Protein AF-0000000087419300 (afdb_homodimer)

Foldseek 3Di:
DVVVVVCVVVVVVVLVVLLVVLLVVLVPDPPDDPVLSVVLNCLSVVPRPVSSVCCLQFVDQDQFPLLLVLLVVLVVPFDDLVVLVVVPPPFPDAPDPPLCLVLQVLLCVFRNHGKTFQKDKDKADWQVSVLVVLLVLLLVFDAEKEWEAAAQAPDDQSLSVLVSLLNSVLNVHAYEYEYEQPRHVRVCPDVSVVVSVVSPHHYFYFLHQDDVVCDSRNGHSLFIAHFTWIAGPQFKIKFFADGRDQLCPVVLNVQGRATIMMMMMGDNQSLVSVVVRQSRCVSTDVDHPSVSSNDDHPDGDGGWIKTKRKDFQSTDLCSPLVSLLVQLQSADAEKEWEFAFALADPSSLVSLLVSVLNPHQAEYEYAPDHSDPLRVLQRLLSVLSNQVSPYWYWHFDNGGHHTTKMAGPLFKIKGHNAGRASCSRNRYIIMIMIIGGNVVSVVVVVVVVVRRVRIDTDHSVNSVPPDPVSSVRSVVSSSCRNRD/DVVVVVCVVVVVVVLVVLLVVLLVVLVPDPPDDPVLSVVLNCLSVVPRPVSSVCCLQFVDQDQFPLLLVLLVVLVVPFDDLVVLVVVPVPFPDAPDDPLCLVLQVLLCVFRNHGKTFQKDKDKADWQVSVLVVLLVLLLVFDAEKEWEAAAQAPDDQSLSVLVSLLNSVLNVHAYEYEYEQPRHVRVCPDVSVVVSVVSPHHYFYFLHQDDVVCDSRNGHSLFIAHFTWIAGPQFKIKFFADGRDQLCPVVLNVQGRATIIMMMMGDNQSLVSVVVRQSRCVSTDVDHPSVSSNDDHPDGDGGWIKTKRKDFQSTDLCSPLVSLLVQLQSADAEKEWEFAFALADPSSLVSLLVSVLNPHQAEYEYAPDHSDPLRVLQRLLSVLSNQVSPYWYWHFDNGGHHTTKMAGPLFKIKGHNAGRASCSRNRYIIMIMIIGGNVVSVVVVVVSVVRRVRIDTDHSVNSVPPDPVSSVRSVVSSSCRNRD

InterPro domains:
  IPR001736 Phospholipase D/Transphosphatidylase [PS50035] (221-248)
  IPR001736 Phospholipase D/Transphosphatidylase [PS50035] (397-424)
  IPR001736 Phospholipase D/Transphosphatidylase [SM00155] (221-248)
  IPR001736 Phospholipase D/Transphosphatidylase [SM00155] (397-424)
  IPR022924 Cardiolipin synthase [TIGR04265] (14-484)
  IPR025202 Cardiolipin synthase-like, phospholipase D-like domain [PF13091] (134-250)
  IPR025202 Cardiolipin synthase-like, phospholipase D-like domain [PF13091] (332-446)
  IPR027379 Cardiolipin synthase N-terminal [PF13396] (26-59)

Radius of gyration: 30.55 Å; Cα contacts (8 Å, |Δi|>4): 2060; chains: 2; bounding box: 82×97×69 Å

Secondary structure (DSSP, 8-state):
-HHHHHHHHHHHHHHHHHHHHHHHHHHH-TT--HHHHHHHHHHHHHSTTHHHHHIIIIIS----HHHHHHHHHHHHHSPPHHHHHHT-TT-------HHHHHHHHHHHHHH-PPPEEEEEEEE-SSHHHHHHHHHHHHHH-SSEEEEEES-B-SSHHHHHHHHHHHHHHHTT-EEEEEEETTTTHHHHTSHHHHHHHHTT-EEEEES----GGGHHHH--TT-EE---EEEETTTEEEEES--BS-TT-GGGGGGPSEE--EEEEESTHHHHHHHHHHHHHHHHSS---GGGGTSPPPPPPS-EEEEEEEE-TTS-TTHHHHHHHHHHHH-SSEEEEE-S-EE--HHHHHHHHHHHHTT-EEEEEEESS-S-HHHHHHHHTTHHHHHHHT-EEEEE-SSEE---EEEETTTEEEEES--EEHHHHHTEEEEEEEEE-HHHHHHHHHHHHHHHHTEEEE-HHHHHTS-HHHHHHHHHHHTTGGG-/-HHHHHHHHHHHHHHHHHHHHHHHHHHH-TT--HHHHHHHHHHHHHSTTHHHHHIIIIIS----HHHHHHHHHHHHHSPPHHHHHHT-TT-------HHHHHHHHHHHHHH-PPPEEEEEEEE-SSHHHHHHHHHHHHHH-SSEEEEEES-B-SSHHHHHHHHHHHHHHHTT-EEEEEEETTTTHHHHTSHHHHHHHHTT-EEEEES----GGGHHHH--TT-EE---EEEETTTEEEEES--BS-TT-GGGGGGPSEE--EEEEESTHHHHHHHHHHHHHHHHSS---GGGGTSPPPPPPS-EEEEEEEE-TTS-TTHHHHHHHHHHHH-SSEEEEE-S-EE--HHHHHHHHHHHHTT-EEEEEEESS-S-HHHHHHHHTTHHHHHHHT-EEEEE-SSEE---EEEETTTEEEEES--EEHHHHHTEEEEEEEEE-HHHHHHHHHHHHHHHHTEEEE-HHHHHTS-HHHHHHHHHHHTTGGG-

pLDDT: mean 88.93, std 12.36, range [42.84, 98.94]

Structure (mmCIF, N/CA/C/O backbone):
data_AF-0000000087419300-model_v1
#
loop_
_entity.id
_entity.type
_entity.pdbx_description
1 polymer 'Cardiolipin synthase'
#
loop_
_atom_site.group_PDB
_atom_site.id
_atom_site.type_symbol
_atom_site.label_atom_id
_atom_site.label_alt_id
_atom_site.label_comp_id
_atom_site.label_asym_id
_atom_site.label_entity_id
_atom_site.label_seq_id
_atom_site.pdbx_PDB_ins_code
_atom_site.Cartn_x
_atom_site.Cartn_y
_atom_site.Cartn_z
_atom_site.occupancy
_atom_site.B_iso_or_equiv
_atom_site.auth_seq_id
_atom_site.auth_comp_id
_atom_site.auth_asym_id
_atom_site.auth_atom_id
_atom_site.pdbx_PDB_model_num
ATOM 1 N N . MET A 1 1 ? -52.719 0.444 -27.109 1 50.12 1 MET A N 1
ATOM 2 C CA . MET A 1 1 ? -51.719 1.503 -26.969 1 50.12 1 MET A CA 1
ATOM 3 C C . MET A 1 1 ? -51.25 1.646 -25.531 1 50.12 1 MET A C 1
ATOM 5 O O . MET A 1 1 ? -50.062 1.835 -25.266 1 50.12 1 MET A O 1
ATOM 9 N N . THR A 1 2 ? -52.219 1.463 -24.625 1 66.94 2 THR A N 1
ATOM 10 C CA . THR A 1 2 ? -52.031 1.59 -23.188 1 66.94 2 THR A CA 1
ATOM 11 C C . THR A 1 2 ? -51.25 0.404 -22.641 1 66.94 2 THR A C 1
ATOM 13 O O . THR A 1 2 ? -50.406 0.567 -21.75 1 66.94 2 THR A O 1
ATOM 16 N N . ASP A 1 3 ? -51.406 -0.701 -23.266 1 69.69 3 ASP A N 1
ATOM 17 C CA . ASP A 1 3 ? -50.781 -1.926 -22.766 1 69.69 3 ASP A CA 1
ATOM 18 C C . ASP A 1 3 ? -49.281 -1.942 -23.078 1 69.69 3 ASP A C 1
ATOM 20 O O . ASP A 1 3 ? -48.5 -2.357 -22.234 1 69.69 3 ASP A O 1
ATOM 24 N N . THR A 1 4 ? -49 -1.338 -24.156 1 73.81 4 THR A N 1
ATOM 25 C CA . THR A 1 4 ? -47.594 -1.311 -24.562 1 73.81 4 THR A CA 1
ATOM 26 C C . THR A 1 4 ? -46.781 -0.358 -23.688 1 73.81 4 THR A C 1
ATOM 28 O O . THR A 1 4 ? -45.625 -0.652 -23.328 1 73.81 4 THR A O 1
ATOM 31 N N . TYR A 1 5 ? -47.469 0.711 -23.328 1 72 5 TYR A N 1
ATOM 32 C CA . TYR A 1 5 ? -46.812 1.674 -22.453 1 72 5 TYR A CA 1
ATOM 33 C C . TYR A 1 5 ? -46.562 1.082 -21.078 1 72 5 TYR A C 1
ATOM 35 O O . TYR A 1 5 ? -45.5 1.283 -20.484 1 72 5 TYR A O 1
ATOM 43 N N . PHE A 1 6 ? -47.594 0.378 -20.656 1 70.25 6 PHE A N 1
ATOM 44 C CA . PHE A 1 6 ? -47.469 -0.246 -19.344 1 70.25 6 PHE A CA 1
ATOM 45 C C . PHE A 1 6 ? -46.344 -1.292 -19.344 1 70.25 6 PHE A C 1
ATOM 47 O O . PHE A 1 6 ? -45.562 -1.37 -18.406 1 70.25 6 PHE A O 1
ATOM 54 N N . VAL A 1 7 ? -46.25 -2.084 -20.328 1 72.62 7 VAL A N 1
ATOM 55 C CA . VAL A 1 7 ? -45.219 -3.125 -20.438 1 72.62 7 VAL A CA 1
ATOM 56 C C . VAL A 1 7 ? -43.844 -2.492 -20.516 1 72.62 7 VAL A C 1
ATOM 58 O O . VAL A 1 7 ? -42.875 -2.994 -19.922 1 72.62 7 VAL A O 1
ATOM 61 N N . THR A 1 8 ? -43.75 -1.414 -21.141 1 76.56 8 THR A N 1
ATOM 62 C CA . THR A 1 8 ? -42.469 -0.72 -21.281 1 76.56 8 THR A CA 1
ATOM 63 C C . THR A 1 8 ? -42.031 -0.115 -19.953 1 76.56 8 THR A C 1
ATOM 65 O O . THR A 1 8 ? -40.875 -0.221 -19.562 1 76.56 8 THR A O 1
ATOM 68 N N . ILE A 1 9 ? -43.062 0.479 -19.312 1 73.38 9 ILE A N 1
ATOM 69 C CA . ILE A 1 9 ? -42.719 1.111 -18.031 1 73.38 9 ILE A CA 1
ATOM 70 C C . ILE A 1 9 ? -42.344 0.043 -17 1 73.38 9 ILE A C 1
ATOM 72 O O . ILE A 1 9 ? -41.375 0.189 -16.281 1 73.38 9 ILE A O 1
ATOM 76 N N . PHE A 1 10 ? -43.188 -0.969 -17.031 1 76.19 10 PHE A N 1
ATOM 77 C CA . PHE A 1 10 ? -42.938 -2.066 -16.109 1 76.19 10 PHE A CA 1
ATOM 78 C C . PHE A 1 10 ? -41.625 -2.75 -16.438 1 76.19 10 PHE A C 1
ATOM 80 O O . PHE A 1 10 ? -40.844 -3.086 -15.531 1 76.19 10 PHE A O 1
ATOM 87 N N . GLY A 1 11 ? -41.406 -2.998 -17.672 1 74.31 11 GLY A N 1
ATOM 88 C CA . GLY A 1 11 ? -40.125 -3.602 -18.078 1 74.31 11 GLY A CA 1
ATOM 89 C C . GLY A 1 11 ? -38.938 -2.756 -17.734 1 74.31 11 GLY A C 1
ATOM 90 O O . GLY A 1 11 ? -37.938 -3.27 -17.219 1 74.31 11 GLY A O 1
ATOM 91 N N . THR A 1 12 ? -39.062 -1.508 -17.969 1 76.31 12 THR A N 1
ATOM 92 C CA . THR A 1 12 ? -38 -0.58 -17.641 1 76.31 12 THR A CA 1
ATOM 93 C C . THR A 1 12 ? -37.781 -0.479 -16.125 1 76.31 12 THR A C 1
ATOM 95 O O . THR A 1 12 ? -36.656 -0.403 -15.648 1 76.31 12 THR A O 1
ATOM 98 N N . GLY A 1 13 ? -38.938 -0.486 -15.523 1 77.31 13 GLY A N 1
ATOM 99 C CA . GLY A 1 13 ? -38.875 -0.462 -14.078 1 77.31 13 GLY A CA 1
ATOM 100 C C . GLY A 1 13 ? -38.188 -1.689 -13.492 1 77.31 13 GLY A C 1
ATOM 101 O O . GLY A 1 13 ? -37.375 -1.576 -12.586 1 77.31 13 GLY A O 1
ATOM 102 N N . LEU A 1 14 ? -38.625 -2.742 -13.961 1 81.5 14 LEU A N 1
ATOM 103 C CA . LEU A 1 14 ? -38 -3.99 -13.516 1 81.5 14 LEU A CA 1
ATOM 104 C C . LEU A 1 14 ? -36.5 -4.004 -13.805 1 81.5 14 LEU A C 1
ATOM 106 O O . LEU A 1 14 ? -35.719 -4.441 -12.977 1 81.5 14 LEU A O 1
ATOM 110 N N . LEU A 1 15 ? -36.188 -3.645 -14.945 1 79.94 15 LEU A N 1
ATOM 111 C CA . LEU A 1 15 ? -34.781 -3.578 -15.312 1 79.94 15 LEU A CA 1
ATOM 112 C C . LEU A 1 15 ? -34 -2.646 -14.375 1 79.94 15 LEU A C 1
ATOM 114 O O . LEU A 1 15 ? -32.875 -2.945 -13.977 1 79.94 15 LEU A O 1
ATOM 118 N N . PHE A 1 16 ? -34.688 -1.583 -14.086 1 80.38 16 PHE A N 1
ATOM 119 C CA . PHE A 1 16 ? -34.062 -0.64 -13.172 1 80.38 16 PHE A CA 1
ATOM 120 C C . PHE A 1 16 ? -33.875 -1.27 -11.797 1 80.38 16 PHE A C 1
ATOM 122 O O . PHE A 1 16 ? -32.812 -1.103 -11.164 1 80.38 16 PHE A O 1
ATOM 129 N N . LEU A 1 17 ? -34.844 -1.979 -11.398 1 82.94 17 LEU A N 1
ATOM 130 C CA . LEU A 1 17 ? -34.75 -2.645 -10.102 1 82.94 17 LEU A CA 1
ATOM 131 C C . LEU A 1 17 ? -33.625 -3.672 -10.094 1 82.94 17 LEU A C 1
ATOM 133 O O . LEU A 1 17 ? -32.938 -3.85 -9.078 1 82.94 17 LEU A O 1
ATOM 137 N N . ILE A 1 18 ? -33.5 -4.301 -11.18 1 84.56 18 ILE A N 1
ATOM 138 C CA . ILE A 1 18 ? -32.406 -5.277 -11.297 1 84.56 18 ILE A CA 1
ATOM 139 C C . ILE A 1 18 ? -31.078 -4.566 -11.227 1 84.56 18 ILE A C 1
ATOM 141 O O . ILE A 1 18 ? -30.141 -5.043 -10.562 1 84.56 18 ILE A O 1
ATOM 145 N N . HIS A 1 19 ? -30.984 -3.455 -11.852 1 83.75 19 HIS A N 1
ATOM 146 C CA . HIS A 1 19 ? -29.75 -2.672 -11.781 1 83.75 19 HIS A CA 1
ATOM 147 C C . HIS A 1 19 ? -29.438 -2.258 -10.352 1 83.75 19 HIS A C 1
ATOM 149 O O . HIS A 1 19 ? -28.297 -2.369 -9.906 1 83.75 19 HIS A O 1
ATOM 155 N N . VAL A 1 20 ? -30.438 -1.887 -9.656 1 80.56 20 VAL A N 1
ATOM 156 C CA . VAL A 1 20 ? -30.25 -1.43 -8.289 1 80.56 20 VAL A CA 1
ATOM 157 C C . VAL A 1 20 ? -29.844 -2.604 -7.402 1 80.56 20 VAL A C 1
ATOM 159 O O . VAL A 1 20 ? -28.953 -2.471 -6.559 1 80.56 20 VAL A O 1
ATOM 162 N N . ALA A 1 21 ? -30.438 -3.662 -7.637 1 86.31 21 ALA A N 1
ATOM 163 C CA . ALA A 1 21 ? -30.125 -4.848 -6.84 1 86.31 21 ALA A CA 1
ATOM 164 C C . ALA A 1 21 ? -28.688 -5.312 -7.082 1 86.31 21 ALA A C 1
ATOM 166 O O . ALA A 1 21 ? -27.969 -5.641 -6.133 1 86.31 21 ALA A O 1
ATOM 167 N N . VAL A 1 22 ? -28.328 -5.32 -8.336 1 83.5 22 VAL A N 1
ATOM 168 C CA . VAL A 1 22 ? -26.969 -5.754 -8.68 1 83.5 22 VAL A CA 1
ATOM 169 C C . VAL A 1 22 ? -25.969 -4.723 -8.188 1 83.5 22 VAL A C 1
ATOM 171 O O . VAL A 1 22 ? -24.891 -5.082 -7.711 1 83.5 22 VAL A O 1
ATOM 174 N N . GLY A 1 23 ? -26.359 -3.525 -8.266 1 79.5 23 GLY A N 1
ATOM 175 C CA . GLY A 1 23 ? -25.516 -2.482 -7.703 1 79.5 23 GLY A CA 1
ATOM 176 C C . GLY A 1 23 ? -25.312 -2.615 -6.207 1 79.5 23 GLY A C 1
ATOM 177 O O . GLY A 1 23 ? -24.188 -2.49 -5.715 1 79.5 23 GLY A O 1
ATOM 178 N N . ALA A 1 24 ? -26.328 -2.881 -5.574 1 82.94 24 ALA A N 1
ATOM 179 C CA . ALA A 1 24 ? -26.266 -3.076 -4.129 1 82.94 24 ALA A CA 1
ATOM 180 C C . ALA A 1 24 ? -25.375 -4.27 -3.781 1 82.94 24 ALA A C 1
ATOM 182 O O . ALA A 1 24 ? -24.609 -4.223 -2.812 1 82.94 24 ALA A O 1
ATOM 183 N N . ARG A 1 25 ? -25.469 -5.258 -4.555 1 81.19 25 ARG A N 1
ATOM 184 C CA . ARG A 1 25 ? -24.625 -6.43 -4.363 1 81.19 25 ARG A CA 1
ATOM 185 C C . ARG A 1 25 ? -23.156 -6.078 -4.559 1 81.19 25 ARG A C 1
ATOM 187 O O . ARG A 1 25 ? -22.297 -6.539 -3.803 1 81.19 25 ARG A O 1
ATOM 194 N N . ALA A 1 26 ? -22.906 -5.297 -5.508 1 78.5 26 ALA A N 1
ATOM 195 C CA . ALA A 1 26 ? -21.531 -4.867 -5.781 1 78.5 26 ALA A CA 1
ATOM 196 C C . ALA A 1 26 ? -20.984 -4.035 -4.629 1 78.5 26 ALA A C 1
ATOM 198 O O . ALA A 1 26 ? -19.812 -4.172 -4.258 1 78.5 26 ALA A O 1
ATOM 199 N N . ILE A 1 27 ? -21.875 -3.264 -4.055 1 76.62 27 ILE A N 1
ATOM 200 C CA . ILE A 1 27 ? -21.469 -2.373 -2.971 1 76.62 27 ILE A CA 1
ATOM 201 C C . ILE A 1 27 ? -21.234 -3.182 -1.694 1 76.62 27 ILE A C 1
ATOM 203 O O . ILE A 1 27 ? -20.344 -2.879 -0.909 1 76.62 27 ILE A O 1
ATOM 207 N N . LEU A 1 28 ? -21.953 -4.25 -1.562 1 76.19 28 LEU A N 1
ATOM 208 C CA . LEU A 1 28 ? -21.953 -4.992 -0.308 1 76.19 28 LEU A CA 1
ATOM 209 C C . LEU A 1 28 ? -20.906 -6.105 -0.348 1 76.19 28 LEU A C 1
ATOM 211 O O . LEU A 1 28 ? -20.656 -6.766 0.664 1 76.19 28 LEU A O 1
ATOM 215 N N . ARG A 1 29 ? -20.297 -6.285 -1.511 1 75.69 29 ARG A N 1
ATOM 216 C CA . ARG A 1 29 ? -19.312 -7.348 -1.619 1 75.69 29 ARG A CA 1
ATOM 217 C C . ARG A 1 29 ? -18.172 -7.137 -0.625 1 75.69 29 ARG A C 1
ATOM 219 O O . ARG A 1 29 ? -17.562 -6.066 -0.583 1 75.69 29 ARG A O 1
ATOM 226 N N . PRO A 1 30 ? -17.922 -8.164 0.095 1 68.81 30 PRO A N 1
ATOM 227 C CA . PRO A 1 30 ? -16.859 -8.016 1.099 1 68.81 30 PRO A CA 1
ATOM 228 C C . PRO A 1 30 ? -15.469 -7.902 0.48 1 68.81 30 PRO A C 1
ATOM 230 O O . PRO A 1 30 ? -15.227 -8.43 -0.607 1 68.81 30 PRO A O 1
ATOM 233 N N . HIS A 1 31 ? -14.648 -7.141 1.139 1 65.5 31 HIS A N 1
ATOM 234 C CA . HIS A 1 31 ? -13.227 -7.066 0.83 1 65.5 31 HIS A CA 1
ATOM 235 C C . HIS A 1 31 ? -12.992 -6.406 -0.525 1 65.5 31 HIS A C 1
ATOM 237 O O . HIS A 1 31 ? -12.156 -6.867 -1.308 1 65.5 31 HIS A O 1
ATOM 243 N N . ARG A 1 32 ? -13.906 -5.629 -0.84 1 70.06 32 ARG A N 1
ATOM 244 C CA . ARG A 1 32 ? -13.719 -4.875 -2.074 1 70.06 32 ARG A CA 1
ATOM 245 C C . ARG A 1 32 ? -13.391 -3.416 -1.779 1 70.06 32 ARG A C 1
ATOM 247 O O . ARG A 1 32 ? -14.008 -2.803 -0.901 1 70.06 32 ARG A O 1
ATOM 254 N N . ASP A 1 33 ? -12.406 -3.008 -2.459 1 71.5 33 ASP A N 1
ATOM 255 C CA . ASP A 1 33 ? -12.016 -1.613 -2.279 1 71.5 33 ASP A CA 1
ATOM 256 C C . ASP A 1 33 ? -13.07 -0.666 -2.85 1 71.5 33 ASP A C 1
ATOM 258 O O . ASP A 1 33 ? -13.742 -0.994 -3.828 1 71.5 33 ASP A O 1
ATOM 262 N N . PRO A 1 34 ? -13.211 0.478 -2.203 1 68.44 34 PRO A N 1
ATOM 263 C CA . PRO A 1 34 ? -14.203 1.46 -2.656 1 68.44 34 PRO A CA 1
ATOM 264 C C . PRO A 1 34 ? -14.047 1.81 -4.137 1 68.44 34 PRO A C 1
ATOM 266 O O . PRO A 1 34 ? -15.047 1.947 -4.848 1 68.44 34 PRO A O 1
ATOM 269 N N . ALA A 1 35 ? -12.812 1.846 -4.516 1 64.75 35 ALA A N 1
ATOM 270 C CA . ALA A 1 35 ? -12.586 2.189 -5.918 1 64.75 35 ALA A CA 1
ATOM 271 C C . ALA A 1 35 ? -13.156 1.12 -6.844 1 64.75 35 ALA A C 1
ATOM 273 O O . ALA A 1 35 ? -13.742 1.439 -7.879 1 64.75 35 ALA A O 1
ATOM 274 N N . SER A 1 36 ? -12.914 -0.099 -6.492 1 69.88 36 SER A N 1
ATOM 275 C CA . SER A 1 36 ? -13.477 -1.197 -7.273 1 69.88 36 SER A CA 1
ATOM 276 C C . SER A 1 36 ? -15.008 -1.161 -7.254 1 69.88 36 SER A C 1
ATOM 278 O O . SER A 1 36 ? -15.648 -1.446 -8.266 1 69.88 36 SER A O 1
ATOM 280 N N . ARG A 1 37 ? -15.617 -0.812 -6.141 1 73.75 37 ARG A N 1
ATOM 281 C CA . ARG A 1 37 ? -17.062 -0.69 -6.043 1 73.75 37 ARG A CA 1
ATOM 282 C C . ARG A 1 37 ? -17.594 0.369 -7.004 1 73.75 37 ARG A C 1
ATOM 284 O O . ARG A 1 37 ? -18.578 0.14 -7.707 1 73.75 37 ARG A O 1
ATOM 291 N N . VAL A 1 38 ? -16.875 1.463 -7.016 1 71.31 38 VAL A N 1
ATOM 292 C CA . VAL A 1 38 ? -17.297 2.549 -7.898 1 71.31 38 VAL A CA 1
ATOM 293 C C . VAL A 1 38 ? -17.219 2.09 -9.352 1 71.31 38 VAL A C 1
ATOM 295 O O . VAL A 1 38 ? -18.141 2.328 -10.133 1 71.31 38 VAL A O 1
ATOM 298 N N . ALA A 1 39 ? -16.109 1.428 -9.656 1 66.94 39 ALA A N 1
ATOM 299 C CA . ALA A 1 39 ? -15.914 0.959 -11.023 1 66.94 39 ALA A CA 1
ATOM 300 C C . ALA A 1 39 ? -17.047 0.04 -11.453 1 66.94 39 ALA A C 1
ATOM 302 O O . ALA A 1 39 ? -17.594 0.18 -12.555 1 66.94 39 ALA A O 1
ATOM 303 N N . TRP A 1 40 ? -17.469 -0.814 -10.625 1 73.44 40 TRP A N 1
ATOM 304 C CA . TRP A 1 40 ? -18.5 -1.77 -10.992 1 73.44 40 TRP A CA 1
ATOM 305 C C . TRP A 1 40 ? -19.875 -1.094 -11.039 1 73.44 40 TRP A C 1
ATOM 307 O O . TRP A 1 40 ? -20.703 -1.442 -11.875 1 73.44 40 TRP A O 1
ATOM 317 N N . ILE A 1 41 ? -20.109 -0.183 -10.141 1 74.12 41 ILE A N 1
ATOM 318 C CA . ILE A 1 41 ? -21.375 0.559 -10.18 1 74.12 41 ILE A CA 1
ATOM 319 C C . ILE A 1 41 ? -21.484 1.308 -11.508 1 74.12 41 ILE A C 1
ATOM 321 O O . ILE A 1 41 ? -22.547 1.323 -12.125 1 74.12 41 ILE A O 1
ATOM 325 N N . VAL A 1 42 ? -20.422 1.77 -11.914 1 68.38 42 VAL A N 1
ATOM 326 C CA . VAL A 1 42 ? -20.391 2.496 -13.18 1 68.38 42 VAL A CA 1
ATOM 327 C C . VAL A 1 42 ? -20.672 1.537 -14.328 1 68.38 42 VAL A C 1
ATOM 329 O O . VAL A 1 42 ? -21.5 1.828 -15.195 1 68.38 42 VAL A O 1
ATOM 332 N N . VAL A 1 43 ? -19.969 0.457 -14.344 1 68.88 43 VAL A N 1
ATOM 333 C CA . VAL A 1 43 ? -20.156 -0.528 -15.406 1 68.88 43 VAL A CA 1
ATOM 334 C C . VAL A 1 43 ? -21.594 -1.013 -15.422 1 68.88 43 VAL A C 1
ATOM 336 O O . VAL A 1 43 ? -22.219 -1.107 -16.484 1 68.88 43 VAL A O 1
ATOM 339 N N . ILE A 1 44 ? -22.172 -1.251 -14.32 1 74.75 44 ILE A N 1
ATOM 340 C CA . ILE A 1 44 ? -23.516 -1.807 -14.188 1 74.75 44 ILE A CA 1
ATOM 341 C C . ILE A 1 44 ? -24.547 -0.793 -14.68 1 74.75 44 ILE A C 1
ATOM 343 O O . ILE A 1 44 ? -25.516 -1.157 -15.359 1 74.75 44 ILE A O 1
ATOM 347 N N . PHE A 1 45 ? -24.312 0.491 -14.445 1 73.75 45 PHE A N 1
ATOM 348 C CA . PHE A 1 45 ? -25.344 1.479 -14.734 1 73.75 45 PHE A CA 1
ATOM 349 C C . PHE A 1 45 ? -25.109 2.137 -16.094 1 73.75 45 PHE A C 1
ATOM 351 O O . PHE A 1 45 ? -26.047 2.658 -16.703 1 73.75 45 PHE A O 1
ATOM 358 N N . THR A 1 46 ? -23.891 2.119 -16.531 1 69.81 46 THR A N 1
ATOM 359 C CA . THR A 1 46 ? -23.594 2.738 -17.828 1 69.81 46 THR A CA 1
ATOM 360 C C . THR A 1 46 ? -23.875 1.767 -18.969 1 69.81 46 THR A C 1
ATOM 362 O O . THR A 1 46 ? -24.188 2.186 -20.078 1 69.81 46 THR A O 1
ATOM 365 N N . LEU A 1 47 ? -23.594 0.501 -18.719 1 72.81 47 LEU A N 1
ATOM 366 C CA . LEU A 1 47 ? -23.859 -0.523 -19.734 1 72.81 47 LEU A CA 1
ATOM 367 C C . LEU A 1 47 ? -25.031 -1.4 -19.328 1 72.81 47 LEU A C 1
ATOM 369 O O . LEU A 1 47 ? -24.844 -2.49 -18.781 1 72.81 47 LEU A O 1
ATOM 373 N N . PRO A 1 48 ? -26.172 -0.854 -19.719 1 75.44 48 PRO A N 1
ATOM 374 C CA . PRO A 1 48 ? -27.344 -1.604 -19.266 1 75.44 48 PRO A CA 1
ATOM 375 C C . PRO A 1 48 ? -27.328 -3.059 -19.734 1 75.44 48 PRO A C 1
ATOM 377 O O . PRO A 1 48 ? -26.922 -3.346 -20.859 1 75.44 48 PRO A O 1
ATOM 380 N N . VAL A 1 49 ? -27.688 -3.857 -18.953 1 77.94 49 VAL A N 1
ATOM 381 C CA . VAL A 1 49 ? -27.797 -5.301 -19.141 1 77.94 49 VAL A CA 1
ATOM 382 C C . VAL A 1 49 ? -26.391 -5.898 -19.281 1 77.94 49 VAL A C 1
ATOM 384 O O . VAL A 1 49 ? -26.047 -6.852 -18.578 1 77.94 49 VAL A O 1
ATOM 387 N N . ILE A 1 50 ? -25.594 -5.258 -20.141 1 77 50 ILE A N 1
ATOM 388 C CA . ILE A 1 50 ? -24.234 -5.766 -20.359 1 77 50 ILE A CA 1
ATOM 389 C C . ILE A 1 50 ? -23.422 -5.617 -19.094 1 77 50 ILE A C 1
ATOM 391 O O . ILE A 1 50 ? -22.641 -6.512 -18.734 1 77 50 ILE A O 1
ATOM 395 N N . GLY A 1 51 ? -23.641 -4.48 -18.469 1 75.94 51 GLY A N 1
ATOM 396 C CA . GLY A 1 51 ? -22.906 -4.254 -17.234 1 75.94 51 GLY A CA 1
ATOM 397 C C . GLY A 1 51 ? -23.281 -5.23 -16.141 1 75.94 51 GLY A C 1
ATOM 398 O O . GLY A 1 51 ? -22.422 -5.672 -15.375 1 75.94 51 GLY A O 1
ATOM 399 N N . ILE A 1 52 ? -24.5 -5.559 -16.125 1 77.81 52 ILE A N 1
ATOM 400 C CA . ILE A 1 52 ? -24.984 -6.527 -15.156 1 77.81 52 ILE A CA 1
ATOM 401 C C . ILE A 1 52 ? -24.359 -7.895 -15.422 1 77.81 52 ILE A C 1
ATOM 403 O O . ILE A 1 52 ? -23.844 -8.539 -14.508 1 77.81 52 ILE A O 1
ATOM 407 N N . ILE A 1 53 ? -24.391 -8.219 -16.656 1 75.69 53 ILE A N 1
ATOM 408 C CA . ILE A 1 53 ? -23.828 -9.5 -17.047 1 75.69 53 ILE A CA 1
ATOM 409 C C . ILE A 1 53 ? -22.328 -9.523 -16.766 1 75.69 53 ILE A C 1
ATOM 411 O O . ILE A 1 53 ? -21.812 -10.492 -16.203 1 75.69 53 ILE A O 1
ATOM 415 N N . ALA A 1 54 ? -21.75 -8.43 -17.094 1 73.31 54 ALA A N 1
ATOM 416 C CA . ALA A 1 54 ? -20.312 -8.328 -16.859 1 73.31 54 ALA A CA 1
ATOM 417 C C . ALA A 1 54 ? -19.984 -8.461 -15.375 1 73.31 54 ALA A C 1
ATOM 419 O O . ALA A 1 54 ? -19.031 -9.156 -15.008 1 73.31 54 ALA A O 1
ATOM 420 N N . TYR A 1 55 ? -20.734 -7.852 -14.547 1 76.44 55 TYR A N 1
ATOM 421 C CA . TYR A 1 55 ? -20.484 -7.918 -13.117 1 76.44 55 TYR A CA 1
ATOM 422 C C . TYR A 1 55 ? -20.703 -9.328 -12.586 1 76.44 55 TYR A C 1
ATOM 424 O O . TYR A 1 55 ? -19.922 -9.828 -11.781 1 76.44 55 TYR A O 1
ATOM 432 N N . LEU A 1 56 ? -21.734 -9.914 -13.031 1 73.62 56 LEU A N 1
ATOM 433 C CA . LEU A 1 56 ? -22.062 -11.242 -12.523 1 73.62 56 LEU A CA 1
ATOM 434 C C . LEU A 1 56 ? -21.031 -12.273 -12.992 1 73.62 56 LEU A C 1
ATOM 436 O O . LEU A 1 56 ? -20.734 -13.227 -12.273 1 73.62 56 LEU A O 1
ATOM 440 N N . LEU A 1 57 ? -20.484 -11.977 -14.172 1 68.12 57 LEU A N 1
ATOM 441 C CA . LEU A 1 57 ? -19.516 -12.914 -14.727 1 68.12 57 LEU A CA 1
ATOM 442 C C . LEU A 1 57 ? -18.109 -12.633 -14.211 1 68.12 57 LEU A C 1
ATOM 444 O O . LEU A 1 57 ? -17.344 -13.555 -13.953 1 68.12 57 LEU A O 1
ATOM 448 N N . LEU A 1 58 ? -17.828 -11.25 -13.992 1 66.94 58 LEU A N 1
ATOM 449 C CA . LEU A 1 58 ? -16.422 -10.891 -13.781 1 66.94 58 LEU A CA 1
ATOM 450 C C . LEU A 1 58 ? -16.234 -10.195 -12.438 1 66.94 58 LEU A C 1
ATOM 452 O O . LEU A 1 58 ? -15.109 -10.102 -11.938 1 66.94 58 LEU A O 1
ATOM 456 N N . GLY A 1 59 ? -17.203 -9.656 -11.961 1 64.5 59 GLY A N 1
ATOM 457 C CA . GLY A 1 59 ? -17.094 -8.789 -10.797 1 64.5 59 GLY A CA 1
ATOM 458 C C . GLY A 1 59 ? -16.891 -9.555 -9.5 1 64.5 59 GLY A C 1
ATOM 459 O O . GLY A 1 59 ? -16.422 -8.992 -8.508 1 64.5 59 GLY A O 1
ATOM 460 N N . GLU A 1 60 ? -17.266 -10.852 -9.523 1 68.19 60 GLU A N 1
ATOM 461 C CA . GLU A 1 60 ? -17.141 -11.656 -8.312 1 68.19 60 GLU A CA 1
ATOM 462 C C . GLU A 1 60 ? -16.234 -12.859 -8.531 1 68.19 60 GLU A C 1
ATOM 464 O O . GLU A 1 60 ? -16.312 -13.516 -9.57 1 68.19 60 GLU A O 1
ATOM 469 N N . THR A 1 61 ? -15.18 -12.859 -7.73 1 62.31 61 THR A N 1
ATOM 470 C CA . THR A 1 61 ? -14.367 -14.07 -7.797 1 62.31 61 THR A CA 1
ATOM 471 C C . THR A 1 61 ? -15.164 -15.281 -7.324 1 62.31 61 THR A C 1
ATOM 473 O O . THR A 1 61 ? -15.195 -15.586 -6.133 1 62.31 61 THR A O 1
ATOM 476 N N . ASN A 1 62 ? -15.906 -15.75 -8.18 1 65.56 62 ASN A N 1
ATOM 477 C CA . ASN A 1 62 ? -16.703 -16.938 -7.883 1 65.56 62 ASN A CA 1
ATOM 478 C C . ASN A 1 62 ? -15.984 -18.219 -8.281 1 65.56 62 ASN A C 1
ATOM 480 O O . ASN A 1 62 ? -15.797 -18.484 -9.469 1 65.56 62 ASN A O 1
ATOM 484 N N . ILE A 1 63 ? -15.445 -18.969 -7.324 1 72.25 63 ILE A N 1
ATOM 485 C CA . ILE A 1 63 ? -14.719 -20.219 -7.555 1 72.25 63 ILE A CA 1
ATOM 486 C C . ILE A 1 63 ? -15.719 -21.359 -7.785 1 72.25 63 ILE A C 1
ATOM 488 O O . ILE A 1 63 ? -15.367 -22.391 -8.367 1 72.25 63 ILE A O 1
ATOM 492 N N . GLY A 1 64 ? -16.969 -21.125 -7.492 1 71.88 64 GLY A N 1
ATOM 493 C CA . GLY A 1 64 ? -17.969 -22.156 -7.508 1 71.88 64 GLY A CA 1
ATOM 494 C C . GLY A 1 64 ? -18.203 -22.797 -6.148 1 71.88 64 GLY A C 1
ATOM 495 O O . GLY A 1 64 ? -17.25 -23.141 -5.453 1 71.88 64 GLY A O 1
ATOM 496 N N . ARG A 1 65 ? -19.375 -22.812 -5.711 1 74.44 65 ARG A N 1
ATOM 497 C CA . ARG A 1 65 ? -19.734 -23.281 -4.375 1 74.44 65 ARG A CA 1
ATOM 498 C C . ARG A 1 65 ? -19.234 -24.703 -4.137 1 74.44 65 ARG A C 1
ATOM 500 O O . ARG A 1 65 ? -18.75 -25.031 -3.053 1 74.44 65 ARG A O 1
ATOM 507 N N . ARG A 1 66 ? -19.375 -25.484 -5.168 1 78.12 66 ARG A N 1
ATOM 508 C CA . ARG A 1 66 ? -18.969 -26.875 -5.039 1 78.12 66 ARG A CA 1
ATOM 509 C C . ARG A 1 66 ? -17.453 -27.016 -4.895 1 78.12 66 ARG A C 1
ATOM 511 O O . ARG A 1 66 ? -16.969 -27.812 -4.094 1 78.12 66 ARG A O 1
ATOM 518 N N . ARG A 1 67 ? -16.734 -26.266 -5.676 1 81.5 67 ARG A N 1
ATOM 519 C CA . ARG A 1 67 ? -15.273 -26.312 -5.609 1 81.5 67 ARG A CA 1
ATOM 520 C C . ARG A 1 67 ? -14.773 -25.812 -4.258 1 81.5 67 ARG A C 1
ATOM 522 O O . ARG A 1 67 ? -13.828 -26.375 -3.689 1 81.5 67 ARG A O 1
ATOM 529 N N . VAL A 1 68 ? -15.398 -24.797 -3.809 1 80.12 68 VAL A N 1
ATOM 530 C CA . VAL A 1 68 ? -15.016 -24.234 -2.514 1 80.12 68 VAL A CA 1
ATOM 531 C C . VAL A 1 68 ? -15.305 -25.25 -1.411 1 80.12 68 VAL A C 1
ATOM 533 O O . VAL A 1 68 ? -14.477 -25.469 -0.519 1 80.12 68 VAL A O 1
ATOM 536 N N . ALA A 1 69 ? -16.453 -25.828 -1.485 1 84.25 69 ALA A N 1
ATOM 537 C CA . ALA A 1 69 ? -16.828 -26.828 -0.488 1 84.25 69 ALA A CA 1
ATOM 538 C C . ALA A 1 69 ? -15.867 -28 -0.509 1 84.25 69 ALA A C 1
ATOM 540 O O . ALA A 1 69 ? -15.469 -28.5 0.545 1 84.25 69 ALA A O 1
ATOM 541 N N . ARG A 1 70 ? -15.547 -28.391 -1.714 1 87.06 70 ARG A N 1
ATOM 542 C CA . ARG A 1 70 ? -14.617 -29.5 -1.854 1 87.06 70 ARG A CA 1
ATOM 543 C C . ARG A 1 70 ? -13.242 -29.156 -1.298 1 87.06 70 ARG A C 1
ATOM 545 O O . ARG A 1 70 ? -12.617 -29.953 -0.609 1 87.06 70 ARG A O 1
ATOM 552 N N . MET A 1 71 ? -12.789 -28.047 -1.636 1 85.31 71 MET A N 1
ATOM 553 C CA . MET A 1 71 ? -11.492 -27.594 -1.146 1 85.31 71 MET A CA 1
ATOM 554 C C . MET A 1 71 ? -11.484 -27.5 0.377 1 85.31 71 MET A C 1
ATOM 556 O O . MET A 1 71 ? -10.523 -27.906 1.026 1 85.31 71 MET A O 1
ATOM 560 N N . ARG A 1 72 ? -12.523 -26.984 0.91 1 84.44 72 ARG A N 1
ATOM 561 C CA . ARG A 1 72 ? -12.641 -26.891 2.361 1 84.44 72 ARG A CA 1
ATOM 562 C C . ARG A 1 72 ? -12.633 -28.266 3.004 1 84.44 72 ARG A C 1
ATOM 564 O O . ARG A 1 72 ? -12.023 -28.469 4.059 1 84.44 72 ARG A O 1
ATOM 571 N N . GLU A 1 73 ? -13.352 -29.109 2.391 1 89.25 73 GLU A N 1
ATOM 572 C CA . GLU A 1 73 ? -13.391 -30.484 2.873 1 89.25 73 GLU A CA 1
ATOM 573 C C . GLU A 1 73 ? -12.008 -31.125 2.846 1 89.25 73 GLU A C 1
ATOM 575 O O . GLU A 1 73 ? -11.586 -31.75 3.818 1 89.25 73 GLU A O 1
ATOM 580 N N . VAL A 1 74 ? -11.344 -30.953 1.796 1 90.56 74 VAL A N 1
ATOM 581 C CA . VAL A 1 74 ? -10.008 -31.531 1.629 1 90.56 74 VAL A CA 1
ATOM 582 C C . VAL A 1 74 ? -9.062 -30.938 2.67 1 90.56 74 VAL A C 1
ATOM 584 O O . VAL A 1 74 ? -8.328 -31.672 3.344 1 90.56 74 VAL A O 1
ATOM 587 N N . LEU A 1 75 ? -9.094 -29.672 2.795 1 85.44 75 LEU A N 1
ATOM 588 C CA . LEU A 1 75 ? -8.203 -29 3.727 1 85.44 75 LEU A CA 1
ATOM 589 C C . LEU A 1 75 ? -8.477 -29.438 5.16 1 85.44 75 LEU A C 1
ATOM 591 O O . LEU A 1 75 ? -7.555 -29.547 5.969 1 85.44 75 LEU A O 1
ATOM 595 N N . SER A 1 76 ? -9.719 -29.656 5.445 1 86.31 76 SER A N 1
ATOM 596 C CA . SER A 1 76 ? -10.086 -30.109 6.785 1 86.31 76 SER A CA 1
ATOM 597 C C . SER A 1 76 ? -9.555 -31.5 7.066 1 86.31 76 SER A C 1
ATOM 599 O O . SER A 1 76 ? -9.359 -31.875 8.227 1 86.31 76 SER A O 1
ATOM 601 N N . GLN A 1 77 ? -9.344 -32.25 6.043 1 87.94 77 GLN A N 1
ATOM 602 C CA . GLN A 1 77 ? -8.875 -33.625 6.191 1 87.94 77 GLN A CA 1
ATOM 603 C C . GLN A 1 77 ? -7.352 -33.688 6.234 1 87.94 77 GLN A C 1
ATOM 605 O O . GLN A 1 77 ? -6.777 -34.688 6.648 1 87.94 77 GLN A O 1
ATOM 610 N N . MET A 1 78 ? -6.77 -32.688 5.793 1 89.88 78 MET A N 1
ATOM 611 C CA . MET A 1 78 ? -5.309 -32.656 5.73 1 89.88 78 MET A CA 1
ATOM 612 C C . MET A 1 78 ? -4.707 -32.406 7.105 1 89.88 78 MET A C 1
ATOM 614 O O . MET A 1 78 ? -5.332 -31.766 7.949 1 89.88 78 MET A O 1
ATOM 618 N N . PRO A 1 79 ? -3.551 -32.969 7.355 1 85 79 PRO A N 1
ATOM 619 C CA . PRO A 1 79 ? -2.92 -32.688 8.648 1 85 79 PRO A CA 1
ATOM 620 C C . PRO A 1 79 ? -2.594 -31.203 8.844 1 85 79 PRO A C 1
ATOM 622 O O . PRO A 1 79 ? -2.363 -30.484 7.863 1 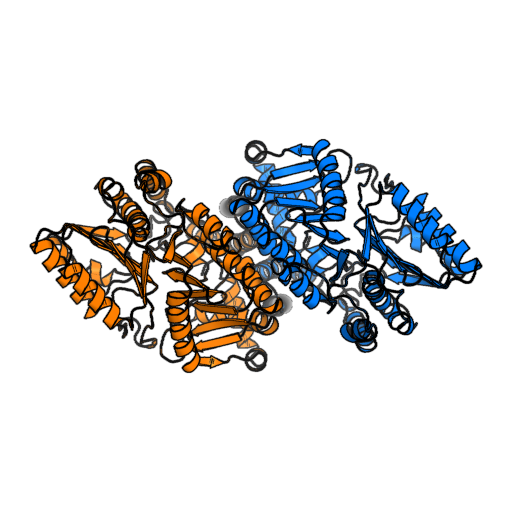85 79 PRO A O 1
ATOM 625 N N . ASN A 1 80 ? -2.635 -30.859 10.086 1 79.88 80 ASN A N 1
ATOM 626 C CA . ASN A 1 80 ? -2.232 -29.5 10.391 1 79.88 80 ASN A CA 1
ATOM 627 C C . ASN A 1 80 ? -0.794 -29.219 9.953 1 79.88 80 ASN A C 1
ATOM 629 O O . ASN A 1 80 ? 0.092 -30.047 10.18 1 79.88 80 ASN A O 1
ATOM 633 N N . VAL A 1 81 ? -0.615 -28.219 9.273 1 74.88 81 VAL A N 1
ATOM 634 C CA . VAL A 1 81 ? 0.681 -27.844 8.719 1 74.88 81 VAL A CA 1
ATOM 635 C C . VAL A 1 81 ? 1.743 -27.875 9.812 1 74.88 81 VAL A C 1
ATOM 637 O O . VAL A 1 81 ? 2.869 -28.328 9.586 1 74.88 81 VAL A O 1
ATOM 640 N N . SER A 1 82 ? 1.248 -27.281 10.969 1 62.44 82 SER A N 1
ATOM 641 C CA . SER A 1 82 ? 2.174 -27.281 12.102 1 62.44 82 SER A CA 1
ATOM 642 C C . SER A 1 82 ? 2.486 -28.703 12.562 1 62.44 82 SER A C 1
ATOM 644 O O . SER A 1 82 ? 3.623 -29.016 12.922 1 62.44 82 SER A O 1
ATOM 646 N N . ALA A 1 83 ? 1.546 -29.547 12.516 1 52.31 83 ALA A N 1
ATOM 647 C CA . ALA A 1 83 ? 1.703 -30.938 12.961 1 52.31 83 ALA A CA 1
ATOM 648 C C . ALA A 1 83 ? 2.523 -31.734 11.953 1 52.31 83 ALA A C 1
ATOM 650 O O . ALA A 1 83 ? 3.311 -32.594 12.336 1 52.31 83 ALA A O 1
ATOM 651 N N . ALA A 1 84 ? 2.307 -31.438 10.836 1 52.53 84 ALA A N 1
ATOM 652 C CA . ALA A 1 84 ? 3.064 -32.125 9.781 1 52.53 84 ALA A CA 1
ATOM 653 C C . ALA A 1 84 ? 4.551 -31.781 9.883 1 52.53 84 ALA A C 1
ATOM 655 O O . ALA A 1 84 ? 5.398 -32.625 9.562 1 52.53 84 ALA A O 1
ATOM 656 N N . ALA A 1 85 ? 4.84 -30.578 10.508 1 55.34 85 ALA A N 1
ATOM 657 C CA . ALA A 1 85 ? 6.199 -30.109 10.766 1 55.34 85 ALA A CA 1
ATOM 658 C C . ALA A 1 85 ? 6.742 -30.703 12.062 1 55.34 85 ALA A C 1
ATOM 660 O O . ALA A 1 85 ? 7.949 -30.922 12.195 1 55.34 85 ALA A O 1
ATOM 661 N N . ALA A 1 86 ? 5.91 -30.688 13.188 1 50.06 86 ALA A N 1
ATOM 662 C CA . ALA A 1 86 ? 6.297 -31.078 14.539 1 50.06 86 ALA A CA 1
ATOM 663 C C . ALA A 1 86 ? 6.824 -32.5 14.57 1 50.06 86 ALA A C 1
ATOM 665 O O . ALA A 1 86 ? 7.453 -32.938 15.539 1 50.06 86 ALA A O 1
ATOM 666 N N . THR A 1 87 ? 6.098 -33.344 13.938 1 43.06 87 THR A N 1
ATOM 667 C CA . THR A 1 87 ? 6.586 -34.688 14.086 1 43.06 87 THR A CA 1
ATOM 668 C C . THR A 1 87 ? 8.109 -34.75 13.953 1 43.06 87 THR A C 1
ATOM 670 O O . THR A 1 87 ? 8.727 -35.781 14.188 1 43.06 87 THR A O 1
ATOM 673 N N . GLU A 1 88 ? 8.664 -33.781 13.305 1 44.22 88 GLU A N 1
ATOM 674 C CA . GLU A 1 88 ? 10.109 -33.906 13.117 1 44.22 88 GLU A CA 1
ATOM 675 C C . GLU A 1 88 ? 10.867 -33.219 14.25 1 44.22 88 GLU A C 1
ATOM 677 O O . GLU A 1 88 ? 10.727 -32.031 14.453 1 44.22 88 GLU A O 1
ATOM 682 N N . ASN A 1 89 ? 11.023 -33.781 15.422 1 42.84 89 ASN A N 1
ATOM 683 C CA . ASN A 1 89 ? 11.922 -33.5 16.531 1 42.84 89 ASN A CA 1
ATOM 684 C C . ASN A 1 89 ? 13.055 -32.594 16.109 1 42.84 89 ASN A C 1
ATOM 686 O O . ASN A 1 89 ? 13.836 -32.125 16.953 1 42.84 89 ASN A O 1
ATOM 690 N N . THR A 1 90 ? 13.75 -32.812 14.953 1 45.62 90 THR A N 1
ATOM 691 C CA . THR A 1 90 ? 15.07 -32.312 14.578 1 45.62 90 THR A CA 1
ATOM 692 C C . THR A 1 90 ? 14.984 -30.922 13.953 1 45.62 90 THR A C 1
ATOM 694 O O . THR A 1 90 ? 15.875 -30.516 13.211 1 45.62 90 THR A O 1
ATOM 697 N N . SER A 1 91 ? 13.93 -30.391 13.898 1 51.94 91 SER A N 1
ATOM 698 C CA . SER A 1 91 ? 13.922 -29.25 12.984 1 51.94 91 SER A CA 1
ATOM 699 C C . SER A 1 91 ? 14.766 -28.094 13.523 1 51.94 91 SER A C 1
ATOM 701 O O . SER A 1 91 ? 14.641 -27.734 14.688 1 51.94 91 SER A O 1
ATOM 703 N N . LEU A 1 92 ? 15.984 -27.969 13.094 1 57.69 92 LEU A N 1
ATOM 704 C CA . LEU A 1 92 ? 16.844 -26.812 13.305 1 57.69 92 LEU A CA 1
ATOM 705 C C . LEU A 1 92 ? 16.062 -25.516 13.133 1 57.69 92 LEU A C 1
ATOM 707 O O . LEU A 1 92 ? 15.328 -25.359 12.164 1 57.69 92 LEU A O 1
ATOM 711 N N . GLN A 1 93 ? 15.828 -24.922 14.18 1 66.69 93 GLN A N 1
ATOM 712 C CA . GLN A 1 93 ? 15.258 -23.578 14.102 1 66.69 93 GLN A CA 1
ATOM 713 C C . GLN A 1 93 ? 15.977 -22.75 13.047 1 66.69 93 GLN A C 1
ATOM 715 O O . GLN A 1 93 ? 17.203 -22.641 13.062 1 66.69 93 GLN A O 1
ATOM 720 N N . PRO A 1 94 ? 15.203 -22.359 12.016 1 80.62 94 PRO A N 1
ATOM 721 C CA . PRO A 1 94 ? 15.883 -21.531 11 1 80.62 94 PRO A CA 1
ATOM 722 C C . PRO A 1 94 ? 16.594 -20.328 11.602 1 80.62 94 PRO A C 1
ATOM 724 O O . PRO A 1 94 ? 16.062 -19.688 12.508 1 80.62 94 PRO A O 1
ATOM 727 N N . GLU A 1 95 ? 17.859 -20.219 11.25 1 85.44 95 GLU A N 1
ATOM 728 C CA . GLU A 1 95 ? 18.625 -19.047 11.688 1 85.44 95 GLU A CA 1
ATOM 729 C C . GLU A 1 95 ? 18.359 -17.859 10.773 1 85.44 95 GLU A C 1
ATOM 731 O O . GLU A 1 95 ? 19.219 -17.5 9.961 1 85.44 95 GLU A O 1
ATOM 736 N N . ILE A 1 96 ? 17.219 -17.312 10.867 1 92.44 96 ILE A N 1
ATOM 737 C CA . ILE A 1 96 ? 16.859 -16.094 10.156 1 92.44 96 ILE A CA 1
ATOM 738 C C . ILE A 1 96 ? 17.109 -14.883 11.047 1 92.44 96 ILE A C 1
ATOM 740 O O . ILE A 1 96 ? 16.609 -14.828 12.18 1 92.44 96 ILE A O 1
ATOM 744 N N . PRO A 1 97 ? 17.938 -14.008 10.531 1 92.56 97 PRO A N 1
ATOM 745 C CA . PRO A 1 97 ? 18.141 -12.797 11.328 1 92.56 97 PRO A CA 1
ATOM 746 C C . PRO A 1 97 ? 16.812 -12.133 11.727 1 92.56 97 PRO A C 1
ATOM 748 O O . PRO A 1 97 ? 15.852 -12.148 10.953 1 92.56 97 PRO A O 1
ATOM 751 N N . GLU A 1 98 ? 16.781 -11.508 12.867 1 88 98 GLU A N 1
ATOM 752 C CA . GLU A 1 98 ? 15.586 -10.875 13.414 1 88 98 GLU A CA 1
ATOM 753 C C . GLU A 1 98 ? 15.023 -9.836 12.453 1 88 98 GLU A C 1
ATOM 755 O O . GLU A 1 98 ? 13.805 -9.664 12.359 1 88 98 GLU A O 1
ATOM 760 N N . CYS A 1 99 ? 15.883 -9.227 11.727 1 88.25 99 CYS A N 1
ATOM 761 C CA . CYS A 1 99 ? 15.453 -8.148 10.844 1 88.25 99 CYS A CA 1
ATOM 762 C C . CYS A 1 99 ? 14.672 -8.695 9.656 1 88.25 99 CYS A C 1
ATOM 764 O O . CYS A 1 99 ? 13.984 -7.945 8.961 1 88.25 99 CYS A O 1
ATOM 766 N N . TYR A 1 100 ? 14.742 -10.031 9.453 1 93.31 100 TYR A N 1
ATOM 767 C CA . TYR A 1 100 ? 14.023 -10.617 8.328 1 93.31 100 TYR A CA 1
ATOM 768 C C . TYR A 1 100 ? 12.898 -11.523 8.812 1 93.31 100 TYR A C 1
ATOM 770 O O . TYR A 1 100 ? 12.117 -12.039 8.008 1 93.31 100 TYR A O 1
ATOM 778 N N . ALA A 1 101 ? 12.758 -11.727 10.125 1 93.12 101 ALA A N 1
ATOM 779 C CA . ALA A 1 101 ? 11.797 -12.672 10.68 1 93.12 101 ALA A CA 1
ATOM 780 C C . ALA A 1 101 ? 10.375 -12.336 10.25 1 93.12 101 ALA A C 1
ATOM 782 O O . ALA A 1 101 ? 9.57 -13.227 9.977 1 93.12 101 ALA A O 1
ATOM 783 N N . HIS A 1 102 ? 10.062 -11.047 10.203 1 92.62 102 HIS A N 1
ATOM 784 C CA . HIS A 1 102 ? 8.711 -10.609 9.891 1 92.62 102 HIS A CA 1
ATOM 785 C C . HIS A 1 102 ? 8.344 -10.953 8.445 1 92.62 102 HIS A C 1
ATOM 787 O O . HIS A 1 102 ? 7.16 -11.094 8.125 1 92.62 102 HIS A O 1
ATOM 793 N N . LEU A 1 103 ? 9.328 -11.094 7.559 1 95.81 103 LEU A N 1
ATOM 794 C CA . LEU A 1 103 ? 9.07 -11.469 6.172 1 95.81 103 LEU A CA 1
ATOM 795 C C . LEU A 1 103 ? 8.5 -12.883 6.09 1 95.81 103 LEU A C 1
ATOM 797 O O . LEU A 1 103 ? 7.609 -13.148 5.277 1 95.81 103 LEU A O 1
ATOM 801 N N . PHE A 1 104 ? 8.953 -13.75 6.953 1 96.06 104 PHE A N 1
ATOM 802 C CA . PHE A 1 104 ? 8.5 -15.133 6.965 1 96.06 104 PHE A CA 1
ATOM 803 C C . PHE A 1 104 ? 7.211 -15.266 7.77 1 96.06 104 PHE A C 1
ATOM 805 O O . PHE A 1 104 ? 6.402 -16.156 7.508 1 96.06 104 PHE A O 1
ATOM 812 N N . ARG A 1 105 ? 6.984 -14.352 8.664 1 94.38 105 ARG A N 1
ATOM 813 C CA . ARG A 1 105 ? 5.738 -14.367 9.422 1 94.38 105 ARG A CA 1
ATOM 814 C C . ARG A 1 105 ? 4.543 -14.086 8.523 1 94.38 105 ARG A C 1
ATOM 816 O O . ARG A 1 105 ? 3.492 -14.711 8.656 1 94.38 105 ARG A O 1
ATOM 823 N N . ILE A 1 106 ? 4.715 -13.102 7.656 1 94.75 106 ILE A N 1
ATOM 824 C CA . ILE A 1 106 ? 3.611 -12.82 6.742 1 94.75 106 ILE A CA 1
ATOM 825 C C . ILE A 1 106 ? 3.336 -14.055 5.875 1 94.75 106 ILE A C 1
ATOM 827 O O . ILE A 1 106 ? 2.18 -14.367 5.586 1 94.75 106 ILE A O 1
ATOM 831 N N . GLY A 1 107 ? 4.371 -14.742 5.422 1 94.81 107 GLY A N 1
ATOM 832 C CA . GLY A 1 107 ? 4.195 -15.977 4.664 1 94.81 107 GLY A CA 1
ATOM 833 C C . GLY A 1 107 ? 3.43 -17.047 5.426 1 94.81 107 GLY A C 1
ATOM 834 O O . GLY A 1 107 ? 2.605 -17.75 4.848 1 94.81 107 GLY A O 1
ATOM 835 N N . SER A 1 108 ? 3.658 -17.125 6.699 1 94.12 108 SER A N 1
ATOM 836 C CA . SER A 1 108 ? 3.02 -18.141 7.531 1 94.12 108 SER A CA 1
ATOM 837 C C . SER A 1 108 ? 1.515 -17.906 7.621 1 94.12 108 SER A C 1
ATOM 839 O O . SER A 1 108 ? 0.751 -18.859 7.84 1 94.12 108 SER A O 1
ATOM 841 N N . THR A 1 109 ? 1.14 -16.719 7.418 1 92.38 109 THR A N 1
ATOM 842 C CA . THR A 1 109 ? -0.281 -16.406 7.523 1 92.38 109 THR A CA 1
ATOM 843 C C . THR A 1 109 ? -1.032 -16.875 6.277 1 92.38 109 THR A C 1
ATOM 845 O O . THR A 1 109 ? -2.264 -16.922 6.27 1 92.38 109 THR A O 1
ATOM 848 N N . VAL A 1 110 ? -0.342 -17.203 5.223 1 92.62 110 VAL A N 1
ATOM 849 C CA . VAL A 1 110 ? -0.98 -17.578 3.961 1 92.62 110 VAL A CA 1
ATOM 850 C C . VAL A 1 110 ? -1.468 -19.016 4.031 1 92.62 110 VAL A C 1
ATOM 852 O O . VAL A 1 110 ? -2.664 -19.281 3.887 1 92.62 110 VAL A O 1
ATOM 855 N N . ASN A 1 111 ? -0.503 -19.984 4.355 1 92.06 111 ASN A N 1
ATOM 856 C CA . ASN A 1 111 ? -0.855 -21.391 4.375 1 92.06 111 ASN A CA 1
ATOM 857 C C . ASN A 1 111 ? -0.57 -22.031 5.734 1 92.06 111 ASN A C 1
ATOM 859 O O . ASN A 1 111 ? -0.867 -23.203 5.953 1 92.06 111 ASN A O 1
ATOM 863 N N . GLY A 1 112 ? -0.003 -21.266 6.605 1 91.75 112 GLY A N 1
ATOM 864 C CA . GLY A 1 112 ? 0.378 -21.812 7.898 1 91.75 112 GLY A CA 1
ATOM 865 C C . GLY A 1 112 ? 1.764 -22.438 7.898 1 91.75 112 GLY A C 1
ATOM 866 O O . GLY A 1 112 ? 2.207 -22.984 8.914 1 91.75 112 GLY A O 1
ATOM 867 N N . PHE A 1 113 ? 2.502 -22.391 6.84 1 94.12 113 PHE A N 1
ATOM 868 C CA . PHE A 1 113 ? 3.84 -22.969 6.746 1 94.12 113 PHE A CA 1
ATOM 869 C C . PHE A 1 113 ? 4.848 -22.109 7.5 1 94.12 113 PHE A C 1
ATOM 871 O O . PHE A 1 113 ? 4.883 -20.891 7.332 1 94.12 113 PHE A O 1
ATOM 878 N N . GLU A 1 114 ? 5.609 -22.656 8.297 1 93.69 114 GLU A N 1
ATOM 879 C CA . GLU A 1 114 ? 6.746 -22 8.93 1 93.69 114 GLU A CA 1
ATOM 880 C C . GLU A 1 114 ? 8.023 -22.203 8.117 1 93.69 114 GLU A C 1
ATOM 882 O O . GLU A 1 114 ? 8.141 -23.188 7.383 1 93.69 114 GLU A O 1
ATOM 887 N N . PRO A 1 115 ? 8.969 -21.234 8.25 1 94.88 115 PRO A N 1
ATOM 888 C CA . PRO A 1 115 ? 10.234 -21.5 7.566 1 94.88 115 PRO A CA 1
ATOM 889 C C . PRO A 1 115 ? 10.953 -22.734 8.117 1 94.88 115 PRO A C 1
ATOM 891 O O . PRO A 1 115 ? 10.922 -22.984 9.32 1 94.88 115 PRO A O 1
ATOM 894 N N . VAL A 1 116 ? 11.562 -23.438 7.234 1 92.56 116 VAL A N 1
ATOM 895 C CA . VAL A 1 116 ? 12.297 -24.625 7.625 1 92.56 116 VAL A CA 1
ATOM 896 C C . VAL A 1 116 ? 13.734 -24.547 7.129 1 92.56 116 VAL A C 1
ATOM 898 O O . VAL A 1 116 ? 13.992 -24.031 6.039 1 92.56 116 VAL A O 1
ATOM 901 N N . SER A 1 117 ? 14.656 -25.016 7.938 1 92.31 117 SER A N 1
ATOM 902 C CA . SER A 1 117 ? 16.078 -25.031 7.586 1 92.31 117 SER A CA 1
ATOM 903 C C . SER A 1 117 ? 16.5 -26.406 7.074 1 92.31 117 SER A C 1
ATOM 905 O O . SER A 1 117 ? 15.664 -27.297 6.883 1 92.31 117 SER A O 1
ATOM 907 N N . GLY A 1 118 ? 17.75 -26.469 6.668 1 91.62 118 GLY A N 1
ATOM 908 C CA . GLY A 1 118 ? 18.281 -27.734 6.203 1 91.62 118 GLY A CA 1
ATOM 909 C C . GLY A 1 118 ? 18.031 -27.984 4.727 1 91.62 118 GLY A C 1
ATOM 910 O O . GLY A 1 118 ? 18.078 -29.125 4.266 1 91.62 118 GLY A O 1
ATOM 911 N N . ASN A 1 119 ? 17.766 -26.891 3.992 1 94.81 119 ASN A N 1
ATOM 912 C CA . ASN A 1 119 ? 17.516 -27.016 2.562 1 94.81 119 ASN A CA 1
ATOM 913 C C . ASN A 1 119 ? 18.734 -26.656 1.732 1 94.81 119 ASN A C 1
ATOM 915 O O . ASN A 1 119 ? 19.594 -25.891 2.18 1 94.81 119 ASN A O 1
ATOM 919 N N . ARG A 1 120 ? 18.781 -27.266 0.628 1 96.06 120 ARG A N 1
ATOM 920 C CA . ARG A 1 120 ? 19.75 -26.906 -0.403 1 96.06 120 ARG A CA 1
ATOM 921 C C . ARG A 1 120 ? 19.047 -26.531 -1.702 1 96.06 120 ARG A C 1
ATOM 923 O O . ARG A 1 120 ? 18.047 -27.141 -2.076 1 96.06 120 ARG A O 1
ATOM 930 N N . GLY A 1 121 ? 19.578 -25.469 -2.289 1 97.75 121 GLY A N 1
ATOM 931 C CA . GLY A 1 121 ? 19 -25.016 -3.551 1 97.75 121 GLY A CA 1
ATOM 932 C C . GLY A 1 121 ? 20.047 -24.844 -4.641 1 97.75 121 GLY A C 1
ATOM 933 O O . GLY A 1 121 ? 21.188 -24.484 -4.359 1 97.75 121 GLY A O 1
ATOM 934 N N . GLU A 1 122 ? 19.656 -25.141 -5.828 1 98.56 122 GLU A N 1
ATOM 935 C CA . GLU A 1 122 ? 20.484 -24.938 -7 1 98.56 122 GLU A CA 1
ATOM 936 C C . GLU A 1 122 ? 19.703 -24.266 -8.125 1 98.56 122 GLU A C 1
ATOM 938 O O . GLU A 1 122 ? 18.688 -24.781 -8.578 1 98.56 122 GLU A O 1
ATOM 943 N N . LEU A 1 123 ? 20.203 -23.094 -8.508 1 98.81 123 LEU A N 1
ATOM 944 C CA . LEU A 1 123 ? 19.594 -22.422 -9.641 1 98.81 123 LEU A CA 1
ATOM 945 C C . LEU A 1 123 ? 19.953 -23.094 -10.953 1 98.81 123 LEU A C 1
ATOM 947 O O . LEU A 1 123 ? 21.141 -23.219 -11.289 1 98.81 123 LEU A O 1
ATOM 951 N N . MET A 1 124 ? 18.969 -23.547 -11.688 1 98.69 124 MET A N 1
ATOM 952 C CA . MET A 1 124 ? 19.203 -24.234 -12.953 1 98.69 124 MET A CA 1
ATOM 953 C C . MET A 1 124 ? 19.703 -23.266 -14.016 1 98.69 124 MET A C 1
ATOM 955 O O . MET A 1 124 ? 19.375 -22.078 -13.992 1 98.69 124 MET A O 1
ATOM 959 N N . GLN A 1 125 ? 20.406 -23.781 -14.938 1 98 125 GLN A N 1
ATOM 960 C CA . GLN A 1 125 ? 21.094 -22.953 -15.922 1 98 125 GLN A CA 1
ATOM 961 C C . GLN A 1 125 ? 20.109 -22.297 -16.875 1 98 125 GLN A C 1
ATOM 963 O O . GLN A 1 125 ? 20.234 -21.109 -17.188 1 98 125 GLN A O 1
ATOM 968 N N . ASP A 1 126 ? 19.312 -23.062 -17.453 1 97.25 126 ASP A N 1
ATOM 969 C CA . ASP A 1 126 ? 18.281 -22.594 -18.375 1 97.25 126 ASP A CA 1
ATOM 970 C C . ASP A 1 126 ? 17.125 -23.594 -18.469 1 97.25 126 ASP A C 1
ATOM 972 O O . ASP A 1 126 ? 17.078 -24.562 -17.703 1 97.25 126 ASP A O 1
ATOM 976 N N . SER A 1 127 ? 16.188 -23.328 -19.312 1 97.44 127 SER A N 1
ATOM 977 C CA . SER A 1 127 ? 14.953 -24.109 -19.391 1 97.44 127 SER A CA 1
ATOM 978 C C . SER A 1 127 ? 15.234 -25.562 -19.781 1 97.44 127 SER A C 1
ATOM 980 O O . SER A 1 127 ? 14.672 -26.484 -19.203 1 97.44 127 SER A O 1
ATOM 982 N N . ASN A 1 128 ? 16.062 -25.75 -20.766 1 98.56 128 ASN A N 1
ATOM 983 C CA . ASN A 1 128 ? 16.391 -27.094 -21.203 1 98.56 128 ASN A CA 1
ATOM 984 C C . ASN A 1 128 ? 17.125 -27.875 -20.109 1 98.56 128 ASN A C 1
ATOM 986 O O . ASN A 1 128 ? 16.828 -29.047 -19.875 1 98.56 128 ASN A O 1
ATOM 990 N N . ALA A 1 129 ? 18.062 -27.219 -19.484 1 98.56 129 ALA A N 1
ATOM 991 C CA . ALA A 1 129 ? 18.781 -27.844 -18.375 1 98.56 129 ALA A CA 1
ATOM 992 C C . ALA A 1 129 ? 17.844 -28.219 -17.234 1 98.56 129 ALA A C 1
ATOM 994 O O . ALA A 1 129 ? 18.031 -29.219 -16.562 1 98.56 129 ALA A O 1
ATOM 995 N N . THR A 1 130 ? 16.875 -27.406 -17.016 1 98.69 130 THR A N 1
ATOM 996 C CA . THR A 1 130 ? 15.883 -27.672 -15.984 1 98.69 130 THR A CA 1
ATOM 997 C C . THR A 1 130 ? 15.141 -28.969 -16.281 1 98.69 130 THR A C 1
ATOM 999 O O . THR A 1 130 ? 15.031 -29.844 -15.414 1 98.69 130 THR A O 1
ATOM 1002 N N . ILE A 1 131 ? 14.672 -29.109 -17.516 1 98.75 131 ILE A N 1
ATOM 1003 C CA . ILE A 1 131 ? 13.914 -30.297 -17.906 1 98.75 131 ILE A CA 1
ATOM 1004 C C . ILE A 1 131 ? 14.805 -31.531 -17.828 1 98.75 131 ILE A C 1
ATOM 1006 O O . ILE A 1 131 ? 14.383 -32.594 -17.359 1 98.75 131 ILE A O 1
ATOM 1010 N N . LYS A 1 132 ? 16.016 -31.359 -18.25 1 98.75 132 LYS A N 1
ATOM 1011 C CA . LYS A 1 132 ? 16.953 -32.469 -18.156 1 98.75 132 LYS A CA 1
ATOM 1012 C C . LYS A 1 132 ? 17.156 -32.906 -16.719 1 98.75 132 LYS A C 1
ATOM 1014 O O . LYS A 1 132 ? 17.188 -34.094 -16.422 1 98.75 132 LYS A O 1
ATOM 1019 N N . SER A 1 133 ? 17.312 -31.922 -15.875 1 98.75 133 SER A N 1
ATOM 1020 C CA . SER A 1 133 ? 17.484 -32.219 -14.453 1 98.75 133 SER A CA 1
ATOM 1021 C C . SER A 1 133 ? 16.25 -32.875 -13.875 1 98.75 133 SER A C 1
ATOM 1023 O O . SER A 1 133 ? 16.344 -33.844 -13.102 1 98.75 133 SER A O 1
ATOM 1025 N N . MET A 1 134 ? 15.086 -32.438 -14.227 1 98.81 134 MET A N 1
ATOM 1026 C CA . MET A 1 134 ? 13.828 -33.031 -13.789 1 98.81 134 MET A CA 1
ATOM 1027 C C . MET A 1 134 ? 13.742 -34.5 -14.219 1 98.81 134 MET A C 1
ATOM 1029 O O . MET A 1 134 ? 13.383 -35.375 -13.422 1 98.81 134 MET A O 1
ATOM 1033 N N . ILE A 1 135 ? 14.102 -34.719 -15.469 1 98.81 135 ILE A N 1
ATOM 1034 C CA . ILE A 1 135 ? 14.031 -36.062 -16.016 1 98.81 135 ILE A CA 1
ATOM 1035 C C . ILE A 1 135 ? 15 -37 -15.266 1 98.81 135 ILE A C 1
ATOM 1037 O O . ILE A 1 135 ? 14.641 -38.125 -14.914 1 98.81 135 ILE A O 1
ATOM 1041 N N . ALA A 1 136 ? 16.188 -36.469 -15.016 1 98.88 136 ALA A N 1
ATOM 1042 C CA . ALA A 1 136 ? 17.156 -37.25 -14.266 1 98.88 136 ALA A CA 1
ATOM 1043 C C . ALA A 1 136 ? 16.625 -37.625 -12.891 1 98.88 136 ALA A C 1
ATOM 1045 O O . ALA A 1 136 ? 16.797 -38.75 -12.43 1 98.88 136 ALA A O 1
ATOM 1046 N N . ASP A 1 137 ? 16.031 -36.719 -12.234 1 98.75 137 ASP A N 1
ATOM 1047 C CA . ASP A 1 137 ? 15.469 -36.938 -10.914 1 98.75 137 ASP A CA 1
ATOM 1048 C C . ASP A 1 137 ? 14.289 -37.906 -10.984 1 98.75 137 ASP A C 1
ATOM 1050 O O . ASP A 1 137 ? 14.125 -38.75 -10.102 1 98.75 137 ASP A O 1
ATOM 1054 N N . ILE A 1 138 ? 13.406 -37.781 -11.984 1 98.81 138 ILE A N 1
ATOM 1055 C CA . ILE A 1 138 ? 12.281 -38.688 -12.172 1 98.81 138 ILE A CA 1
ATOM 1056 C C . ILE A 1 138 ? 12.805 -40.125 -12.414 1 98.81 138 ILE A C 1
ATOM 1058 O O . ILE A 1 138 ? 12.289 -41.062 -11.844 1 98.81 138 ILE A O 1
ATOM 1062 N N . ASP A 1 139 ? 13.797 -40.188 -13.234 1 98.75 139 ASP A N 1
ATOM 1063 C CA . ASP A 1 139 ? 14.383 -41.469 -13.555 1 98.75 139 ASP A CA 1
ATOM 1064 C C . ASP A 1 139 ? 15 -42.125 -12.32 1 98.75 139 ASP A C 1
ATOM 1066 O O . ASP A 1 139 ? 15.086 -43.344 -12.219 1 98.75 139 ASP A O 1
ATOM 1070 N N . ALA A 1 140 ? 15.406 -41.344 -11.383 1 98.5 140 ALA A N 1
ATOM 1071 C CA . ALA A 1 140 ? 16.031 -41.844 -10.172 1 98.5 140 ALA A CA 1
ATOM 1072 C C . ALA A 1 140 ? 15.008 -42.094 -9.07 1 98.5 140 ALA A C 1
ATOM 1074 O O . ALA A 1 140 ? 15.336 -42.625 -8 1 98.5 140 ALA A O 1
ATOM 1075 N N . ALA A 1 141 ? 13.797 -41.656 -9.273 1 98.44 141 ALA A N 1
ATOM 1076 C CA . ALA A 1 141 ? 12.75 -41.75 -8.258 1 98.44 141 ALA A CA 1
ATOM 1077 C C . ALA A 1 141 ? 12.531 -43.188 -7.812 1 98.44 141 ALA A C 1
ATOM 1079 O O . ALA A 1 141 ? 12.633 -44.125 -8.617 1 98.44 141 ALA A O 1
ATOM 1080 N N . LYS A 1 142 ? 12.125 -43.375 -6.555 1 97.38 142 LYS A N 1
ATOM 1081 C CA . LYS A 1 142 ? 11.961 -44.719 -6.012 1 97.38 142 LYS A CA 1
ATOM 1082 C C . LYS A 1 142 ? 10.539 -44.938 -5.5 1 97.38 142 LYS A C 1
ATOM 1084 O O . LYS A 1 142 ? 10.047 -46.062 -5.477 1 97.38 142 LYS A O 1
ATOM 1089 N N . ASP A 1 143 ? 9.922 -43.906 -5.039 1 96.81 143 ASP A N 1
ATOM 1090 C CA . ASP A 1 143 ? 8.617 -44.062 -4.395 1 96.81 143 ASP A CA 1
ATOM 1091 C C . ASP A 1 143 ? 7.523 -43.344 -5.176 1 96.81 143 ASP A C 1
ATOM 1093 O O . ASP A 1 143 ? 6.539 -43.969 -5.586 1 96.81 143 ASP A O 1
ATOM 1097 N N . HIS A 1 144 ? 7.645 -42.062 -5.324 1 98.19 144 HIS A N 1
ATOM 1098 C CA . HIS A 1 144 ? 6.586 -41.312 -6.023 1 98.19 144 HIS A CA 1
ATOM 1099 C C . HIS A 1 144 ? 7.145 -40.125 -6.754 1 98.19 144 HIS A C 1
ATOM 1101 O O . HIS A 1 144 ? 8.211 -39.594 -6.398 1 98.19 144 HIS A O 1
ATOM 1107 N N . VAL A 1 145 ? 6.449 -39.688 -7.777 1 98.81 145 VAL A N 1
ATOM 1108 C CA . VAL A 1 145 ? 6.641 -38.469 -8.539 1 98.81 145 VAL A CA 1
ATOM 1109 C C . VAL A 1 145 ? 5.312 -37.719 -8.68 1 98.81 145 VAL A C 1
ATOM 1111 O O . VAL A 1 145 ? 4.336 -38.281 -9.188 1 98.81 145 VAL A O 1
ATOM 1114 N N . HIS A 1 146 ? 5.258 -36.5 -8.164 1 98.75 146 HIS A N 1
ATOM 1115 C CA . HIS A 1 146 ? 4.066 -35.656 -8.258 1 98.75 146 HIS A CA 1
ATOM 1116 C C . HIS A 1 146 ? 4.352 -34.375 -9.016 1 98.75 146 HIS A C 1
ATOM 1118 O O . HIS A 1 146 ? 5.277 -33.625 -8.672 1 98.75 146 HIS A O 1
ATOM 1124 N N . LEU A 1 147 ? 3.562 -34.094 -10.039 1 97.81 147 LEU A N 1
ATOM 1125 C CA . LEU A 1 147 ? 3.822 -32.844 -10.719 1 97.81 147 LEU A CA 1
ATOM 1126 C C . LEU A 1 147 ? 2.518 -32.156 -11.109 1 97.81 147 LEU A C 1
ATOM 1128 O O . LEU A 1 147 ? 1.505 -32.812 -11.336 1 97.81 147 LEU A O 1
ATOM 1132 N N . ILE A 1 148 ? 2.529 -30.844 -11.094 1 97.94 148 ILE A N 1
ATOM 1133 C CA . ILE A 1 148 ? 1.501 -29.938 -11.609 1 97.94 148 ILE A CA 1
ATOM 1134 C C . ILE A 1 148 ? 2.145 -28.875 -12.492 1 97.94 148 ILE A C 1
ATOM 1136 O O . ILE A 1 148 ? 3.16 -28.281 -12.109 1 97.94 148 ILE A O 1
ATOM 1140 N N . PHE A 1 149 ? 1.582 -28.719 -13.719 1 98.19 149 PHE A N 1
ATOM 1141 C CA . PHE A 1 149 ? 2.002 -27.609 -14.57 1 98.19 149 PHE A CA 1
ATOM 1142 C C . PHE A 1 149 ? 0.794 -26.844 -15.094 1 98.19 149 PHE A C 1
ATOM 1144 O O . PHE A 1 149 ? -0.235 -27.438 -15.414 1 98.19 149 PHE A O 1
ATOM 1151 N N . TYR A 1 150 ? 1.005 -25.578 -15.242 1 97.5 150 TYR A N 1
ATOM 1152 C CA . TYR A 1 150 ? -0.006 -24.75 -15.898 1 97.5 150 TYR A CA 1
ATOM 1153 C C . TYR A 1 150 ? -0.048 -25.031 -17.391 1 97.5 150 TYR A C 1
ATOM 1155 O O . TYR A 1 150 ? -1.087 -25.422 -17.938 1 97.5 150 TYR A O 1
ATOM 1163 N N . ILE A 1 151 ? 1.083 -24.844 -17.984 1 98 151 ILE A N 1
ATOM 1164 C CA . ILE A 1 151 ? 1.194 -25.156 -19.406 1 98 151 ILE A CA 1
ATOM 1165 C C . ILE A 1 151 ? 2.098 -26.375 -19.609 1 98 151 ILE A C 1
ATOM 1167 O O . ILE A 1 151 ? 3.244 -26.375 -19.156 1 98 151 ILE A O 1
ATOM 1171 N N . TRP A 1 152 ? 1.593 -27.344 -20.156 1 98.56 152 TRP A N 1
ATOM 1172 C CA . TRP A 1 152 ? 2.285 -28.547 -20.594 1 98.56 152 TRP A CA 1
ATOM 1173 C C . TRP A 1 152 ? 2.029 -28.797 -22.078 1 98.56 152 TRP A C 1
ATOM 1175 O O . TRP A 1 152 ? 0.901 -29.094 -22.469 1 98.56 152 TRP A O 1
ATOM 1185 N N . LEU A 1 153 ? 3.115 -28.688 -22.875 1 98.25 153 LEU A N 1
ATOM 1186 C CA . LEU A 1 153 ? 2.951 -28.766 -24.328 1 98.25 153 LEU A CA 1
ATOM 1187 C C . LEU A 1 153 ? 3.434 -30.109 -24.844 1 98.25 153 LEU A C 1
ATOM 1189 O O . LEU A 1 153 ? 4.133 -30.844 -24.141 1 98.25 153 LEU A O 1
ATOM 1193 N N . THR A 1 154 ? 3.043 -30.406 -26.125 1 98.19 154 THR A N 1
ATOM 1194 C CA . THR A 1 154 ? 3.434 -31.656 -26.75 1 98.19 154 THR A CA 1
ATOM 1195 C C . THR A 1 154 ? 4.711 -31.484 -27.562 1 98.19 154 THR A C 1
ATOM 1197 O O . THR A 1 154 ? 4.844 -32.062 -28.641 1 98.19 154 THR A O 1
ATOM 1200 N N . ASP A 1 155 ? 5.539 -30.594 -27.156 1 97.94 155 ASP A N 1
ATOM 1201 C CA . ASP A 1 155 ? 6.824 -30.375 -27.812 1 97.94 155 ASP A CA 1
ATOM 1202 C C . ASP A 1 155 ? 7.898 -31.281 -27.219 1 97.94 155 ASP A C 1
ATOM 1204 O O . ASP A 1 155 ? 7.586 -32.281 -26.562 1 97.94 155 ASP A O 1
ATOM 1208 N N . ASN A 1 156 ? 9.195 -31 -27.516 1 98.12 156 ASN A N 1
ATOM 1209 C CA . ASN A 1 156 ? 10.266 -31.922 -27.125 1 98.12 156 ASN A CA 1
ATOM 1210 C C . ASN A 1 156 ? 10.352 -32.062 -25.609 1 98.12 156 ASN A C 1
ATOM 1212 O O . ASN A 1 156 ? 10.328 -33.188 -25.078 1 98.12 156 ASN A O 1
ATOM 1216 N N . ASN A 1 157 ? 10.445 -30.984 -24.938 1 98.5 157 ASN A N 1
ATOM 1217 C CA . ASN A 1 157 ? 10.555 -31.016 -23.484 1 98.5 157 ASN A CA 1
ATOM 1218 C C . ASN A 1 157 ? 9.32 -31.625 -22.828 1 98.5 157 ASN A C 1
ATOM 1220 O O . ASN A 1 157 ? 9.43 -32.438 -21.922 1 98.5 157 ASN A O 1
ATOM 1224 N N . GLY A 1 158 ? 8.117 -31.219 -23.312 1 98.56 158 GLY A N 1
ATOM 1225 C CA . GLY A 1 158 ? 6.898 -31.781 -22.766 1 98.56 158 GLY A CA 1
ATOM 1226 C C . GLY A 1 158 ? 6.809 -33.281 -22.938 1 98.56 158 GLY A C 1
ATOM 1227 O O . GLY A 1 158 ? 6.457 -34 -22 1 98.56 158 GLY A O 1
ATOM 1228 N N . ARG A 1 159 ? 7.152 -33.75 -24.094 1 98.5 159 ARG A N 1
ATOM 1229 C CA . ARG A 1 159 ? 7.105 -35.188 -24.359 1 98.5 159 ARG A CA 1
ATOM 1230 C C . ARG A 1 159 ? 8.18 -35.938 -23.578 1 98.5 159 ARG A C 1
ATOM 1232 O O . ARG A 1 159 ? 7.977 -37.094 -23.172 1 98.5 159 ARG A O 1
ATOM 1239 N N . ALA A 1 160 ? 9.297 -35.312 -23.453 1 98.69 160 ALA A N 1
ATOM 1240 C CA . ALA A 1 160 ? 10.375 -35.938 -22.688 1 98.69 160 ALA A CA 1
ATOM 1241 C C . ALA A 1 160 ? 9.93 -36.219 -21.25 1 98.69 160 ALA A C 1
ATOM 1243 O O . ALA A 1 160 ? 10.281 -37.25 -20.672 1 98.69 160 ALA A O 1
ATOM 1244 N N . VAL A 1 161 ? 9.227 -35.312 -20.656 1 98.81 161 VAL A N 1
ATOM 1245 C CA . VAL A 1 161 ? 8.727 -35.5 -19.297 1 98.81 161 VAL A CA 1
ATOM 1246 C C . VAL A 1 161 ? 7.688 -36.625 -19.281 1 98.81 161 VAL A C 1
ATOM 1248 O O . VAL A 1 161 ? 7.656 -37.406 -18.344 1 98.81 161 VAL A O 1
ATOM 1251 N N . VAL A 1 162 ? 6.832 -36.656 -20.312 1 98.75 162 VAL A N 1
ATOM 1252 C CA . VAL A 1 162 ? 5.867 -37.75 -20.438 1 98.75 162 VAL A CA 1
ATOM 1253 C C . VAL A 1 162 ? 6.594 -39.094 -20.422 1 98.75 162 VAL A C 1
ATOM 1255 O O . VAL A 1 162 ? 6.223 -40 -19.656 1 98.75 162 VAL A O 1
ATOM 1258 N N . GLU A 1 163 ? 7.582 -39.219 -21.234 1 98.81 163 GLU A N 1
ATOM 1259 C CA . GLU A 1 163 ? 8.32 -40.469 -21.328 1 98.81 163 GLU A CA 1
ATOM 1260 C C . GLU A 1 163 ? 9.008 -40.812 -20.016 1 98.81 163 GLU A C 1
ATOM 1262 O O . GLU A 1 163 ? 9.078 -42 -19.625 1 98.81 163 GLU A O 1
ATOM 1267 N N . ALA A 1 164 ? 9.555 -39.812 -19.375 1 98.88 164 ALA A N 1
ATOM 1268 C CA . ALA A 1 164 ? 10.188 -40.031 -18.078 1 98.88 164 ALA A CA 1
ATOM 1269 C C . ALA A 1 164 ? 9.188 -40.594 -17.062 1 98.88 164 ALA A C 1
ATOM 1271 O O . ALA A 1 164 ? 9.508 -41.5 -16.297 1 98.88 164 ALA A O 1
ATOM 1272 N N . LEU A 1 165 ? 7.984 -40.062 -17.031 1 98.88 165 LEU A N 1
ATOM 1273 C CA . LEU A 1 165 ? 6.941 -40.531 -16.125 1 98.88 165 LEU A CA 1
ATOM 1274 C C . LEU A 1 165 ? 6.551 -41.969 -16.438 1 98.88 165 LEU A C 1
ATOM 1276 O O . LEU A 1 165 ? 6.344 -42.75 -15.523 1 98.88 165 LEU A O 1
ATOM 1280 N N . LYS A 1 166 ? 6.434 -42.312 -17.75 1 98.75 166 LYS A N 1
ATOM 1281 C CA . LYS A 1 166 ? 6.117 -43.688 -18.156 1 98.75 166 LYS A CA 1
ATOM 1282 C C . LYS A 1 166 ? 7.184 -44.656 -17.672 1 98.75 166 LYS A C 1
ATOM 1284 O O . LYS A 1 166 ? 6.863 -45.75 -17.156 1 98.75 166 LYS A O 1
ATOM 1289 N N . ARG A 1 167 ? 8.422 -44.25 -17.828 1 98.75 167 ARG A N 1
ATOM 1290 C CA . ARG A 1 167 ? 9.523 -45.094 -17.375 1 98.75 167 ARG A CA 1
ATOM 1291 C C . ARG A 1 167 ? 9.461 -45.281 -15.859 1 98.75 167 ARG A C 1
ATOM 1293 O O . ARG A 1 167 ? 9.688 -46.375 -15.359 1 98.75 167 ARG A O 1
ATOM 1300 N N . ALA A 1 168 ? 9.211 -44.25 -15.156 1 98.81 168 ALA A N 1
ATOM 1301 C CA . ALA A 1 168 ? 9.125 -44.312 -13.703 1 98.81 168 ALA A CA 1
ATOM 1302 C C . ALA A 1 168 ? 7.969 -45.219 -13.281 1 98.81 168 ALA A C 1
ATOM 1304 O O . ALA A 1 168 ? 8.117 -46.062 -12.383 1 98.81 168 ALA A O 1
ATOM 1305 N N . ALA A 1 169 ? 6.84 -45.062 -13.891 1 98.62 169 ALA A N 1
ATOM 1306 C CA . ALA A 1 169 ? 5.68 -45.906 -13.586 1 98.62 169 ALA A CA 1
ATOM 1307 C C . ALA A 1 169 ? 5.984 -47.375 -13.859 1 98.62 169 ALA A C 1
ATOM 1309 O O . ALA A 1 169 ? 5.578 -48.25 -13.094 1 98.62 169 ALA A O 1
ATOM 1310 N N . ALA A 1 170 ? 6.621 -47.625 -14.922 1 98.31 170 ALA A N 1
ATOM 1311 C CA . ALA A 1 170 ? 6.988 -49 -15.289 1 98.31 170 ALA A CA 1
ATOM 1312 C C . ALA A 1 170 ? 7.887 -49.625 -14.227 1 98.31 170 ALA A C 1
ATOM 1314 O O . ALA A 1 170 ? 7.867 -50.844 -14.039 1 98.31 170 ALA A O 1
ATOM 1315 N N . ARG A 1 171 ? 8.641 -48.812 -13.531 1 98.38 171 ARG A N 1
ATOM 1316 C CA . ARG A 1 171 ? 9.523 -49.281 -12.477 1 98.38 171 ARG A CA 1
ATOM 1317 C C . ARG A 1 171 ? 8.758 -49.469 -11.164 1 98.38 171 ARG A C 1
ATOM 1319 O O . ARG A 1 171 ? 9.328 -49.906 -10.156 1 98.38 171 ARG A O 1
ATOM 1326 N N . GLY A 1 172 ? 7.504 -49.125 -11.172 1 98.19 172 GLY A N 1
ATOM 1327 C CA . GLY A 1 172 ? 6.68 -49.312 -9.984 1 98.19 172 GLY A CA 1
ATOM 1328 C C . GLY A 1 172 ? 6.555 -48.031 -9.148 1 98.19 172 GLY A C 1
ATOM 1329 O O . GLY A 1 172 ? 5.973 -48.062 -8.062 1 98.19 172 GLY A O 1
ATOM 1330 N N . VAL A 1 173 ? 7.113 -46.906 -9.594 1 98.56 173 VAL A N 1
ATOM 1331 C CA . VAL A 1 173 ? 7.004 -45.625 -8.922 1 98.56 173 VAL A CA 1
ATOM 1332 C C . VAL A 1 173 ? 5.602 -45.062 -9.117 1 98.56 173 VAL A C 1
ATOM 1334 O O . VAL A 1 173 ? 5.066 -45.062 -10.234 1 98.56 173 VAL A O 1
ATOM 1337 N N . THR A 1 174 ? 4.902 -44.625 -8.031 1 98.62 174 THR A N 1
ATOM 1338 C CA . THR A 1 174 ? 3.6 -43.969 -8.18 1 98.62 174 THR A CA 1
ATOM 1339 C C . THR A 1 174 ? 3.742 -42.562 -8.773 1 98.62 174 THR A C 1
ATOM 1341 O O . THR A 1 174 ? 4.309 -41.688 -8.148 1 98.62 174 THR A O 1
ATOM 1344 N N . CYS A 1 175 ? 3.252 -42.438 -9.969 1 98.75 175 CYS A N 1
ATOM 1345 C CA . CYS A 1 175 ? 3.334 -41.156 -10.648 1 98.75 175 CYS A CA 1
ATOM 1346 C C . CYS A 1 175 ? 1.964 -40.469 -10.734 1 98.75 175 CYS A C 1
ATOM 1348 O O . CYS A 1 175 ? 1.001 -41.094 -11.195 1 98.75 175 CYS A O 1
ATOM 1350 N N . ARG A 1 176 ? 1.849 -39.281 -10.219 1 98.75 176 ARG A N 1
ATOM 1351 C CA . ARG A 1 176 ? 0.647 -38.438 -10.328 1 98.75 176 ARG A CA 1
ATOM 1352 C C . ARG A 1 176 ? 0.931 -37.156 -11.094 1 98.75 176 ARG A C 1
ATOM 1354 O O .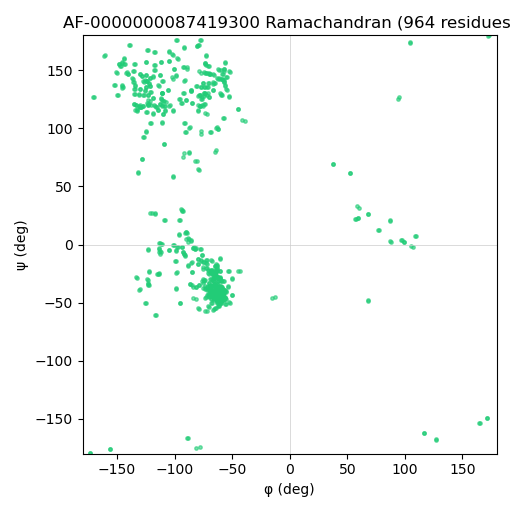 ARG A 1 176 ? 1.777 -36.375 -10.688 1 98.75 176 ARG A O 1
ATOM 1361 N N . ALA A 1 177 ? 0.244 -37 -12.18 1 98.69 177 ALA A N 1
ATOM 1362 C CA . ALA A 1 177 ? 0.449 -35.844 -13.047 1 98.69 177 ALA A CA 1
ATOM 1363 C C . ALA A 1 177 ? -0.842 -35.031 -13.211 1 98.69 177 ALA A C 1
ATOM 1365 O O . ALA A 1 177 ? -1.871 -35.594 -13.609 1 98.69 177 ALA A O 1
ATOM 1366 N N . MET A 1 178 ? -0.752 -33.781 -12.875 1 98.19 178 MET A N 1
ATOM 1367 C CA . MET A 1 178 ? -1.885 -32.875 -13.023 1 98.19 178 MET A CA 1
ATOM 1368 C C . MET A 1 178 ? -1.524 -31.719 -13.922 1 98.19 178 MET A C 1
ATOM 1370 O O . MET A 1 178 ? -0.397 -31.219 -13.891 1 98.19 178 MET A O 1
ATOM 1374 N N . ALA A 1 179 ? -2.451 -31.266 -14.734 1 98 179 ALA A N 1
ATOM 1375 C CA . ALA A 1 179 ? -2.242 -30.125 -15.625 1 98 179 ALA A CA 1
ATOM 1376 C C . ALA A 1 179 ? -3.496 -29.266 -15.703 1 98 179 ALA A C 1
ATOM 1378 O O . ALA A 1 179 ? -4.613 -29.766 -15.578 1 98 179 ALA A O 1
ATOM 1379 N N . ASP A 1 180 ? -3.289 -28 -15.883 1 96.88 180 ASP A N 1
ATOM 1380 C CA . ASP A 1 180 ? -4.41 -27.062 -15.961 1 96.88 180 ASP A CA 1
ATOM 1381 C C . ASP A 1 180 ? -5.246 -27.312 -17.219 1 96.88 180 ASP A C 1
ATOM 1383 O O . ASP A 1 180 ? -4.703 -27.516 -18.312 1 96.88 180 ASP A O 1
ATOM 1387 N N . GLY A 1 181 ? -6.523 -27.25 -17.078 1 93.94 181 GLY A N 1
ATOM 1388 C CA . GLY A 1 181 ? -7.441 -27.609 -18.141 1 93.94 181 GLY A CA 1
ATOM 1389 C C . GLY A 1 181 ? -7.367 -26.672 -19.344 1 93.94 181 GLY A C 1
ATOM 1390 O O . GLY A 1 181 ? -7.594 -27.078 -20.469 1 93.94 181 GLY A O 1
ATOM 1391 N N . LEU A 1 182 ? -7.055 -25.469 -19.062 1 91.5 182 LEU A N 1
ATOM 1392 C CA . LEU A 1 182 ? -6.984 -24.5 -20.141 1 91.5 182 LEU A CA 1
ATOM 1393 C C . LEU A 1 182 ? -5.555 -24.359 -20.656 1 91.5 182 LEU A C 1
ATOM 1395 O O . LEU A 1 182 ? -5.305 -24.484 -21.844 1 91.5 182 LEU A O 1
ATOM 1399 N N . GLY A 1 183 ? -4.652 -24.172 -19.828 1 94 183 GLY A N 1
ATOM 1400 C CA . GLY A 1 183 ? -3.268 -23.938 -20.203 1 94 183 GLY A CA 1
ATOM 1401 C C . GLY A 1 183 ? -2.625 -25.141 -20.875 1 94 183 GLY A C 1
ATOM 1402 O O . GLY A 1 183 ? -1.733 -24.984 -21.719 1 94 183 GLY A O 1
ATOM 1403 N N . SER A 1 184 ? -3.086 -26.297 -20.531 1 97.5 184 SER A N 1
ATOM 1404 C CA . SER A 1 184 ? -2.48 -27.531 -21.031 1 97.5 184 SER A CA 1
ATOM 1405 C C . SER A 1 184 ? -3.465 -28.328 -21.891 1 97.5 184 SER A C 1
ATOM 1407 O O . SER A 1 184 ? -3.391 -29.547 -21.953 1 97.5 184 SER A O 1
ATOM 1409 N N . ARG A 1 185 ? -4.359 -27.625 -22.453 1 94.81 185 ARG A N 1
ATOM 1410 C CA . ARG A 1 185 ? -5.414 -28.266 -23.219 1 94.81 185 ARG A CA 1
ATOM 1411 C C . ARG A 1 185 ? -4.832 -29.141 -24.328 1 94.81 185 ARG A C 1
ATOM 1413 O O . ARG A 1 185 ? -5.312 -30.25 -24.562 1 94.81 185 ARG A O 1
ATOM 1420 N N . THR A 1 186 ? -3.789 -28.703 -24.984 1 95.5 186 THR A N 1
ATOM 1421 C CA . THR A 1 186 ? -3.189 -29.438 -26.094 1 95.5 186 THR A CA 1
ATOM 1422 C C . THR A 1 186 ? -2.604 -30.766 -25.625 1 95.5 186 THR A C 1
ATOM 1424 O O . THR A 1 186 ? -2.715 -31.781 -26.312 1 95.5 186 THR A O 1
ATOM 1427 N N . MET A 1 187 ? -1.961 -30.797 -24.516 1 97.69 187 MET A N 1
ATOM 1428 C CA . MET A 1 187 ? -1.411 -32.031 -23.938 1 97.69 187 MET A CA 1
ATOM 1429 C C . MET A 1 187 ? -2.527 -32.969 -23.484 1 97.69 187 MET A C 1
ATOM 1431 O O . MET A 1 187 ? -2.508 -34.156 -23.797 1 97.69 187 MET A O 1
ATOM 1435 N N . ILE A 1 188 ? -3.488 -32.375 -22.781 1 97.25 188 ILE A N 1
ATOM 1436 C CA . ILE A 1 188 ? -4.566 -33.156 -22.188 1 97.25 188 ILE A CA 1
ATOM 1437 C C . ILE A 1 188 ? -5.355 -33.875 -23.281 1 97.25 188 ILE A C 1
ATOM 1439 O O . ILE A 1 188 ? -5.762 -35.031 -23.125 1 97.25 188 ILE A O 1
ATOM 1443 N N . ASP A 1 189 ? -5.512 -33.25 -24.406 1 96.56 189 ASP A N 1
ATOM 1444 C CA . ASP A 1 189 ? -6.293 -33.812 -25.5 1 96.56 189 ASP A CA 1
ATOM 1445 C C . ASP A 1 189 ? -5.418 -34.656 -26.422 1 96.56 189 ASP A C 1
ATOM 1447 O O . ASP A 1 189 ? -5.91 -35.25 -27.391 1 96.56 189 ASP A O 1
ATOM 1451 N N . SER A 1 190 ? -4.227 -34.844 -26.125 1 97.88 190 SER A N 1
ATOM 1452 C CA . SER A 1 190 ? -3.281 -35.531 -27.016 1 97.88 190 SER A CA 1
ATOM 1453 C C . SER A 1 190 ? -3.23 -37.031 -26.734 1 97.88 190 SER A C 1
ATOM 1455 O O . SER A 1 190 ? -3.719 -37.469 -25.703 1 97.88 190 SER A O 1
ATOM 1457 N N . GLU A 1 191 ? -2.578 -37.719 -27.641 1 98.19 191 GLU A N 1
ATOM 1458 C CA . GLU A 1 191 ? -2.332 -39.125 -27.469 1 98.19 191 GLU A CA 1
ATOM 1459 C C . GLU A 1 191 ? -1.317 -39.406 -26.359 1 98.19 191 GLU A C 1
ATOM 1461 O O . GLU A 1 191 ? -1.326 -40.469 -25.75 1 98.19 191 GLU A O 1
ATOM 1466 N N . HIS A 1 192 ? -0.489 -38.438 -26.109 1 98.06 192 HIS A N 1
ATOM 1467 C CA . HIS A 1 192 ? 0.541 -38.594 -25.078 1 98.06 192 HIS A CA 1
ATOM 1468 C C . HIS A 1 192 ? -0.074 -38.688 -23.688 1 98.06 192 HIS A C 1
ATOM 1470 O O . HIS A 1 192 ? 0.427 -39.406 -22.828 1 98.06 192 HIS A O 1
ATOM 1476 N N . TRP A 1 193 ? -1.108 -37.875 -23.469 1 98.06 193 TRP A N 1
ATOM 1477 C CA . TRP A 1 193 ? -1.823 -37.938 -22.203 1 98.06 193 TRP A CA 1
ATOM 1478 C C . TRP A 1 193 ? -2.428 -39.312 -21.953 1 98.06 193 TRP A C 1
ATOM 1480 O O . TRP A 1 193 ? -2.303 -39.875 -20.859 1 98.06 193 TRP A O 1
ATOM 1490 N N . LYS A 1 194 ? -3.025 -39.875 -22.984 1 97.81 194 LYS A N 1
ATOM 1491 C CA . LYS A 1 194 ? -3.621 -41.219 -22.922 1 97.81 194 LYS A CA 1
ATOM 1492 C C . LYS A 1 194 ? -2.553 -42.281 -22.734 1 97.81 194 LYS A C 1
ATOM 1494 O O . LYS A 1 194 ? -2.756 -43.25 -21.984 1 97.81 194 LYS A O 1
ATOM 1499 N N . ALA A 1 195 ? -1.554 -42.062 -23.438 1 97.94 195 ALA A N 1
ATOM 1500 C CA . ALA A 1 195 ? -0.448 -43 -23.328 1 97.94 195 ALA A CA 1
ATOM 1501 C C . ALA A 1 195 ? 0.123 -43.031 -21.906 1 97.94 195 ALA A C 1
ATOM 1503 O O . ALA A 1 195 ? 0.518 -44.094 -21.406 1 97.94 195 ALA A O 1
ATOM 1504 N N . MET A 1 196 ? 0.245 -41.875 -21.281 1 97.38 196 MET A N 1
ATOM 1505 C CA . MET A 1 196 ? 0.698 -41.781 -19.891 1 97.38 196 MET A CA 1
ATOM 1506 C C . MET A 1 196 ? -0.23 -42.531 -18.953 1 97.38 196 MET A C 1
ATOM 1508 O O . MET A 1 196 ? 0.231 -43.281 -18.094 1 97.38 196 MET A O 1
ATOM 1512 N N . GLN A 1 197 ? -1.426 -42.312 -19.219 1 97.5 197 GLN A N 1
ATOM 1513 C CA . GLN A 1 197 ? -2.426 -43 -18.422 1 97.5 197 GLN A CA 1
ATOM 1514 C C . GLN A 1 197 ? -2.324 -44.531 -18.594 1 97.5 197 GLN A C 1
ATOM 1516 O O . GLN A 1 197 ? -2.361 -45.281 -17.609 1 97.5 197 GLN A O 1
ATOM 1521 N N . ALA A 1 198 ? -2.223 -44.969 -19.781 1 98.06 198 ALA A N 1
ATOM 1522 C CA . ALA A 1 198 ? -2.139 -46.375 -20.109 1 98.06 198 ALA A CA 1
ATOM 1523 C C . ALA A 1 198 ? -0.886 -47 -19.5 1 98.06 198 ALA A C 1
ATOM 1525 O O . ALA A 1 198 ? -0.884 -48.188 -19.141 1 98.06 198 ALA A O 1
ATOM 1526 N N . ALA A 1 199 ? 0.11 -46.219 -19.344 1 98.31 199 ALA A N 1
ATOM 1527 C CA . ALA A 1 199 ? 1.386 -46.688 -18.828 1 98.31 199 ALA A CA 1
ATOM 1528 C C . ALA A 1 199 ? 1.361 -46.75 -17.297 1 98.31 199 ALA A C 1
ATOM 1530 O O . ALA A 1 199 ? 2.332 -47.188 -16.672 1 98.31 199 ALA A O 1
ATOM 1531 N N . GLY A 1 200 ? 0.281 -46.312 -16.734 1 98.25 200 GLY A N 1
ATOM 1532 C CA . GLY A 1 200 ? 0.131 -46.469 -15.305 1 98.25 200 GLY A CA 1
ATOM 1533 C C . GLY A 1 200 ? 0.284 -45.156 -14.555 1 98.25 200 GLY A C 1
ATOM 1534 O O . GLY A 1 200 ? 0.195 -45.125 -13.32 1 98.25 200 GLY A O 1
ATOM 1535 N N . VAL A 1 201 ? 0.562 -44.062 -15.227 1 98.69 201 VAL A N 1
ATOM 1536 C CA . VAL A 1 201 ? 0.613 -42.75 -14.594 1 98.69 201 VAL A CA 1
ATOM 1537 C C . VAL A 1 201 ? -0.799 -42.312 -14.227 1 98.69 201 VAL A C 1
ATOM 1539 O O . VAL A 1 201 ? -1.714 -42.375 -15.047 1 98.69 201 VAL A O 1
ATOM 1542 N N . ARG A 1 202 ? -1.026 -41.875 -12.984 1 98.5 202 ARG A N 1
ATOM 1543 C CA . ARG A 1 202 ? -2.299 -41.281 -12.578 1 98.5 202 ARG A CA 1
ATOM 1544 C C . ARG A 1 202 ? -2.395 -39.844 -13.016 1 98.5 202 ARG A C 1
ATOM 1546 O O . ARG A 1 202 ? -1.588 -39 -12.602 1 98.5 202 ARG A O 1
ATOM 1553 N N . VAL A 1 203 ? -3.395 -39.562 -13.828 1 98.12 203 VAL A N 1
ATOM 1554 C CA . VAL A 1 203 ? -3.465 -38.219 -14.398 1 98.12 203 VAL A CA 1
ATOM 1555 C C . VAL A 1 203 ? -4.738 -37.531 -13.93 1 98.12 203 VAL A C 1
ATOM 1557 O O . VAL A 1 203 ? -5.727 -38.188 -13.594 1 98.12 203 VAL A O 1
ATOM 1560 N N . ALA A 1 204 ? -4.715 -36.219 -13.805 1 97.69 204 ALA A N 1
ATOM 1561 C CA . ALA A 1 204 ? -5.875 -35.406 -13.461 1 97.69 204 ALA A CA 1
ATOM 1562 C C . ALA A 1 204 ? -5.801 -34.031 -14.148 1 97.69 204 ALA A C 1
ATOM 1564 O O . ALA A 1 204 ? -4.711 -33.562 -14.461 1 97.69 204 ALA A O 1
ATOM 1565 N N . VAL A 1 205 ? -6.922 -33.438 -14.367 1 95.94 205 VAL A N 1
ATOM 1566 C CA . VAL A 1 205 ? -7.035 -32.125 -14.969 1 95.94 205 VAL A CA 1
ATOM 1567 C C . VAL A 1 205 ? -7.48 -31.109 -13.906 1 95.94 205 VAL A C 1
ATOM 1569 O O . VAL A 1 205 ? -8.523 -31.281 -13.273 1 95.94 205 VAL A O 1
ATOM 1572 N N . ALA A 1 206 ? -6.617 -30.156 -13.711 1 93.12 206 ALA A N 1
ATOM 1573 C CA . ALA A 1 206 ? -6.977 -29.062 -12.797 1 93.12 206 ALA A CA 1
ATOM 1574 C C . ALA A 1 206 ? -7.898 -28.062 -13.477 1 93.12 206 ALA A C 1
ATOM 1576 O O . ALA A 1 206 ? -7.605 -27.594 -14.578 1 93.12 206 ALA A O 1
ATOM 1577 N N . LEU A 1 207 ? -9.047 -27.719 -12.844 1 87.69 207 LEU A N 1
ATOM 1578 C CA . LEU A 1 207 ? -9.992 -26.688 -13.25 1 87.69 207 LEU A CA 1
ATOM 1579 C C . LEU A 1 207 ? -10.414 -26.875 -14.703 1 87.69 207 LEU A C 1
ATOM 1581 O O . LEU A 1 207 ? -10.195 -26 -15.539 1 87.69 207 LEU A O 1
ATOM 1585 N N . PRO A 1 208 ? -11 -27.922 -15.008 1 84.31 208 PRO A N 1
ATOM 1586 C CA . PRO A 1 208 ? -11.445 -28.188 -16.375 1 84.31 208 PRO A CA 1
ATOM 1587 C C . PRO A 1 208 ? -12.406 -27.109 -16.891 1 84.31 208 PRO A C 1
ATOM 1589 O O . PRO A 1 208 ? -13.117 -26.484 -16.109 1 84.31 208 PRO A O 1
ATOM 1592 N N . ILE A 1 209 ? -12.297 -26.891 -18.172 1 76.88 209 ILE A N 1
ATOM 1593 C CA . ILE A 1 209 ? -13.156 -25.891 -18.812 1 76.88 209 ILE A CA 1
ATOM 1594 C C . ILE A 1 209 ? -14.562 -26.469 -19 1 76.88 209 ILE A C 1
ATOM 1596 O O . ILE A 1 209 ? -14.719 -27.562 -19.547 1 76.88 209 ILE A O 1
ATOM 1600 N N . GLY A 1 210 ? -15.469 -26.281 -18.188 1 66.69 210 GLY A N 1
ATOM 1601 C CA . GLY A 1 210 ? -16.828 -26.781 -18.328 1 66.69 210 GLY A CA 1
ATOM 1602 C C . GLY A 1 210 ? -17.672 -25.953 -19.297 1 66.69 210 GLY A C 1
ATOM 1603 O O . GLY A 1 210 ? -17.125 -25.25 -20.156 1 66.69 210 GLY A O 1
ATOM 1604 N N . ASN A 1 211 ? -18.891 -26.25 -19.391 1 60.78 211 ASN A N 1
ATOM 1605 C CA . ASN A 1 211 ? -19.859 -25.5 -20.203 1 60.78 211 ASN A CA 1
ATOM 1606 C C . ASN A 1 211 ? -19.938 -24.047 -19.781 1 60.78 211 ASN A C 1
ATOM 1608 O O . ASN A 1 211 ? -20.312 -23.75 -18.641 1 60.78 211 ASN A O 1
ATOM 1612 N N . PRO A 1 212 ? -19.406 -23.203 -20.656 1 61.88 212 PRO A N 1
ATOM 1613 C CA . PRO A 1 212 ? -19.375 -21.781 -20.312 1 61.88 212 PRO A CA 1
ATOM 1614 C C . PRO A 1 212 ? -20.734 -21.266 -19.859 1 61.88 212 PRO A C 1
ATOM 1616 O O . PRO A 1 212 ? -20.797 -20.312 -19.078 1 61.88 212 PRO A O 1
ATOM 1619 N N . LEU A 1 213 ? -21.75 -21.844 -20.328 1 56.34 213 LEU A N 1
ATOM 1620 C CA . LEU A 1 213 ? -23.078 -21.375 -20 1 56.34 213 LEU A CA 1
ATOM 1621 C C . LEU A 1 213 ? -23.391 -21.625 -18.531 1 56.34 213 LEU A C 1
ATOM 1623 O O . LEU A 1 213 ? -24.281 -21 -17.953 1 56.34 213 LEU A O 1
ATOM 1627 N N . LEU A 1 214 ? -22.781 -22.531 -17.953 1 58.03 214 LEU A N 1
ATOM 1628 C CA . LEU A 1 214 ? -23.047 -22.875 -16.547 1 58.03 214 LEU A CA 1
ATOM 1629 C C . LEU A 1 214 ? -22.062 -22.172 -15.625 1 58.03 214 LEU A C 1
ATOM 1631 O O . LEU A 1 214 ? -21.984 -22.484 -14.438 1 58.03 214 LEU A O 1
ATOM 1635 N N . ARG A 1 215 ? -21.516 -21.203 -16.078 1 59.69 215 ARG A N 1
ATOM 1636 C CA . ARG A 1 215 ? -20.422 -20.484 -15.453 1 59.69 215 ARG A CA 1
ATOM 1637 C C . ARG A 1 215 ? -20.875 -19.828 -14.156 1 59.69 215 ARG A C 1
ATOM 1639 O O . ARG A 1 215 ? -20.141 -19.828 -13.156 1 59.69 215 ARG A O 1
ATOM 1646 N N . PRO A 1 216 ? -22.016 -19.156 -14.281 1 54.44 216 PRO A N 1
ATOM 1647 C CA . PRO A 1 216 ? -22.438 -18.531 -13.031 1 54.44 216 PRO A CA 1
ATOM 1648 C C . PRO A 1 216 ? -22.5 -19.516 -11.867 1 54.44 216 PRO A C 1
ATOM 1650 O O . PRO A 1 216 ? -22.344 -19.125 -10.711 1 54.44 216 PRO A O 1
ATOM 1653 N N . LEU A 1 217 ? -22.641 -20.781 -12.258 1 51.69 217 LEU A N 1
ATOM 1654 C CA . LEU A 1 217 ? -22.797 -21.812 -11.227 1 51.69 217 LEU A CA 1
ATOM 1655 C C . LEU A 1 217 ? -21.484 -22.516 -10.953 1 51.69 217 LEU A C 1
ATOM 1657 O O . LEU A 1 217 ? -21.172 -22.844 -9.805 1 51.69 217 LEU A O 1
ATOM 1661 N N . LYS A 1 218 ? -20.75 -22.734 -11.93 1 55.66 218 LYS A N 1
ATOM 1662 C CA . LYS A 1 218 ? -19.594 -23.609 -11.797 1 55.66 218 LYS A CA 1
ATOM 1663 C C . LYS A 1 218 ? -18.312 -22.797 -11.57 1 55.66 218 LYS A C 1
ATOM 1665 O O . LYS A 1 218 ? -17.281 -23.359 -11.219 1 55.66 218 LYS A O 1
ATOM 1670 N N . GLY A 1 219 ? -18.375 -21.516 -11.57 1 59.69 219 GLY A N 1
ATOM 1671 C CA . GLY A 1 219 ? -17.234 -20.656 -11.297 1 59.69 219 GLY A CA 1
ATOM 1672 C C . GLY A 1 219 ? -16.656 -20.016 -12.539 1 59.69 219 GLY A C 1
ATOM 1673 O O . GLY A 1 219 ? -17.016 -20.375 -13.664 1 59.69 219 GLY A O 1
ATOM 1674 N N . ARG A 1 220 ? -15.727 -19.172 -12.281 1 68.81 220 ARG A N 1
ATOM 1675 C CA . ARG A 1 220 ? -15.133 -18.359 -13.344 1 68.81 220 ARG A CA 1
ATOM 1676 C C . ARG A 1 220 ? -14.195 -19.203 -14.203 1 68.81 220 ARG A C 1
ATOM 1678 O O . ARG A 1 220 ? -13.43 -20.016 -13.68 1 68.81 220 ARG A O 1
ATOM 1685 N N . ILE A 1 221 ? -14.312 -19.031 -15.422 1 62.47 221 ILE A N 1
ATOM 1686 C CA . ILE A 1 221 ? -13.484 -19.766 -16.375 1 62.47 221 ILE A CA 1
ATOM 1687 C C . ILE A 1 221 ? -12.055 -19.234 -16.328 1 62.47 221 ILE A C 1
ATOM 1689 O O . ILE A 1 221 ? -11.109 -19.922 -16.734 1 62.47 221 ILE A O 1
ATOM 1693 N N . ASP A 1 222 ? -11.945 -18.172 -15.805 1 74.31 222 ASP A N 1
ATOM 1694 C CA . ASP A 1 222 ? -10.617 -17.562 -15.875 1 74.31 222 ASP A CA 1
ATOM 1695 C C . ASP A 1 222 ? -9.82 -17.844 -14.602 1 74.31 222 ASP A C 1
ATOM 1697 O O . ASP A 1 222 ? -8.695 -17.359 -14.453 1 74.31 222 ASP A O 1
ATOM 1701 N N . LEU A 1 223 ? -10.352 -18.672 -13.82 1 80.5 223 LEU A N 1
ATOM 1702 C CA . LEU A 1 223 ? -9.578 -19.25 -12.734 1 80.5 223 LEU A CA 1
ATOM 1703 C C . LEU A 1 223 ? -8.625 -20.328 -13.25 1 80.5 223 LEU A C 1
ATOM 1705 O O . LEU A 1 223 ? -9.031 -21.219 -14 1 80.5 223 LEU A O 1
ATOM 1709 N N . ARG A 1 224 ? -7.355 -20.172 -12.891 1 90.38 224 ARG A N 1
ATOM 1710 C CA . ARG A 1 224 ? -6.391 -21.125 -13.43 1 90.38 224 ARG A CA 1
ATOM 1711 C C . ARG A 1 224 ? -5.43 -21.609 -12.344 1 90.38 224 ARG A C 1
ATOM 1713 O O . ARG A 1 224 ? -5.215 -20.922 -11.352 1 90.38 224 ARG A O 1
ATOM 1720 N N . ASN A 1 225 ? -5.051 -22.781 -12.555 1 95.25 225 ASN A N 1
ATOM 1721 C CA . ASN A 1 225 ? -3.959 -23.281 -11.719 1 95.25 225 ASN A CA 1
ATOM 1722 C C . ASN A 1 225 ? -2.6 -23 -12.352 1 95.25 225 ASN A C 1
ATOM 1724 O O . ASN A 1 225 ? -2.113 -23.781 -13.164 1 95.25 225 ASN A O 1
ATOM 1728 N N . HIS A 1 226 ? -1.994 -21.922 -11.922 1 96.69 226 HIS A N 1
ATOM 1729 C CA . HIS A 1 226 ? -0.767 -21.406 -12.508 1 96.69 226 HIS A CA 1
ATOM 1730 C C . HIS A 1 226 ? 0.465 -21.984 -11.828 1 96.69 226 HIS A C 1
ATOM 1732 O O . HIS A 1 226 ? 1.592 -21.578 -12.109 1 96.69 226 HIS A O 1
ATOM 1738 N N . ARG A 1 227 ? 0.278 -23.016 -10.984 1 97.56 227 ARG A N 1
ATOM 1739 C CA . ARG A 1 227 ? 1.369 -23.594 -10.203 1 97.56 227 ARG A CA 1
ATOM 1740 C C . ARG A 1 227 ? 2.287 -24.438 -11.094 1 97.56 227 ARG A C 1
ATOM 1742 O O . ARG A 1 227 ? 1.859 -24.938 -12.133 1 97.56 227 ARG A O 1
ATOM 1749 N N . LYS A 1 228 ? 3.559 -24.438 -10.711 1 97.88 228 LYS A N 1
ATOM 1750 C CA . LYS A 1 228 ? 4.598 -25.328 -11.219 1 97.88 228 LYS A CA 1
ATOM 1751 C C . LYS A 1 228 ? 5.277 -26.078 -10.078 1 97.88 228 LYS A C 1
ATOM 1753 O O . LYS A 1 228 ? 6.227 -25.578 -9.477 1 97.88 228 LYS A O 1
ATOM 1758 N N . ILE A 1 229 ? 4.805 -27.266 -9.914 1 98 229 ILE A N 1
ATOM 1759 C CA . ILE A 1 229 ? 5.289 -28.047 -8.781 1 98 229 ILE A CA 1
ATOM 1760 C C . ILE A 1 229 ? 5.789 -29.406 -9.266 1 98 229 ILE A C 1
ATOM 1762 O O . ILE A 1 229 ? 5.121 -30.078 -10.055 1 98 229 ILE A O 1
ATOM 1766 N N . LEU A 1 230 ? 6.922 -29.766 -8.922 1 98.75 230 LEU A N 1
ATOM 1767 C CA . LEU A 1 230 ? 7.453 -31.125 -9.023 1 98.75 230 LEU A CA 1
ATOM 1768 C C . LEU A 1 230 ? 8.008 -31.594 -7.684 1 98.75 230 LEU A C 1
ATOM 1770 O O . LEU A 1 230 ? 8.875 -30.953 -7.102 1 98.75 230 LEU A O 1
ATOM 1774 N N . VAL A 1 231 ? 7.449 -32.656 -7.164 1 98.19 231 VAL A N 1
ATOM 1775 C CA . VAL A 1 231 ? 7.914 -33.281 -5.934 1 98.19 231 VAL A CA 1
ATOM 1776 C C . VAL A 1 231 ? 8.297 -34.719 -6.203 1 98.19 231 VAL A C 1
ATOM 1778 O O . VAL A 1 231 ? 7.52 -35.5 -6.793 1 98.19 231 VAL A O 1
ATOM 1781 N N . ILE A 1 232 ? 9.477 -35.156 -5.75 1 98.12 232 ILE A N 1
ATOM 1782 C CA . ILE A 1 232 ? 9.969 -36.5 -5.977 1 98.12 232 ILE A CA 1
ATOM 1783 C C . ILE A 1 232 ? 10.422 -37.125 -4.656 1 98.12 232 ILE A C 1
ATOM 1785 O O . ILE A 1 232 ? 11.352 -36.625 -4.02 1 98.12 232 ILE A O 1
ATOM 1789 N N . ASP A 1 233 ? 9.844 -38.188 -4.199 1 95.88 233 ASP A N 1
ATOM 1790 C CA . ASP A 1 233 ? 10.234 -39.094 -3.105 1 95.88 233 ASP A CA 1
ATOM 1791 C C . ASP A 1 233 ? 10.328 -38.312 -1.787 1 95.88 233 ASP A C 1
ATOM 1793 O O . ASP A 1 233 ? 11.195 -38.594 -0.956 1 95.88 233 ASP A O 1
ATOM 1797 N N . ASN A 1 234 ? 9.633 -37.156 -1.686 1 92.56 234 ASN A N 1
ATOM 1798 C CA . ASN A 1 234 ? 9.719 -36.312 -0.51 1 92.56 234 ASN A CA 1
ATOM 1799 C C . ASN A 1 234 ? 11.148 -35.844 -0.271 1 92.56 234 ASN A C 1
ATOM 1801 O O . ASN A 1 234 ? 11.586 -35.719 0.876 1 92.56 234 ASN A O 1
ATOM 1805 N N . ARG A 1 235 ? 11.859 -35.688 -1.328 1 93.62 235 ARG A N 1
ATOM 1806 C CA . ARG A 1 235 ? 13.273 -35.344 -1.204 1 93.62 235 ARG A CA 1
ATOM 1807 C C . ARG A 1 235 ? 13.633 -34.156 -2.076 1 93.62 235 ARG A C 1
ATOM 1809 O O . ARG A 1 235 ? 14.453 -33.312 -1.687 1 93.62 235 ARG A O 1
ATOM 1816 N N . VAL A 1 236 ? 13.062 -34.125 -3.193 1 97.06 236 VAL A N 1
ATOM 1817 C CA . VAL A 1 236 ? 13.414 -33.125 -4.184 1 97.06 236 VAL A CA 1
ATOM 1818 C C . VAL A 1 236 ? 12.172 -32.344 -4.605 1 97.06 236 VAL A C 1
ATOM 1820 O O . VAL A 1 236 ? 11.078 -32.906 -4.695 1 97.06 236 VAL A O 1
ATOM 1823 N N . THR A 1 237 ? 12.344 -31.047 -4.789 1 98.25 237 THR A N 1
ATOM 1824 C CA . THR A 1 237 ? 11.266 -30.266 -5.395 1 98.25 237 THR A CA 1
ATOM 1825 C C . THR A 1 237 ? 11.836 -29.156 -6.27 1 98.25 237 THR A C 1
ATOM 1827 O O . THR A 1 237 ? 13.031 -28.859 -6.211 1 98.25 237 THR A O 1
ATOM 1830 N N . TYR A 1 238 ? 11.062 -28.703 -7.195 1 98.75 238 TYR A N 1
ATOM 1831 C CA . TYR A 1 238 ? 11.391 -27.578 -8.062 1 98.75 238 TYR A CA 1
ATOM 1832 C C . TYR A 1 238 ? 10.398 -26.438 -7.895 1 98.75 238 TYR A C 1
ATOM 1834 O O . TYR A 1 238 ? 9.203 -26.688 -7.672 1 98.75 238 TYR A O 1
ATOM 1842 N N . CYS A 1 239 ? 10.883 -25.266 -7.977 1 98.5 239 CYS A N 1
ATOM 1843 C CA . CYS A 1 239 ? 10.031 -24.078 -7.922 1 98.5 239 CYS A CA 1
ATOM 1844 C C . CYS A 1 239 ? 10.578 -22.969 -8.82 1 98.5 239 CYS A C 1
ATOM 1846 O O . CYS A 1 239 ? 11.789 -22.719 -8.836 1 98.5 239 CYS A O 1
ATOM 1848 N N . GLY A 1 240 ? 9.734 -22.344 -9.531 1 98.44 240 GLY A N 1
ATOM 1849 C CA . GLY A 1 240 ? 10.109 -21.25 -10.414 1 98.44 240 GLY A CA 1
ATOM 1850 C C . GLY A 1 240 ? 9.031 -20.891 -11.414 1 98.44 240 GLY A C 1
ATOM 1851 O O . GLY A 1 240 ? 7.84 -21.047 -11.133 1 98.44 240 GLY A O 1
ATOM 1852 N N . SER A 1 241 ? 9.461 -20.344 -12.539 1 98.31 241 SER A N 1
ATOM 1853 C CA . SER A 1 241 ? 8.523 -19.734 -13.477 1 98.31 241 SER A CA 1
ATOM 1854 C C . SER A 1 241 ? 8.297 -20.625 -14.688 1 98.31 241 SER A C 1
ATOM 1856 O O . SER A 1 241 ? 7.406 -20.375 -15.5 1 98.31 241 SER A O 1
ATOM 1858 N N . GLN A 1 242 ? 8.961 -21.703 -14.82 1 98.31 242 GLN A N 1
ATOM 1859 C CA . GLN A 1 242 ? 9.039 -22.422 -16.094 1 98.31 242 GLN A CA 1
ATOM 1860 C C . GLN A 1 242 ? 7.855 -23.375 -16.25 1 98.31 242 GLN A C 1
ATOM 1862 O O . GLN A 1 242 ? 7.516 -24.109 -15.32 1 98.31 242 GLN A O 1
ATOM 1867 N N . ASN A 1 243 ? 7.227 -23.359 -17.391 1 98.12 243 ASN A N 1
ATOM 1868 C CA . ASN A 1 243 ? 6.258 -24.359 -17.828 1 98.12 243 ASN A CA 1
ATOM 1869 C C . ASN A 1 243 ? 6.949 -25.609 -18.375 1 98.12 243 ASN A C 1
ATOM 1871 O O . ASN A 1 243 ? 8.18 -25.656 -18.469 1 98.12 243 ASN A O 1
ATOM 1875 N N . CYS A 1 244 ? 6.184 -26.609 -18.609 1 98.44 244 CYS A N 1
ATOM 1876 C CA . CYS A 1 244 ? 6.715 -27.828 -19.203 1 98.44 244 CYS A CA 1
ATOM 1877 C C . CYS A 1 244 ? 6.699 -27.734 -20.719 1 98.44 244 CYS A C 1
ATOM 1879 O O . CYS A 1 244 ? 5.855 -28.359 -21.375 1 98.44 244 CYS A O 1
ATOM 1881 N N . ALA A 1 245 ? 7.652 -27.047 -21.266 1 98.31 245 ALA A N 1
ATOM 1882 C CA . ALA A 1 245 ? 7.688 -26.734 -22.688 1 98.31 245 ALA A CA 1
ATOM 1883 C C . ALA A 1 245 ? 9.094 -26.344 -23.141 1 98.31 245 ALA A C 1
ATOM 1885 O O . ALA A 1 245 ? 9.938 -26 -22.297 1 98.31 245 ALA A O 1
ATOM 1886 N N . ASP A 1 246 ? 9.273 -26.391 -24.469 1 98.06 246 ASP A N 1
ATOM 1887 C CA . ASP A 1 246 ? 10.5 -25.859 -25.062 1 98.06 246 ASP A CA 1
ATOM 1888 C C . ASP A 1 246 ? 10.578 -24.344 -24.891 1 98.06 246 ASP A C 1
ATOM 1890 O O . ASP A 1 246 ? 9.555 -23.656 -24.922 1 98.06 246 ASP A O 1
ATOM 1894 N N . PRO A 1 247 ? 11.844 -23.828 -24.719 1 97.44 247 PRO A N 1
ATOM 1895 C CA . PRO A 1 247 ? 11.961 -22.359 -24.641 1 97.44 247 PRO A CA 1
ATOM 1896 C C . PRO A 1 247 ? 11.469 -21.672 -25.906 1 97.44 247 PRO A C 1
ATOM 1898 O O . PRO A 1 247 ? 11.102 -20.484 -25.875 1 97.44 247 PRO A O 1
ATOM 1901 N N . GLU A 1 248 ? 11.445 -22.359 -27.031 1 95.62 248 GLU A N 1
ATOM 1902 C CA . GLU A 1 248 ? 10.969 -21.797 -28.297 1 95.62 248 GLU A CA 1
ATOM 1903 C C . GLU A 1 248 ? 9.477 -21.484 -28.234 1 95.62 248 GLU A C 1
ATOM 1905 O O . GLU A 1 248 ? 8.977 -20.672 -29.016 1 95.62 248 GLU A O 1
ATOM 1910 N N . PHE A 1 249 ? 8.836 -22.156 -27.328 1 94.5 249 PHE A N 1
ATOM 1911 C CA . PHE A 1 249 ? 7.418 -21.906 -27.109 1 94.5 249 PHE A CA 1
ATOM 1912 C C . PHE A 1 249 ? 6.699 -21.625 -28.422 1 94.5 249 PHE A C 1
ATOM 1914 O O . PHE A 1 249 ? 6.094 -20.562 -28.594 1 94.5 249 PHE A O 1
ATOM 1921 N N . ARG A 1 250 ? 6.551 -22.531 -29.234 1 92.56 250 ARG A N 1
ATOM 1922 C CA . ARG A 1 250 ? 6.168 -22.391 -30.641 1 92.56 250 ARG A CA 1
ATOM 1923 C C . ARG A 1 250 ? 4.723 -21.922 -30.766 1 92.56 250 ARG A C 1
ATOM 1925 O O . ARG A 1 250 ? 4.348 -21.312 -31.766 1 92.56 250 ARG A O 1
ATOM 1932 N N . VAL A 1 251 ? 3.9 -22.156 -29.688 1 91.38 251 VAL A N 1
ATOM 1933 C CA . VAL A 1 251 ? 2.512 -21.703 -29.719 1 91.38 251 VAL A CA 1
ATOM 1934 C C . VAL A 1 251 ? 2.459 -20.188 -29.688 1 91.38 251 VAL A C 1
ATOM 1936 O O . VAL A 1 251 ? 1.46 -19.578 -30.094 1 91.38 251 VAL A O 1
ATOM 1939 N N . LYS A 1 252 ? 3.465 -19.547 -29.203 1 93.25 252 LYS A N 1
ATOM 1940 C CA . LYS A 1 252 ? 3.643 -18.094 -29.234 1 93.25 252 LYS A CA 1
ATOM 1941 C C . LYS A 1 252 ? 5.043 -17.719 -29.719 1 93.25 252 LYS A C 1
ATOM 1943 O O . LYS A 1 252 ? 5.75 -16.953 -29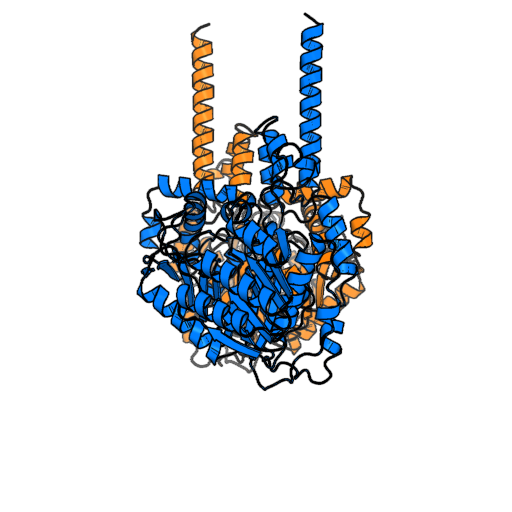.062 1 93.25 252 LYS A O 1
ATOM 1948 N N . ALA A 1 253 ? 5.375 -18.062 -30.875 1 93.38 253 ALA A N 1
ATOM 1949 C CA . ALA A 1 253 ? 6.727 -18.016 -31.422 1 93.38 253 ALA A CA 1
ATOM 1950 C C . ALA A 1 253 ? 7.223 -16.562 -31.531 1 93.38 253 ALA A C 1
ATOM 1952 O O . ALA A 1 253 ? 8.422 -16.312 -31.391 1 93.38 253 ALA A O 1
ATOM 1953 N N . LYS A 1 254 ? 6.367 -15.633 -31.688 1 93.44 254 LYS A N 1
ATOM 1954 C CA . LYS A 1 254 ? 6.715 -14.227 -31.875 1 93.44 254 LYS A CA 1
ATOM 1955 C C . LYS A 1 254 ? 7.418 -13.664 -30.656 1 93.44 254 LYS A C 1
ATOM 1957 O O . LYS A 1 254 ? 8.18 -12.695 -30.75 1 93.44 254 LYS A O 1
ATOM 1962 N N . TYR A 1 255 ? 7.219 -14.281 -29.531 1 94.25 255 TYR A N 1
ATOM 1963 C CA . TYR A 1 255 ? 7.734 -13.742 -28.281 1 94.25 255 TYR A CA 1
ATOM 1964 C C . TYR A 1 255 ? 8.844 -14.625 -27.719 1 94.25 255 TYR A C 1
ATOM 1966 O O . TYR A 1 255 ? 9.367 -14.375 -26.641 1 94.25 255 TYR A O 1
ATOM 1974 N N . ALA A 1 256 ? 9.164 -15.656 -28.391 1 94.56 256 ALA A N 1
ATOM 1975 C CA . ALA A 1 256 ? 10.172 -16.625 -27.953 1 94.56 256 ALA A CA 1
ATOM 1976 C C . ALA A 1 256 ? 11.578 -16.031 -28.078 1 94.56 256 ALA A C 1
ATOM 1978 O O . ALA A 1 256 ? 11.797 -15.078 -28.828 1 94.56 256 ALA A O 1
ATOM 1979 N N . PRO A 1 257 ? 12.539 -16.594 -27.422 1 97.12 257 PRO A N 1
ATOM 1980 C CA . PRO A 1 257 ? 12.383 -17.672 -26.453 1 97.12 257 PRO A CA 1
ATOM 1981 C C . PRO A 1 257 ? 11.773 -17.188 -25.125 1 97.12 257 PRO A C 1
ATOM 1983 O O . PRO A 1 257 ? 11.945 -16.031 -24.75 1 97.12 257 PRO A O 1
ATOM 1986 N N . TRP A 1 258 ? 11.023 -18.062 -24.516 1 97.5 258 TRP A N 1
ATOM 1987 C CA . TRP A 1 258 ? 10.602 -17.828 -23.141 1 97.5 258 TRP A CA 1
ATOM 1988 C C . TRP A 1 258 ? 11.75 -18.078 -22.172 1 97.5 258 TRP A C 1
ATOM 1990 O O . TRP A 1 258 ? 12.312 -19.188 -22.141 1 97.5 258 TRP A O 1
ATOM 2000 N N . VAL A 1 259 ? 12.102 -17.047 -21.453 1 98.12 259 VAL A N 1
ATOM 2001 C CA . VAL A 1 259 ? 13.227 -17.109 -20.531 1 98.12 259 VAL A CA 1
ATOM 2002 C C . VAL A 1 259 ? 12.711 -17.281 -19.109 1 98.12 259 VAL A C 1
ATOM 2004 O O . VAL A 1 259 ? 12.078 -16.375 -18.562 1 98.12 259 VAL A O 1
ATOM 2007 N N . ASP A 1 260 ? 13.031 -18.438 -18.5 1 98.31 260 ASP A N 1
ATOM 2008 C CA . ASP A 1 260 ? 12.516 -18.797 -17.188 1 98.31 260 ASP A CA 1
ATOM 2009 C C . ASP A 1 260 ? 13.656 -19.078 -16.219 1 98.31 260 ASP A C 1
ATOM 2011 O O . ASP A 1 260 ? 14.82 -19.172 -16.609 1 98.31 260 ASP A O 1
ATOM 2015 N N . ALA A 1 261 ? 13.32 -19.156 -14.977 1 98.56 261 ALA A N 1
ATOM 2016 C CA . ALA A 1 261 ? 14.227 -19.594 -13.93 1 98.56 261 ALA A CA 1
ATOM 2017 C C . ALA A 1 261 ? 13.531 -20.594 -12.992 1 98.56 261 ALA A C 1
ATOM 2019 O O . ALA A 1 261 ? 12.359 -20.406 -12.648 1 98.56 261 ALA A O 1
ATOM 2020 N N . MET A 1 262 ? 14.258 -21.625 -12.672 1 98.69 262 MET A N 1
ATOM 2021 C CA . MET A 1 262 ? 13.82 -22.656 -11.742 1 98.69 262 MET A CA 1
ATOM 2022 C C . MET A 1 262 ? 14.93 -23.016 -10.758 1 98.69 262 MET A C 1
ATOM 2024 O O . MET A 1 262 ? 16.109 -23.062 -11.133 1 98.69 262 MET A O 1
ATOM 2028 N N . ILE A 1 263 ? 14.523 -23.203 -9.523 1 98.88 263 ILE A N 1
ATOM 2029 C CA . ILE A 1 263 ? 15.469 -23.703 -8.531 1 98.88 263 ILE A CA 1
ATOM 2030 C C . ILE A 1 263 ? 15.094 -25.125 -8.117 1 98.88 263 ILE A C 1
ATOM 2032 O O . ILE A 1 263 ? 13.922 -25.422 -7.887 1 98.88 263 ILE A O 1
ATOM 2036 N N . ARG A 1 264 ? 16.047 -26 -8.141 1 98.81 264 ARG A N 1
ATOM 2037 C CA . ARG A 1 264 ? 15.93 -27.328 -7.562 1 98.81 264 ARG A CA 1
ATOM 2038 C C . ARG A 1 264 ? 16.25 -27.312 -6.074 1 98.81 264 ARG A C 1
ATOM 2040 O O . ARG A 1 264 ? 17.312 -26.844 -5.668 1 98.81 264 ARG A O 1
ATOM 2047 N N . PHE A 1 265 ? 15.32 -27.734 -5.277 1 97.75 265 PHE A N 1
ATOM 2048 C CA . PHE A 1 265 ? 15.516 -27.766 -3.83 1 97.75 265 PHE A CA 1
ATOM 2049 C C . PHE A 1 265 ? 15.562 -29.203 -3.314 1 97.75 265 PHE A C 1
ATOM 2051 O O . PHE A 1 265 ? 14.875 -30.078 -3.844 1 97.75 265 PHE A O 1
ATOM 2058 N N . GLU A 1 266 ? 16.344 -29.406 -2.32 1 96.31 266 GLU A N 1
ATOM 2059 C CA . GLU A 1 266 ? 16.344 -30.609 -1.495 1 96.31 266 GLU A CA 1
ATOM 2060 C C . GLU A 1 266 ? 16.234 -30.266 -0.014 1 96.31 266 GLU A C 1
ATOM 2062 O O . GLU A 1 266 ? 16.812 -29.281 0.446 1 96.31 266 GLU A O 1
ATOM 2067 N N . GLY A 1 267 ? 15.5 -31.047 0.618 1 93 267 GLY A N 1
ATOM 2068 C CA . GLY A 1 267 ? 15.375 -30.828 2.049 1 93 267 GLY A CA 1
ATOM 2069 C C . GLY A 1 267 ? 13.93 -30.719 2.504 1 93 267 GLY A C 1
ATOM 2070 O O . GLY A 1 267 ? 13.008 -31.062 1.763 1 93 267 GLY A O 1
ATOM 2071 N N . PRO A 1 268 ? 13.711 -30.266 3.73 1 92.5 268 PRO A N 1
ATOM 2072 C CA . PRO A 1 268 ? 12.375 -30.281 4.34 1 92.5 268 PRO A CA 1
ATOM 2073 C C . PRO A 1 268 ? 11.383 -29.406 3.6 1 92.5 268 PRO A C 1
ATOM 2075 O O . PRO A 1 268 ? 10.172 -29.578 3.738 1 92.5 268 PRO A O 1
ATOM 2078 N N . ILE A 1 269 ? 11.844 -28.484 2.773 1 94.62 269 ILE A N 1
ATOM 2079 C CA . ILE A 1 269 ? 10.969 -27.562 2.051 1 94.62 269 ILE A CA 1
ATOM 2080 C C . ILE A 1 269 ? 10.07 -28.359 1.1 1 94.62 269 ILE A C 1
ATOM 2082 O O . ILE A 1 269 ? 8.984 -27.906 0.744 1 94.62 269 ILE A O 1
ATOM 2086 N N . VAL A 1 270 ? 10.453 -29.562 0.745 1 95.75 270 VAL A N 1
ATOM 2087 C CA . VAL A 1 270 ? 9.734 -30.422 -0.188 1 95.75 270 VAL A CA 1
ATOM 2088 C C . VAL A 1 270 ? 8.359 -30.766 0.381 1 95.75 270 VAL A C 1
ATOM 2090 O O . VAL A 1 270 ? 7.371 -30.844 -0.358 1 95.75 270 VAL A O 1
ATOM 2093 N N . ARG A 1 271 ? 8.305 -30.891 1.661 1 94.19 271 ARG A N 1
ATOM 2094 C CA . ARG A 1 271 ? 7.051 -31.25 2.32 1 94.19 271 ARG A CA 1
ATOM 2095 C C . ARG A 1 271 ? 5.996 -30.172 2.109 1 94.19 271 ARG A C 1
ATOM 2097 O O . ARG A 1 271 ? 4.816 -30.484 1.909 1 94.19 271 ARG A O 1
ATOM 2104 N N . GLN A 1 272 ? 6.41 -28.969 2.188 1 95.19 272 GLN A N 1
ATOM 2105 C CA . GLN A 1 272 ? 5.457 -27.875 2.029 1 95.19 272 GLN A CA 1
ATOM 2106 C C . GLN A 1 272 ? 4.918 -27.812 0.602 1 95.19 272 GLN A C 1
ATOM 2108 O O . GLN A 1 272 ? 3.723 -27.609 0.392 1 95.19 272 GLN A O 1
ATOM 2113 N N . ASN A 1 273 ? 5.766 -28.031 -0.359 1 96.44 273 ASN A N 1
ATOM 2114 C CA . ASN A 1 273 ? 5.289 -28.078 -1.736 1 96.44 273 ASN A CA 1
ATOM 2115 C C . ASN A 1 273 ? 4.418 -29.312 -1.977 1 96.44 273 ASN A C 1
ATOM 2117 O O . ASN A 1 273 ? 3.473 -29.266 -2.766 1 96.44 273 ASN A O 1
ATOM 2121 N N . GLN A 1 274 ? 4.777 -30.422 -1.338 1 96 274 GLN A N 1
ATOM 2122 C CA . GLN A 1 274 ? 3.945 -31.625 -1.413 1 96 274 GLN A CA 1
ATOM 2123 C C . GLN A 1 274 ? 2.549 -31.359 -0.858 1 96 274 GLN A C 1
ATOM 2125 O O . GLN A 1 274 ? 1.562 -31.891 -1.366 1 96 274 GLN A O 1
ATOM 2130 N N . TYR A 1 275 ? 2.553 -30.609 0.181 1 95.38 275 TYR A N 1
ATOM 2131 C CA . TYR A 1 275 ? 1.27 -30.234 0.768 1 95.38 275 TYR A CA 1
ATOM 2132 C C . TYR A 1 275 ? 0.402 -29.5 -0.24 1 95.38 275 TYR A C 1
ATOM 2134 O O . TYR A 1 275 ? -0.796 -29.766 -0.358 1 95.38 275 TYR A O 1
ATOM 2142 N N . LEU A 1 276 ? 0.978 -28.547 -0.95 1 95.38 276 LEU A N 1
ATOM 2143 C CA . LEU A 1 276 ? 0.238 -27.812 -1.973 1 95.38 276 LEU A CA 1
ATOM 2144 C C . LEU A 1 276 ? -0.261 -28.766 -3.061 1 95.38 276 LEU A C 1
ATOM 2146 O O . LEU A 1 276 ? -1.42 -28.688 -3.475 1 95.38 276 LEU A O 1
ATOM 2150 N N . PHE A 1 277 ? 0.597 -29.641 -3.473 1 96.94 277 PHE A N 1
ATOM 2151 C CA . PHE A 1 277 ? 0.192 -30.609 -4.484 1 96.94 277 PHE A CA 1
ATOM 2152 C C . PHE A 1 277 ? -0.972 -31.453 -3.988 1 96.94 277 PHE A C 1
ATOM 2154 O O . PHE A 1 277 ? -1.957 -31.641 -4.703 1 96.94 277 PHE A O 1
ATOM 2161 N N . ALA A 1 278 ? -0.801 -31.984 -2.83 1 96.69 278 ALA A N 1
ATOM 2162 C CA . ALA A 1 278 ? -1.813 -32.875 -2.266 1 96.69 278 ALA A CA 1
ATOM 2163 C C . ALA A 1 278 ? -3.168 -32.188 -2.18 1 96.69 278 ALA A C 1
ATOM 2165 O O . ALA A 1 278 ? -4.203 -32.781 -2.473 1 96.69 278 ALA A O 1
ATOM 2166 N N . SER A 1 279 ? -3.135 -30.938 -1.778 1 94.06 279 SER A N 1
ATOM 2167 C CA . SER A 1 279 ? -4.375 -30.172 -1.684 1 94.06 279 SER A CA 1
ATOM 2168 C C . SER A 1 279 ? -5.055 -30.062 -3.045 1 94.06 279 SER A C 1
ATOM 2170 O O . SER A 1 279 ? -6.27 -30.25 -3.156 1 94.06 279 SER A O 1
ATOM 2172 N N . ASP A 1 280 ? -4.297 -29.766 -4.031 1 95.06 280 ASP A N 1
ATOM 2173 C CA . ASP A 1 280 ? -4.836 -29.656 -5.383 1 95.06 280 ASP A CA 1
ATOM 2174 C C . ASP A 1 280 ? -5.324 -31 -5.898 1 95.06 280 ASP A C 1
ATOM 2176 O O . ASP A 1 280 ? -6.406 -31.109 -6.48 1 95.06 280 ASP A O 1
ATOM 2180 N N . TRP A 1 281 ? -4.562 -32.031 -5.691 1 96.88 281 TRP A N 1
ATOM 2181 C CA . TRP A 1 281 ? -4.855 -33.375 -6.184 1 96.88 281 TRP A CA 1
ATOM 2182 C C . TRP A 1 281 ? -6.145 -33.906 -5.566 1 96.88 281 TRP A C 1
ATOM 2184 O O . TRP A 1 281 ? -7.051 -34.344 -6.281 1 96.88 281 TRP A O 1
ATOM 2194 N N . MET A 1 282 ? -6.215 -33.812 -4.285 1 95.75 282 MET A N 1
ATOM 2195 C CA . MET A 1 282 ? -7.352 -34.375 -3.57 1 95.75 282 MET A CA 1
ATOM 2196 C C . MET A 1 282 ? -8.625 -33.594 -3.832 1 95.75 282 MET A C 1
ATOM 2198 O O . MET A 1 282 ? -9.734 -34.094 -3.676 1 95.75 282 MET A O 1
ATOM 2202 N N . ALA A 1 283 ? -8.445 -32.344 -4.23 1 92.31 283 ALA A N 1
ATOM 2203 C CA . ALA A 1 283 ? -9.602 -31.531 -4.594 1 92.31 283 ALA A CA 1
ATOM 2204 C C . ALA A 1 283 ? -10.188 -31.984 -5.93 1 92.31 283 ALA A C 1
ATOM 2206 O O . ALA A 1 283 ? -11.352 -31.703 -6.227 1 92.31 283 ALA A O 1
ATOM 2207 N N . HIS A 1 284 ? -9.406 -32.688 -6.73 1 92.31 284 HIS A N 1
ATOM 2208 C CA . HIS A 1 284 ? -9.852 -33.031 -8.078 1 92.31 284 HIS A CA 1
ATOM 2209 C C . HIS A 1 284 ? -10.023 -34.531 -8.242 1 92.31 284 HIS A C 1
ATOM 2211 O O . HIS A 1 284 ? -10.734 -34.969 -9.148 1 92.31 284 HIS A O 1
ATOM 2217 N N . VAL A 1 285 ? -9.32 -35.25 -7.453 1 94.12 285 VAL A N 1
ATOM 2218 C CA . VAL A 1 285 ? -9.32 -36.688 -7.551 1 94.12 285 VAL A CA 1
ATOM 2219 C C . VAL A 1 285 ? -9.703 -37.312 -6.203 1 94.12 285 VAL A C 1
ATOM 2221 O O . VAL A 1 285 ? -9.211 -36.875 -5.16 1 94.12 285 VAL A O 1
ATOM 2224 N N . ASP A 1 286 ? -10.555 -38.281 -6.227 1 92.5 286 ASP A N 1
ATOM 2225 C CA . ASP A 1 286 ? -10.938 -38.969 -5.004 1 92.5 286 ASP A CA 1
ATOM 2226 C C . ASP A 1 286 ? -9.875 -39.969 -4.582 1 92.5 286 ASP A C 1
ATOM 2228 O O . ASP A 1 286 ? -10.094 -41.188 -4.68 1 92.5 286 ASP A O 1
ATOM 2232 N N . GLU A 1 287 ? -8.797 -39.594 -4.27 1 95.31 287 GLU A N 1
ATOM 2233 C CA . GLU A 1 287 ? -7.668 -40.344 -3.748 1 95.31 287 GLU A CA 1
ATOM 2234 C C . GLU A 1 287 ? -7.051 -39.656 -2.533 1 95.31 287 GLU A C 1
ATOM 2236 O O . GLU A 1 287 ? -6.551 -38.531 -2.635 1 95.31 287 GLU A O 1
ATOM 2241 N N . ASP A 1 288 ? -7.125 -40.25 -1.446 1 94.62 288 ASP A N 1
ATOM 2242 C CA . ASP A 1 288 ? -6.523 -39.719 -0.226 1 94.62 288 ASP A CA 1
ATOM 2243 C C . ASP A 1 288 ? -5.023 -40 -0.193 1 94.62 288 ASP A C 1
ATOM 2245 O O . ASP A 1 288 ? -4.594 -41.156 -0.12 1 94.62 288 ASP A O 1
ATOM 2249 N N . ILE A 1 289 ? -4.223 -38.969 -0.229 1 95.06 289 ILE A N 1
ATOM 2250 C CA . ILE A 1 289 ? -2.777 -39.156 -0.203 1 95.06 289 ILE A CA 1
ATOM 2251 C C . ILE A 1 289 ? -2.184 -38.469 1.018 1 95.06 289 ILE A C 1
ATOM 2253 O O . ILE A 1 289 ? -1.025 -38.031 0.995 1 95.06 289 ILE A O 1
ATOM 2257 N N . ASN A 1 290 ? -2.896 -38.312 2.064 1 92.81 290 ASN A N 1
ATOM 2258 C CA . ASN A 1 290 ? -2.48 -37.656 3.297 1 92.81 290 ASN A CA 1
ATOM 2259 C C . ASN A 1 290 ? -1.307 -38.375 3.951 1 92.81 290 ASN A C 1
ATOM 2261 O O . ASN A 1 290 ? -0.498 -37.75 4.645 1 92.81 290 ASN A O 1
ATOM 2265 N N . ASP A 1 291 ? -1.236 -39.625 3.732 1 91.44 291 ASP A N 1
ATOM 2266 C CA . ASP A 1 291 ? -0.179 -40.438 4.348 1 91.44 291 ASP A CA 1
ATOM 2267 C C . ASP A 1 291 ? 1.201 -39.938 3.918 1 91.44 291 ASP A C 1
ATOM 2269 O O . ASP A 1 291 ? 2.164 -40.031 4.684 1 91.44 291 ASP A O 1
ATOM 2273 N N . LEU A 1 292 ? 1.3 -39.406 2.736 1 91.5 292 LEU A N 1
ATOM 2274 C CA . LEU A 1 292 ? 2.566 -38.906 2.219 1 91.5 292 LEU A CA 1
ATOM 2275 C C . LEU A 1 292 ? 3.049 -37.688 3.033 1 91.5 292 LEU A C 1
ATOM 2277 O O . LEU A 1 292 ? 4.25 -37.438 3.084 1 91.5 292 LEU A O 1
ATOM 2281 N N . LEU A 1 293 ? 2.129 -36.969 3.67 1 91.44 293 LEU A N 1
ATOM 2282 C CA . LEU A 1 293 ? 2.441 -35.781 4.43 1 91.44 293 LEU A CA 1
ATOM 2283 C C . LEU A 1 293 ? 2.889 -36.125 5.844 1 91.44 293 LEU A C 1
ATOM 2285 O O . LEU A 1 293 ? 3.311 -35.25 6.602 1 91.44 293 LEU A O 1
ATOM 2289 N N . ARG A 1 294 ? 2.855 -37.375 6.141 1 88.44 294 ARG A N 1
ATOM 2290 C CA . ARG A 1 294 ? 3.227 -37.812 7.477 1 88.44 294 ARG A CA 1
ATOM 2291 C C . ARG A 1 294 ? 4.516 -38.625 7.441 1 88.44 294 ARG A C 1
ATOM 2293 O O . ARG A 1 294 ? 5.055 -39 8.492 1 88.44 294 ARG A O 1
ATOM 2300 N N . GLN A 1 295 ? 4.965 -38.938 6.289 1 86.12 295 GLN A N 1
ATOM 2301 C CA . GLN A 1 295 ? 6.191 -39.719 6.164 1 86.12 295 GLN A CA 1
ATOM 2302 C C . GLN A 1 295 ? 7.395 -38.938 6.699 1 86.12 295 GLN A C 1
ATOM 2304 O O . GLN A 1 295 ? 7.492 -37.719 6.508 1 86.12 295 GLN A O 1
ATOM 2309 N N . PRO A 1 296 ? 8.219 -39.625 7.375 1 81 296 PRO A N 1
ATOM 2310 C CA . PRO A 1 296 ? 9.406 -38.938 7.883 1 81 296 PRO A CA 1
ATOM 2311 C C . PRO A 1 296 ? 10.281 -38.375 6.77 1 81 296 PRO A C 1
ATOM 2313 O O . PRO A 1 296 ? 10.406 -38.969 5.703 1 81 296 PRO A O 1
ATOM 2316 N N . LEU A 1 297 ? 10.828 -37.219 7.082 1 81.25 297 LEU A N 1
ATOM 2317 C CA . LEU A 1 297 ? 11.75 -36.594 6.129 1 81.25 297 LEU A CA 1
ATOM 2318 C C . LEU A 1 297 ? 13.18 -37.062 6.375 1 81.25 297 LEU A C 1
ATOM 2320 O O . LEU A 1 297 ? 13.516 -37.5 7.477 1 81.25 297 LEU A O 1
ATOM 2324 N N . PRO A 1 298 ? 13.93 -37.031 5.277 1 74.25 298 PRO A N 1
ATOM 2325 C CA . PRO A 1 298 ? 15.328 -37.375 5.504 1 74.25 298 PRO A CA 1
ATOM 2326 C C . PRO A 1 298 ? 16 -36.5 6.543 1 74.25 298 PRO A C 1
ATOM 2328 O O . PRO A 1 298 ? 15.523 -35.375 6.812 1 74.25 298 PRO A O 1
ATOM 2331 N N . PRO A 1 299 ? 17.062 -37.062 7.133 1 64.62 299 PRO A N 1
ATOM 2332 C CA . PRO A 1 299 ? 17.75 -36.281 8.18 1 64.62 299 PRO A CA 1
ATOM 2333 C C . PRO A 1 299 ? 18.172 -34.906 7.723 1 64.62 299 PRO A C 1
ATOM 2335 O O . PRO A 1 299 ? 18.562 -34.719 6.566 1 64.62 299 PRO A O 1
ATOM 2338 N N . LEU A 1 300 ? 18.062 -34 8.688 1 67.69 300 LEU A N 1
ATOM 2339 C CA . LEU A 1 300 ? 18.297 -32.594 8.453 1 67.69 300 LEU A CA 1
ATOM 2340 C C . LEU A 1 300 ? 19.797 -32.281 8.398 1 67.69 300 LEU A C 1
ATOM 2342 O O . LEU A 1 300 ? 20.562 -32.844 9.188 1 67.69 300 LEU A O 1
ATOM 2346 N N . GLU A 1 301 ? 20.234 -31.797 7.305 1 75.06 301 GLU A N 1
ATOM 2347 C CA . GLU A 1 301 ? 21.562 -31.203 7.238 1 75.06 301 GLU A CA 1
ATOM 2348 C C . GLU A 1 301 ? 21.516 -29.688 7.359 1 75.06 301 GLU A C 1
ATOM 2350 O O . GLU A 1 301 ? 20.422 -29.109 7.395 1 75.06 301 GLU A O 1
ATOM 2355 N N . ASP A 1 302 ? 22.703 -29.109 7.73 1 82.94 302 ASP A N 1
ATOM 2356 C CA . ASP A 1 302 ? 22.766 -27.656 7.684 1 82.94 302 ASP A CA 1
ATOM 2357 C C . ASP A 1 302 ? 22.391 -27.125 6.301 1 82.94 302 ASP A C 1
ATOM 2359 O O . ASP A 1 302 ? 22.672 -27.78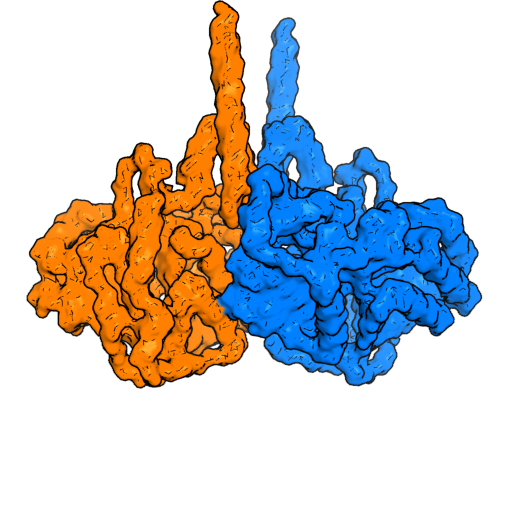1 5.289 1 82.94 302 ASP A O 1
ATOM 2363 N N . GLY A 1 303 ? 21.562 -26.141 6.293 1 92.44 303 GLY A N 1
ATOM 2364 C CA . GLY A 1 303 ? 21.172 -25.594 5.008 1 92.44 303 GLY A CA 1
ATOM 2365 C C . GLY A 1 303 ? 20.328 -24.344 5.133 1 92.44 303 GLY A C 1
ATOM 2366 O O . GLY A 1 303 ? 20.078 -23.859 6.238 1 92.44 303 GLY A O 1
ATOM 2367 N N . LEU A 1 304 ? 19.953 -23.844 4.023 1 94.81 304 LEU A N 1
ATOM 2368 C CA . LEU A 1 304 ? 19.297 -22.531 3.996 1 94.81 304 LEU A CA 1
ATOM 2369 C C . LEU A 1 304 ? 17.875 -22.641 4.531 1 94.81 304 LEU A C 1
ATOM 2371 O O . LEU A 1 304 ? 17.281 -23.719 4.535 1 94.81 304 LEU A O 1
ATOM 2375 N N . ALA A 1 305 ? 17.328 -21.484 5.059 1 96.06 305 ALA A N 1
ATOM 2376 C CA . ALA A 1 305 ? 15.945 -21.375 5.5 1 96.06 305 ALA A CA 1
ATOM 2377 C C . ALA A 1 305 ? 15.031 -21.016 4.336 1 96.06 305 ALA A C 1
ATOM 2379 O O . ALA A 1 305 ? 15.359 -20.172 3.51 1 96.06 305 ALA A O 1
ATOM 2380 N N . ALA A 1 306 ? 13.914 -21.766 4.207 1 97.19 306 ALA A N 1
ATOM 2381 C CA . ALA A 1 306 ? 12.969 -21.516 3.125 1 97.19 306 ALA A CA 1
ATOM 2382 C C . ALA A 1 306 ? 11.531 -21.75 3.588 1 97.19 306 ALA A C 1
ATOM 2384 O O . ALA A 1 306 ? 11.297 -22.406 4.605 1 97.19 306 ALA A O 1
ATOM 2385 N N . GLN A 1 307 ? 10.586 -21.188 2.879 1 97.12 307 GLN A N 1
ATOM 2386 C CA . GLN A 1 307 ? 9.156 -21.266 3.158 1 97.12 307 GLN A CA 1
ATOM 2387 C C . GLN A 1 307 ? 8.344 -21.203 1.871 1 97.12 307 GLN A C 1
ATOM 2389 O O . GLN A 1 307 ? 8.578 -20.344 1.02 1 97.12 307 GLN A O 1
ATOM 2394 N N . VAL A 1 308 ? 7.457 -22.156 1.738 1 97.88 308 VAL A N 1
ATOM 2395 C CA . VAL A 1 308 ? 6.559 -22.141 0.588 1 97.88 308 VAL A CA 1
ATOM 2396 C C . VAL A 1 308 ? 5.398 -21.188 0.851 1 97.88 308 VAL A C 1
ATOM 2398 O O . VAL A 1 308 ? 4.871 -21.125 1.963 1 97.88 308 VAL A O 1
ATOM 2401 N N . ILE A 1 309 ? 5.09 -20.422 -0.139 1 97.38 309 ILE A N 1
ATOM 2402 C CA . ILE A 1 309 ? 3.928 -19.547 -0.138 1 97.38 309 ILE A CA 1
ATOM 2403 C C . ILE A 1 309 ? 3.004 -19.906 -1.3 1 97.38 309 ILE A C 1
ATOM 2405 O O . ILE A 1 309 ? 3.299 -19.594 -2.455 1 97.38 309 ILE A O 1
ATOM 2409 N N . GLY A 1 310 ? 1.92 -20.562 -1 1 96.25 310 GLY A N 1
ATOM 2410 C CA . GLY A 1 310 ? 0.91 -20.922 -1.98 1 96.25 310 GLY A CA 1
ATOM 2411 C C . GLY A 1 310 ? -0.335 -20.062 -1.906 1 96.25 310 GLY A C 1
ATOM 2412 O O . GLY A 1 310 ? -0.99 -20 -0.864 1 96.25 310 GLY A O 1
ATOM 2413 N N . THR A 1 311 ? -0.62 -19.391 -2.992 1 93 311 THR A N 1
ATOM 2414 C CA . THR A 1 311 ? -1.78 -18.5 -2.986 1 93 311 THR A CA 1
ATOM 2415 C C . THR A 1 311 ? -2.814 -18.969 -4.012 1 93 311 THR A C 1
ATOM 2417 O O . THR A 1 311 ? -2.539 -19.844 -4.828 1 93 311 THR A O 1
ATOM 2420 N N . GLY A 1 312 ? -4.016 -18.391 -3.852 1 87.06 312 GLY A N 1
ATOM 2421 C CA . GLY A 1 312 ? -5.133 -18.703 -4.727 1 87.06 312 GLY A CA 1
ATOM 2422 C C . GLY A 1 312 ? -6.445 -18.094 -4.262 1 87.06 312 GLY A C 1
ATOM 2423 O O . GLY A 1 312 ? -6.48 -17.391 -3.254 1 87.06 312 GLY A O 1
ATOM 2424 N N . PRO A 1 313 ? -7.438 -18.312 -4.98 1 79.44 313 PRO A N 1
ATOM 2425 C CA . PRO A 1 313 ? -8.727 -17.688 -4.684 1 79.44 313 PRO A CA 1
ATOM 2426 C C . PRO A 1 313 ? -9.359 -18.203 -3.393 1 79.44 313 PRO A C 1
ATOM 2428 O O . PRO A 1 313 ? -10.305 -17.609 -2.879 1 79.44 313 PRO A O 1
ATOM 2431 N N . THR A 1 314 ? -8.812 -19.281 -2.934 1 77.06 314 THR A N 1
ATOM 2432 C CA . THR A 1 314 ? -9.375 -19.844 -1.708 1 77.06 314 THR A CA 1
ATOM 2433 C C . THR A 1 314 ? -8.656 -19.281 -0.481 1 77.06 314 THR A C 1
ATOM 2435 O O . THR A 1 314 ? -9 -19.625 0.652 1 77.06 314 THR A O 1
ATOM 2438 N N . VAL A 1 315 ? -7.645 -18.609 -0.786 1 78.62 315 VAL A N 1
ATOM 2439 C CA . VAL A 1 315 ? -6.953 -17.875 0.268 1 78.62 315 VAL A CA 1
ATOM 2440 C C . VAL A 1 315 ? -7.332 -16.391 0.198 1 78.62 315 VAL A C 1
ATOM 2442 O O . VAL A 1 315 ? -7.945 -15.953 -0.773 1 78.62 315 VAL A O 1
ATOM 2445 N N . ARG A 1 316 ? -7.059 -15.727 1.228 1 78.75 316 ARG A N 1
ATOM 2446 C CA . ARG A 1 316 ? -7.402 -14.305 1.255 1 78.75 316 ARG A CA 1
ATOM 2447 C C . ARG A 1 316 ? -6.742 -13.562 0.1 1 78.75 316 ARG A C 1
ATOM 2449 O O . ARG A 1 316 ? -5.594 -13.836 -0.249 1 78.75 316 ARG A O 1
ATOM 2456 N N . TYR A 1 317 ? -7.445 -12.617 -0.501 1 71.75 317 TYR A N 1
ATOM 2457 C CA . TYR A 1 317 ? -7.043 -11.883 -1.694 1 71.75 317 TYR A CA 1
ATOM 2458 C C . TYR A 1 317 ? -5.746 -11.117 -1.455 1 71.75 317 TYR A C 1
ATOM 2460 O O . TYR A 1 317 ? -4.922 -10.984 -2.363 1 71.75 317 TYR A O 1
ATOM 2468 N N . GLU A 1 318 ? -5.531 -10.758 -0.33 1 83.06 318 GLU A N 1
ATOM 2469 C CA . GLU A 1 318 ? -4.414 -9.859 -0.05 1 83.06 318 GLU A CA 1
ATOM 2470 C C . GLU A 1 318 ? -3.131 -10.641 0.208 1 83.06 318 GLU A C 1
ATOM 2472 O O . GLU A 1 318 ? -2.062 -10.047 0.387 1 83.06 318 GLU A O 1
ATOM 2477 N N . ALA A 1 319 ? -3.195 -11.891 0.044 1 89.81 319 ALA A N 1
ATOM 2478 C CA . ALA A 1 319 ? -2.072 -12.703 0.516 1 89.81 319 ALA A CA 1
ATOM 2479 C C . ALA A 1 319 ? -0.811 -12.406 -0.293 1 89.81 319 ALA A C 1
ATOM 2481 O O . ALA A 1 319 ? 0.199 -11.961 0.258 1 89.81 319 ALA A O 1
ATOM 2482 N N . MET A 1 320 ? -0.905 -12.562 -1.553 1 92.5 320 MET A N 1
ATOM 2483 C CA . MET A 1 320 ? 0.302 -12.43 -2.363 1 92.5 320 MET A CA 1
ATOM 2484 C C . MET A 1 320 ? 0.773 -10.977 -2.408 1 92.5 320 MET A C 1
ATOM 2486 O O . MET A 1 320 ? 1.957 -10.695 -2.211 1 92.5 320 MET A O 1
ATOM 2490 N N . PRO A 1 321 ? -0.1 -10.016 -2.607 1 93.19 321 PRO A N 1
ATOM 2491 C CA . PRO A 1 321 ? 0.351 -8.617 -2.592 1 93.19 321 PRO A CA 1
ATOM 2492 C C . PRO A 1 321 ? 1.026 -8.234 -1.277 1 93.19 321 PRO A C 1
ATOM 2494 O O . PRO A 1 321 ? 2.037 -7.527 -1.283 1 93.19 321 PRO A O 1
ATOM 2497 N N . GLN A 1 322 ? 0.503 -8.695 -0.226 1 94.31 322 GLN A N 1
ATOM 2498 C CA . GLN A 1 322 ? 1.073 -8.352 1.072 1 94.31 322 GLN A CA 1
ATOM 2499 C C . GLN A 1 322 ? 2.477 -8.93 1.229 1 94.31 322 GLN A C 1
ATOM 2501 O O . GLN A 1 322 ? 3.338 -8.32 1.863 1 94.31 322 GLN A O 1
ATOM 2506 N N . VAL A 1 323 ? 2.664 -10.07 0.669 1 96.25 323 VAL A N 1
ATOM 2507 C CA . VAL A 1 323 ? 4.004 -10.648 0.695 1 96.25 323 VAL A CA 1
ATOM 2508 C C . VAL A 1 323 ? 4.969 -9.758 -0.081 1 96.25 323 VAL A C 1
ATOM 2510 O O . VAL A 1 323 ? 6.031 -9.391 0.429 1 96.25 323 VAL A O 1
ATOM 2513 N N . PHE A 1 324 ? 4.59 -9.359 -1.253 1 97.62 324 PHE A N 1
ATOM 2514 C CA . PHE A 1 324 ? 5.418 -8.477 -2.066 1 97.62 324 PHE A CA 1
ATOM 2515 C C . PHE A 1 324 ? 5.68 -7.164 -1.342 1 97.62 324 PHE A C 1
ATOM 2517 O O . PHE A 1 324 ? 6.824 -6.707 -1.265 1 97.62 324 PHE A O 1
ATOM 2524 N N . GLU A 1 325 ? 4.625 -6.59 -0.838 1 97.44 325 GLU A N 1
ATOM 2525 C CA . GLU A 1 325 ? 4.727 -5.293 -0.175 1 97.44 325 GLU A CA 1
ATOM 2526 C C . GLU A 1 325 ? 5.648 -5.367 1.04 1 97.44 325 GLU A C 1
ATOM 2528 O O . GLU A 1 325 ? 6.473 -4.477 1.252 1 97.44 325 GLU A O 1
ATOM 2533 N N . THR A 1 326 ? 5.453 -6.402 1.833 1 97.44 326 THR A N 1
ATOM 2534 C CA . THR A 1 326 ? 6.297 -6.566 3.014 1 97.44 326 THR A CA 1
ATOM 2535 C C . THR A 1 326 ? 7.77 -6.652 2.621 1 97.44 326 THR A C 1
ATOM 2537 O O . THR A 1 326 ? 8.625 -6.047 3.268 1 97.44 326 THR A O 1
ATOM 2540 N N . LEU A 1 327 ? 8.047 -7.359 1.571 1 98.19 327 LEU A N 1
ATOM 2541 C CA . LEU A 1 327 ? 9.414 -7.473 1.086 1 98.19 327 LEU A CA 1
ATOM 2542 C C . LEU A 1 327 ? 9.938 -6.117 0.614 1 98.19 327 LEU A C 1
ATOM 2544 O O . LEU A 1 327 ? 11.055 -5.727 0.95 1 98.19 327 LEU A O 1
ATOM 2548 N N . MET A 1 328 ? 9.164 -5.391 -0.107 1 98.12 328 MET A N 1
ATOM 2549 C CA . MET A 1 328 ? 9.578 -4.102 -0.664 1 98.12 328 MET A CA 1
ATOM 2550 C C . MET A 1 328 ? 9.859 -3.096 0.446 1 98.12 328 MET A C 1
ATOM 2552 O O . MET A 1 328 ? 10.836 -2.355 0.383 1 98.12 328 MET A O 1
ATOM 2556 N N . TYR A 1 329 ? 9.016 -3.078 1.448 1 97.06 329 TYR A N 1
ATOM 2557 C CA . TYR A 1 329 ? 9.18 -2.115 2.531 1 97.06 329 TYR A CA 1
ATOM 2558 C C . TYR A 1 329 ? 10.328 -2.516 3.447 1 97.06 329 TYR A C 1
ATOM 2560 O O . TYR A 1 329 ? 10.828 -1.698 4.227 1 97.06 329 TYR A O 1
ATOM 2568 N N . ALA A 1 330 ? 10.797 -3.768 3.342 1 96 330 ALA A N 1
ATOM 2569 C CA . ALA A 1 330 ? 11.883 -4.258 4.184 1 96 330 ALA A CA 1
ATOM 2570 C C . ALA A 1 330 ? 13.242 -3.91 3.586 1 96 330 ALA A C 1
ATOM 2572 O O . ALA A 1 330 ? 14.258 -3.941 4.281 1 96 330 ALA A O 1
ATOM 2573 N N . GLY A 1 331 ? 13.289 -3.539 2.312 1 96.06 331 GLY A N 1
ATOM 2574 C CA . GLY A 1 331 ? 14.555 -3.256 1.643 1 96.06 331 GLY A CA 1
ATOM 2575 C C . GLY A 1 331 ? 15.352 -2.154 2.312 1 96.06 331 GLY A C 1
ATOM 2576 O O . GLY A 1 331 ? 14.781 -1.156 2.764 1 96.06 331 GLY A O 1
ATOM 2577 N N . ARG A 1 332 ? 16.688 -2.346 2.326 1 95.25 332 ARG A N 1
ATOM 2578 C CA . ARG A 1 332 ? 17.562 -1.352 2.928 1 95.25 332 ARG A CA 1
ATOM 2579 C C . ARG A 1 332 ? 18.594 -0.858 1.921 1 95.25 332 ARG A C 1
ATOM 2581 O O . ARG A 1 332 ? 18.969 0.316 1.934 1 95.25 332 ARG A O 1
ATOM 2588 N N . HIS A 1 333 ? 19 -1.8 1.07 1 96.25 333 HIS A N 1
ATOM 2589 C CA . HIS A 1 333 ? 20.094 -1.429 0.184 1 96.25 333 HIS A CA 1
ATOM 2590 C C . HIS A 1 333 ? 19.719 -1.653 -1.277 1 96.25 333 HIS A C 1
ATOM 2592 O O . HIS A 1 333 ? 19.938 -0.777 -2.117 1 96.25 333 HIS A O 1
ATOM 2598 N N . GLU A 1 334 ? 19.234 -2.842 -1.5 1 98.44 334 GLU A N 1
ATOM 2599 C CA . GLU A 1 334 ? 18.984 -3.186 -2.898 1 98.44 334 GLU A CA 1
ATOM 2600 C C . GLU A 1 334 ? 17.75 -4.066 -3.041 1 98.44 334 GLU A C 1
ATOM 2602 O O . GLU A 1 334 ? 17.531 -4.98 -2.24 1 98.44 334 GLU A O 1
ATOM 2607 N N . LEU A 1 335 ? 16.922 -3.762 -3.99 1 98.81 335 LEU A N 1
ATOM 2608 C CA . LEU A 1 335 ? 15.758 -4.547 -4.406 1 98.81 335 LEU A CA 1
ATOM 2609 C C . LEU A 1 335 ? 15.75 -4.75 -5.918 1 98.81 335 LEU A C 1
ATOM 2611 O O . LEU A 1 335 ? 15.727 -3.777 -6.68 1 98.81 335 LEU A O 1
ATOM 2615 N N . VAL A 1 336 ? 15.828 -6 -6.418 1 98.94 336 VAL A N 1
ATOM 2616 C CA . VAL A 1 336 ? 15.789 -6.289 -7.848 1 98.94 336 VAL A CA 1
ATOM 2617 C C . VAL A 1 336 ? 14.648 -7.25 -8.156 1 98.94 336 VAL A C 1
ATOM 2619 O O . VAL A 1 336 ? 14.516 -8.297 -7.508 1 98.94 336 VAL A O 1
ATOM 2622 N N . ILE A 1 337 ? 13.82 -6.879 -9.133 1 98.88 337 ILE A N 1
ATOM 2623 C CA . ILE A 1 337 ? 12.641 -7.668 -9.477 1 98.88 337 ILE A CA 1
ATOM 2624 C C . ILE A 1 337 ? 12.656 -8.008 -10.961 1 98.88 337 ILE A C 1
ATOM 2626 O O . ILE A 1 337 ? 12.961 -7.148 -11.797 1 98.88 337 ILE A O 1
ATOM 2630 N N . SER A 1 338 ? 12.422 -9.219 -11.328 1 98.62 338 SER A N 1
ATOM 2631 C CA . SER A 1 338 ? 12.055 -9.625 -12.68 1 98.62 338 SER A CA 1
ATOM 2632 C C . SER A 1 338 ? 10.617 -10.133 -12.734 1 98.62 338 SER A C 1
ATOM 2634 O O . SER A 1 338 ? 10.219 -10.977 -11.938 1 98.62 338 SER A O 1
ATOM 2636 N N . THR A 1 339 ? 9.82 -9.617 -13.562 1 97.94 339 THR A N 1
ATOM 2637 C CA . THR A 1 339 ? 8.438 -10.055 -13.719 1 97.94 339 THR A CA 1
ATOM 2638 C C . THR A 1 339 ? 7.941 -9.789 -15.141 1 97.94 339 THR A C 1
ATOM 2640 O O . THR A 1 339 ? 8.227 -8.742 -15.719 1 97.94 339 THR A O 1
ATOM 2643 N N . PRO A 1 340 ? 7.25 -10.688 -15.734 1 96.88 340 PRO A N 1
ATOM 2644 C CA . PRO A 1 340 ? 6.746 -10.477 -17.094 1 96.88 340 PRO A CA 1
ATOM 2645 C C . PRO A 1 340 ? 5.5 -9.594 -17.125 1 96.88 340 PRO A C 1
ATOM 2647 O O . PRO A 1 340 ? 5.266 -8.898 -18.125 1 96.88 340 PRO A O 1
ATOM 2650 N N . TYR A 1 341 ? 4.684 -9.695 -16.156 1 94.75 341 TYR A N 1
ATOM 2651 C CA . TYR A 1 341 ? 3.402 -9 -16.141 1 94.75 341 TYR A CA 1
ATOM 2652 C C . TYR A 1 341 ? 3.275 -8.117 -14.898 1 94.75 341 TYR A C 1
ATOM 2654 O O . TYR A 1 341 ? 3.258 -8.617 -13.773 1 94.75 341 TYR A O 1
ATOM 2662 N N . TYR A 1 342 ? 3.115 -6.867 -15.133 1 94.75 342 TYR A N 1
ATOM 2663 C CA . TYR A 1 342 ? 3.041 -5.879 -14.062 1 94.75 342 TYR A CA 1
ATOM 2664 C C . TYR A 1 342 ? 1.783 -5.031 -14.188 1 94.75 342 TYR A C 1
ATOM 2666 O O . TYR A 1 342 ? 1.789 -3.998 -14.867 1 94.75 342 TYR A O 1
ATOM 2674 N N . VAL A 1 343 ? 0.788 -5.414 -13.57 1 90.56 343 VAL A N 1
ATOM 2675 C CA . VAL A 1 343 ? -0.461 -4.684 -13.375 1 90.56 343 VAL A CA 1
ATOM 2676 C C . VAL A 1 343 ? -0.817 -4.645 -11.891 1 90.56 343 VAL A C 1
ATOM 2678 O O . VAL A 1 343 ? -1.779 -5.285 -11.461 1 90.56 343 VAL A O 1
ATOM 2681 N N . PRO A 1 344 ? -0.104 -3.855 -11.156 1 90.31 344 PRO A N 1
ATOM 2682 C CA . PRO A 1 344 ? -0.196 -3.869 -9.695 1 90.31 344 PRO A CA 1
ATOM 2683 C C . PRO A 1 344 ? -1.481 -3.227 -9.18 1 90.31 344 PRO A C 1
ATOM 2685 O O . PRO A 1 344 ? -2.148 -2.494 -9.914 1 90.31 344 PRO A O 1
ATOM 2688 N N . ASP A 1 345 ? -1.834 -3.639 -8.008 1 85.12 345 ASP A N 1
ATOM 2689 C CA . ASP A 1 345 ? -2.791 -2.795 -7.297 1 85.12 345 ASP A CA 1
ATOM 2690 C C . ASP A 1 345 ? -2.105 -1.567 -6.699 1 85.12 345 ASP A C 1
ATOM 2692 O O . ASP A 1 345 ? -0.89 -1.404 -6.828 1 85.12 345 ASP A O 1
ATOM 2696 N N . GLU A 1 346 ? -2.838 -0.66 -6.09 1 85.94 346 GLU A N 1
ATOM 2697 C CA . GLU A 1 346 ? -2.311 0.61 -5.598 1 85.94 346 GLU A CA 1
ATOM 2698 C C . GLU A 1 346 ? -1.29 0.391 -4.484 1 85.94 346 GLU A C 1
ATOM 2700 O O . GLU A 1 346 ? -0.296 1.115 -4.395 1 85.94 346 GLU A O 1
ATOM 2705 N N . ALA A 1 347 ? -1.562 -0.552 -3.668 1 90.62 347 ALA A N 1
ATOM 2706 C CA . ALA A 1 347 ? -0.667 -0.818 -2.545 1 90.62 347 ALA A CA 1
ATOM 2707 C C . ALA A 1 347 ? 0.701 -1.286 -3.031 1 90.62 347 ALA A C 1
ATOM 2709 O O . ALA A 1 347 ? 1.733 -0.848 -2.52 1 90.62 347 ALA A O 1
ATOM 2710 N N . MET A 1 348 ? 0.718 -2.146 -3.971 1 93.12 348 MET A N 1
ATOM 2711 C CA . MET A 1 348 ? 1.97 -2.66 -4.523 1 93.12 348 MET A CA 1
ATOM 2712 C C . MET A 1 348 ? 2.734 -1.56 -5.254 1 93.12 348 MET A C 1
ATOM 2714 O O . MET A 1 348 ? 3.953 -1.452 -5.117 1 93.12 348 MET A O 1
ATOM 2718 N N . GLN A 1 349 ? 2.047 -0.776 -6.043 1 92.56 349 GLN A N 1
ATOM 2719 C CA . GLN A 1 349 ? 2.66 0.358 -6.727 1 92.56 349 GLN A CA 1
ATOM 2720 C C . GLN A 1 349 ? 3.305 1.317 -5.73 1 92.56 349 GLN A C 1
ATOM 2722 O O . GLN A 1 349 ? 4.438 1.762 -5.934 1 92.56 349 GLN A O 1
ATOM 2727 N N . ALA A 1 350 ? 2.582 1.619 -4.672 1 93.06 350 ALA A N 1
ATOM 2728 C CA . ALA A 1 350 ? 3.084 2.516 -3.633 1 93.06 350 ALA A CA 1
ATOM 2729 C C . ALA A 1 350 ? 4.324 1.937 -2.961 1 93.06 350 ALA A C 1
ATOM 2731 O O . ALA A 1 350 ? 5.273 2.664 -2.662 1 93.06 350 ALA A O 1
ATOM 2732 N N . ALA A 1 351 ? 4.289 0.675 -2.713 1 96.81 351 ALA A N 1
ATOM 2733 C CA . ALA A 1 351 ? 5.398 0.004 -2.039 1 96.81 351 ALA A CA 1
ATOM 2734 C C . ALA A 1 351 ? 6.676 0.089 -2.869 1 96.81 351 ALA A C 1
ATOM 2736 O O . ALA A 1 351 ? 7.75 0.371 -2.336 1 96.81 351 ALA A O 1
ATOM 2737 N N . LEU A 1 352 ? 6.551 -0.153 -4.125 1 97.31 352 LEU A N 1
ATOM 2738 C CA . LEU A 1 352 ? 7.719 -0.109 -5 1 97.31 352 LEU A CA 1
ATOM 2739 C C . LEU A 1 352 ? 8.273 1.309 -5.094 1 97.31 352 LEU A C 1
ATOM 2741 O O . LEU A 1 352 ? 9.484 1.511 -5.02 1 97.31 352 LEU A O 1
ATOM 2745 N N . CYS A 1 353 ? 7.414 2.266 -5.238 1 95.5 353 CYS A N 1
ATOM 2746 C CA . CYS A 1 353 ? 7.84 3.66 -5.266 1 95.5 353 CYS A CA 1
ATOM 2747 C C . CYS A 1 353 ? 8.523 4.047 -3.959 1 95.5 353 CYS A C 1
ATOM 2749 O O . CYS A 1 353 ? 9.578 4.691 -3.973 1 95.5 353 CYS A O 1
ATOM 2751 N N . ALA A 1 354 ? 7.922 3.658 -2.883 1 95.62 354 ALA A N 1
ATOM 2752 C CA . ALA A 1 354 ? 8.469 4.004 -1.572 1 95.62 354 ALA A CA 1
ATOM 2753 C C . ALA A 1 354 ? 9.859 3.42 -1.382 1 95.62 354 ALA A C 1
ATOM 2755 O O . ALA A 1 354 ? 10.711 4.027 -0.734 1 95.62 354 ALA A O 1
ATOM 2756 N N . SER A 1 355 ? 10.039 2.238 -1.901 1 97.06 355 SER A N 1
ATOM 2757 C CA . SER A 1 355 ? 11.344 1.6 -1.793 1 97.06 355 SER A CA 1
ATOM 2758 C C . SER A 1 355 ? 12.438 2.467 -2.412 1 97.06 355 SER A C 1
ATOM 2760 O O . SER A 1 355 ? 13.469 2.715 -1.785 1 97.06 355 SER A O 1
ATOM 2762 N N . ALA A 1 356 ? 12.219 2.939 -3.539 1 97.25 356 ALA A N 1
ATOM 2763 C CA . ALA A 1 356 ? 13.195 3.777 -4.227 1 97.25 356 ALA A CA 1
ATOM 2764 C C . ALA A 1 356 ? 13.359 5.121 -3.521 1 97.25 356 ALA A C 1
ATOM 2766 O O . ALA A 1 356 ? 14.477 5.625 -3.391 1 97.25 356 ALA A O 1
ATOM 2767 N N . ARG A 1 357 ? 12.336 5.688 -3.021 1 93.81 357 ARG A N 1
ATOM 2768 C CA . ARG A 1 357 ? 12.367 6.992 -2.363 1 93.81 357 ARG A CA 1
ATOM 2769 C C . ARG A 1 357 ? 13.18 6.926 -1.072 1 93.81 357 ARG A C 1
ATOM 2771 O O . ARG A 1 357 ? 13.836 7.902 -0.695 1 93.81 357 ARG A O 1
ATOM 2778 N N . ARG A 1 358 ? 13.156 5.809 -0.468 1 93.69 358 ARG A N 1
ATOM 2779 C CA . ARG A 1 358 ? 13.906 5.645 0.775 1 93.69 358 ARG A CA 1
ATOM 2780 C C . ARG A 1 358 ? 15.391 5.453 0.499 1 93.69 358 ARG A C 1
ATOM 2782 O O . ARG A 1 358 ? 16.188 5.297 1.429 1 93.69 358 ARG A O 1
ATOM 2789 N N . GLY A 1 359 ? 15.766 5.391 -0.794 1 94.12 359 GLY A N 1
ATOM 2790 C CA . GLY A 1 359 ? 17.172 5.289 -1.151 1 94.12 359 GLY A CA 1
ATOM 2791 C C . GLY A 1 359 ? 17.609 3.871 -1.471 1 94.12 359 GLY A C 1
ATOM 2792 O O . GLY A 1 359 ? 18.797 3.609 -1.663 1 94.12 359 GLY A O 1
ATOM 2793 N N . VAL A 1 360 ? 16.719 2.947 -1.441 1 97.19 360 VAL A N 1
ATOM 2794 C CA . VAL A 1 360 ? 17.031 1.58 -1.845 1 97.19 360 VAL A CA 1
ATOM 2795 C C . VAL A 1 360 ? 17.25 1.524 -3.354 1 97.19 360 VAL A C 1
ATOM 2797 O O . VAL A 1 360 ? 16.453 2.062 -4.129 1 97.19 360 VAL A O 1
ATOM 2800 N N . GLU A 1 361 ? 18.375 0.97 -3.764 1 98.56 361 GLU A N 1
ATOM 2801 C CA . GLU A 1 361 ? 18.578 0.739 -5.195 1 98.56 361 GLU A CA 1
ATOM 2802 C C . GLU A 1 361 ? 17.531 -0.238 -5.738 1 98.56 361 GLU A C 1
ATOM 2804 O O . GLU A 1 361 ? 17.703 -1.455 -5.629 1 98.56 361 GLU A O 1
ATOM 2809 N N . THR A 1 362 ? 16.516 0.337 -6.355 1 98.75 362 THR A N 1
ATOM 2810 C CA . THR A 1 362 ? 15.359 -0.452 -6.773 1 98.75 362 THR A CA 1
ATOM 2811 C C . THR A 1 362 ? 15.336 -0.617 -8.289 1 98.75 362 THR A C 1
ATOM 2813 O O . THR A 1 362 ? 15.211 0.366 -9.023 1 98.75 362 THR A O 1
ATOM 2816 N N . THR A 1 363 ? 15.477 -1.836 -8.758 1 98.88 363 THR A N 1
ATOM 2817 C CA . THR A 1 363 ? 15.492 -2.148 -10.188 1 98.88 363 THR A CA 1
ATOM 2818 C C . THR A 1 363 ? 14.375 -3.129 -10.539 1 98.88 363 THR A C 1
ATOM 2820 O O . THR A 1 363 ? 14.148 -4.102 -9.812 1 98.88 363 THR A O 1
ATOM 2823 N N . ILE A 1 364 ? 13.703 -2.873 -11.609 1 98.81 364 ILE A N 1
ATOM 2824 C CA . ILE A 1 364 ? 12.711 -3.816 -12.109 1 98.81 364 ILE A CA 1
ATOM 2825 C C . ILE A 1 364 ? 12.953 -4.078 -13.594 1 98.81 364 ILE A C 1
ATOM 2827 O O . ILE A 1 364 ? 13.227 -3.146 -14.359 1 98.81 364 ILE A O 1
ATOM 2831 N N . ILE A 1 365 ? 12.922 -5.332 -13.992 1 98.75 365 ILE A N 1
ATOM 2832 C CA . ILE A 1 365 ? 13.188 -5.766 -15.359 1 98.75 365 ILE A CA 1
ATOM 2833 C C . ILE A 1 365 ? 11.906 -6.332 -15.977 1 98.75 365 ILE A C 1
ATOM 2835 O O . ILE A 1 365 ? 11.328 -7.281 -15.445 1 98.75 365 ILE A O 1
ATOM 2839 N N . PHE A 1 366 ? 11.484 -5.727 -17.062 1 97.81 366 PHE A N 1
ATOM 2840 C CA . PHE A 1 366 ? 10.328 -6.172 -17.828 1 97.81 366 PHE A CA 1
ATOM 2841 C C . PHE A 1 366 ? 10.766 -6.719 -19.188 1 97.81 366 PHE A C 1
ATOM 2843 O O . PHE A 1 366 ? 11.852 -6.395 -19.672 1 97.81 366 PHE A O 1
ATOM 2850 N N . PRO A 1 367 ? 9.906 -7.578 -19.797 1 97.12 367 PRO A N 1
ATOM 2851 C CA . PRO A 1 367 ? 10.188 -7.879 -21.203 1 97.12 367 PRO A CA 1
ATOM 2852 C C . PRO A 1 367 ? 9.906 -6.699 -22.125 1 97.12 367 PRO A C 1
ATOM 2854 O O . PRO A 1 367 ? 8.93 -5.969 -21.922 1 97.12 367 PRO A O 1
ATOM 2857 N N . ALA A 1 368 ? 10.742 -6.488 -23.062 1 95.44 368 ALA A N 1
ATOM 2858 C CA . ALA A 1 368 ? 10.516 -5.43 -24.031 1 95.44 368 ALA A CA 1
ATOM 2859 C C . ALA A 1 368 ? 9.258 -5.711 -24.859 1 95.44 368 ALA A C 1
ATOM 2861 O O . ALA A 1 368 ? 8.516 -4.793 -25.203 1 95.44 368 ALA A O 1
ATOM 2862 N N . LYS A 1 369 ? 9.141 -6.961 -25.203 1 92.44 369 LYS A N 1
ATOM 2863 C CA . LYS A 1 369 ? 7.957 -7.43 -25.922 1 92.44 369 LYS A CA 1
ATOM 2864 C C . LYS A 1 369 ? 7.145 -8.406 -25.078 1 92.44 369 LYS A C 1
ATOM 2866 O O . LYS A 1 369 ? 7.625 -9.492 -24.734 1 92.44 369 LYS A O 1
ATOM 2871 N N . ASN A 1 370 ? 5.926 -7.977 -24.75 1 91.38 370 ASN A N 1
ATOM 2872 C CA . ASN A 1 370 ? 5.023 -8.812 -23.969 1 91.38 370 ASN A CA 1
ATOM 2873 C C . ASN A 1 370 ? 4.012 -9.539 -24.844 1 91.38 370 ASN A C 1
ATOM 2875 O O . ASN A 1 370 ? 3.561 -8.992 -25.859 1 91.38 370 ASN A O 1
ATOM 2879 N N . ASP A 1 371 ? 3.643 -10.711 -24.5 1 90.25 371 ASP A N 1
ATOM 2880 C CA . ASP A 1 371 ? 2.732 -11.508 -25.312 1 90.25 371 ASP A CA 1
ATOM 2881 C C . ASP A 1 371 ? 1.292 -11.023 -25.156 1 90.25 371 ASP A C 1
ATOM 2883 O O . ASP A 1 371 ? 0.394 -11.508 -25.859 1 90.25 371 ASP A O 1
ATOM 2887 N N . SER A 1 372 ? 1.062 -10.164 -24.266 1 86 372 SER A N 1
ATOM 2888 C CA . SER A 1 372 ? -0.225 -9.5 -24.109 1 86 372 SER A CA 1
ATOM 2889 C C . SER A 1 372 ? -0.091 -7.992 -24.297 1 86 372 SER A C 1
ATOM 2891 O O . SER A 1 372 ? 0.477 -7.305 -23.438 1 86 372 SER A O 1
ATOM 2893 N N . PHE A 1 373 ? -0.677 -7.504 -25.359 1 82.69 373 PHE A N 1
ATOM 2894 C CA . PHE A 1 373 ? -0.594 -6.074 -25.625 1 82.69 373 PHE A CA 1
ATOM 2895 C C . PHE A 1 373 ? -1.31 -5.273 -24.547 1 82.69 373 PHE A C 1
ATOM 2897 O O . PHE A 1 373 ? -0.894 -4.16 -24.219 1 82.69 373 PHE A O 1
ATOM 2904 N N . ILE A 1 374 ? -2.232 -5.863 -23.938 1 82.69 374 ILE A N 1
ATOM 2905 C CA . ILE A 1 374 ? -2.998 -5.199 -22.891 1 82.69 374 ILE A CA 1
ATOM 2906 C C . ILE A 1 374 ? -2.135 -5.051 -21.641 1 82.69 374 ILE A C 1
ATOM 2908 O O . ILE A 1 374 ? -2.062 -3.967 -21.047 1 82.69 374 ILE A O 1
ATOM 2912 N N . VAL A 1 375 ? -1.476 -6.113 -21.312 1 84.94 375 VAL A N 1
ATOM 2913 C CA . VAL A 1 375 ? -0.636 -6.09 -20.109 1 84.94 375 VAL A CA 1
ATOM 2914 C C . VAL A 1 375 ? 0.561 -5.168 -20.344 1 84.94 375 VAL A C 1
ATOM 2916 O O . VAL A 1 375 ? 0.968 -4.438 -19.438 1 84.94 375 VAL A O 1
ATOM 2919 N N . GLY A 1 376 ? 1.016 -5.246 -21.594 1 87.75 376 GLY A N 1
ATOM 2920 C CA . GLY A 1 376 ? 2.105 -4.344 -21.922 1 87.75 376 GLY A CA 1
ATOM 2921 C C . GLY A 1 376 ? 1.73 -2.879 -21.766 1 87.75 376 GLY A C 1
ATOM 2922 O O . GLY A 1 376 ? 2.49 -2.092 -21.203 1 87.75 376 GLY A O 1
ATOM 2923 N N . ALA A 1 377 ? 0.64 -2.545 -22.234 1 86.19 377 ALA A N 1
ATOM 2924 C CA . ALA A 1 377 ? 0.162 -1.167 -22.172 1 86.19 377 ALA A CA 1
ATOM 2925 C C . ALA A 1 377 ? -0.132 -0.762 -20.719 1 86.19 377 ALA A C 1
ATOM 2927 O O . ALA A 1 377 ? 0.212 0.344 -20.297 1 86.19 377 ALA A O 1
ATOM 2928 N N . ALA A 1 378 ? -0.738 -1.634 -20.031 1 85.5 378 ALA A N 1
ATOM 2929 C CA . ALA A 1 378 ? -1.048 -1.353 -18.641 1 85.5 378 ALA A CA 1
ATOM 2930 C C . ALA A 1 378 ? 0.226 -1.134 -17.828 1 85.5 378 ALA A C 1
ATOM 2932 O O . ALA A 1 378 ? 0.306 -0.2 -17.031 1 85.5 378 ALA A O 1
ATOM 2933 N N . SER A 1 379 ? 1.133 -2 -18.078 1 91.31 379 SER A N 1
ATOM 2934 C CA . SER A 1 379 ? 2.4 -1.896 -17.359 1 91.31 379 SER A CA 1
ATOM 2935 C C . SER A 1 379 ? 3.072 -0.55 -17.625 1 91.31 379 SER A C 1
ATOM 2937 O O . SER A 1 379 ? 3.529 0.111 -16.688 1 91.31 379 SER A O 1
ATOM 2939 N N . ARG A 1 380 ? 3.078 -0.18 -18.812 1 91.75 380 ARG A N 1
ATOM 2940 C CA . ARG A 1 380 ? 3.777 1.036 -19.219 1 91.75 380 ARG A CA 1
ATOM 2941 C C . ARG A 1 380 ? 3.086 2.275 -18.656 1 91.75 380 ARG A C 1
ATOM 2943 O O . ARG A 1 380 ? 3.717 3.32 -18.484 1 91.75 380 ARG A O 1
ATOM 2950 N N . SER A 1 381 ? 1.844 2.184 -18.344 1 89.56 381 SER A N 1
ATOM 2951 C CA . SER A 1 381 ? 1.122 3.299 -17.734 1 89.56 381 SER A CA 1
ATOM 2952 C C . SER A 1 381 ? 1.697 3.652 -16.359 1 89.56 381 SER A C 1
ATOM 2954 O O . SER A 1 381 ? 1.516 4.773 -15.883 1 89.56 381 SER A O 1
ATOM 2956 N N . TYR A 1 382 ? 2.426 2.75 -15.789 1 91.25 382 TYR A N 1
ATOM 2957 C CA . TYR A 1 382 ? 2.932 2.963 -14.438 1 91.25 382 TYR A CA 1
ATOM 2958 C C . TYR A 1 382 ? 4.379 3.441 -14.469 1 91.25 382 TYR A C 1
ATOM 2960 O O . TYR A 1 382 ? 4.941 3.793 -13.43 1 91.25 382 TYR A O 1
ATOM 2968 N N . TYR A 1 383 ? 4.98 3.488 -15.648 1 94 383 TYR A N 1
ATOM 2969 C CA . TYR A 1 383 ? 6.406 3.76 -15.789 1 94 383 TYR A CA 1
ATOM 2970 C C . TYR A 1 383 ? 6.746 5.152 -15.273 1 94 383 TYR A C 1
ATOM 2972 O O . TYR A 1 383 ? 7.727 5.332 -14.547 1 94 383 TYR A O 1
ATOM 2980 N N . ALA A 1 384 ? 5.984 6.125 -15.641 1 92.38 384 ALA A N 1
ATOM 2981 C CA . ALA A 1 384 ? 6.297 7.512 -15.305 1 92.38 384 ALA A CA 1
ATOM 2982 C C . ALA A 1 384 ? 6.438 7.688 -13.789 1 92.38 384 ALA A C 1
ATOM 2984 O O . ALA A 1 384 ? 7.41 8.281 -13.32 1 92.38 384 ALA A O 1
ATOM 2985 N N . ASP A 1 385 ? 5.512 7.121 -13.07 1 91.31 385 ASP A N 1
ATOM 2986 C CA . ASP A 1 385 ? 5.52 7.25 -11.617 1 91.31 385 ASP A CA 1
ATOM 2987 C C . ASP A 1 385 ? 6.695 6.488 -11 1 91.31 385 ASP A C 1
ATOM 2989 O O . ASP A 1 385 ? 7.312 6.957 -10.047 1 91.31 385 ASP A O 1
ATOM 2993 N N . LEU A 1 386 ? 6.934 5.336 -11.5 1 96.19 386 LEU A N 1
ATOM 2994 C CA . LEU A 1 386 ? 8.062 4.551 -11.008 1 96.19 386 LEU A CA 1
ATOM 2995 C C . LEU A 1 386 ? 9.375 5.297 -11.211 1 96.19 386 LEU A C 1
ATOM 2997 O O . LEU A 1 386 ? 10.188 5.395 -10.289 1 96.19 386 LEU A O 1
ATOM 3001 N N . LEU A 1 387 ? 9.531 5.801 -12.391 1 96.75 387 LEU A N 1
ATOM 3002 C CA . LEU A 1 387 ? 10.75 6.527 -12.719 1 96.75 387 LEU A CA 1
ATOM 3003 C C . LEU A 1 387 ? 10.891 7.781 -11.859 1 96.75 387 LEU A C 1
ATOM 3005 O O . LEU A 1 387 ? 11.977 8.094 -11.375 1 96.75 387 LEU A O 1
ATOM 3009 N N . ALA A 1 388 ? 9.812 8.461 -11.664 1 93.44 388 ALA A N 1
ATOM 3010 C CA . ALA A 1 388 ? 9.82 9.664 -10.844 1 93.44 388 ALA A CA 1
ATOM 3011 C C . ALA A 1 388 ? 10.219 9.344 -9.406 1 93.44 388 ALA A C 1
ATOM 3013 O O . ALA A 1 388 ? 10.828 10.172 -8.727 1 93.44 388 ALA A O 1
ATOM 3014 N N . ALA A 1 389 ? 9.898 8.18 -8.945 1 94.31 389 ALA A N 1
ATOM 3015 C CA . ALA A 1 389 ? 10.211 7.758 -7.582 1 94.31 389 ALA A CA 1
ATOM 3016 C C . ALA A 1 389 ? 11.664 7.312 -7.465 1 94.31 389 ALA A C 1
ATOM 3018 O O . ALA A 1 389 ? 12.18 7.148 -6.355 1 94.31 389 ALA A O 1
ATOM 3019 N N . GLY A 1 390 ? 12.297 7.043 -8.578 1 96.94 390 GLY A N 1
ATOM 3020 C CA . GLY A 1 390 ? 13.695 6.641 -8.57 1 96.94 390 GLY A CA 1
ATOM 3021 C C . GLY A 1 390 ? 13.898 5.176 -8.914 1 96.94 390 GLY A C 1
ATOM 3022 O O . GLY A 1 390 ? 15.008 4.66 -8.82 1 96.94 390 GLY A O 1
ATOM 3023 N N . VAL A 1 391 ? 12.859 4.527 -9.312 1 98.44 391 VAL A N 1
ATOM 3024 C CA . VAL A 1 391 ? 12.977 3.135 -9.734 1 98.44 391 VAL A CA 1
ATOM 3025 C C . VAL A 1 391 ? 13.703 3.068 -11.078 1 98.44 391 VAL A C 1
ATOM 3027 O O . VAL A 1 391 ? 13.438 3.869 -11.977 1 98.44 391 VAL A O 1
ATOM 3030 N N . GLN A 1 392 ? 14.617 2.15 -11.164 1 98.75 392 GLN A N 1
ATOM 3031 C CA . GLN A 1 392 ? 15.258 1.888 -12.453 1 98.75 392 GLN A CA 1
ATOM 3032 C C . GLN A 1 392 ? 14.5 0.819 -13.234 1 98.75 392 GLN A C 1
ATOM 3034 O O . GLN A 1 392 ? 14.289 -0.29 -12.734 1 98.75 392 GLN A O 1
ATOM 3039 N N . ILE A 1 393 ? 14.117 1.184 -14.445 1 98.69 393 ILE A N 1
ATOM 3040 C CA . ILE A 1 393 ? 13.344 0.266 -15.281 1 98.69 393 ILE A CA 1
ATOM 3041 C C . ILE A 1 393 ? 14.188 -0.198 -16.469 1 98.69 393 ILE A C 1
ATOM 3043 O O . ILE A 1 393 ? 14.82 0.617 -17.141 1 98.69 393 ILE A O 1
ATOM 3047 N N . PHE A 1 394 ? 14.219 -1.464 -16.672 1 98.75 394 PHE A N 1
ATOM 3048 C CA . PHE A 1 394 ? 14.883 -2.053 -17.828 1 98.75 394 PHE A CA 1
ATOM 3049 C C . PHE A 1 394 ? 13.93 -2.941 -18.609 1 98.75 394 PHE A C 1
ATOM 3051 O O . PHE A 1 394 ? 13.062 -3.6 -18.016 1 98.75 394 PHE A O 1
ATOM 3058 N N . GLU A 1 395 ? 14.062 -2.98 -19.891 1 98.25 395 GLU A N 1
ATOM 3059 C CA . GLU A 1 395 ? 13.289 -3.863 -20.75 1 98.25 395 GLU A CA 1
ATOM 3060 C C . GLU A 1 395 ? 14.18 -4.891 -21.438 1 98.25 395 GLU A C 1
ATOM 3062 O O . GLU A 1 395 ? 15.07 -4.527 -22.203 1 98.25 395 GLU A O 1
ATOM 3067 N N . TYR A 1 396 ? 13.984 -6.078 -21.203 1 98.38 396 TYR A N 1
ATOM 3068 C CA . TYR A 1 396 ? 14.766 -7.207 -21.688 1 98.38 396 TYR A CA 1
ATOM 3069 C C . TYR A 1 396 ? 14.43 -7.512 -23.141 1 98.38 396 TYR A C 1
ATOM 3071 O O . TYR A 1 396 ? 13.258 -7.648 -23.5 1 98.38 396 TYR A O 1
ATOM 3079 N N . GLU A 1 397 ? 15.406 -7.758 -24.016 1 96.62 397 GLU A N 1
ATOM 3080 C CA . GLU A 1 397 ? 15.203 -7.887 -25.453 1 96.62 397 GLU A CA 1
ATOM 3081 C C . GLU A 1 397 ? 15.477 -9.312 -25.922 1 96.62 397 GLU A C 1
ATOM 3083 O O . GLU A 1 397 ? 15.289 -9.633 -27.109 1 96.62 397 GLU A O 1
ATOM 3088 N N . GLY A 1 398 ? 15.805 -10.211 -25.141 1 93.69 398 GLY A N 1
ATOM 3089 C CA . GLY A 1 398 ? 16.203 -11.547 -25.562 1 93.69 398 GLY A CA 1
ATOM 3090 C C . GLY A 1 398 ? 15.047 -12.531 -25.578 1 93.69 398 GLY A C 1
ATOM 3091 O O . GLY A 1 398 ? 15.25 -13.742 -25.438 1 93.69 398 GLY A O 1
ATOM 3092 N N . GLY A 1 399 ? 13.836 -12.07 -25.797 1 96.31 399 GLY A N 1
ATOM 3093 C CA . GLY A 1 399 ? 12.633 -12.883 -25.719 1 96.31 399 GLY A CA 1
ATOM 3094 C C . GLY A 1 399 ? 11.68 -12.43 -24.625 1 96.31 399 GLY A C 1
ATOM 3095 O O . GLY A 1 399 ? 11.719 -11.281 -24.188 1 96.31 399 GLY A O 1
ATOM 3096 N N . LEU A 1 400 ? 10.797 -13.32 -24.297 1 97.19 400 LEU A N 1
ATOM 3097 C CA . LEU A 1 400 ? 9.891 -13 -23.188 1 97.19 400 LEU A CA 1
ATOM 3098 C C . LEU A 1 400 ? 10.508 -13.391 -21.859 1 97.19 400 LEU A C 1
ATOM 3100 O O . LEU A 1 400 ? 10.578 -14.578 -21.516 1 97.19 400 LEU A O 1
ATOM 3104 N N . LEU A 1 401 ? 11.016 -12.422 -21.203 1 98 401 LEU A N 1
ATOM 3105 C CA . LEU A 1 401 ? 11.484 -12.688 -19.844 1 98 401 LEU A CA 1
ATOM 3106 C C . LEU A 1 401 ? 10.328 -13.094 -18.938 1 98 401 LEU A C 1
ATOM 3108 O O . LEU A 1 401 ? 9.617 -12.234 -18.422 1 98 401 LEU A O 1
ATOM 3112 N N . HIS A 1 402 ? 10.211 -14.344 -18.719 1 98.31 402 HIS A N 1
ATOM 3113 C CA . HIS A 1 402 ? 9.07 -14.914 -18.016 1 98.31 402 HIS A CA 1
ATOM 3114 C C . HIS A 1 402 ? 9.406 -15.211 -16.562 1 98.31 402 HIS A C 1
ATOM 3116 O O . HIS A 1 402 ? 8.531 -15.617 -15.789 1 98.31 402 HIS A O 1
ATOM 3122 N N . THR A 1 403 ? 10.641 -14.938 -16.156 1 98.69 403 THR A N 1
ATOM 3123 C CA . THR A 1 403 ? 11.109 -15.211 -14.805 1 98.69 403 THR A CA 1
ATOM 3124 C C . THR A 1 403 ? 10.391 -14.32 -13.797 1 98.69 403 THR A C 1
ATOM 3126 O O . THR A 1 403 ? 10.227 -13.117 -14.023 1 98.69 403 THR A O 1
ATOM 3129 N N . LYS A 1 404 ? 9.922 -14.891 -12.734 1 98.44 404 LYS A N 1
ATOM 3130 C CA . LYS A 1 404 ? 9.406 -14.18 -11.57 1 98.44 404 LYS A CA 1
ATOM 3131 C C . LYS A 1 404 ? 10.328 -14.344 -10.367 1 98.44 404 LYS A C 1
ATOM 3133 O O . LYS A 1 404 ? 10.367 -15.398 -9.742 1 98.44 404 LYS A O 1
ATOM 3138 N N . SER A 1 405 ? 11.023 -13.297 -10.102 1 98.75 405 SER A N 1
ATOM 3139 C CA . SER A 1 405 ? 11.969 -13.359 -8.992 1 98.75 405 SER A CA 1
ATOM 3140 C C . SER A 1 405 ? 12.156 -11.984 -8.344 1 98.75 405 SER A C 1
ATOM 3142 O O . SER A 1 405 ? 11.992 -10.961 -9.008 1 98.75 405 SER A O 1
ATOM 3144 N N . LEU A 1 406 ? 12.391 -11.984 -7.109 1 98.88 406 LEU A N 1
ATOM 3145 C CA . LEU A 1 406 ? 12.703 -10.812 -6.301 1 98.88 406 LEU A CA 1
ATOM 3146 C C . LEU A 1 406 ? 13.867 -11.102 -5.359 1 98.88 406 LEU A C 1
ATOM 3148 O O . LEU A 1 406 ? 13.836 -12.078 -4.602 1 98.88 406 LEU A O 1
ATOM 3152 N N . THR A 1 407 ? 14.953 -10.336 -5.477 1 98.88 407 THR A N 1
ATOM 3153 C CA . THR A 1 407 ? 16.062 -10.406 -4.531 1 98.88 407 THR A CA 1
ATOM 3154 C C . THR A 1 407 ? 16.125 -9.141 -3.678 1 98.88 407 THR A C 1
ATOM 3156 O O . THR A 1 407 ? 15.867 -8.039 -4.172 1 98.88 407 THR A O 1
ATOM 3159 N N . LEU A 1 408 ? 16.422 -9.336 -2.463 1 98.62 408 LEU A N 1
ATOM 3160 C CA . LEU A 1 408 ? 16.406 -8.242 -1.491 1 98.62 408 LEU A CA 1
ATOM 3161 C C . LEU A 1 408 ? 17.688 -8.242 -0.653 1 98.62 408 LEU A C 1
ATOM 3163 O O . LEU A 1 408 ? 17.969 -9.211 0.048 1 98.62 408 LEU A O 1
ATOM 3167 N N . ASP A 1 409 ? 18.516 -7.168 -0.753 1 97.62 409 ASP A N 1
ATOM 3168 C CA . ASP A 1 409 ? 19.688 -6.852 0.065 1 97.62 409 ASP A CA 1
ATOM 3169 C C . ASP A 1 409 ? 20.703 -7.98 0.025 1 97.62 409 ASP A C 1
ATOM 3171 O O . ASP A 1 409 ? 21.406 -8.234 1.014 1 97.62 409 ASP A O 1
ATOM 3175 N N . GLY A 1 410 ? 20.641 -8.812 -1.022 1 97.75 410 GLY A N 1
ATOM 3176 C CA . GLY A 1 410 ? 21.625 -9.852 -1.251 1 97.75 410 GLY A CA 1
ATOM 3177 C C . GLY A 1 410 ? 21.438 -11.062 -0.353 1 97.75 410 GLY A C 1
ATOM 3178 O O . GLY A 1 410 ? 22.297 -11.953 -0.31 1 97.75 410 GLY A O 1
ATOM 3179 N N . GLU A 1 411 ? 20.297 -11.133 0.314 1 97.88 411 GLU A N 1
ATOM 3180 C CA . GLU A 1 411 ? 20.172 -12.172 1.326 1 97.88 411 GLU A CA 1
ATOM 3181 C C . GLU A 1 411 ? 18.828 -12.906 1.19 1 97.88 411 GLU A C 1
ATOM 3183 O O . GLU A 1 411 ? 18.719 -14.062 1.597 1 97.88 411 GLU A O 1
ATOM 3188 N N . ILE A 1 412 ? 17.812 -12.266 0.684 1 98.5 412 ILE A N 1
ATOM 3189 C CA . ILE A 1 412 ? 16.453 -12.797 0.592 1 98.5 412 ILE A CA 1
ATOM 3190 C C . ILE A 1 412 ? 16.078 -12.977 -0.874 1 98.5 412 ILE A C 1
ATOM 3192 O O . ILE A 1 412 ? 16.375 -12.125 -1.71 1 98.5 412 ILE A O 1
ATOM 3196 N N . THR A 1 413 ? 15.461 -14.062 -1.18 1 98.88 413 THR A N 1
ATOM 3197 C CA . THR A 1 413 ? 14.938 -14.266 -2.525 1 98.88 413 THR A CA 1
ATOM 3198 C C . THR A 1 413 ? 13.523 -14.828 -2.477 1 98.88 413 THR A C 1
ATOM 3200 O O . THR A 1 413 ? 13.219 -15.703 -1.658 1 98.88 413 THR A O 1
ATOM 3203 N N . LEU A 1 414 ? 12.664 -14.297 -3.244 1 98.88 414 LEU A N 1
ATOM 3204 C CA . LEU A 1 414 ? 11.367 -14.891 -3.582 1 98.88 414 LEU A CA 1
ATOM 3205 C C . LEU A 1 414 ? 11.344 -15.328 -5.043 1 98.88 414 LEU A C 1
ATOM 3207 O O . LEU A 1 414 ? 11.648 -14.539 -5.941 1 98.88 414 LEU A O 1
ATOM 3211 N N . ILE A 1 415 ? 11.055 -16.578 -5.309 1 98.81 415 ILE A N 1
ATOM 3212 C CA . ILE A 1 415 ? 10.961 -17.094 -6.668 1 98.81 415 ILE A CA 1
ATOM 3213 C C . ILE A 1 415 ? 9.734 -18 -6.785 1 98.81 415 ILE A C 1
ATOM 3215 O O . ILE A 1 415 ? 9.359 -18.672 -5.824 1 98.81 415 ILE A O 1
ATOM 3219 N N . GLY A 1 416 ? 9.047 -17.969 -7.914 1 98.38 416 GLY A N 1
ATOM 3220 C CA . GLY A 1 416 ? 7.902 -18.844 -8.078 1 98.38 416 GLY A CA 1
ATOM 3221 C C . GLY A 1 416 ? 7.09 -18.547 -9.328 1 98.38 416 GLY A C 1
ATOM 3222 O O . GLY A 1 416 ? 7.645 -18.188 -10.367 1 98.38 416 GLY A O 1
ATOM 3223 N N . SER A 1 417 ? 5.824 -18.812 -9.195 1 97.94 417 SER A N 1
ATOM 3224 C CA . SER A 1 417 ? 4.945 -18.719 -10.359 1 97.94 417 SER A CA 1
ATOM 3225 C C . SER A 1 417 ? 4.184 -17.391 -10.359 1 97.94 417 SER A C 1
ATOM 3227 O O . SER A 1 417 ? 3.621 -17 -11.383 1 97.94 417 SER A O 1
ATOM 3229 N N . ALA A 1 418 ? 4.172 -16.672 -9.266 1 96.75 418 ALA A N 1
ATOM 3230 C CA . ALA A 1 418 ? 3.285 -15.516 -9.125 1 96.75 418 ALA A CA 1
ATOM 3231 C C . ALA A 1 418 ? 3.816 -14.32 -9.906 1 96.75 418 ALA A C 1
ATOM 3233 O O . ALA A 1 418 ? 4.961 -13.898 -9.711 1 96.75 418 ALA A O 1
ATOM 3234 N N . ASN A 1 419 ? 2.977 -13.781 -10.781 1 94.88 419 ASN A N 1
ATOM 3235 C CA . ASN A 1 419 ? 3.215 -12.484 -11.406 1 94.88 419 ASN A CA 1
ATOM 3236 C C . ASN A 1 419 ? 2.846 -11.336 -10.469 1 94.88 419 ASN A C 1
ATOM 3238 O O . ASN A 1 419 ? 2.307 -11.562 -9.383 1 94.88 419 ASN A O 1
ATOM 3242 N N . MET A 1 420 ? 3.184 -10.156 -10.875 1 95 420 MET A N 1
ATOM 3243 C CA . MET A 1 420 ? 2.771 -8.977 -10.125 1 95 420 MET A CA 1
ATOM 3244 C C . MET A 1 420 ? 1.578 -8.297 -10.789 1 95 420 MET A C 1
ATOM 3246 O O . MET A 1 420 ? 1.622 -7.102 -11.086 1 95 420 MET A O 1
ATOM 3250 N N . ASP A 1 421 ? 0.541 -9.047 -10.93 1 90.06 421 ASP A N 1
ATOM 3251 C CA . ASP A 1 421 ? -0.675 -8.531 -11.555 1 90.06 421 ASP A CA 1
ATOM 3252 C C . ASP A 1 421 ? -1.92 -9.023 -10.812 1 90.06 421 ASP A C 1
ATOM 3254 O O . ASP A 1 421 ? -1.833 -9.906 -9.961 1 90.06 421 ASP A O 1
ATOM 3258 N N . ARG A 1 422 ? -3.016 -8.539 -11.133 1 82.31 422 ARG A N 1
ATOM 3259 C CA . ARG A 1 422 ? -4.258 -8.797 -10.414 1 82.31 422 ARG A CA 1
ATOM 3260 C C . ARG A 1 422 ? -4.723 -10.234 -10.617 1 82.31 422 ARG A C 1
ATOM 3262 O O . ARG A 1 422 ? -5.316 -10.836 -9.719 1 82.31 422 ARG A O 1
ATOM 3269 N N . ARG A 1 423 ? -4.496 -10.797 -11.688 1 83.25 423 ARG A N 1
ATOM 3270 C CA . ARG A 1 423 ? -4.879 -12.188 -11.938 1 83.25 423 ARG A CA 1
ATOM 3271 C C . ARG A 1 423 ? -4.168 -13.133 -10.969 1 83.25 423 ARG A C 1
ATOM 3273 O O . ARG A 1 423 ? -4.789 -14.031 -10.398 1 83.25 423 ARG A O 1
ATOM 3280 N N . SER A 1 424 ? -2.898 -12.93 -10.867 1 87.44 424 SER A N 1
ATOM 3281 C CA . SER A 1 424 ? -2.119 -13.742 -9.945 1 87.44 424 SER A CA 1
ATOM 3282 C C . SER A 1 424 ? -2.572 -13.531 -8.5 1 87.44 424 SER A C 1
ATOM 3284 O O . SER A 1 424 ? -2.482 -14.438 -7.676 1 87.44 424 SER A O 1
ATOM 3286 N N . PHE A 1 425 ? -3.068 -12.375 -8.305 1 85 425 PHE A N 1
ATOM 3287 C CA . PHE A 1 425 ? -3.447 -12.039 -6.934 1 85 425 PHE A CA 1
ATOM 3288 C C . PHE A 1 425 ? -4.816 -12.617 -6.594 1 85 425 PHE A C 1
ATOM 3290 O O . PHE A 1 425 ? -5.02 -13.141 -5.496 1 85 425 PHE A O 1
ATOM 3297 N N . ASP A 1 426 ? -5.707 -12.617 -7.598 1 78.5 426 ASP A N 1
ATOM 3298 C CA . ASP A 1 426 ? -7.109 -12.852 -7.266 1 78.5 426 ASP A CA 1
ATOM 3299 C C . ASP A 1 426 ? -7.598 -14.18 -7.848 1 78.5 426 ASP A C 1
ATOM 3301 O O . ASP A 1 426 ? -8.547 -14.773 -7.336 1 78.5 426 ASP A O 1
ATOM 3305 N N . LEU A 1 427 ? -6.957 -14.641 -8.906 1 80.56 427 LEU A N 1
ATOM 3306 C CA . LEU A 1 427 ? -7.625 -15.68 -9.672 1 80.56 427 LEU A CA 1
ATOM 3307 C C . LEU A 1 427 ? -6.754 -16.922 -9.773 1 80.56 427 LEU A C 1
ATOM 3309 O O . LEU A 1 427 ? -7.262 -18.047 -9.734 1 80.56 427 LEU A O 1
ATOM 3313 N N . ASN A 1 428 ? -5.527 -16.719 -9.828 1 89.81 428 ASN A N 1
ATOM 3314 C CA . ASN A 1 428 ? -4.645 -17.859 -10.086 1 89.81 428 ASN A CA 1
ATOM 3315 C C . ASN A 1 428 ? -4.18 -18.516 -8.789 1 89.81 428 ASN A C 1
ATOM 3317 O O . ASN A 1 428 ? -3.926 -17.828 -7.797 1 89.81 428 ASN A O 1
ATOM 3321 N N . TYR A 1 429 ? -4.129 -19.828 -8.867 1 93 429 TYR A N 1
ATOM 3322 C CA . TYR A 1 429 ? -3.336 -20.516 -7.863 1 93 429 TYR A CA 1
ATOM 3323 C C . TYR A 1 429 ? -1.848 -20.422 -8.172 1 93 429 TYR A C 1
ATOM 3325 O O . TYR A 1 429 ? -1.425 -20.656 -9.305 1 93 429 TYR A O 1
ATOM 3333 N N . GLU A 1 430 ? -1.093 -20 -7.211 1 96.75 430 GLU A N 1
ATOM 3334 C CA . GLU A 1 430 ? 0.341 -19.781 -7.387 1 96.75 430 GLU A CA 1
ATOM 3335 C C . GLU A 1 430 ? 1.145 -20.562 -6.344 1 96.75 430 GLU A C 1
ATOM 3337 O O . GLU A 1 430 ? 0.628 -20.891 -5.273 1 96.75 430 GLU A O 1
ATOM 3342 N N . ASN A 1 431 ? 2.361 -20.828 -6.629 1 97.75 431 ASN A N 1
ATOM 3343 C CA . ASN A 1 431 ? 3.314 -21.359 -5.66 1 97.75 431 ASN A CA 1
ATOM 3344 C C . ASN A 1 431 ? 4.656 -20.641 -5.734 1 97.75 431 ASN A C 1
ATOM 3346 O O . ASN A 1 431 ? 5.211 -20.469 -6.82 1 97.75 431 ASN A O 1
ATOM 3350 N N . ASN A 1 432 ? 5.152 -20.203 -4.594 1 98.5 432 ASN A N 1
ATOM 3351 C CA . ASN A 1 432 ? 6.414 -19.484 -4.449 1 98.5 432 ASN A CA 1
ATOM 3352 C C . ASN A 1 432 ? 7.227 -20.016 -3.27 1 98.5 432 ASN A C 1
ATOM 3354 O O . ASN A 1 432 ? 6.668 -20.625 -2.352 1 98.5 432 ASN A O 1
ATOM 3358 N N . ILE A 1 433 ? 8.523 -19.828 -3.334 1 98.75 433 ILE A N 1
ATOM 3359 C CA . ILE A 1 433 ? 9.375 -20.125 -2.189 1 98.75 433 ILE A CA 1
ATOM 3360 C C . ILE A 1 433 ? 10.172 -18.875 -1.81 1 98.75 433 ILE A C 1
ATOM 3362 O O . ILE A 1 433 ? 10.82 -18.266 -2.658 1 98.75 433 ILE A O 1
ATOM 3366 N N . LEU A 1 434 ? 10.008 -18.438 -0.607 1 98.75 434 LEU A N 1
ATOM 3367 C CA . LEU A 1 434 ? 10.82 -17.406 0.034 1 98.75 434 LEU A CA 1
ATOM 3368 C C . LEU A 1 434 ? 11.977 -18.031 0.81 1 98.75 434 LEU A C 1
ATOM 3370 O O . LEU A 1 434 ? 11.766 -18.969 1.592 1 98.75 434 LEU A O 1
ATOM 3374 N N . PHE A 1 435 ? 13.234 -17.516 0.584 1 98.5 435 PHE A N 1
ATOM 3375 C CA . PHE A 1 435 ? 14.305 -18.125 1.36 1 98.5 435 PHE A CA 1
ATOM 3376 C C . PHE A 1 435 ? 15.344 -17.078 1.753 1 98.5 435 PHE A C 1
ATOM 3378 O O . PHE A 1 435 ? 15.43 -16.016 1.131 1 98.5 435 PHE A O 1
ATOM 3385 N N . TYR A 1 436 ? 16.031 -17.375 2.811 1 98.12 436 TYR A N 1
ATOM 3386 C CA . TYR A 1 436 ? 17.172 -16.609 3.303 1 98.12 436 TYR A CA 1
ATOM 3387 C C . TYR A 1 436 ? 18.469 -17.391 3.105 1 98.12 436 TYR A C 1
ATOM 3389 O O . TYR A 1 436 ? 18.688 -18.438 3.738 1 98.12 436 TYR A O 1
ATOM 3397 N N . ASP A 1 437 ? 19.281 -16.875 2.232 1 98.06 437 ASP A N 1
ATOM 3398 C CA . ASP A 1 437 ? 20.594 -17.453 1.967 1 98.06 437 ASP A CA 1
ATOM 3399 C C . ASP A 1 437 ? 21.422 -16.531 1.079 1 98.06 437 ASP A C 1
ATOM 3401 O O . ASP A 1 437 ? 21 -16.172 -0.026 1 98.06 437 ASP A O 1
ATOM 3405 N N . GLN A 1 438 ? 22.625 -16.188 1.506 1 97.69 438 GLN A N 1
ATOM 3406 C CA . GLN A 1 438 ? 23.453 -15.258 0.772 1 97.69 438 GLN A CA 1
ATOM 3407 C C . GLN A 1 438 ? 23.969 -15.867 -0.531 1 97.69 438 GLN A C 1
ATOM 3409 O O . GLN A 1 438 ? 23.984 -15.203 -1.567 1 97.69 438 GLN A O 1
ATOM 3414 N N . GLY A 1 439 ? 24.391 -17.109 -0.458 1 98.31 439 GLY A N 1
ATOM 3415 C CA . GLY A 1 439 ? 24.953 -17.766 -1.623 1 98.31 439 GLY A CA 1
ATOM 3416 C C . GLY A 1 439 ? 23.953 -17.953 -2.748 1 98.31 439 GLY A C 1
ATOM 3417 O O . GLY A 1 439 ? 24.203 -17.516 -3.879 1 98.31 439 GLY A O 1
ATOM 3418 N N . LEU A 1 440 ? 22.828 -18.594 -2.436 1 98.62 440 LEU A N 1
ATOM 3419 C CA . LEU A 1 440 ? 21.828 -18.844 -3.465 1 98.62 440 LEU A CA 1
ATOM 3420 C C . LEU A 1 440 ? 21.219 -17.547 -3.975 1 98.62 440 LEU A C 1
ATOM 3422 O O . LEU A 1 440 ? 20.891 -17.422 -5.156 1 98.62 440 LEU A O 1
ATOM 3426 N N . THR A 1 441 ? 21.078 -16.578 -3.105 1 98.75 441 THR A N 1
ATOM 3427 C CA . THR A 1 441 ? 20.594 -15.266 -3.531 1 98.75 441 THR A CA 1
ATOM 3428 C C . THR A 1 441 ? 21.578 -14.617 -4.504 1 98.75 441 THR A C 1
ATOM 3430 O O . THR A 1 441 ? 21.172 -13.977 -5.473 1 98.75 441 THR A O 1
ATOM 3433 N N . ALA A 1 442 ? 22.812 -14.766 -4.219 1 98.81 442 ALA A N 1
ATOM 3434 C CA . ALA A 1 442 ? 23.828 -14.242 -5.125 1 98.81 442 ALA A CA 1
ATOM 3435 C C . ALA A 1 442 ? 23.703 -14.875 -6.508 1 98.81 442 ALA A C 1
ATOM 3437 O O . ALA A 1 442 ? 23.922 -14.203 -7.523 1 98.81 442 ALA A O 1
ATOM 3438 N N . ASP A 1 443 ? 23.422 -16.172 -6.527 1 98.88 443 ASP A N 1
ATOM 3439 C CA . ASP A 1 443 ? 23.234 -16.859 -7.805 1 98.88 443 ASP A CA 1
ATOM 3440 C C . ASP A 1 443 ? 22.062 -16.266 -8.57 1 98.88 443 ASP A C 1
ATOM 3442 O O . ASP A 1 443 ? 22.141 -16.031 -9.781 1 98.88 443 ASP A O 1
ATOM 3446 N N . VAL A 1 444 ? 20.984 -16 -7.863 1 98.88 444 VAL A N 1
ATOM 3447 C CA . VAL A 1 444 ? 19.797 -15.43 -8.5 1 98.88 444 VAL A CA 1
ATOM 3448 C C . VAL A 1 444 ? 20.109 -14 -8.953 1 98.88 444 VAL A C 1
ATOM 3450 O O . VAL A 1 444 ? 19.703 -13.586 -10.039 1 98.88 444 VAL A O 1
ATOM 3453 N N . ARG A 1 445 ? 20.797 -13.297 -8.141 1 98.81 445 ARG A N 1
ATOM 3454 C CA . ARG A 1 445 ? 21.172 -11.93 -8.484 1 98.81 445 ARG A CA 1
ATOM 3455 C C . ARG A 1 445 ? 22.062 -11.898 -9.727 1 98.81 445 ARG A C 1
ATOM 3457 O O . ARG A 1 445 ? 21.922 -11.008 -10.57 1 98.81 445 ARG A O 1
ATOM 3464 N N . GLN A 1 446 ? 22.953 -12.828 -9.805 1 98.75 446 GLN A N 1
ATOM 3465 C CA . GLN A 1 446 ? 23.797 -12.93 -10.992 1 98.75 446 GLN A CA 1
ATOM 3466 C C . GLN A 1 446 ? 22.953 -13.195 -12.242 1 98.75 446 GLN A C 1
ATOM 3468 O O . GLN A 1 446 ? 23.25 -12.664 -13.312 1 98.75 446 GLN A O 1
ATOM 3473 N N . ARG A 1 447 ? 22.016 -14.062 -12.094 1 98.75 447 ARG A N 1
ATOM 3474 C CA . ARG A 1 447 ? 21.094 -14.289 -13.195 1 98.75 447 ARG A CA 1
ATOM 3475 C C . ARG A 1 447 ? 20.391 -13 -13.594 1 98.75 447 ARG A C 1
ATOM 3477 O O . ARG A 1 447 ? 20.266 -12.695 -14.781 1 98.75 447 ARG A O 1
ATOM 3484 N N . GLN A 1 448 ? 19.906 -12.242 -12.68 1 98.69 448 GLN A N 1
ATOM 3485 C CA . GLN A 1 448 ? 19.266 -10.961 -12.961 1 98.69 448 GLN A CA 1
ATOM 3486 C C . GLN A 1 448 ? 20.234 -10.008 -13.664 1 98.69 448 GLN A C 1
ATOM 3488 O O . GLN A 1 448 ? 19.828 -9.234 -14.531 1 98.69 448 GLN A O 1
ATOM 3493 N N . ALA A 1 449 ? 21.469 -10.062 -13.25 1 98.69 449 ALA A N 1
ATOM 3494 C CA . ALA A 1 449 ? 22.484 -9.234 -13.898 1 98.69 449 ALA A CA 1
ATOM 3495 C C . ALA A 1 449 ? 22.641 -9.586 -15.375 1 98.69 449 ALA A C 1
ATOM 3497 O O . ALA A 1 449 ? 22.875 -8.711 -16.203 1 98.69 449 ALA A O 1
ATOM 3498 N N . THR A 1 450 ? 22.531 -10.852 -15.672 1 98.31 450 THR A N 1
ATOM 3499 C CA . THR A 1 450 ? 22.594 -11.266 -17.078 1 98.31 450 THR A CA 1
ATOM 3500 C C . THR A 1 450 ? 21.406 -10.711 -17.844 1 98.31 450 THR A C 1
ATOM 3502 O O . THR A 1 450 ? 21.531 -10.336 -19.016 1 98.31 450 THR A O 1
ATOM 3505 N N . TYR A 1 451 ? 20.203 -10.727 -17.203 1 98.62 451 TYR A N 1
ATOM 3506 C CA . TYR A 1 451 ? 19.047 -10.102 -17.844 1 98.62 451 TYR A CA 1
ATOM 3507 C C . TYR A 1 451 ? 19.297 -8.625 -18.109 1 98.62 451 TYR A C 1
ATOM 3509 O O . TYR A 1 451 ? 19 -8.125 -19.203 1 98.62 451 TYR A O 1
ATOM 3517 N N . LEU A 1 452 ? 19.859 -7.961 -17.141 1 98.5 452 LEU A N 1
ATOM 3518 C CA . LEU A 1 452 ? 20.141 -6.531 -17.25 1 98.5 452 LEU A CA 1
ATOM 3519 C C . LEU A 1 452 ? 21.094 -6.246 -18.406 1 98.5 452 LEU A C 1
ATOM 3521 O O . LEU A 1 452 ? 20.922 -5.27 -19.125 1 98.5 452 LEU A O 1
ATOM 3525 N N . ALA A 1 453 ? 22.047 -7.113 -18.547 1 98.06 453 ALA A N 1
ATOM 3526 C CA . ALA A 1 453 ? 23.062 -6.938 -19.578 1 98.06 453 ALA A CA 1
ATOM 3527 C C . ALA A 1 453 ? 22.438 -7.016 -20.969 1 98.06 453 ALA A C 1
ATOM 3529 O O . ALA A 1 453 ? 22.984 -6.48 -21.938 1 98.06 453 ALA A O 1
ATOM 3530 N N . HIS A 1 454 ? 21.328 -7.648 -21.062 1 98 454 HIS A N 1
ATOM 3531 C CA . HIS A 1 454 ? 20.641 -7.785 -22.344 1 98 454 HIS A CA 1
ATOM 3532 C C . HIS A 1 454 ? 19.375 -6.926 -22.375 1 98 454 HIS A C 1
ATOM 3534 O O . HIS A 1 454 ? 18.406 -7.266 -23.062 1 98 454 HIS A O 1
ATOM 3540 N N . SER A 1 455 ? 19.281 -5.934 -21.562 1 98.38 455 SER A N 1
ATOM 3541 C CA . SER A 1 455 ? 18.141 -5.043 -21.484 1 98.38 455 SER A CA 1
ATOM 3542 C C . SER A 1 455 ? 18.516 -3.611 -21.844 1 98.38 455 SER A C 1
ATOM 3544 O O . SER A 1 455 ? 19.688 -3.236 -21.766 1 98.38 455 SER A O 1
ATOM 3546 N N . HIS A 1 456 ? 17.656 -2.814 -22.297 1 97.88 456 HIS A N 1
ATOM 3547 C CA . HIS A 1 456 ? 17.859 -1.378 -22.438 1 97.88 456 HIS A CA 1
ATOM 3548 C C . HIS A 1 456 ? 17.172 -0.613 -21.312 1 97.88 456 HIS A C 1
ATOM 3550 O O . HIS A 1 456 ? 16.094 -0.997 -20.875 1 97.88 456 HIS A O 1
ATOM 3556 N N . PRO A 1 457 ? 17.766 0.406 -20.859 1 98 457 PRO A N 1
ATOM 3557 C CA . PRO A 1 457 ? 17.141 1.229 -19.812 1 98 457 PRO A CA 1
ATOM 3558 C C . PRO A 1 457 ? 16.016 2.102 -20.344 1 98 457 PRO A C 1
ATOM 3560 O O . PRO A 1 457 ? 16.094 2.605 -21.469 1 98 457 PRO A O 1
ATOM 3563 N N . VAL A 1 458 ? 14.984 2.211 -19.641 1 97.94 458 VAL A N 1
ATOM 3564 C CA . VAL A 1 458 ? 13.914 3.164 -19.906 1 97.94 458 VAL A CA 1
ATOM 3565 C C . VAL A 1 458 ? 14.125 4.426 -19.078 1 97.94 458 VAL A C 1
ATOM 3567 O O . VAL A 1 458 ? 14.211 4.355 -17.844 1 97.94 458 VAL A O 1
ATOM 3570 N N . THR A 1 459 ? 14.172 5.578 -19.703 1 97.06 459 THR A N 1
ATOM 3571 C CA . THR A 1 459 ? 14.422 6.816 -18.969 1 97.06 459 THR A CA 1
ATOM 3572 C C . THR A 1 459 ? 13.133 7.625 -18.828 1 97.06 459 THR A C 1
ATOM 3574 O O . THR A 1 459 ? 12.172 7.41 -19.562 1 97.06 459 THR A O 1
ATOM 3577 N N . ALA A 1 460 ? 13.18 8.461 -17.828 1 95.25 460 ALA A N 1
ATOM 3578 C CA . ALA A 1 460 ? 12.055 9.359 -17.609 1 95.25 460 ALA A CA 1
ATOM 3579 C C . ALA A 1 460 ? 11.781 10.211 -18.844 1 95.25 460 ALA A C 1
ATOM 3581 O O . ALA A 1 460 ? 10.625 10.484 -19.172 1 95.25 460 ALA A O 1
ATOM 3582 N N . GLU A 1 461 ? 12.781 10.648 -19.5 1 95.38 461 GLU A N 1
ATOM 3583 C CA . GLU A 1 461 ? 12.656 11.461 -20.703 1 95.38 461 GLU A CA 1
ATOM 3584 C C . GLU A 1 461 ? 11.953 10.695 -21.828 1 95.38 461 GLU A C 1
ATOM 3586 O O . GLU A 1 461 ? 11.109 11.25 -22.531 1 95.38 461 GLU A O 1
ATOM 3591 N N . MET A 1 462 ? 12.352 9.43 -22.016 1 94.69 462 MET A N 1
ATOM 3592 C CA . MET A 1 462 ? 11.711 8.594 -23.016 1 94.69 462 MET A CA 1
ATOM 3593 C C . MET A 1 462 ? 10.203 8.516 -22.781 1 94.69 462 MET A C 1
ATOM 3595 O O . MET A 1 462 ? 9.414 8.688 -23.719 1 94.69 462 MET A O 1
ATOM 3599 N N . VAL A 1 463 ? 9.836 8.297 -21.531 1 92.94 463 VAL A N 1
ATOM 3600 C CA . VAL A 1 463 ? 8.438 8.102 -21.188 1 92.94 463 VAL A CA 1
ATOM 3601 C C . VAL A 1 463 ? 7.68 9.422 -21.328 1 92.94 463 VAL A C 1
ATOM 3603 O O . VAL A 1 463 ? 6.535 9.438 -21.781 1 92.94 463 VAL A O 1
ATOM 3606 N N . ALA A 1 464 ? 8.297 10.531 -20.953 1 89.94 464 ALA A N 1
ATOM 3607 C CA . ALA A 1 464 ? 7.684 11.852 -21.062 1 89.94 464 ALA A CA 1
ATOM 3608 C C . ALA A 1 464 ? 7.441 12.219 -22.531 1 89.94 464 ALA A C 1
ATOM 3610 O O . ALA A 1 464 ? 6.547 13.008 -22.828 1 89.94 464 ALA A O 1
ATOM 3611 N N . ASN A 1 465 ? 8.195 11.633 -23.406 1 91.62 465 ASN A N 1
ATOM 3612 C CA . ASN A 1 465 ? 8.117 11.969 -24.828 1 91.62 465 ASN A CA 1
ATOM 3613 C C . ASN A 1 465 ? 7.168 11.039 -25.562 1 91.62 465 ASN A C 1
ATOM 3615 O O . ASN A 1 465 ? 6.969 11.188 -26.781 1 91.62 465 ASN A O 1
ATOM 3619 N N . TRP A 1 466 ? 6.633 10.102 -24.844 1 89.69 466 TRP A N 1
ATOM 3620 C CA . TRP A 1 466 ? 5.602 9.305 -25.5 1 89.69 466 TRP A CA 1
ATOM 3621 C C . TRP A 1 466 ? 4.48 10.188 -26.031 1 89.69 466 TRP A C 1
ATOM 3623 O O . TRP A 1 466 ? 4.059 11.133 -25.344 1 89.69 466 TRP A O 1
ATOM 3633 N N . PRO A 1 467 ? 4.016 9.953 -27.203 1 87.88 467 PRO A N 1
ATOM 3634 C CA . PRO A 1 467 ? 2.877 10.727 -27.703 1 87.88 467 PRO A CA 1
ATOM 3635 C C . PRO A 1 467 ? 1.654 10.633 -26.797 1 87.88 467 PRO A C 1
ATOM 3637 O O . PRO A 1 467 ? 1.457 9.617 -26.125 1 87.88 467 PRO A O 1
ATOM 3640 N N . ILE A 1 468 ? 0.878 11.617 -26.797 1 85.62 468 ILE A N 1
ATOM 3641 C CA . ILE A 1 468 ? -0.286 11.719 -25.922 1 85.62 468 ILE A CA 1
ATOM 3642 C C . ILE A 1 468 ? -1.234 10.555 -26.188 1 85.62 468 ILE A C 1
ATOM 3644 O O . ILE A 1 468 ? -1.886 10.055 -25.266 1 85.62 468 ILE A O 1
ATOM 3648 N N . ARG A 1 469 ? -1.331 10.156 -27.422 1 83.12 469 ARG A N 1
ATOM 3649 C CA . ARG A 1 469 ? -2.205 9.039 -27.766 1 83.12 469 ARG A CA 1
ATOM 3650 C C . ARG A 1 469 ? -1.744 7.754 -27.094 1 83.12 469 ARG A C 1
ATOM 3652 O O . ARG A 1 469 ? -2.566 6.938 -26.672 1 83.12 469 ARG A O 1
ATOM 3659 N N . HIS A 1 470 ? -0.49 7.625 -27.047 1 85.38 470 HIS A N 1
ATOM 3660 C CA . HIS A 1 470 ? 0.086 6.457 -26.391 1 85.38 470 HIS A CA 1
ATOM 3661 C C . HIS A 1 470 ? -0.199 6.469 -24.891 1 85.38 470 HIS A C 1
ATOM 3663 O O . HIS A 1 470 ? -0.562 5.438 -24.328 1 85.38 470 HIS A O 1
ATOM 3669 N N . ARG A 1 471 ? -0.121 7.547 -24.297 1 83.88 471 ARG A N 1
ATOM 3670 C CA . ARG A 1 471 ? -0.392 7.68 -22.859 1 83.88 471 ARG A CA 1
ATOM 3671 C C . ARG A 1 471 ? -1.869 7.449 -22.562 1 83.88 471 ARG A C 1
ATOM 3673 O O . ARG A 1 471 ? -2.213 6.809 -21.562 1 83.88 471 ARG A O 1
ATOM 3680 N N . LEU A 1 472 ? -2.646 8.023 -23.406 1 82 472 LEU A N 1
ATOM 3681 C CA . LEU A 1 472 ? -4.086 7.828 -23.266 1 82 472 LEU A CA 1
ATOM 3682 C C . LEU A 1 472 ? -4.449 6.352 -23.359 1 82 472 LEU A C 1
ATOM 3684 O O . LEU A 1 472 ? -5.25 5.848 -22.562 1 82 472 LEU A O 1
ATOM 3688 N N . TRP A 1 473 ? -3.854 5.762 -24.312 1 80.75 473 TRP A N 1
ATOM 3689 C CA . TRP A 1 473 ? -4.09 4.332 -24.516 1 80.75 473 TRP A CA 1
ATOM 3690 C C . TRP A 1 473 ? -3.65 3.537 -23.281 1 80.75 473 TRP A C 1
ATOM 3692 O O . TRP A 1 473 ? -4.422 2.74 -22.75 1 80.75 473 TRP A O 1
ATOM 3702 N N . ASN A 1 474 ? -2.479 3.752 -22.859 1 80.94 474 ASN A N 1
ATOM 3703 C CA . ASN A 1 474 ? -1.936 3.037 -21.703 1 80.94 474 ASN A CA 1
ATOM 3704 C C . ASN A 1 474 ? -2.791 3.248 -20.453 1 80.94 474 ASN A C 1
ATOM 3706 O O . ASN A 1 474 ? -3.139 2.287 -19.766 1 80.94 474 ASN A O 1
ATOM 3710 N N . ASN A 1 475 ? -3.215 4.414 -20.203 1 78.94 475 ASN A N 1
ATOM 3711 C CA . ASN A 1 475 ? -3.988 4.738 -19 1 78.94 475 ASN A CA 1
ATOM 3712 C C . ASN A 1 475 ? -5.391 4.137 -19.062 1 78.94 475 ASN A C 1
ATOM 3714 O O . ASN A 1 475 ? -5.93 3.709 -18.047 1 78.94 475 ASN A O 1
ATOM 3718 N N . THR A 1 476 ? -5.906 4.188 -20.219 1 75.5 476 THR A N 1
ATOM 3719 C CA . THR A 1 476 ? -7.234 3.615 -20.391 1 75.5 476 THR A CA 1
ATOM 3720 C C . THR A 1 476 ? -7.215 2.113 -20.125 1 75.5 476 THR A C 1
ATOM 3722 O O . THR A 1 476 ? -8.078 1.593 -19.422 1 75.5 476 THR A O 1
ATOM 3725 N N . ILE A 1 477 ? -6.238 1.505 -20.656 1 73.69 477 ILE A N 1
ATOM 3726 C CA . ILE A 1 477 ? -6.113 0.063 -20.469 1 73.69 477 ILE A CA 1
ATOM 3727 C C . ILE A 1 477 ? -5.859 -0.247 -19 1 73.69 477 ILE A C 1
ATOM 3729 O O . ILE A 1 477 ? -6.387 -1.227 -18.469 1 73.69 477 ILE A O 1
ATOM 3733 N N . ALA A 1 478 ? -5.16 0.599 -18.375 1 75.44 478 ALA A N 1
ATOM 3734 C CA . ALA A 1 478 ? -4.84 0.4 -16.969 1 75.44 478 ALA A CA 1
ATOM 3735 C C . ALA A 1 478 ? -6.102 0.462 -16.109 1 75.44 478 ALA A C 1
ATOM 3737 O O . ALA A 1 478 ? -6.164 -0.155 -15.047 1 75.44 478 ALA A O 1
ATOM 3738 N N . MET A 1 479 ? -7.059 1.173 -16.531 1 72.38 479 MET A N 1
ATOM 3739 C CA . MET A 1 479 ? -8.32 1.274 -15.805 1 72.38 479 MET A CA 1
ATOM 3740 C C . MET A 1 479 ? -9.031 -0.073 -15.766 1 72.38 479 MET A C 1
ATOM 3742 O O . MET A 1 479 ? -9.852 -0.317 -14.875 1 72.38 479 MET A O 1
ATOM 3746 N N . LEU A 1 480 ? -8.602 -0.951 -16.688 1 68.44 480 LEU A N 1
ATOM 3747 C CA . LEU A 1 480 ? -9.188 -2.283 -16.734 1 68.44 480 LEU A CA 1
ATOM 3748 C C . LEU A 1 480 ? -8.422 -3.25 -15.836 1 68.44 480 LEU A C 1
ATOM 3750 O O . LEU A 1 480 ? -8.703 -4.449 -15.828 1 68.44 480 LEU A O 1
ATOM 3754 N N . GLY A 1 481 ? -7.562 -2.736 -15.07 1 64.75 481 GLY A N 1
ATOM 3755 C CA . GLY A 1 481 ? -6.691 -3.529 -14.219 1 64.75 481 GLY A CA 1
ATOM 3756 C C . GLY A 1 481 ? -7.438 -4.535 -13.367 1 64.75 481 GLY A C 1
ATOM 3757 O O . GLY A 1 481 ? -7.109 -5.727 -13.375 1 64.75 481 GLY A O 1
ATOM 3758 N N . PRO A 1 482 ? -8.43 -4.059 -12.711 1 61.41 482 PRO A N 1
ATOM 3759 C CA . PRO A 1 482 ? -9.141 -4.984 -11.828 1 61.41 482 PRO A CA 1
ATOM 3760 C C . PRO A 1 482 ? -9.758 -6.16 -12.586 1 61.41 482 PRO A C 1
ATOM 3762 O O . PRO A 1 482 ? -10.125 -7.168 -11.977 1 61.41 482 PRO A O 1
ATOM 3765 N N . VAL A 1 483 ? -9.789 -6.051 -13.938 1 59.19 483 VAL A N 1
ATOM 3766 C CA . VAL A 1 483 ? -10.391 -7.133 -14.719 1 59.19 483 VAL A CA 1
ATOM 3767 C C . VAL A 1 483 ? -9.305 -7.848 -15.523 1 59.19 483 VAL A C 1
ATOM 3769 O O . VAL A 1 483 ? -9.57 -8.867 -16.172 1 59.19 483 VAL A O 1
ATOM 3772 N N . LEU A 1 484 ? -8.109 -7.301 -15.477 1 60.28 484 LEU A N 1
ATOM 3773 C CA . LEU A 1 484 ? -7.035 -7.891 -16.266 1 60.28 484 LEU A CA 1
ATOM 3774 C C . LEU A 1 484 ? -6.32 -8.984 -15.484 1 60.28 484 LEU A C 1
ATOM 3776 O O . LEU A 1 484 ? -6.234 -8.914 -14.258 1 60.28 484 LEU A O 1
ATOM 3780 N N . MET B 1 1 ? -38.688 23.703 -37.969 1 51.09 1 MET B N 1
ATOM 3781 C CA . MET B 1 1 ? -38.656 22.375 -37.375 1 51.09 1 MET B CA 1
ATOM 3782 C C . MET B 1 1 ? -37.281 21.734 -37.531 1 51.09 1 MET B C 1
ATOM 3784 O O . MET B 1 1 ? -36.781 21.094 -36.594 1 51.09 1 MET B O 1
ATOM 3788 N N . THR B 1 2 ? -36.656 22.031 -38.688 1 66 2 THR B N 1
ATOM 3789 C CA . THR B 1 2 ? -35.344 21.5 -39.094 1 66 2 THR B CA 1
ATOM 3790 C C . THR B 1 2 ? -34.219 22.172 -38.312 1 66 2 THR B C 1
ATOM 3792 O O . THR B 1 2 ? -33.25 21.516 -37.938 1 66 2 THR B O 1
ATOM 3795 N N . ASP B 1 3 ? -34.438 23.375 -37.969 1 69.31 3 ASP B N 1
ATOM 3796 C CA . ASP B 1 3 ? -33.406 24.141 -37.312 1 69.31 3 ASP B CA 1
ATOM 3797 C C . ASP B 1 3 ? -33.25 23.719 -35.844 1 69.31 3 ASP B C 1
ATOM 3799 O O . ASP B 1 3 ? -32.156 23.609 -35.312 1 69.31 3 ASP B O 1
ATOM 3803 N N . THR B 1 4 ? -34.375 23.344 -35.312 1 72.88 4 THR B N 1
ATOM 3804 C CA . THR B 1 4 ? -34.375 22.938 -33.906 1 72.88 4 THR B CA 1
ATOM 3805 C C . THR B 1 4 ? -33.688 21.594 -33.75 1 72.88 4 THR B C 1
ATOM 3807 O O . THR B 1 4 ? -32.969 21.375 -32.781 1 72.88 4 THR B O 1
ATOM 3810 N N . TYR B 1 5 ? -33.969 20.75 -34.719 1 70.88 5 TYR B N 1
ATOM 3811 C CA . TYR B 1 5 ? -33.312 19.438 -34.688 1 70.88 5 TYR B CA 1
ATOM 3812 C C . TYR B 1 5 ? -31.812 19.562 -34.812 1 70.88 5 TYR B C 1
ATOM 3814 O O . TYR B 1 5 ? -31.062 18.875 -34.125 1 70.88 5 TYR B O 1
ATOM 3822 N N . PHE B 1 6 ? -31.469 20.438 -35.719 1 69.44 6 PHE B N 1
ATOM 3823 C CA . PHE B 1 6 ? -30.031 20.641 -35.938 1 69.44 6 PHE B CA 1
ATOM 3824 C C . PHE B 1 6 ? -29.375 21.219 -34.688 1 69.44 6 PHE B C 1
ATOM 3826 O O . PHE B 1 6 ? -28.281 20.797 -34.312 1 69.44 6 PHE B O 1
ATOM 3833 N N . VAL B 1 7 ? -29.969 22.141 -34.062 1 71.56 7 VAL B N 1
ATOM 3834 C CA . VAL B 1 7 ? -29.438 22.766 -32.875 1 71.56 7 VAL B CA 1
ATOM 3835 C C . VAL B 1 7 ? -29.359 21.734 -31.734 1 71.56 7 VAL B C 1
ATOM 3837 O O . VAL B 1 7 ? -28.391 21.719 -30.969 1 71.56 7 VAL B O 1
ATOM 3840 N N . THR B 1 8 ? -30.25 20.891 -31.703 1 75.62 8 THR B N 1
ATOM 3841 C CA . THR B 1 8 ? -30.266 19.859 -30.672 1 75.62 8 THR B CA 1
ATOM 3842 C C . THR B 1 8 ? -29.156 18.828 -30.906 1 75.62 8 THR B C 1
ATOM 3844 O O . THR B 1 8 ? -28.469 18.438 -29.969 1 75.62 8 THR B O 1
ATOM 3847 N N . ILE B 1 9 ? -29.047 18.469 -32.188 1 72.06 9 ILE B N 1
ATOM 3848 C CA . ILE B 1 9 ? -28.031 17.484 -32.5 1 72.06 9 ILE B CA 1
ATOM 3849 C C . ILE B 1 9 ? -26.641 18.078 -32.281 1 72.06 9 ILE B C 1
ATOM 3851 O O . ILE B 1 9 ? -25.766 17.438 -31.688 1 72.06 9 ILE B O 1
ATOM 3855 N N . PHE B 1 10 ? -26.547 19.297 -32.781 1 75.25 10 PHE B N 1
ATOM 3856 C CA . PHE B 1 10 ? -25.266 19.984 -32.625 1 75.25 10 PHE B CA 1
ATOM 3857 C C . PHE B 1 10 ? -24.969 20.234 -31.141 1 75.25 10 PHE B C 1
ATOM 3859 O O . PHE B 1 10 ? -23.828 20.062 -30.688 1 75.25 10 PHE B O 1
ATOM 3866 N N . GLY B 1 11 ? -25.953 20.672 -30.438 1 73.88 11 GLY B N 1
ATOM 3867 C CA . GLY B 1 11 ? -25.781 20.891 -29.016 1 73.88 11 GLY B CA 1
ATOM 3868 C C . GLY B 1 11 ? -25.422 19.641 -28.25 1 73.88 11 GLY B C 1
ATOM 3869 O O . GLY B 1 11 ? -24.516 19.641 -27.422 1 73.88 11 GLY B O 1
ATOM 3870 N N . THR B 1 12 ? -26.094 18.594 -28.609 1 76.31 12 THR B N 1
ATOM 3871 C CA . THR B 1 12 ? -25.812 17.312 -27.969 1 76.31 12 THR B CA 1
ATOM 3872 C C . THR B 1 12 ? -24.438 16.797 -28.375 1 76.31 12 THR B C 1
ATOM 3874 O O . THR B 1 12 ? -23.719 16.234 -27.547 1 76.31 12 THR B O 1
ATOM 3877 N N . GLY B 1 13 ? -24.219 17.047 -29.609 1 76.75 13 GLY B N 1
ATOM 3878 C CA . GLY B 1 13 ? -22.891 16.656 -30.078 1 76.75 13 GLY B CA 1
ATOM 3879 C C . GLY B 1 13 ? -21.766 17.406 -29.391 1 76.75 13 GLY B C 1
ATOM 3880 O O . GLY B 1 13 ? -20.766 16.797 -29 1 76.75 13 GLY B O 1
ATOM 3881 N N . LEU B 1 14 ? -21.938 18.625 -29.328 1 81.44 14 LEU B N 1
ATOM 3882 C CA . LEU B 1 14 ? -20.953 19.453 -28.641 1 81.44 14 LEU B CA 1
ATOM 3883 C C . LEU B 1 14 ? -20.812 19.016 -27.188 1 81.44 14 LEU B C 1
ATOM 3885 O O . LEU B 1 14 ? -19.688 18.953 -26.672 1 81.44 14 LEU B O 1
ATOM 3889 N N . LEU B 1 15 ? -21.859 18.859 -26.562 1 79.44 15 LEU B N 1
ATOM 3890 C CA . LEU B 1 15 ? -21.828 18.406 -25.172 1 79.44 15 LEU B CA 1
ATOM 3891 C C . LEU B 1 15 ? -21.094 17.078 -25.047 1 79.44 15 LEU B C 1
ATOM 3893 O O . LEU B 1 15 ? -20.312 16.875 -24.109 1 79.44 15 LEU B O 1
ATOM 3897 N N . PHE B 1 16 ? -21.359 16.266 -26 1 79.94 16 PHE B N 1
ATOM 3898 C CA . PHE B 1 16 ? -20.688 14.977 -26 1 79.94 16 PHE B CA 1
ATOM 3899 C C . PHE B 1 16 ? -19.188 15.156 -26.172 1 79.94 16 PHE B C 1
ATOM 3901 O O . PHE B 1 16 ? -18.391 14.492 -25.5 1 79.94 16 PHE B O 1
ATOM 3908 N N . LEU B 1 17 ? -18.859 16.031 -27.031 1 82.75 17 LEU B N 1
ATOM 3909 C CA . LEU B 1 17 ? -17.438 16.297 -27.25 1 82.75 17 LEU B CA 1
ATOM 3910 C C . LEU B 1 17 ? -16.781 16.844 -25.984 1 82.75 17 LEU B C 1
ATOM 3912 O O . LEU B 1 17 ? -15.633 16.547 -25.703 1 82.75 17 LEU B O 1
ATOM 3916 N N . ILE B 1 18 ? -17.516 17.641 -25.344 1 84.38 18 ILE B N 1
ATOM 3917 C CA . ILE B 1 18 ? -17 18.188 -24.094 1 84.38 18 ILE B CA 1
ATOM 3918 C C . ILE B 1 18 ? -16.828 17.062 -23.078 1 84.38 18 ILE B C 1
ATOM 3920 O O . ILE B 1 18 ? -15.812 17.031 -22.375 1 84.38 18 ILE B O 1
ATOM 3924 N N . HIS B 1 19 ? -17.734 16.188 -23.062 1 83.5 19 HIS B N 1
ATOM 3925 C CA . HIS B 1 19 ? -17.609 15.039 -22.156 1 83.5 19 HIS B CA 1
ATOM 3926 C C . HIS B 1 19 ? -16.359 14.211 -22.484 1 83.5 19 HIS B C 1
ATOM 3928 O O . HIS B 1 19 ? -15.617 13.812 -21.594 1 83.5 19 HIS B O 1
ATOM 3934 N N . VAL B 1 20 ? -16.141 14.039 -23.719 1 80.44 20 VAL B N 1
ATOM 3935 C CA . VAL B 1 20 ? -15.008 13.234 -24.156 1 80.44 20 VAL B CA 1
ATOM 3936 C C . VAL B 1 20 ? -13.695 13.945 -23.812 1 80.44 20 VAL B C 1
ATOM 3938 O O . VAL B 1 20 ? -12.742 13.32 -23.344 1 80.44 20 VAL B O 1
ATOM 3941 N N . ALA B 1 21 ? -13.711 15.164 -24.016 1 86.38 21 ALA B N 1
ATOM 3942 C CA . ALA B 1 21 ? -12.508 15.945 -23.734 1 86.38 21 ALA B CA 1
ATOM 3943 C C . ALA B 1 21 ? -12.18 15.938 -22.234 1 86.38 21 ALA B C 1
ATOM 3945 O O . ALA B 1 21 ? -11.023 15.773 -21.859 1 86.38 21 ALA B O 1
ATOM 3946 N N . VAL B 1 22 ? -13.219 16.125 -21.453 1 83.38 22 VAL B N 1
ATOM 3947 C CA . VAL B 1 22 ? -13.023 16.141 -20.016 1 83.38 22 VAL B CA 1
ATOM 3948 C C . VAL B 1 22 ? -12.656 14.75 -19.531 1 83.38 22 VAL B C 1
ATOM 3950 O O . VAL B 1 22 ? -11.812 14.594 -18.641 1 83.38 22 VAL B O 1
ATOM 3953 N N . GLY B 1 23 ? -13.227 13.812 -20.141 1 79.5 23 GLY B N 1
ATOM 3954 C CA . GLY B 1 23 ? -12.852 12.445 -19.828 1 79.5 23 GLY B CA 1
ATOM 3955 C C . GLY B 1 23 ? -11.406 12.141 -20.156 1 79.5 23 GLY B C 1
ATOM 3956 O O . GLY B 1 23 ? -10.695 11.523 -19.344 1 79.5 23 GLY B O 1
ATOM 3957 N N . ALA B 1 24 ? -11.023 12.57 -21.25 1 82.81 24 ALA B N 1
ATOM 3958 C CA . ALA B 1 24 ? -9.633 12.375 -21.656 1 82.81 24 ALA B CA 1
ATOM 3959 C C . ALA B 1 24 ? -8.68 13.078 -20.688 1 82.81 24 ALA B C 1
ATOM 3961 O O . ALA B 1 24 ? -7.613 12.539 -20.359 1 82.81 24 ALA B O 1
ATOM 3962 N N . ARG B 1 25 ? -9.07 14.203 -20.25 1 81.25 25 ARG B N 1
ATOM 3963 C CA . ARG B 1 25 ? -8.273 14.93 -19.281 1 81.25 25 ARG B CA 1
ATOM 3964 C C . ARG B 1 25 ? -8.172 14.164 -17.969 1 81.25 25 ARG B C 1
ATOM 3966 O O . ARG B 1 25 ? -7.102 14.109 -17.344 1 81.25 25 ARG B O 1
ATOM 3973 N N . ALA B 1 26 ? -9.211 13.594 -17.594 1 78.56 26 ALA B N 1
ATOM 3974 C CA . ALA B 1 26 ? -9.234 12.805 -16.375 1 78.56 26 ALA B CA 1
ATOM 3975 C C . ALA B 1 26 ? -8.328 11.578 -16.484 1 78.56 26 ALA B C 1
ATOM 3977 O O . ALA B 1 26 ? -7.637 11.219 -15.531 1 78.56 26 ALA B O 1
ATOM 3978 N N . ILE B 1 27 ? -8.312 11.047 -17.688 1 76.62 27 ILE B N 1
ATOM 3979 C CA . ILE B 1 27 ? -7.523 9.844 -17.922 1 76.62 27 ILE B CA 1
ATOM 3980 C C . ILE B 1 27 ? -6.039 10.195 -17.984 1 76.62 27 ILE B C 1
ATOM 3982 O O . ILE B 1 27 ? -5.191 9.422 -17.531 1 76.62 27 ILE B O 1
ATOM 3986 N N . LEU B 1 28 ? -5.754 11.375 -18.422 1 76.19 28 LEU B N 1
ATOM 3987 C CA . LEU B 1 28 ? -4.367 11.75 -18.672 1 76.19 28 LEU B CA 1
ATOM 3988 C C . LEU B 1 28 ? -3.746 12.414 -17.453 1 76.19 28 LEU B C 1
ATOM 3990 O O . LEU B 1 28 ? -2.541 12.68 -17.438 1 76.19 28 LEU B O 1
ATOM 3994 N N . ARG B 1 29 ? -4.574 12.648 -16.453 1 75.69 29 ARG B N 1
ATOM 3995 C CA . ARG B 1 29 ? -4.043 13.297 -15.258 1 75.69 29 ARG B CA 1
ATOM 3996 C C . ARG B 1 29 ? -2.914 12.477 -14.641 1 75.69 29 ARG B C 1
ATOM 3998 O O . ARG B 1 29 ? -3.08 11.289 -14.367 1 75.69 29 ARG B O 1
ATOM 4005 N N . PRO B 1 30 ? -1.849 13.148 -14.422 1 69 30 PRO B N 1
ATOM 4006 C CA . PRO B 1 30 ? -0.712 12.406 -13.867 1 69 30 PRO B CA 1
ATOM 4007 C C . PRO B 1 30 ? -0.935 11.984 -12.422 1 69 30 PRO B C 1
ATOM 4009 O O . PRO B 1 30 ? -1.671 12.648 -11.688 1 69 30 PRO B O 1
ATOM 4012 N N . HIS B 1 31 ? -0.378 10.867 -12.102 1 65.62 31 HIS B N 1
ATOM 4013 C CA . HIS B 1 31 ? -0.299 10.391 -10.727 1 65.62 31 HIS B CA 1
ATOM 4014 C C . HIS B 1 31 ? -1.68 10.039 -10.188 1 65.62 31 HIS B C 1
ATOM 4016 O O . HIS B 1 31 ? -2.002 10.352 -9.039 1 65.62 31 HIS B O 1
ATOM 4022 N N . ARG B 1 32 ? -2.477 9.719 -11.086 1 70.19 32 ARG B N 1
ATOM 4023 C CA . ARG B 1 32 ? -3.795 9.266 -10.656 1 70.19 32 ARG B CA 1
ATOM 4024 C C . ARG B 1 32 ? -3.934 7.758 -10.82 1 70.19 32 ARG B C 1
ATOM 4026 O O . ARG B 1 32 ? -3.516 7.195 -11.836 1 70.19 32 ARG B O 1
ATOM 4033 N N . ASP B 1 33 ? -4.422 7.215 -9.781 1 71.38 33 ASP B N 1
ATOM 4034 C CA . ASP B 1 33 ? -4.621 5.77 -9.836 1 71.38 33 ASP B CA 1
ATOM 4035 C C . ASP B 1 33 ? -5.742 5.406 -10.805 1 71.38 33 ASP B C 1
ATOM 4037 O O . ASP B 1 33 ? -6.699 6.164 -10.969 1 71.38 33 ASP B O 1
ATOM 4041 N N . PRO B 1 34 ? -5.59 4.254 -11.445 1 68.19 34 PRO B N 1
ATOM 4042 C CA . PRO B 1 34 ? -6.598 3.807 -12.414 1 68.19 34 PRO B CA 1
ATOM 4043 C C . PRO B 1 34 ? -8.008 3.793 -11.82 1 68.19 34 PRO B C 1
ATOM 4045 O O . PRO B 1 34 ? -8.969 4.176 -12.5 1 68.19 34 PRO B O 1
ATOM 4048 N N . ALA B 1 35 ? -8.023 3.443 -10.578 1 64.75 35 ALA B N 1
ATOM 4049 C CA . ALA B 1 35 ? -9.344 3.391 -9.945 1 64.75 35 ALA B CA 1
ATOM 4050 C C . ALA B 1 35 ? -9.969 4.781 -9.875 1 64.75 35 ALA B C 1
ATOM 4052 O O . ALA B 1 35 ? -11.172 4.938 -10.117 1 64.75 35 ALA B O 1
ATOM 4053 N N . SER B 1 36 ? -9.172 5.723 -9.492 1 69.88 36 SER B N 1
ATOM 4054 C CA . SER B 1 36 ? -9.656 7.098 -9.461 1 69.88 36 SER B CA 1
ATOM 4055 C C . SER B 1 36 ? -10.062 7.578 -10.844 1 69.88 36 SER B C 1
ATOM 4057 O O . SER B 1 36 ? -11.055 8.297 -10.992 1 69.88 36 SER B O 1
ATOM 4059 N N . ARG B 1 37 ? -9.352 7.199 -11.883 1 73.69 37 ARG B N 1
ATOM 4060 C CA . ARG B 1 37 ? -9.688 7.555 -13.258 1 73.69 37 ARG B CA 1
ATOM 4061 C C . ARG B 1 37 ? -11.055 7 -13.641 1 73.69 37 ARG B C 1
ATOM 4063 O O . ARG B 1 37 ? -11.883 7.711 -14.227 1 73.69 37 ARG B O 1
ATOM 4070 N N . VAL B 1 38 ? -11.242 5.766 -13.258 1 71.12 38 VAL B N 1
ATOM 4071 C CA . VAL B 1 38 ? -12.523 5.133 -13.57 1 71.12 38 VAL B CA 1
ATOM 4072 C C . VAL B 1 38 ? -13.656 5.875 -12.867 1 71.12 38 VAL B C 1
ATOM 4074 O O . VAL B 1 38 ? -14.688 6.156 -13.477 1 71.12 38 VAL B O 1
ATOM 4077 N N . ALA B 1 39 ? -13.398 6.176 -11.602 1 66.94 39 ALA B N 1
ATOM 4078 C CA . ALA B 1 39 ? -14.422 6.867 -10.828 1 66.94 39 ALA B CA 1
ATOM 4079 C C . ALA B 1 39 ? -14.805 8.188 -11.477 1 66.94 39 ALA B C 1
ATOM 4081 O O . ALA B 1 39 ? -15.992 8.508 -11.602 1 66.94 39 ALA B O 1
ATOM 4082 N N . TRP B 1 40 ? -13.883 8.914 -11.938 1 73.38 40 TRP B N 1
ATOM 4083 C CA . TRP B 1 40 ? -14.164 10.219 -12.516 1 73.38 40 TRP B CA 1
ATOM 4084 C C . TRP B 1 40 ? -14.812 10.078 -13.891 1 73.38 40 TRP B C 1
ATOM 4086 O O . TRP B 1 40 ? -15.664 10.883 -14.266 1 73.38 40 TRP B O 1
ATOM 4096 N N . ILE B 1 41 ? -14.375 9.117 -14.656 1 74.06 41 ILE B N 1
ATOM 4097 C CA . ILE B 1 41 ? -15 8.875 -15.953 1 74.06 41 ILE B CA 1
ATOM 4098 C C . ILE B 1 41 ? -16.484 8.547 -15.758 1 74.06 41 ILE B C 1
ATOM 4100 O O . ILE B 1 41 ? -17.328 9.047 -16.5 1 74.06 41 ILE B O 1
ATOM 4104 N N . VAL B 1 42 ? -16.719 7.871 -14.758 1 68.38 42 VAL B N 1
ATOM 4105 C CA . VAL B 1 42 ? -18.094 7.508 -14.453 1 68.38 42 VAL B CA 1
ATOM 4106 C C . VAL B 1 42 ? -18.875 8.75 -14.062 1 68.38 42 VAL B C 1
ATOM 4108 O O . VAL B 1 42 ? -19.984 8.977 -14.57 1 68.38 42 VAL B O 1
ATOM 4111 N N . VAL B 1 43 ? -18.344 9.508 -13.164 1 68.69 43 VAL B N 1
ATOM 4112 C CA . VAL B 1 43 ? -19.016 10.719 -12.711 1 68.69 43 VAL B CA 1
ATOM 4113 C C . VAL B 1 43 ? -19.25 11.656 -13.891 1 68.69 43 VAL B C 1
ATOM 4115 O O . VAL B 1 43 ? -20.344 12.211 -14.039 1 68.69 43 VAL B O 1
ATOM 4118 N N . ILE B 1 44 ? -18.344 11.789 -14.75 1 74.62 44 ILE B N 1
ATOM 4119 C CA . ILE B 1 44 ? -18.391 12.719 -15.875 1 74.62 44 ILE B CA 1
ATOM 4120 C C . ILE B 1 44 ? -19.453 12.258 -16.875 1 74.62 44 ILE B C 1
ATOM 4122 O O . ILE B 1 44 ? -20.203 13.078 -17.406 1 74.62 44 ILE B O 1
ATOM 4126 N N . PHE B 1 45 ? -19.625 10.969 -17.047 1 73.5 45 PHE B N 1
ATOM 4127 C CA . PHE B 1 45 ? -20.484 10.484 -18.109 1 73.5 45 PHE B CA 1
ATOM 4128 C C . PHE B 1 45 ? -21.875 10.133 -17.578 1 73.5 45 PHE B C 1
ATOM 4130 O O . PHE B 1 45 ? -22.859 10.125 -18.312 1 73.5 45 PHE B O 1
ATOM 4137 N N . THR B 1 46 ? -21.938 9.836 -16.312 1 69.69 46 THR B N 1
ATOM 4138 C CA . THR B 1 46 ? -23.234 9.484 -15.734 1 69.69 46 THR B CA 1
ATOM 4139 C C . THR B 1 46 ? -24 10.734 -15.328 1 69.69 46 THR B C 1
ATOM 4141 O O . THR B 1 46 ? -25.234 10.727 -15.312 1 69.69 46 THR B O 1
ATOM 4144 N N . LEU B 1 47 ? -23.281 11.727 -14.875 1 72.69 47 LEU B N 1
ATOM 4145 C CA . LEU B 1 47 ? -23.922 12.992 -14.492 1 72.69 47 LEU B CA 1
ATOM 4146 C C . LEU B 1 47 ? -23.578 14.094 -15.492 1 72.69 47 LEU B C 1
ATOM 4148 O O . LEU B 1 47 ? -22.656 14.891 -15.258 1 72.69 47 LEU B O 1
ATOM 4152 N N . PRO B 1 48 ? -24.438 14.07 -16.5 1 75 48 PRO B N 1
ATOM 4153 C CA . PRO B 1 48 ? -24.094 15.047 -17.547 1 75 48 PRO B CA 1
ATOM 4154 C C . PRO B 1 48 ? -24.016 16.469 -17.016 1 75 48 PRO B C 1
ATOM 4156 O O . PRO B 1 48 ? -24.828 16.875 -16.172 1 75 48 PRO B O 1
ATOM 4159 N N . VAL B 1 49 ? -23.141 17.141 -17.438 1 77.75 49 VAL B N 1
ATOM 4160 C CA . VAL B 1 49 ? -22.844 18.531 -17.109 1 77.75 49 VAL B CA 1
ATOM 4161 C C . VAL B 1 49 ? -22.375 18.641 -15.664 1 77.75 49 VAL B C 1
ATOM 4163 O O . VAL B 1 49 ? -21.328 19.219 -15.375 1 77.75 49 VAL B O 1
ATOM 4166 N N . ILE B 1 50 ? -23.156 18 -14.773 1 76.88 50 ILE B N 1
ATOM 4167 C CA . ILE B 1 50 ? -22.828 18.047 -13.359 1 76.88 50 ILE B CA 1
ATOM 4168 C C . ILE B 1 50 ? -21.5 17.344 -13.109 1 76.88 50 ILE B C 1
ATOM 4170 O O . ILE B 1 50 ? -20.672 17.797 -12.328 1 76.88 50 ILE B O 1
ATOM 4174 N N . GLY B 1 51 ? -21.391 16.234 -13.805 1 75.81 51 GLY B N 1
ATOM 4175 C CA . GLY B 1 51 ? -20.141 15.484 -13.656 1 75.81 51 GLY B CA 1
ATOM 4176 C C . GLY B 1 51 ? -18.922 16.234 -14.156 1 75.81 51 GLY B C 1
ATOM 4177 O O . GLY B 1 51 ? -17.859 16.156 -13.555 1 75.81 51 GLY B O 1
ATOM 4178 N N . ILE B 1 52 ? -19.141 16.938 -15.172 1 77.5 52 ILE B N 1
ATOM 4179 C CA . ILE B 1 52 ? -18.062 17.75 -15.727 1 77.5 52 ILE B CA 1
ATOM 4180 C C . ILE B 1 52 ? -17.672 18.844 -14.734 1 77.5 52 ILE B C 1
ATOM 4182 O O . ILE B 1 52 ? -16.5 19.047 -14.453 1 77.5 52 ILE B O 1
ATOM 4186 N N . ILE B 1 53 ? -18.672 19.438 -14.25 1 75.75 53 ILE B N 1
ATOM 4187 C CA . ILE B 1 53 ? -18.453 20.531 -13.289 1 75.75 53 ILE B CA 1
ATOM 4188 C C . ILE B 1 53 ? -17.781 19.969 -12.039 1 75.75 53 ILE B C 1
ATOM 4190 O O . ILE B 1 53 ? -16.812 20.547 -11.539 1 75.75 53 ILE B O 1
ATOM 4194 N N . ALA B 1 54 ? -18.281 18.844 -11.664 1 73.25 54 ALA B N 1
ATOM 4195 C CA . ALA B 1 54 ? -17.734 18.219 -10.477 1 73.25 54 ALA B CA 1
ATOM 4196 C C . ALA B 1 54 ? -16.25 17.875 -10.672 1 73.25 54 ALA B C 1
ATOM 4198 O O . ALA B 1 54 ? -15.438 18.094 -9.781 1 73.25 54 ALA B O 1
ATOM 4199 N N . TYR B 1 55 ? -15.922 17.375 -11.805 1 76.25 55 TYR B N 1
ATOM 4200 C CA . TYR B 1 55 ? -14.539 17 -12.07 1 76.25 55 TYR B CA 1
ATOM 4201 C C . TYR B 1 55 ? -13.648 18.234 -12.125 1 76.25 55 TYR B C 1
ATOM 4203 O O . TYR B 1 55 ? -12.539 18.219 -11.586 1 76.25 55 TYR B O 1
ATOM 4211 N N . LEU B 1 56 ? -14.133 19.219 -12.742 1 73.44 56 LEU B N 1
ATOM 4212 C CA . LEU B 1 56 ? -13.312 20.422 -12.906 1 73.44 56 LEU B CA 1
ATOM 4213 C C . LEU B 1 56 ? -13.109 21.125 -11.57 1 73.44 56 LEU B C 1
ATOM 4215 O O . LEU B 1 56 ? -12.062 21.734 -11.328 1 73.44 56 LEU B O 1
ATOM 4219 N N . LEU B 1 57 ? -14.117 20.953 -10.719 1 68.06 57 LEU B N 1
ATOM 4220 C CA . LEU B 1 57 ? -14.039 21.609 -9.422 1 68.06 57 LEU B CA 1
ATOM 4221 C C . LEU B 1 57 ? -13.289 20.766 -8.406 1 68.06 57 LEU B C 1
ATOM 4223 O O . LEU B 1 57 ? -12.539 21.281 -7.582 1 68.06 57 LEU B O 1
ATOM 4227 N N . LEU B 1 58 ? -13.477 19.344 -8.562 1 66.88 58 LEU B N 1
ATOM 4228 C CA . LEU B 1 58 ? -13.031 18.5 -7.457 1 66.88 58 LEU B CA 1
ATOM 4229 C C . LEU B 1 58 ? -12.008 17.484 -7.934 1 66.88 58 LEU B C 1
ATOM 4231 O O . LEU B 1 58 ? -11.281 16.891 -7.125 1 66.88 58 LEU B O 1
ATOM 4235 N N . GLY B 1 59 ? -12.023 17.203 -9.117 1 64.44 59 GLY B N 1
ATOM 4236 C CA . GLY B 1 59 ? -11.242 16.094 -9.641 1 64.44 59 GLY B CA 1
ATOM 4237 C C . GLY B 1 59 ? -9.758 16.406 -9.742 1 64.44 59 GLY B C 1
ATOM 4238 O O . GLY B 1 59 ? -8.93 15.492 -9.805 1 64.44 59 GLY B O 1
ATOM 4239 N N . GLU B 1 60 ? -9.43 17.719 -9.742 1 68.06 60 GLU B N 1
ATOM 4240 C CA . GLU B 1 60 ? -8.031 18.109 -9.875 1 68.06 60 GLU B CA 1
ATOM 4241 C C . GLU B 1 60 ? -7.578 18.953 -8.688 1 68.06 60 GLU B C 1
ATOM 4243 O O . GLU B 1 60 ? -8.32 19.797 -8.211 1 68.06 60 GLU B O 1
ATOM 4248 N N . THR B 1 61 ? -6.559 18.406 -8.039 1 62.28 61 THR B N 1
ATOM 4249 C CA . THR B 1 61 ? -5.992 19.25 -6.988 1 62.28 61 THR B CA 1
ATOM 4250 C C . THR B 1 61 ? -5.371 20.516 -7.582 1 62.28 61 THR B C 1
ATOM 4252 O O . THR B 1 61 ? -4.176 20.547 -7.883 1 62.28 61 THR B O 1
ATOM 4255 N N . ASN B 1 62 ? -6.184 21.375 -7.855 1 65.69 62 ASN B N 1
ATOM 4256 C CA . ASN B 1 62 ? -5.73 22.656 -8.406 1 65.69 62 ASN B CA 1
ATOM 4257 C C . ASN B 1 62 ? -5.465 23.672 -7.305 1 65.69 62 ASN B C 1
ATOM 4259 O O . ASN B 1 62 ? -6.398 24.141 -6.641 1 65.69 62 ASN B O 1
ATOM 4263 N N . ILE B 1 63 ? -4.211 23.953 -6.98 1 72.88 63 ILE B N 1
ATOM 4264 C CA . ILE B 1 63 ? -3.807 24.906 -5.945 1 72.88 63 ILE B CA 1
ATOM 4265 C C . ILE B 1 63 ? -3.891 26.328 -6.484 1 72.88 63 ILE B C 1
ATOM 4267 O O . ILE B 1 63 ? -3.973 27.297 -5.715 1 72.88 63 ILE B O 1
ATOM 4271 N N . GLY B 1 64 ? -4.043 26.469 -7.766 1 72.12 64 GLY B N 1
ATOM 4272 C CA . GLY B 1 64 ? -3.977 27.766 -8.422 1 72.12 64 GLY B CA 1
ATOM 4273 C C . GLY B 1 64 ? -2.6 28.094 -8.969 1 72.12 64 GLY B C 1
ATOM 4274 O O . GLY B 1 64 ? -1.595 27.922 -8.273 1 72.12 64 GLY B O 1
ATOM 4275 N N . ARG B 1 65 ? -2.514 28.422 -10.164 1 74.56 65 ARG B N 1
ATOM 4276 C CA . ARG B 1 65 ? -1.249 28.641 -10.852 1 74.56 65 ARG B CA 1
ATOM 4277 C C . ARG B 1 65 ? -0.419 29.703 -10.148 1 74.56 65 ARG B C 1
ATOM 4279 O O . ARG B 1 65 ? 0.8 29.578 -10.023 1 74.56 65 ARG B O 1
ATOM 4286 N N . ARG B 1 66 ? -1.115 30.719 -9.719 1 78.06 66 ARG B N 1
ATOM 4287 C CA . ARG B 1 66 ? -0.417 31.828 -9.07 1 78.06 66 ARG B CA 1
ATOM 4288 C C . ARG B 1 66 ? 0.161 31.391 -7.727 1 78.06 66 ARG B C 1
ATOM 4290 O O . ARG B 1 66 ? 1.283 31.766 -7.379 1 78.06 66 ARG B O 1
ATOM 4297 N N . ARG B 1 67 ? -0.6 30.656 -6.973 1 81.69 67 ARG B N 1
ATOM 4298 C CA . ARG B 1 67 ? -0.137 30.188 -5.672 1 81.69 67 ARG B CA 1
ATOM 4299 C C . ARG B 1 67 ? 1.047 29.234 -5.824 1 81.69 67 ARG B C 1
ATOM 4301 O O . ARG B 1 67 ? 1.995 29.281 -5.039 1 81.69 67 ARG B O 1
ATOM 4308 N N . VAL B 1 68 ? 0.937 28.406 -6.801 1 80.12 68 VAL B N 1
ATOM 4309 C CA . VAL B 1 68 ? 2.018 27.469 -7.055 1 80.12 68 VAL B CA 1
ATOM 4310 C C . VAL B 1 68 ? 3.281 28.219 -7.457 1 80.12 68 VAL B C 1
ATOM 4312 O O . VAL B 1 68 ? 4.375 27.906 -6.98 1 80.12 68 VAL B O 1
ATOM 4315 N N . ALA B 1 69 ? 3.098 29.156 -8.328 1 84.12 69 ALA B N 1
ATOM 4316 C CA . ALA B 1 69 ? 4.238 29.938 -8.773 1 84.12 69 ALA B CA 1
ATOM 4317 C C . ALA B 1 69 ? 4.875 30.688 -7.609 1 84.12 69 ALA B C 1
ATOM 4319 O O . ALA B 1 69 ? 6.105 30.766 -7.504 1 84.12 69 ALA B O 1
ATOM 4320 N N . ARG B 1 70 ? 4.004 31.219 -6.797 1 87.12 70 ARG B N 1
ATOM 4321 C CA . ARG B 1 70 ? 4.504 31.953 -5.641 1 87.12 70 ARG B CA 1
ATOM 4322 C C . ARG B 1 70 ? 5.25 31.031 -4.684 1 87.12 70 ARG B C 1
ATOM 4324 O O . ARG B 1 70 ? 6.312 31.391 -4.168 1 87.12 70 ARG B O 1
ATOM 4331 N N . MET B 1 71 ? 4.688 29.953 -4.426 1 85.25 71 MET B N 1
ATOM 4332 C CA . MET B 1 71 ? 5.32 28.984 -3.537 1 85.25 71 MET B CA 1
ATOM 4333 C C . MET B 1 71 ? 6.664 28.531 -4.098 1 85.25 71 MET B C 1
ATOM 4335 O O . MET B 1 71 ? 7.645 28.406 -3.359 1 85.25 71 MET B O 1
ATOM 4339 N N . ARG B 1 72 ? 6.707 28.281 -5.352 1 84.12 72 ARG B N 1
ATOM 4340 C CA . ARG B 1 72 ? 7.957 27.875 -5.996 1 84.12 72 ARG B CA 1
ATOM 4341 C C . ARG B 1 72 ? 9.008 28.984 -5.887 1 84.12 72 ARG B C 1
ATOM 4343 O O . ARG B 1 72 ? 10.188 28.703 -5.68 1 84.12 72 ARG B O 1
ATOM 4350 N N . GLU B 1 73 ? 8.531 30.141 -6.102 1 89.31 73 GLU B N 1
ATOM 4351 C CA . GLU B 1 73 ? 9.422 31.297 -5.977 1 89.31 73 GLU B CA 1
ATOM 4352 C C . GLU B 1 73 ? 9.984 31.406 -4.562 1 89.31 73 GLU B C 1
ATOM 4354 O O . GLU B 1 73 ? 11.188 31.609 -4.379 1 89.31 73 GLU B O 1
ATOM 4359 N N . VAL B 1 74 ? 9.164 31.281 -3.637 1 90.56 74 VAL B N 1
ATOM 4360 C CA . VAL B 1 74 ? 9.562 31.391 -2.236 1 90.56 74 VAL B CA 1
ATOM 4361 C C . VAL B 1 74 ? 10.547 30.281 -1.896 1 90.56 74 VAL B C 1
ATOM 4363 O O . VAL B 1 74 ? 11.602 30.531 -1.303 1 90.56 74 VAL B O 1
ATOM 4366 N N . LEU B 1 75 ? 10.227 29.109 -2.271 1 85.62 75 LEU B N 1
ATOM 4367 C CA . LEU B 1 75 ? 11.078 27.969 -1.963 1 85.62 75 LEU B CA 1
ATOM 4368 C C . LEU B 1 75 ? 12.445 28.125 -2.623 1 85.62 75 LEU B C 1
ATOM 4370 O O . LEU B 1 75 ? 13.461 27.703 -2.055 1 85.62 75 LEU B O 1
ATOM 4374 N N . SER B 1 76 ? 12.445 28.672 -3.793 1 86.31 76 SER B N 1
ATOM 4375 C CA . SER B 1 76 ? 13.703 28.875 -4.496 1 86.31 76 SER B CA 1
ATOM 4376 C C . SER B 1 76 ? 14.578 29.906 -3.781 1 86.31 76 SER B C 1
ATOM 4378 O O . SER B 1 76 ? 15.805 29.891 -3.928 1 86.31 76 SER B O 1
ATOM 4380 N N . GLN B 1 77 ? 13.961 30.75 -3.047 1 88 77 GLN B N 1
ATOM 4381 C CA . GLN B 1 77 ? 14.688 31.797 -2.346 1 88 77 GLN B CA 1
ATOM 4382 C C . GLN B 1 77 ? 15.148 31.328 -0.971 1 88 77 GLN B C 1
ATOM 4384 O O . GLN B 1 77 ? 16.016 31.953 -0.356 1 88 77 GLN B O 1
ATOM 4389 N N . MET B 1 78 ? 14.578 30.328 -0.524 1 90 78 MET B N 1
ATOM 4390 C CA . MET B 1 78 ? 14.906 29.844 0.811 1 90 78 MET B CA 1
ATOM 4391 C C . MET B 1 78 ? 16.219 29.062 0.797 1 90 78 MET B C 1
ATOM 4393 O O . MET B 1 78 ? 16.594 28.484 -0.226 1 90 78 MET B O 1
ATOM 4397 N N . PRO B 1 79 ? 16.938 29.109 1.887 1 85.06 79 PRO B N 1
ATOM 4398 C CA . PRO B 1 79 ? 18.172 28.328 1.923 1 85.06 79 PRO B CA 1
ATOM 4399 C C . PRO B 1 79 ? 17.938 26.828 1.784 1 85.06 79 PRO B C 1
ATOM 4401 O O . PRO B 1 79 ? 16.875 26.344 2.164 1 85.06 79 PRO B O 1
ATOM 4404 N N . ASN B 1 80 ? 18.938 26.234 1.227 1 79.81 80 ASN B N 1
ATOM 4405 C CA . ASN B 1 80 ? 18.844 24.781 1.146 1 79.81 80 ASN B CA 1
ATOM 4406 C C . ASN B 1 80 ? 18.75 24.141 2.531 1 79.81 80 ASN B C 1
ATOM 4408 O O . ASN B 1 80 ? 19.469 24.531 3.451 1 79.81 80 ASN B O 1
ATOM 4412 N N . VAL B 1 81 ? 17.844 23.328 2.678 1 74.62 81 VAL B N 1
ATOM 4413 C CA . VAL B 1 81 ? 17.562 22.672 3.953 1 74.62 81 VAL B CA 1
ATOM 4414 C C . VAL B 1 81 ? 18.844 22.078 4.527 1 74.62 81 VAL B C 1
ATOM 4416 O O . VAL B 1 81 ? 19.078 22.156 5.734 1 74.62 81 VAL B O 1
ATOM 4419 N N . SER B 1 82 ? 19.562 21.438 3.527 1 62.59 82 SER B N 1
ATOM 4420 C CA . SER B 1 82 ? 20.828 20.859 3.959 1 62.59 82 SER B CA 1
ATOM 4421 C C . SER B 1 82 ? 21.797 21.938 4.422 1 62.59 82 SER B C 1
ATOM 4423 O O . SER B 1 82 ? 22.531 21.734 5.391 1 62.59 82 SER B O 1
ATOM 4425 N N . ALA B 1 83 ? 21.812 23.016 3.789 1 52.53 83 ALA B N 1
ATOM 4426 C CA . ALA B 1 83 ? 22.703 24.125 4.109 1 52.53 83 ALA B CA 1
ATOM 4427 C C . ALA B 1 83 ? 22.281 24.812 5.406 1 52.53 83 ALA B C 1
ATOM 4429 O O . ALA B 1 83 ? 23.141 25.234 6.188 1 52.53 83 ALA B O 1
ATOM 4430 N N . ALA B 1 84 ? 21.109 24.859 5.523 1 52.97 84 ALA B N 1
ATOM 4431 C CA . ALA B 1 84 ? 20.594 25.469 6.75 1 52.97 84 ALA B CA 1
ATOM 4432 C C . ALA B 1 84 ? 20.969 24.641 7.973 1 52.97 84 ALA B C 1
ATOM 4434 O O . ALA B 1 84 ? 21.188 25.188 9.055 1 52.97 84 ALA B O 1
ATOM 4435 N N . ALA B 1 85 ? 21.172 23.312 7.73 1 55.34 85 ALA B N 1
ATOM 4436 C CA . ALA B 1 85 ? 21.625 22.359 8.75 1 55.34 85 ALA B CA 1
ATOM 4437 C C . ALA B 1 85 ? 23.141 22.422 8.93 1 55.34 85 ALA B C 1
ATOM 4439 O O . ALA B 1 85 ? 23.641 22.188 10.031 1 55.34 85 ALA B O 1
ATOM 4440 N N . ALA B 1 86 ? 23.906 22.422 7.781 1 50.03 86 ALA B N 1
ATOM 4441 C CA . ALA B 1 86 ? 25.375 22.344 7.758 1 50.03 86 ALA B CA 1
ATOM 4442 C C . ALA B 1 86 ? 26 23.453 8.578 1 50.03 86 ALA B C 1
ATOM 4444 O O . ALA B 1 86 ? 27.188 23.406 8.914 1 50.03 86 ALA B O 1
ATOM 4445 N N . THR B 1 87 ? 25.469 24.562 8.359 1 43.19 87 THR B N 1
ATOM 4446 C CA . THR B 1 87 ? 26.188 25.594 9.086 1 43.19 87 THR B CA 1
ATOM 4447 C C . THR B 1 87 ? 26.484 25.156 10.516 1 43.19 87 THR B C 1
ATOM 4449 O O . THR B 1 87 ? 27.234 25.812 11.242 1 43.19 87 THR B O 1
ATOM 4452 N N . GLU B 1 88 ? 25.75 24.25 11.016 1 44.12 88 GLU B N 1
ATOM 4453 C CA . GLU B 1 88 ? 26.016 23.906 12.414 1 44.12 88 GLU B CA 1
ATOM 4454 C C . GLU B 1 88 ? 27 22.75 12.508 1 44.12 88 GLU B C 1
ATOM 4456 O O . GLU B 1 88 ? 26.719 21.641 12.039 1 44.12 88 GLU B O 1
ATOM 4461 N N . ASN B 1 89 ? 28.25 22.906 12.297 1 43 89 ASN B N 1
ATOM 4462 C CA . ASN B 1 89 ? 29.422 22.078 12.625 1 43 89 ASN B CA 1
ATOM 4463 C C . ASN B 1 89 ? 29.062 20.969 13.617 1 43 89 ASN B C 1
ATOM 4465 O O . ASN B 1 89 ? 29.875 20.094 13.906 1 43 89 ASN B O 1
ATOM 4469 N N . THR B 1 90 ? 28.297 21.25 14.703 1 45.44 90 THR B N 1
ATOM 4470 C CA . THR B 1 90 ? 28.188 20.453 15.922 1 45.44 90 THR B CA 1
ATOM 4471 C C . THR B 1 90 ? 27.125 19.359 15.758 1 45.44 90 THR B C 1
ATOM 4473 O O . THR B 1 90 ? 26.562 18.891 16.75 1 45.44 90 THR B O 1
ATOM 4476 N N . SER B 1 91 ? 26.578 19.25 14.695 1 51.81 91 SER B N 1
ATOM 4477 C CA . SER B 1 91 ? 25.375 18.438 14.766 1 51.81 91 SER B CA 1
ATOM 4478 C C . SER B 1 91 ? 25.703 16.969 15.031 1 51.81 91 SER B C 1
ATOM 4480 O O . SER B 1 91 ? 26.594 16.406 14.383 1 51.81 91 SER B O 1
ATOM 4482 N N . LEU B 1 92 ? 25.641 16.547 16.25 1 57.47 92 LEU B N 1
ATOM 4483 C CA . LEU B 1 92 ? 25.672 15.156 16.672 1 57.47 92 LEU B CA 1
ATOM 4484 C C . LEU B 1 92 ? 24.875 14.281 15.719 1 57.47 92 LEU B C 1
ATOM 4486 O O . LEU B 1 92 ? 23.75 14.617 15.367 1 57.47 92 LEU B O 1
ATOM 4490 N N . GLN B 1 93 ? 25.547 13.57 14.984 1 66.62 93 GLN B N 1
ATOM 4491 C CA . GLN B 1 93 ? 24.859 12.562 14.18 1 66.62 93 GLN B CA 1
ATOM 4492 C C . GLN B 1 93 ? 23.828 11.805 15 1 66.62 93 GLN B C 1
ATOM 4494 O O . GLN B 1 93 ? 24.141 11.289 16.078 1 66.62 93 GLN B O 1
ATOM 4499 N N . PRO B 1 94 ? 22.547 11.969 14.578 1 80.81 94 PRO B N 1
ATOM 4500 C CA . PRO B 1 94 ? 21.547 11.242 15.352 1 80.81 94 PRO B CA 1
ATOM 4501 C C . PRO B 1 94 ? 21.859 9.75 15.484 1 80.81 94 PRO B C 1
ATOM 4503 O O . PRO B 1 94 ? 22.328 9.125 14.523 1 80.81 94 PRO B O 1
ATOM 4506 N N . GLU B 1 95 ? 21.859 9.32 16.734 1 85.44 95 GLU B N 1
ATOM 4507 C CA . GLU B 1 95 ? 22.047 7.891 16.984 1 85.44 95 GLU B CA 1
ATOM 4508 C C . GLU B 1 95 ? 20.75 7.113 16.781 1 85.44 95 GLU B C 1
ATOM 4510 O O . GLU B 1 95 ? 20.125 6.684 17.75 1 85.44 95 GLU B O 1
ATOM 4515 N N . ILE B 1 96 ? 20.359 6.988 15.586 1 92.5 96 ILE B N 1
ATOM 4516 C CA . ILE B 1 96 ? 19.203 6.176 15.219 1 92.5 96 ILE B CA 1
ATOM 4517 C C . ILE B 1 96 ? 19.672 4.773 14.828 1 92.5 96 ILE B C 1
ATOM 4519 O O . ILE B 1 96 ? 20.531 4.621 13.969 1 92.5 96 ILE B O 1
ATOM 4523 N N . PRO B 1 97 ? 19.125 3.828 15.555 1 92.56 97 PRO B N 1
ATOM 4524 C CA . PRO B 1 97 ? 19.5 2.469 15.148 1 92.56 97 PRO B CA 1
ATOM 4525 C C . PRO B 1 97 ? 19.266 2.215 13.664 1 92.56 97 PRO B C 1
ATOM 4527 O O . PRO B 1 97 ? 18.328 2.742 13.078 1 92.56 97 PRO B O 1
ATOM 4530 N N . GLU B 1 98 ? 20.078 1.363 13.078 1 88.12 98 GLU B N 1
ATOM 4531 C CA . GLU B 1 98 ? 20.047 1.063 11.648 1 88.12 98 GLU B CA 1
ATOM 4532 C C . GLU B 1 98 ? 18.672 0.54 11.234 1 88.12 98 GLU B C 1
ATOM 4534 O O . GLU B 1 98 ? 18.203 0.814 10.133 1 88.12 98 GLU B O 1
ATOM 4539 N N . CYS B 1 99 ? 18.047 -0.126 12.125 1 88.38 99 CYS B N 1
ATOM 4540 C CA . CYS B 1 99 ? 16.766 -0.75 11.789 1 88.38 99 CYS B CA 1
ATOM 4541 C C . CYS B 1 99 ? 15.664 0.297 11.648 1 88.38 99 CYS B C 1
ATOM 4543 O O . CYS B 1 99 ? 14.602 0.017 11.094 1 88.38 99 CYS B O 1
ATOM 4545 N N . TYR B 1 100 ? 15.953 1.542 12.109 1 93.38 100 TYR B N 1
ATOM 4546 C CA . TYR B 1 100 ? 14.945 2.59 12 1 93.38 100 TYR B CA 1
ATOM 4547 C C . TYR B 1 100 ? 15.383 3.678 11.031 1 93.38 100 TYR B C 1
ATOM 4549 O O . TYR B 1 100 ? 14.617 4.602 10.742 1 93.38 100 TYR B O 1
ATOM 4557 N N . ALA B 1 101 ? 16.594 3.584 10.484 1 93.19 101 ALA B N 1
ATOM 4558 C CA . ALA B 1 101 ? 17.156 4.641 9.648 1 93.19 101 ALA B CA 1
ATOM 4559 C C . ALA B 1 101 ? 16.281 4.918 8.438 1 93.19 101 ALA B C 1
ATOM 4561 O O . ALA B 1 101 ? 16.125 6.07 8.023 1 93.19 101 ALA B O 1
ATOM 4562 N N . HIS B 1 102 ? 15.711 3.869 7.863 1 92.69 102 HIS B N 1
ATOM 4563 C CA . HIS B 1 102 ? 14.922 4.004 6.648 1 92.69 102 HIS B CA 1
ATOM 4564 C C . HIS B 1 102 ? 13.641 4.793 6.914 1 92.69 102 HIS B C 1
ATOM 4566 O O . HIS B 1 102 ? 13.078 5.395 5.996 1 92.69 102 HIS B O 1
ATOM 4572 N N . LEU B 1 103 ? 13.141 4.789 8.156 1 95.88 103 LEU B N 1
ATOM 4573 C CA . LEU B 1 103 ? 11.953 5.555 8.523 1 95.88 103 LEU B CA 1
ATOM 4574 C C . LEU B 1 103 ? 12.203 7.051 8.367 1 95.88 103 LEU B C 1
ATOM 4576 O O . LEU B 1 103 ? 11.32 7.789 7.918 1 95.88 103 LEU B O 1
ATOM 4580 N N . PHE B 1 104 ? 13.398 7.48 8.68 1 96.06 104 PHE B N 1
ATOM 4581 C CA . PHE B 1 104 ? 13.758 8.891 8.602 1 96.06 104 PHE B CA 1
ATOM 4582 C C . PHE B 1 104 ? 14.188 9.258 7.184 1 96.06 104 PHE B C 1
ATOM 4584 O O . PHE B 1 104 ? 14.039 10.406 6.762 1 96.06 104 PHE B O 1
ATOM 4591 N N . ARG B 1 105 ? 14.625 8.281 6.434 1 94.38 105 ARG B N 1
ATOM 4592 C CA . ARG B 1 105 ? 14.984 8.539 5.043 1 94.38 105 ARG B CA 1
ATOM 4593 C C . ARG B 1 105 ? 13.75 8.898 4.219 1 94.38 105 ARG B C 1
ATOM 4595 O O . ARG B 1 105 ? 13.805 9.789 3.371 1 94.38 105 ARG B O 1
ATOM 4602 N N . ILE B 1 106 ? 12.688 8.164 4.449 1 94.62 106 ILE B N 1
ATOM 4603 C CA . ILE B 1 106 ? 11.469 8.5 3.711 1 94.62 106 ILE B CA 1
ATOM 4604 C C . ILE B 1 106 ? 11.031 9.914 4.07 1 94.62 106 ILE B C 1
ATOM 4606 O O . ILE B 1 106 ? 10.57 10.664 3.205 1 94.62 106 ILE B O 1
ATOM 4610 N N . GLY B 1 107 ? 11.133 10.305 5.336 1 94.81 107 GLY B N 1
ATOM 4611 C CA . GLY B 1 107 ? 10.812 11.664 5.742 1 94.81 107 GLY B CA 1
ATOM 4612 C C . GLY B 1 107 ? 11.656 12.711 5.039 1 94.81 107 GLY B C 1
ATOM 4613 O O . GLY B 1 107 ? 11.156 13.773 4.672 1 94.81 107 GLY B O 1
ATOM 4614 N N . SER B 1 108 ? 12.891 12.414 4.812 1 94.12 108 SER B N 1
ATOM 4615 C CA . SER B 1 108 ? 13.812 13.352 4.18 1 94.12 108 SER B CA 1
ATOM 4616 C C . SER B 1 108 ? 13.414 13.633 2.736 1 94.12 108 SER B C 1
ATOM 4618 O O . SER B 1 108 ? 13.727 14.695 2.197 1 94.12 108 SER B O 1
ATOM 4620 N N . THR B 1 109 ? 12.734 12.711 2.182 1 92.38 109 THR B N 1
ATOM 4621 C CA . THR B 1 109 ? 12.344 12.883 0.787 1 92.38 109 THR B CA 1
ATOM 4622 C C . THR B 1 109 ? 11.18 13.859 0.667 1 92.38 109 THR B C 1
ATOM 4624 O O . THR B 1 109 ? 10.859 14.328 -0.429 1 92.38 109 THR B O 1
ATOM 4627 N N . VAL B 1 110 ? 10.523 14.188 1.753 1 92.69 110 VAL B N 1
ATOM 4628 C CA . VAL B 1 110 ? 9.344 15.039 1.719 1 92.69 110 VAL B CA 1
ATOM 4629 C C . VAL B 1 110 ? 9.758 16.5 1.603 1 92.69 110 VAL B C 1
ATOM 4631 O O . VAL B 1 110 ? 9.391 17.188 0.646 1 92.69 110 VAL B O 1
ATOM 4634 N N . ASN B 1 111 ? 10.648 16.969 2.576 1 92.06 111 ASN B N 1
ATOM 4635 C CA . ASN B 1 111 ? 11.055 18.375 2.592 1 92.06 111 ASN B CA 1
ATOM 4636 C C . ASN B 1 111 ? 12.57 18.516 2.51 1 92.06 111 ASN B C 1
ATOM 4638 O O . ASN B 1 111 ? 13.086 19.641 2.432 1 92.06 111 ASN B O 1
ATOM 4642 N N . GLY B 1 112 ? 13.242 17.422 2.539 1 91.69 112 GLY B N 1
ATOM 4643 C CA . GLY B 1 112 ? 14.695 17.484 2.553 1 91.69 112 GLY B CA 1
ATOM 4644 C C . GLY B 1 112 ? 15.273 17.578 3.949 1 91.69 112 GLY B C 1
ATOM 4645 O O . GLY B 1 112 ? 16.5 17.672 4.117 1 91.69 112 GLY B O 1
ATOM 4646 N N . PHE B 1 113 ? 14.5 17.547 4.977 1 94 113 PHE B N 1
ATOM 4647 C CA . PHE B 1 113 ? 14.977 17.641 6.352 1 94 113 PHE B CA 1
ATOM 4648 C C . PHE B 1 113 ? 15.633 16.328 6.789 1 94 113 PHE B C 1
ATOM 4650 O O . PHE B 1 113 ? 15.07 15.25 6.598 1 94 113 PHE B O 1
ATOM 4657 N N . GLU B 1 114 ? 16.75 16.406 7.32 1 93.62 114 GLU B N 1
ATOM 4658 C CA . GLU B 1 114 ? 17.391 15.258 7.965 1 93.62 114 GLU B CA 1
ATOM 4659 C C . GLU B 1 114 ? 17.078 15.219 9.461 1 93.62 114 GLU B C 1
ATOM 4661 O O . GLU B 1 114 ? 16.781 16.25 10.062 1 93.62 114 GLU B O 1
ATOM 4666 N N . PRO B 1 115 ? 17.109 13.984 10.023 1 94.75 115 PRO B N 1
ATOM 4667 C CA . PRO B 1 115 ? 16.922 13.953 11.477 1 94.75 115 PRO B CA 1
ATOM 4668 C C . PRO B 1 115 ? 18.031 14.695 12.227 1 94.75 115 PRO B C 1
ATOM 4670 O O . PRO B 1 115 ? 19.203 14.648 11.828 1 94.75 115 PRO B O 1
ATOM 4673 N N . VAL B 1 116 ? 17.641 15.344 13.258 1 92.44 116 VAL B N 1
ATOM 4674 C CA . VAL B 1 116 ? 18.594 16.094 14.07 1 92.44 116 VAL B CA 1
ATOM 4675 C C . VAL B 1 116 ? 18.5 15.641 15.523 1 92.44 116 VAL B C 1
ATOM 4677 O O . VAL B 1 116 ? 17.406 15.352 16.016 1 92.44 116 VAL B O 1
ATOM 4680 N N . SER B 1 117 ? 19.641 15.547 16.188 1 92.19 117 SER B N 1
ATOM 4681 C CA . SER B 1 117 ? 19.703 15.172 17.594 1 92.19 117 SER B CA 1
ATOM 4682 C C . SER B 1 117 ? 19.828 16.391 18.484 1 92.19 117 SER B C 1
ATOM 4684 O O . SER B 1 117 ? 19.734 17.531 18.016 1 92.19 117 SER B O 1
ATOM 4686 N N . GLY B 1 118 ? 19.812 16.141 19.781 1 91.44 118 GLY B N 1
ATOM 4687 C CA . GLY B 1 118 ? 19.969 17.219 20.734 1 91.44 118 GLY B CA 1
ATOM 4688 C C . GLY B 1 118 ? 18.656 17.891 21.094 1 91.44 118 GLY B C 1
ATOM 4689 O O . GLY B 1 118 ? 18.641 19.031 21.562 1 91.44 118 GLY B O 1
ATOM 4690 N N . ASN B 1 119 ? 17.547 17.156 20.859 1 94.62 119 ASN B N 1
ATOM 4691 C CA . ASN B 1 119 ? 16.234 17.703 21.156 1 94.62 119 ASN B CA 1
ATOM 4692 C C . ASN B 1 119 ? 15.695 17.172 22.484 1 94.62 119 ASN B C 1
ATOM 4694 O O . ASN B 1 119 ? 16.062 16.078 22.906 1 94.62 119 ASN B O 1
ATOM 4698 N N . ARG B 1 120 ? 14.914 17.969 23.062 1 95.94 120 ARG B N 1
ATOM 4699 C CA . ARG B 1 120 ? 14.117 17.562 24.203 1 95.94 120 ARG B CA 1
ATOM 4700 C C . ARG B 1 120 ? 12.625 17.766 23.938 1 95.94 120 ARG B C 1
ATOM 4702 O O . ARG B 1 120 ? 12.234 18.75 23.312 1 95.94 120 ARG B O 1
ATOM 4709 N N . GLY B 1 121 ? 11.875 16.781 24.375 1 97.75 121 GLY B N 1
ATOM 4710 C CA . GLY B 1 121 ? 10.438 16.859 24.219 1 97.75 121 GLY B CA 1
ATOM 4711 C C . GLY B 1 121 ? 9.672 16.625 25.5 1 97.75 121 GLY B C 1
ATOM 4712 O O . GLY B 1 121 ? 10.102 15.828 26.344 1 97.75 121 GLY B O 1
ATOM 4713 N N . GLU B 1 122 ? 8.594 17.312 25.641 1 98.56 122 GLU B N 1
ATOM 4714 C CA . GLU B 1 122 ? 7.688 17.125 26.766 1 98.56 122 GLU B CA 1
ATOM 4715 C C . GLU B 1 122 ? 6.238 17.047 26.297 1 98.56 122 GLU B C 1
ATOM 4717 O O . GLU B 1 122 ? 5.734 17.984 25.672 1 98.56 122 GLU B O 1
ATOM 4722 N N . LEU B 1 123 ? 5.629 15.914 26.609 1 98.81 123 LEU B N 1
ATOM 4723 C CA . LEU B 1 123 ? 4.211 15.773 26.297 1 98.81 123 LEU B CA 1
ATOM 4724 C C . LEU B 1 123 ? 3.359 16.578 27.266 1 98.81 123 LEU B C 1
ATOM 4726 O O . LEU B 1 123 ? 3.414 16.375 28.469 1 98.81 123 LEU B O 1
ATOM 4730 N N . MET B 1 124 ? 2.578 17.5 26.734 1 98.69 124 MET B N 1
ATOM 4731 C CA . MET B 1 124 ? 1.739 18.359 27.562 1 98.69 124 MET B CA 1
ATOM 4732 C C . MET B 1 124 ? 0.589 17.562 28.172 1 98.69 124 MET B C 1
ATOM 4734 O O . MET B 1 124 ? 0.115 16.594 27.578 1 98.69 124 MET B O 1
ATOM 4738 N N . GLN B 1 125 ? 0.126 18.016 29.25 1 98.06 125 GLN B N 1
ATOM 4739 C CA . GLN B 1 125 ? -0.857 17.266 30.031 1 98.06 125 GLN B CA 1
ATOM 4740 C C . GLN B 1 125 ? -2.211 17.234 29.328 1 98.06 125 GLN B C 1
ATOM 4742 O O . GLN B 1 125 ? -2.861 16.188 29.266 1 98.06 125 GLN B O 1
ATOM 4747 N N . ASP B 1 126 ? -2.67 18.359 29 1 97.25 126 ASP B N 1
ATOM 4748 C CA . ASP B 1 126 ? -3.939 18.5 28.297 1 97.25 126 ASP B CA 1
ATOM 4749 C C . ASP B 1 126 ? -3.988 19.828 27.516 1 97.25 126 ASP B C 1
ATOM 4751 O O . ASP B 1 126 ? -2.984 20.531 27.422 1 97.25 126 ASP B O 1
ATOM 4755 N N . SER B 1 127 ? -5.098 20.109 26.906 1 97.5 127 SER B N 1
ATOM 4756 C CA . SER B 1 127 ? -5.223 21.25 26.016 1 97.5 127 SER B CA 1
ATOM 4757 C C . SER B 1 127 ? -5.016 22.562 26.75 1 97.5 127 SER B C 1
ATOM 4759 O O . SER B 1 127 ? -4.336 23.469 26.266 1 97.5 127 SER B O 1
ATOM 4761 N N . ASN B 1 128 ? -5.625 22.703 27.891 1 98.56 128 ASN B N 1
ATOM 4762 C CA . ASN B 1 128 ? -5.465 23.938 28.672 1 98.56 128 ASN B CA 1
ATOM 4763 C C . ASN B 1 128 ? -4.02 24.125 29.125 1 98.56 128 ASN B C 1
ATOM 4765 O O . ASN B 1 128 ? -3.486 25.234 29.062 1 98.56 128 ASN B O 1
ATOM 4769 N N . ALA B 1 129 ? -3.424 23.047 29.594 1 98.62 129 ALA B N 1
ATOM 4770 C CA . ALA B 1 129 ? -2.023 23.109 30 1 98.62 129 ALA B CA 1
ATOM 4771 C C . ALA B 1 129 ? -1.124 23.484 28.828 1 98.62 129 ALA B C 1
ATOM 4773 O O . ALA B 1 129 ? -0.116 24.172 29.016 1 98.62 129 ALA B O 1
ATOM 4774 N N . THR B 1 130 ? -1.453 23.016 27.688 1 98.69 130 THR B N 1
ATOM 4775 C CA . THR B 1 130 ? -0.692 23.344 26.484 1 98.69 130 THR B CA 1
ATOM 4776 C C . THR B 1 130 ? -0.718 24.859 26.234 1 98.69 130 THR B C 1
ATOM 4778 O O . THR B 1 130 ? 0.33 25.469 26.031 1 98.69 130 THR B O 1
ATOM 4781 N N . ILE B 1 131 ? -1.912 25.438 26.281 1 98.75 131 ILE B N 1
ATOM 4782 C CA . ILE B 1 131 ? -2.061 26.859 26.031 1 98.75 131 ILE B CA 1
ATOM 4783 C C . ILE B 1 131 ? -1.338 27.656 27.109 1 98.75 131 ILE B C 1
ATOM 4785 O O . ILE B 1 131 ? -0.673 28.656 26.812 1 98.75 131 ILE B O 1
ATOM 4789 N N . LYS B 1 132 ? -1.452 27.203 28.297 1 98.75 132 LYS B N 1
ATOM 4790 C CA . LYS B 1 132 ? -0.745 27.859 29.391 1 98.75 132 LYS B CA 1
ATOM 4791 C C . LYS B 1 132 ? 0.763 27.844 29.156 1 98.75 132 LYS B C 1
ATOM 4793 O O . LYS B 1 132 ? 1.44 28.859 29.375 1 98.75 132 LYS B O 1
ATOM 4798 N N . SER B 1 133 ? 1.229 26.703 28.766 1 98.75 133 SER B N 1
ATOM 4799 C CA . SER B 1 133 ? 2.654 26.578 28.484 1 98.75 133 SER B CA 1
ATOM 4800 C C . SER B 1 133 ? 3.068 27.469 27.312 1 98.75 133 SER B C 1
ATOM 4802 O O . SER B 1 133 ? 4.121 28.109 27.359 1 98.75 133 SER B O 1
ATOM 4804 N N . MET B 1 134 ? 2.291 27.531 26.281 1 98.81 134 MET B N 1
ATOM 4805 C CA . MET B 1 134 ? 2.557 28.391 25.141 1 98.81 134 MET B CA 1
ATOM 4806 C C . MET B 1 134 ? 2.637 29.844 25.562 1 98.81 134 MET B C 1
ATOM 4808 O O . MET B 1 134 ? 3.557 30.562 25.172 1 98.81 134 MET B O 1
ATOM 4812 N N . ILE B 1 135 ? 1.689 30.25 26.391 1 98.81 135 ILE B N 1
ATOM 4813 C CA . ILE B 1 135 ? 1.63 31.625 26.844 1 98.81 135 ILE B CA 1
ATOM 4814 C C . ILE B 1 135 ? 2.877 31.953 27.672 1 98.81 135 ILE B C 1
ATOM 4816 O O . ILE B 1 135 ? 3.48 33 27.5 1 98.81 135 ILE B O 1
ATOM 4820 N N . ALA B 1 136 ? 3.24 31.016 28.531 1 98.88 136 ALA B N 1
ATOM 4821 C CA . ALA B 1 136 ? 4.445 31.219 29.328 1 98.88 136 ALA B CA 1
ATOM 4822 C C . ALA B 1 136 ? 5.672 31.406 28.438 1 98.88 136 ALA B C 1
ATOM 4824 O O . ALA B 1 136 ? 6.52 32.25 28.703 1 98.88 136 ALA B O 1
ATOM 4825 N N . ASP B 1 137 ? 5.785 30.609 27.438 1 98.75 137 ASP B N 1
ATOM 4826 C CA . ASP B 1 137 ? 6.914 30.703 26.516 1 98.75 137 ASP B CA 1
ATOM 4827 C C . ASP B 1 137 ? 6.867 32 25.719 1 98.75 137 ASP B C 1
ATOM 4829 O O . ASP B 1 137 ? 7.902 32.625 25.453 1 98.75 137 ASP B O 1
ATOM 4833 N N . ILE B 1 138 ? 5.68 32.406 25.25 1 98.81 138 ILE B N 1
ATOM 4834 C CA . ILE B 1 138 ? 5.52 33.688 24.531 1 98.81 138 ILE B CA 1
ATOM 4835 C C . ILE B 1 138 ? 5.918 34.844 25.422 1 98.81 138 ILE B C 1
ATOM 4837 O O . ILE B 1 138 ? 6.625 35.75 24.984 1 98.81 138 ILE B O 1
ATOM 4841 N N . ASP B 1 139 ? 5.469 34.781 26.625 1 98.75 139 ASP B N 1
ATOM 4842 C CA . ASP B 1 139 ? 5.777 35.844 27.578 1 98.75 139 ASP B CA 1
ATOM 4843 C C . ASP B 1 139 ? 7.277 35.906 27.844 1 98.75 139 ASP B C 1
ATOM 4845 O O . ASP B 1 139 ? 7.801 36.969 28.188 1 98.75 139 ASP B O 1
ATOM 4849 N N . ALA B 1 140 ? 7.961 34.844 27.703 1 98.5 140 ALA B N 1
ATOM 4850 C CA . ALA B 1 140 ? 9.398 34.781 27.953 1 98.5 140 ALA B CA 1
ATOM 4851 C C . ALA B 1 140 ? 10.195 35.062 26.688 1 98.5 140 ALA B C 1
ATOM 4853 O O . ALA B 1 140 ? 11.422 35.188 26.734 1 98.5 140 ALA B O 1
ATOM 4854 N N . ALA B 1 141 ? 9.555 35.156 25.562 1 98.5 141 ALA B N 1
ATOM 4855 C CA . ALA B 1 141 ? 10.219 35.312 24.281 1 98.5 141 ALA B CA 1
ATOM 4856 C C . ALA B 1 141 ? 11.055 36.594 24.266 1 98.5 141 ALA B C 1
ATOM 4858 O O . ALA B 1 141 ? 10.672 37.625 24.859 1 98.5 141 ALA B O 1
ATOM 4859 N N . LYS B 1 142 ? 12.148 36.625 23.5 1 97.38 142 LYS B N 1
ATOM 4860 C CA . LYS B 1 142 ? 13.055 37.781 23.484 1 97.38 142 LYS B CA 1
ATOM 4861 C C . LYS B 1 142 ? 13.211 38.312 22.062 1 97.38 142 LYS B C 1
ATOM 4863 O O . LYS B 1 142 ? 13.492 39.5 21.891 1 97.38 142 LYS B O 1
ATOM 4868 N N . ASP B 1 143 ? 13.094 37.469 21.094 1 96.88 143 ASP B N 1
ATOM 4869 C CA . ASP B 1 143 ? 13.383 37.906 19.734 1 96.88 143 ASP B CA 1
ATOM 4870 C C . ASP B 1 143 ? 12.141 37.812 18.844 1 96.88 143 ASP B C 1
ATOM 4872 O O . ASP B 1 143 ? 11.727 38.812 18.25 1 96.88 143 ASP B O 1
ATOM 4876 N N . HIS B 1 144 ? 11.602 36.625 18.688 1 98.19 144 HIS B N 1
ATOM 4877 C CA . HIS B 1 144 ? 10.438 36.5 17.812 1 98.19 144 HIS B CA 1
ATOM 4878 C C . HIS B 1 144 ? 9.516 35.406 18.281 1 98.19 144 HIS B C 1
ATOM 4880 O O . HIS B 1 144 ? 9.945 34.469 19 1 98.19 144 HIS B O 1
ATOM 4886 N N . VAL B 1 145 ? 8.266 35.5 17.922 1 98.81 145 VAL B N 1
ATOM 4887 C CA . VAL B 1 145 ? 7.219 34.5 18.078 1 98.81 145 VAL B CA 1
ATOM 4888 C C . VAL B 1 145 ? 6.488 34.312 16.75 1 98.81 145 VAL B C 1
ATOM 4890 O O . VAL B 1 145 ? 5.953 35.281 16.188 1 98.81 145 VAL B O 1
ATOM 4893 N N . HIS B 1 146 ? 6.516 33.094 16.219 1 98.75 146 HIS B N 1
ATOM 4894 C CA . HIS B 1 146 ? 5.828 32.75 14.977 1 98.75 146 HIS B CA 1
ATOM 4895 C C . HIS B 1 146 ? 4.781 31.672 15.195 1 98.75 146 HIS B C 1
ATOM 4897 O O . HIS B 1 146 ? 5.094 30.594 15.719 1 98.75 146 HIS B O 1
ATOM 4903 N N . LEU B 1 147 ? 3.553 31.938 14.789 1 97.81 147 LEU B N 1
ATOM 4904 C CA . LEU B 1 147 ? 2.576 30.859 14.969 1 97.81 147 LEU B CA 1
ATOM 4905 C C . LEU B 1 147 ? 1.64 30.781 13.766 1 97.81 147 LEU B C 1
ATOM 4907 O O . LEU B 1 147 ? 1.389 31.781 13.094 1 97.81 147 LEU B O 1
ATOM 4911 N N . ILE B 1 148 ? 1.225 29.578 13.461 1 98 148 ILE B N 1
ATOM 4912 C CA . ILE B 1 148 ? 0.178 29.234 12.5 1 98 148 ILE B CA 1
ATOM 4913 C C . ILE B 1 148 ? -0.807 28.25 13.133 1 98 148 ILE B C 1
ATOM 4915 O O . ILE B 1 148 ? -0.4 27.281 13.773 1 98 148 ILE B O 1
ATOM 4919 N N . PHE B 1 149 ? -2.123 28.594 13.023 1 98.19 149 PHE B N 1
ATOM 4920 C CA . PHE B 1 149 ? -3.158 27.656 13.445 1 98.19 149 PHE B CA 1
ATOM 4921 C C . PHE B 1 149 ? -4.215 27.5 12.352 1 98.19 149 PHE B C 1
ATOM 4923 O O . PHE B 1 149 ? -4.574 28.469 11.68 1 98.19 149 PHE B O 1
ATOM 4930 N N . TYR B 1 150 ? -4.719 26.328 12.297 1 97.56 150 TYR B N 1
ATOM 4931 C CA . TYR B 1 150 ? -5.855 26.078 11.414 1 97.56 150 TYR B CA 1
ATOM 4932 C C . TYR B 1 150 ? -7.129 26.703 11.984 1 97.56 150 TYR B C 1
ATOM 4934 O O . TYR B 1 150 ? -7.746 27.547 11.344 1 97.56 150 TYR B O 1
ATOM 4942 N N . ILE B 1 151 ? -7.426 26.281 13.172 1 98 151 ILE B N 1
ATOM 4943 C CA . ILE B 1 151 ? -8.57 26.875 13.859 1 98 151 ILE B CA 1
ATOM 4944 C C . ILE B 1 151 ? -8.094 27.719 15.039 1 98 151 ILE B C 1
ATOM 4946 O O . ILE B 1 151 ? -7.379 27.219 15.914 1 98 151 ILE B O 1
ATOM 4950 N N . TRP B 1 152 ? -8.383 28.891 15 1 98.62 152 TRP B N 1
ATOM 4951 C CA . TRP B 1 152 ? -8.188 29.859 16.078 1 98.62 152 TRP B CA 1
ATOM 4952 C C . TRP B 1 152 ? -9.508 30.547 16.438 1 98.62 152 TRP B C 1
ATOM 4954 O O . TRP B 1 152 ? -10.062 31.312 15.633 1 98.62 152 TRP B O 1
ATOM 4964 N N . LEU B 1 153 ? -9.977 30.266 17.672 1 98.25 153 LEU B N 1
ATOM 4965 C CA . LEU B 1 153 ? -11.297 30.75 18.062 1 98.25 153 LEU B CA 1
ATOM 4966 C C . LEU B 1 153 ? -11.18 31.938 19.016 1 98.25 153 LEU B C 1
ATOM 4968 O O . LEU B 1 153 ? -10.109 32.219 19.562 1 98.25 153 LEU B O 1
ATOM 4972 N N . THR B 1 154 ? -12.344 32.625 19.188 1 98.19 154 THR B N 1
ATOM 4973 C CA . THR B 1 154 ? -12.383 33.812 20.062 1 98.19 154 THR B CA 1
ATOM 4974 C C . THR B 1 154 ? -12.836 33.406 21.469 1 98.19 154 THR B C 1
ATOM 4976 O O . THR B 1 154 ? -13.586 34.156 22.109 1 98.19 154 THR B O 1
ATOM 4979 N N . ASP B 1 155 ? -12.539 32.219 21.859 1 98 155 ASP B N 1
ATOM 4980 C CA . ASP B 1 155 ? -12.859 31.75 23.188 1 98 155 ASP B CA 1
ATOM 4981 C C . ASP B 1 155 ? -11.734 32.062 24.172 1 98 155 ASP B C 1
ATOM 4983 O O . ASP B 1 155 ? -10.891 32.938 23.891 1 98 155 ASP B O 1
ATOM 4987 N N . ASN B 1 156 ? -11.75 31.453 25.391 1 98.12 156 ASN B N 1
ATOM 4988 C CA . ASN B 1 156 ? -10.805 31.828 26.438 1 98.12 156 ASN B CA 1
ATOM 4989 C C . ASN B 1 156 ? -9.359 31.562 26 1 98.12 156 ASN B C 1
ATOM 4991 O O . ASN B 1 156 ? -8.516 32.469 26.062 1 98.12 156 ASN B O 1
ATOM 4995 N N . ASN B 1 157 ? -9.094 30.391 25.578 1 98.5 157 ASN B N 1
ATOM 4996 C CA . ASN B 1 157 ? -7.742 30.016 25.172 1 98.5 157 ASN B CA 1
ATOM 4997 C C . ASN B 1 157 ? -7.281 30.844 23.969 1 98.5 157 ASN B C 1
ATOM 4999 O O . ASN B 1 157 ? -6.145 31.328 23.938 1 98.5 157 ASN B O 1
ATOM 5003 N N . GLY B 1 158 ? -8.18 30.984 22.969 1 98.56 158 GLY B N 1
ATOM 5004 C CA . GLY B 1 158 ? -7.82 31.781 21.812 1 98.56 158 GLY B CA 1
ATOM 5005 C C . GLY B 1 158 ? -7.488 33.219 22.141 1 98.56 158 GLY B C 1
ATOM 5006 O O . GLY B 1 158 ? -6.492 33.781 21.672 1 98.56 158 GLY B O 1
ATOM 5007 N N . ARG B 1 159 ? -8.266 33.812 22.984 1 98.5 159 ARG B N 1
ATOM 5008 C CA . ARG B 1 159 ? -8.047 35.219 23.375 1 98.5 159 ARG B CA 1
ATOM 5009 C C . ARG B 1 159 ? -6.801 35.344 24.25 1 98.5 159 ARG B C 1
ATOM 5011 O O . ARG B 1 159 ? -6.094 36.344 24.188 1 98.5 159 ARG B O 1
ATOM 5018 N N . ALA B 1 160 ? -6.602 34.344 25.062 1 98.69 160 ALA B N 1
ATOM 5019 C CA . ALA B 1 160 ? -5.406 34.375 25.906 1 98.69 160 ALA B CA 1
ATOM 5020 C C . ALA B 1 160 ? -4.141 34.406 25.062 1 98.69 160 ALA B C 1
ATOM 5022 O O . ALA B 1 160 ? -3.172 35.094 25.422 1 98.69 160 ALA B O 1
ATOM 5023 N N . VAL B 1 161 ? -4.102 33.688 24 1 98.81 161 VAL B N 1
ATOM 5024 C CA . VAL B 1 161 ? -2.947 33.688 23.094 1 98.81 161 VAL B CA 1
ATOM 5025 C C . VAL B 1 161 ? -2.822 35.062 22.422 1 98.81 161 VAL B C 1
ATOM 5027 O O . VAL B 1 161 ? -1.716 35.562 22.266 1 98.81 161 VAL B O 1
ATOM 5030 N N . VAL B 1 162 ? -3.953 35.656 22.047 1 98.75 162 VAL B N 1
ATOM 5031 C CA . VAL B 1 162 ? -3.963 37 21.484 1 98.75 162 VAL B CA 1
ATOM 5032 C C . VAL B 1 162 ? -3.291 37.969 22.453 1 98.75 162 VAL B C 1
ATOM 5034 O O . VAL B 1 162 ? -2.404 38.719 22.062 1 98.75 162 VAL B O 1
ATOM 5037 N N . GLU B 1 163 ? -3.721 37.938 23.656 1 98.81 163 GLU B N 1
ATOM 5038 C CA . GLU B 1 163 ? -3.186 38.844 24.656 1 98.81 163 GLU B CA 1
ATOM 5039 C C . GLU B 1 163 ? -1.695 38.625 24.891 1 98.81 163 GLU B C 1
ATOM 5041 O O . GLU B 1 163 ? -0.934 39.562 25.109 1 98.81 163 GLU B O 1
ATOM 5046 N N . ALA B 1 164 ? -1.309 37.375 24.922 1 98.88 164 ALA B N 1
ATOM 5047 C CA . ALA B 1 164 ? 0.107 37.031 25.078 1 98.88 164 ALA B CA 1
ATOM 5048 C C . ALA B 1 164 ? 0.937 37.656 23.953 1 98.88 164 ALA B C 1
ATOM 5050 O O . ALA B 1 164 ? 2.027 38.156 24.188 1 98.88 164 ALA B O 1
ATOM 5051 N N . LEU B 1 165 ? 0.463 37.531 22.719 1 98.88 165 LEU B N 1
ATOM 5052 C CA . LEU B 1 165 ? 1.161 38.094 21.562 1 98.88 165 LEU B CA 1
ATOM 5053 C C . LEU B 1 165 ? 1.266 39.625 21.672 1 98.88 165 LEU B C 1
ATOM 5055 O O . LEU B 1 165 ? 2.307 40.188 21.344 1 98.88 165 LEU B O 1
ATOM 5059 N N . LYS B 1 166 ? 0.166 40.312 22.109 1 98.75 166 LYS B N 1
ATOM 5060 C CA . LYS B 1 166 ? 0.186 41.75 22.297 1 98.75 166 LYS B CA 1
ATOM 5061 C C . LYS B 1 166 ? 1.239 42.156 23.312 1 98.75 166 LYS B C 1
ATOM 5063 O O . LYS B 1 166 ? 1.976 43.125 23.109 1 98.75 166 LYS B O 1
ATOM 5068 N N . ARG B 1 167 ? 1.279 41.406 24.406 1 98.75 167 ARG B N 1
ATOM 5069 C CA . ARG B 1 167 ? 2.277 41.688 25.422 1 98.75 167 ARG B CA 1
ATOM 5070 C C . ARG B 1 167 ? 3.689 41.5 24.875 1 98.75 167 ARG B C 1
ATOM 5072 O O . ARG B 1 167 ? 4.574 42.312 25.172 1 98.75 167 ARG B O 1
ATOM 5079 N N . ALA B 1 168 ? 3.9 40.469 24.156 1 98.81 168 ALA B N 1
ATOM 5080 C CA . ALA B 1 168 ? 5.219 40.219 23.578 1 98.81 168 ALA B CA 1
ATOM 5081 C C . ALA B 1 168 ? 5.602 41.344 22.594 1 98.81 168 ALA B C 1
ATOM 5083 O O . ALA B 1 168 ? 6.734 41.844 22.609 1 98.81 168 ALA B O 1
ATOM 5084 N N . ALA B 1 169 ? 4.688 41.719 21.75 1 98.62 169 ALA B N 1
ATOM 5085 C CA . ALA B 1 169 ? 4.934 42.812 20.812 1 98.62 169 ALA B CA 1
ATOM 5086 C C . ALA B 1 169 ? 5.273 44.094 21.531 1 98.62 169 ALA B C 1
ATOM 5088 O O . ALA B 1 169 ? 6.156 44.844 21.094 1 98.62 169 ALA B O 1
ATOM 5089 N N . ALA B 1 170 ? 4.586 44.375 22.547 1 98.31 170 ALA B N 1
ATOM 5090 C CA . ALA B 1 170 ? 4.812 45.594 23.344 1 98.31 170 ALA B CA 1
ATOM 5091 C C . ALA B 1 170 ? 6.223 45.594 23.922 1 98.31 170 ALA B C 1
ATOM 5093 O O . ALA B 1 170 ? 6.805 46.656 24.125 1 98.31 170 ALA B O 1
ATOM 5094 N N . ARG B 1 171 ? 6.777 44.438 24.156 1 98.38 171 ARG B N 1
ATOM 5095 C CA . ARG B 1 171 ? 8.133 44.312 24.688 1 98.38 171 ARG B CA 1
ATOM 5096 C C . ARG B 1 171 ? 9.164 44.406 23.578 1 98.38 171 ARG B C 1
ATOM 5098 O O . ARG B 1 171 ? 10.367 44.375 23.828 1 98.38 171 ARG B O 1
ATOM 5105 N N . GLY B 1 172 ? 8.711 44.531 22.359 1 98.19 172 GLY B N 1
ATOM 5106 C CA . GLY B 1 172 ? 9.617 44.688 21.234 1 98.19 172 GLY B CA 1
ATOM 5107 C C . GLY B 1 172 ? 9.906 43.375 20.516 1 98.19 172 GLY B C 1
ATOM 5108 O O . GLY B 1 172 ? 10.742 43.344 19.609 1 98.19 172 GLY B O 1
ATOM 5109 N N . VAL B 1 173 ? 9.273 42.281 20.906 1 98.56 173 VAL B N 1
ATOM 5110 C CA . VAL B 1 173 ? 9.406 40.969 20.25 1 98.56 173 VAL B CA 1
ATOM 5111 C C . VAL B 1 173 ? 8.656 41 18.922 1 98.56 173 VAL B C 1
ATOM 5113 O O . VAL B 1 173 ? 7.523 41.469 18.844 1 98.56 173 VAL B O 1
ATOM 5116 N N . THR B 1 174 ? 9.297 40.562 17.812 1 98.62 174 THR B N 1
ATOM 5117 C CA . THR B 1 174 ? 8.602 40.469 16.531 1 98.62 174 THR B CA 1
ATOM 5118 C C . THR B 1 174 ? 7.629 39.281 16.531 1 98.62 174 THR B C 1
ATOM 5120 O O . THR B 1 174 ? 8.047 38.125 16.594 1 98.62 174 THR B O 1
ATOM 5123 N N . CYS B 1 175 ? 6.363 39.594 16.484 1 98.75 175 CYS B N 1
ATOM 5124 C CA . CYS B 1 175 ? 5.336 38.562 16.5 1 98.75 175 CYS B CA 1
ATOM 5125 C C . CYS B 1 175 ? 4.672 38.469 15.133 1 98.75 175 CYS B C 1
ATOM 5127 O O . CYS B 1 175 ? 4.207 39.469 14.57 1 98.75 175 CYS B O 1
ATOM 5129 N N . ARG B 1 176 ? 4.695 37.281 14.547 1 98.75 176 ARG B N 1
ATOM 5130 C CA . ARG B 1 176 ? 3.998 36.969 13.305 1 98.75 176 ARG B CA 1
ATOM 5131 C C . ARG B 1 176 ? 2.947 35.875 13.523 1 98.75 176 ARG B C 1
ATOM 5133 O O . ARG B 1 176 ? 3.271 34.75 13.953 1 98.75 176 ARG B O 1
ATOM 5140 N N . ALA B 1 177 ? 1.721 36.219 13.25 1 98.69 177 ALA B N 1
ATOM 5141 C CA . ALA B 1 177 ? 0.602 35.281 13.469 1 98.69 177 ALA B CA 1
ATOM 5142 C C . ALA B 1 177 ? -0.166 35.062 12.172 1 98.69 177 ALA B C 1
ATOM 5144 O O . ALA B 1 177 ? -0.61 36 11.523 1 98.69 177 ALA B O 1
ATOM 5145 N N . MET B 1 178 ? -0.251 33.812 11.836 1 98.25 178 MET B N 1
ATOM 5146 C CA . MET B 1 178 ? -0.998 33.406 10.648 1 98.25 178 MET B CA 1
ATOM 5147 C C . MET B 1 178 ? -2.115 32.438 11.016 1 98.25 178 MET B C 1
ATOM 5149 O O . MET B 1 178 ? -1.95 31.594 11.906 1 98.25 178 MET B O 1
ATOM 5153 N N . ALA B 1 179 ? -3.248 32.531 10.359 1 98 179 ALA B N 1
ATOM 5154 C CA . ALA B 1 179 ? -4.383 31.641 10.594 1 98 179 ALA B CA 1
ATOM 5155 C C . ALA B 1 179 ? -5.086 31.297 9.281 1 98 179 ALA B C 1
ATOM 5157 O O . ALA B 1 179 ? -5.102 32.094 8.344 1 98 179 ALA B O 1
ATOM 5158 N N . ASP B 1 180 ? -5.621 30.109 9.234 1 96.94 180 ASP B N 1
ATOM 5159 C CA . ASP B 1 180 ? -6.312 29.672 8.023 1 96.94 180 ASP B CA 1
ATOM 5160 C C . ASP B 1 180 ? -7.578 30.484 7.781 1 96.94 180 ASP B C 1
ATOM 5162 O O . ASP B 1 180 ? -8.352 30.734 8.711 1 96.94 180 ASP B O 1
ATOM 5166 N N . GLY B 1 181 ? -7.82 30.812 6.562 1 94 181 GLY B N 1
ATOM 5167 C CA . GLY B 1 181 ? -8.906 31.719 6.203 1 94 181 GLY B CA 1
ATOM 5168 C C . GLY B 1 181 ? -10.281 31.125 6.469 1 94 181 GLY B C 1
ATOM 5169 O O . GLY B 1 181 ? -11.227 31.859 6.773 1 94 181 GLY B O 1
ATOM 5170 N N . LEU B 1 182 ? -10.352 29.875 6.367 1 91.44 182 LEU B N 1
ATOM 5171 C CA . LEU B 1 182 ? -11.633 29.219 6.578 1 91.44 182 LEU B CA 1
ATOM 5172 C C . LEU B 1 182 ? -11.766 28.719 8.016 1 91.44 182 LEU B C 1
ATOM 5174 O O . LEU B 1 182 ? -12.734 29.047 8.703 1 91.44 182 LEU B O 1
ATOM 5178 N N . GLY B 1 183 ? -10.844 28.047 8.5 1 94.06 183 GLY B N 1
ATOM 5179 C CA . GLY B 1 183 ? -10.891 27.469 9.828 1 94.06 183 GLY B CA 1
ATOM 5180 C C . GLY B 1 183 ? -10.922 28.5 10.938 1 94.06 183 GLY B C 1
ATOM 5181 O O . GLY B 1 183 ? -11.492 28.25 12.008 1 94.06 183 GLY B O 1
ATOM 5182 N N . SER B 1 184 ? -10.344 29.625 10.672 1 97.5 184 SER B N 1
ATOM 5183 C CA . SER B 1 184 ? -10.219 30.672 11.695 1 97.5 184 SER B CA 1
ATOM 5184 C C . SER B 1 184 ? -10.977 31.922 11.305 1 97.5 184 SER B C 1
ATOM 5186 O O . SER B 1 184 ? -10.594 33.031 11.68 1 97.5 184 SER B O 1
ATOM 5188 N N . ARG B 1 185 ? -11.969 31.734 10.531 1 94.81 185 ARG B N 1
ATOM 5189 C CA . ARG B 1 185 ? -12.734 32.844 10.008 1 94.81 185 ARG B CA 1
ATOM 5190 C C . ARG B 1 185 ? -13.266 33.719 11.141 1 94.81 185 ARG B C 1
ATOM 5192 O O . ARG B 1 185 ? -13.234 34.969 11.055 1 94.81 185 ARG B O 1
ATOM 5199 N N . THR B 1 186 ? -13.719 33.156 12.211 1 95.56 186 THR B N 1
ATOM 5200 C CA . THR B 1 186 ? -14.32 33.875 13.328 1 95.56 186 THR B CA 1
ATOM 5201 C C . THR B 1 186 ? -13.281 34.781 14 1 95.56 186 THR B C 1
ATOM 5203 O O . THR B 1 186 ? -13.586 35.906 14.391 1 95.56 186 THR B O 1
ATOM 5206 N N . MET B 1 187 ? -12.102 34.312 14.195 1 97.69 187 MET B N 1
ATOM 5207 C CA . MET B 1 187 ? -11.016 35.094 14.781 1 97.69 187 MET B CA 1
ATOM 5208 C C . MET B 1 187 ? -10.586 36.219 13.836 1 97.69 187 MET B C 1
ATOM 5210 O O . MET B 1 187 ? -10.445 37.375 14.25 1 97.69 187 MET B O 1
ATOM 5214 N N . ILE B 1 188 ? -10.406 35.844 12.586 1 97.31 188 ILE B N 1
ATOM 5215 C CA . ILE B 1 188 ? -9.891 36.781 11.586 1 97.31 188 ILE B CA 1
ATOM 5216 C C . ILE B 1 188 ? -10.844 37.969 11.438 1 97.31 188 ILE B C 1
ATOM 5218 O O . ILE B 1 188 ? -10.414 39.094 11.281 1 97.31 188 ILE B O 1
ATOM 5222 N N . ASP B 1 189 ? -12.109 37.719 11.547 1 96.56 189 ASP B N 1
ATOM 5223 C CA . ASP B 1 189 ? -13.125 38.75 11.375 1 96.56 189 ASP B CA 1
ATOM 5224 C C . ASP B 1 189 ? -13.422 39.469 12.695 1 96.56 189 ASP B C 1
AT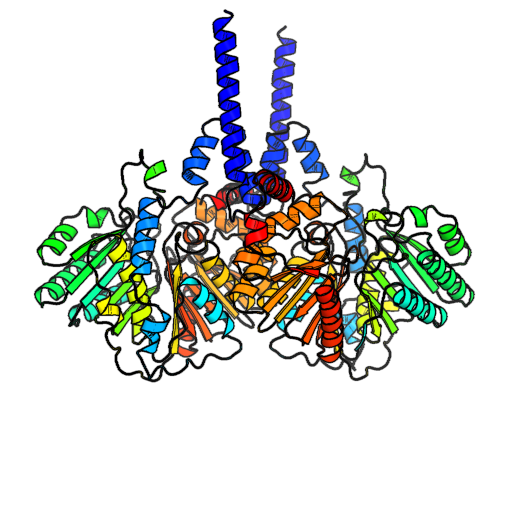OM 5226 O O . ASP B 1 189 ? -14.227 40.375 12.742 1 96.56 189 ASP B O 1
ATOM 5230 N N . SER B 1 190 ? -12.773 39.156 13.711 1 97.88 190 SER B N 1
ATOM 5231 C CA . SER B 1 190 ? -13.094 39.656 15.039 1 97.88 190 SER B CA 1
ATOM 5232 C C . SER B 1 190 ? -12.32 40.938 15.344 1 97.88 190 SER B C 1
ATOM 5234 O O . SER B 1 190 ? -11.359 41.281 14.648 1 97.88 190 SER B O 1
ATOM 5236 N N . GLU B 1 191 ? -12.719 41.562 16.438 1 98.19 191 GLU B N 1
ATOM 5237 C CA . GLU B 1 191 ? -12.023 42.75 16.938 1 98.19 191 GLU B CA 1
ATOM 5238 C C . GLU B 1 191 ? -10.664 42.375 17.516 1 98.19 191 GLU B C 1
ATOM 5240 O O . GLU B 1 191 ? -9.75 43.188 17.547 1 98.19 191 GLU B O 1
ATOM 5245 N N . HIS B 1 192 ? -10.531 41.156 17.938 1 98.12 192 HIS B N 1
ATOM 5246 C CA . HIS B 1 192 ? -9.281 40.688 18.531 1 98.12 192 HIS B CA 1
ATOM 5247 C C . HIS B 1 192 ? -8.164 40.656 17.5 1 98.12 192 HIS B C 1
ATOM 5249 O O . HIS B 1 192 ? -7.004 40.938 17.812 1 98.12 192 HIS B O 1
ATOM 5255 N N . TRP B 1 193 ? -8.508 40.219 16.281 1 98.12 193 TRP B N 1
ATOM 5256 C CA . TRP B 1 193 ? -7.539 40.188 15.195 1 98.12 193 TRP B CA 1
ATOM 5257 C C . TRP B 1 193 ? -7.016 41.594 14.898 1 98.12 193 TRP B C 1
ATOM 5259 O O . TRP B 1 193 ? -5.809 41.781 14.75 1 98.12 193 TRP B O 1
ATOM 5269 N N . LYS B 1 194 ? -7.906 42.562 14.867 1 97.81 194 LYS B N 1
ATOM 5270 C CA . LYS B 1 194 ? -7.555 43.969 14.633 1 97.81 194 LYS B CA 1
ATOM 5271 C C . LYS B 1 194 ? -6.73 44.531 15.789 1 97.81 194 LYS B C 1
ATOM 5273 O O . LYS B 1 194 ? -5.785 45.281 15.57 1 97.81 194 LYS B O 1
ATOM 5278 N N . ALA B 1 195 ? -7.176 44.156 16.891 1 97.94 195 ALA B N 1
ATOM 5279 C CA . ALA B 1 195 ? -6.457 44.625 18.078 1 97.94 195 ALA B CA 1
ATOM 5280 C C . ALA B 1 195 ? -5.023 44.094 18.094 1 97.94 195 ALA B C 1
ATOM 5282 O O . ALA B 1 195 ? -4.105 44.781 18.516 1 97.94 195 ALA B O 1
ATOM 5283 N N . MET B 1 196 ? -4.809 42.844 17.688 1 97.44 196 MET B N 1
ATOM 5284 C CA . MET B 1 196 ? -3.471 42.25 17.578 1 97.44 196 MET B CA 1
ATOM 5285 C C . MET B 1 196 ? -2.617 43.062 16.594 1 97.44 196 MET B C 1
ATOM 5287 O O . MET B 1 196 ? -1.464 43.375 16.875 1 97.44 196 MET B O 1
ATOM 5291 N N . GLN B 1 197 ? -3.258 43.312 15.555 1 97.5 197 GLN B N 1
ATOM 5292 C CA . GLN B 1 197 ? -2.564 44.094 14.531 1 97.5 197 GLN B CA 1
ATOM 5293 C C . GLN B 1 197 ? -2.184 45.5 15.055 1 97.5 197 GLN B C 1
ATOM 5295 O O . GLN B 1 197 ? -1.058 45.938 14.852 1 97.5 197 GLN B O 1
ATOM 5300 N N . ALA B 1 198 ? -3.08 46.125 15.672 1 98.06 198 ALA B N 1
ATOM 5301 C CA . ALA B 1 198 ? -2.863 47.469 16.219 1 98.06 198 ALA B CA 1
ATOM 53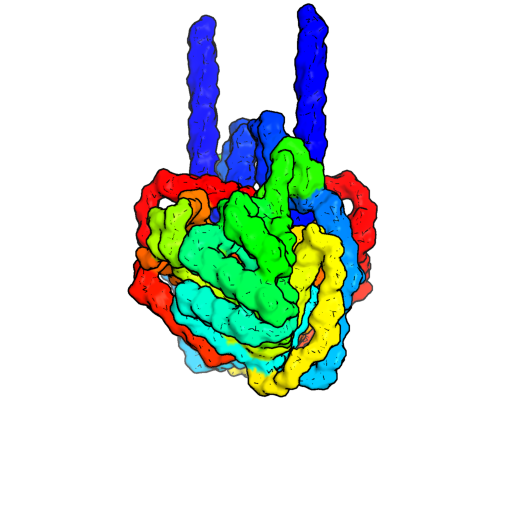02 C C . ALA B 1 198 ? -1.767 47.469 17.266 1 98.06 198 ALA B C 1
ATOM 5304 O O . ALA B 1 198 ? -1.047 48.438 17.438 1 98.06 198 ALA B O 1
ATOM 5305 N N . ALA B 1 199 ? -1.639 46.375 17.938 1 98.31 199 ALA B N 1
ATOM 5306 C CA . ALA B 1 199 ? -0.658 46.25 19.016 1 98.31 199 ALA B CA 1
ATOM 5307 C C . ALA B 1 199 ? 0.731 45.938 18.453 1 98.31 199 ALA B C 1
ATOM 5309 O O . ALA B 1 199 ? 1.705 45.844 19.203 1 98.31 199 ALA B O 1
ATOM 5310 N N . GLY B 1 200 ? 0.792 45.781 17.172 1 98.25 200 GLY B N 1
ATOM 5311 C CA . GLY B 1 200 ? 2.096 45.594 16.547 1 98.25 200 GLY B CA 1
ATOM 5312 C C . GLY B 1 200 ? 2.367 44.188 16.109 1 98.25 200 GLY B C 1
ATOM 5313 O O . GLY B 1 200 ? 3.438 43.875 15.57 1 98.25 200 GLY B O 1
ATOM 5314 N N . VAL B 1 201 ? 1.465 43.281 16.328 1 98.69 201 VAL B N 1
ATOM 5315 C CA . VAL B 1 201 ? 1.605 41.906 15.828 1 98.69 201 VAL B CA 1
ATOM 5316 C C . VAL B 1 201 ? 1.404 41.875 14.312 1 98.69 201 VAL B C 1
ATOM 5318 O O . VAL B 1 201 ? 0.438 42.469 13.805 1 98.69 201 VAL B O 1
ATOM 5321 N N . ARG B 1 202 ? 2.322 41.281 13.57 1 98.44 202 ARG B N 1
ATOM 5322 C CA . ARG B 1 202 ? 2.145 41.062 12.133 1 98.44 202 ARG B CA 1
ATOM 5323 C C . ARG B 1 202 ? 1.229 39.875 11.859 1 98.44 202 ARG B C 1
ATOM 5325 O O . ARG B 1 202 ? 1.534 38.75 12.25 1 98.44 202 ARG B O 1
ATOM 5332 N N . VAL B 1 203 ? 0.134 40.188 11.18 1 98.12 203 VAL B N 1
ATOM 5333 C CA . VAL B 1 203 ? -0.856 39.125 11 1 98.12 203 VAL B CA 1
ATOM 5334 C C . VAL B 1 203 ? -1.007 38.812 9.508 1 98.12 203 VAL B C 1
ATOM 5336 O O . VAL B 1 203 ? -0.741 39.656 8.656 1 98.12 203 VAL B O 1
ATOM 5339 N N . ALA B 1 204 ? -1.339 37.562 9.188 1 97.69 204 ALA B N 1
ATOM 5340 C CA . ALA B 1 204 ? -1.62 37.125 7.82 1 97.69 204 ALA B CA 1
ATOM 5341 C C . ALA B 1 204 ? -2.68 36.031 7.805 1 97.69 204 ALA B C 1
ATOM 5343 O O . ALA B 1 204 ? -2.844 35.312 8.789 1 97.69 204 ALA B O 1
ATOM 5344 N N . VAL B 1 205 ? -3.383 35.938 6.719 1 96 205 VAL B N 1
ATOM 5345 C CA . VAL B 1 205 ? -4.402 34.906 6.512 1 96 205 VAL B CA 1
ATOM 5346 C C . VAL B 1 205 ? -3.914 33.875 5.488 1 96 205 VAL B C 1
ATOM 5348 O O . VAL B 1 205 ? -3.564 34.25 4.363 1 96 205 VAL B O 1
ATOM 5351 N N . ALA B 1 206 ? -3.832 32.688 5.969 1 93.19 206 ALA B N 1
ATOM 5352 C CA . ALA B 1 206 ? -3.471 31.594 5.059 1 93.19 206 ALA B CA 1
ATOM 5353 C C . ALA B 1 206 ? -4.672 31.141 4.23 1 93.19 206 ALA B C 1
ATOM 5355 O O . ALA B 1 206 ? -5.746 30.875 4.777 1 93.19 206 ALA B O 1
ATOM 5356 N N . LEU B 1 207 ? -4.531 31.078 2.875 1 87.75 207 LEU B N 1
ATOM 5357 C CA . LEU B 1 207 ? -5.508 30.562 1.918 1 87.75 207 LEU B CA 1
ATOM 5358 C C . LEU B 1 207 ? -6.863 31.219 2.109 1 87.75 207 LEU B C 1
ATOM 5360 O O . LEU B 1 207 ? -7.859 30.547 2.391 1 87.75 207 LEU B O 1
ATOM 5364 N N . PRO B 1 208 ? -6.938 32.438 1.954 1 84.44 208 PRO B N 1
ATOM 5365 C CA . PRO B 1 208 ? -8.203 33.156 2.105 1 84.44 208 PRO B CA 1
ATOM 5366 C C . PRO B 1 208 ? -9.289 32.656 1.162 1 84.44 208 PRO B C 1
ATOM 5368 O O . PRO B 1 208 ? -8.984 32.156 0.082 1 84.44 208 PRO B O 1
ATOM 5371 N N . ILE B 1 209 ? -10.492 32.719 1.671 1 76.88 209 ILE B N 1
ATOM 5372 C CA . ILE B 1 209 ? -11.625 32.25 0.876 1 76.88 209 ILE B CA 1
ATOM 5373 C C . ILE B 1 209 ? -11.969 33.312 -0.183 1 76.88 209 ILE B C 1
ATOM 5375 O O . ILE B 1 209 ? -12.125 34.5 0.13 1 76.88 209 ILE B O 1
ATOM 5379 N N . GLY B 1 210 ? -11.555 33.219 -1.354 1 66.56 210 GLY B N 1
ATOM 5380 C CA . GLY B 1 210 ? -11.883 34.188 -2.406 1 66.56 210 GLY B CA 1
ATOM 5381 C C . GLY B 1 210 ? -13.25 33.938 -3.016 1 66.56 210 GLY B C 1
ATOM 5382 O O . GLY B 1 210 ? -14.117 33.344 -2.385 1 66.56 210 GLY B O 1
ATOM 5383 N N . ASN B 1 211 ? -13.562 34.688 -4.008 1 60.75 211 ASN B N 1
ATOM 5384 C CA . ASN B 1 211 ? -14.805 34.531 -4.762 1 60.75 211 ASN B CA 1
ATOM 5385 C C . ASN B 1 211 ? -14.938 33.125 -5.34 1 60.75 211 ASN B C 1
ATOM 5387 O O . ASN B 1 211 ? -14.117 32.688 -6.152 1 60.75 211 ASN B O 1
ATOM 5391 N N . PRO B 1 212 ? -15.875 32.406 -4.738 1 61.84 212 PRO B N 1
ATOM 5392 C CA . PRO B 1 212 ? -16.047 31.016 -5.172 1 61.84 212 PRO B CA 1
ATOM 5393 C C . PRO B 1 212 ? -16.172 30.891 -6.688 1 61.84 212 PRO B C 1
ATOM 5395 O O . PRO B 1 212 ? -15.805 29.844 -7.254 1 61.84 212 PRO B O 1
ATOM 5398 N N . LEU B 1 213 ? -16.688 31.891 -7.289 1 56.16 213 LEU B N 1
ATOM 5399 C CA . LEU B 1 213 ? -16.906 31.828 -8.734 1 56.16 213 LEU B CA 1
ATOM 5400 C C . LEU B 1 213 ? -15.57 31.812 -9.477 1 56.16 213 LEU B C 1
ATOM 5402 O O . LEU B 1 213 ? -15.508 31.391 -10.641 1 56.16 213 LEU B O 1
ATOM 5406 N N . LEU B 1 214 ? -14.586 32.281 -8.922 1 58.06 214 LEU B N 1
ATOM 5407 C CA . LEU B 1 214 ? -13.289 32.344 -9.578 1 58.06 214 LEU B CA 1
ATOM 5408 C C . LEU B 1 214 ? -12.422 31.156 -9.195 1 58.06 214 LEU B C 1
ATOM 5410 O O . LEU B 1 214 ? -11.227 31.125 -9.484 1 58.06 214 LEU B O 1
ATOM 5414 N N . ARG B 1 215 ? -13.023 30.188 -8.766 1 59.91 215 ARG B N 1
ATOM 5415 C CA . ARG B 1 215 ? -12.398 29 -8.18 1 59.91 215 ARG B CA 1
ATOM 5416 C C . ARG B 1 215 ? -11.586 28.234 -9.211 1 59.91 215 ARG B C 1
ATOM 5418 O O . ARG B 1 215 ? -10.492 27.75 -8.914 1 59.91 215 ARG B O 1
ATOM 5425 N N . PRO B 1 216 ? -12.227 28.047 -10.336 1 54.41 216 PRO B N 1
ATOM 5426 C CA . PRO B 1 216 ? -11.43 27.312 -11.32 1 54.41 216 PRO B CA 1
ATOM 5427 C C . PRO B 1 216 ? -10.062 27.953 -11.57 1 54.41 216 PRO B C 1
ATOM 5429 O O . PRO B 1 216 ? -9.109 27.25 -11.93 1 54.41 216 PRO B O 1
ATOM 5432 N N . LEU B 1 217 ? -10.008 29.234 -11.266 1 51.75 217 LEU B N 1
ATOM 5433 C CA . LEU B 1 217 ? -8.773 29.969 -11.531 1 51.75 217 LEU B CA 1
ATOM 5434 C C . LEU B 1 217 ? -7.934 30.094 -10.273 1 51.75 217 LEU B C 1
ATOM 5436 O O . LEU B 1 217 ? -6.703 30.016 -10.328 1 51.75 217 LEU B O 1
ATOM 5440 N N . LYS B 1 218 ? -8.547 30.266 -9.211 1 55.62 218 LYS B N 1
ATOM 5441 C CA . LYS B 1 218 ? -7.812 30.641 -8.008 1 55.62 218 LYS B CA 1
ATOM 5442 C C . LYS B 1 218 ? -7.535 29.422 -7.137 1 55.62 218 LYS B C 1
ATOM 5444 O O . LYS B 1 218 ? -6.746 29.5 -6.191 1 55.62 218 LYS B O 1
ATOM 5449 N N . GLY B 1 219 ? -7.977 28.281 -7.496 1 59.47 219 GLY B N 1
ATOM 5450 C CA . GLY B 1 219 ? -7.711 27.047 -6.766 1 59.47 219 GLY B CA 1
ATOM 5451 C C . GLY B 1 219 ? -8.898 26.562 -5.949 1 59.47 219 GLY B C 1
ATOM 5452 O O . GLY B 1 219 ? -9.875 27.297 -5.785 1 59.47 219 GLY B O 1
ATOM 5453 N N . ARG B 1 220 ? -8.703 25.406 -5.418 1 68.69 220 ARG B N 1
ATOM 5454 C CA . ARG B 1 220 ? -9.766 24.734 -4.688 1 68.69 220 ARG B CA 1
ATOM 5455 C C . ARG B 1 220 ? -10.008 25.391 -3.334 1 68.69 220 ARG B C 1
ATOM 5457 O O . ARG B 1 220 ? -9.055 25.766 -2.641 1 68.69 220 ARG B O 1
ATOM 5464 N N . ILE B 1 221 ? -11.195 25.562 -3.043 1 62.59 221 ILE B N 1
ATOM 5465 C CA . ILE B 1 221 ? -11.578 26.188 -1.779 1 62.59 221 ILE B CA 1
ATOM 5466 C C . ILE B 1 221 ? -11.328 25.203 -0.63 1 62.59 221 ILE B C 1
ATOM 5468 O O . ILE B 1 221 ? -11.211 25.625 0.526 1 62.59 221 ILE B O 1
ATOM 5472 N N . ASP B 1 222 ? -11.18 24.094 -0.988 1 74.38 222 ASP B N 1
ATOM 5473 C CA . ASP B 1 222 ? -11.094 23.109 0.091 1 74.38 222 ASP B CA 1
ATOM 5474 C C . ASP B 1 222 ? -9.641 22.797 0.43 1 74.38 222 ASP B C 1
ATOM 5476 O O . ASP B 1 222 ? -9.367 21.922 1.268 1 74.38 222 ASP B O 1
ATOM 5480 N N . LEU B 1 223 ? -8.797 23.531 -0.13 1 80.62 223 LEU B 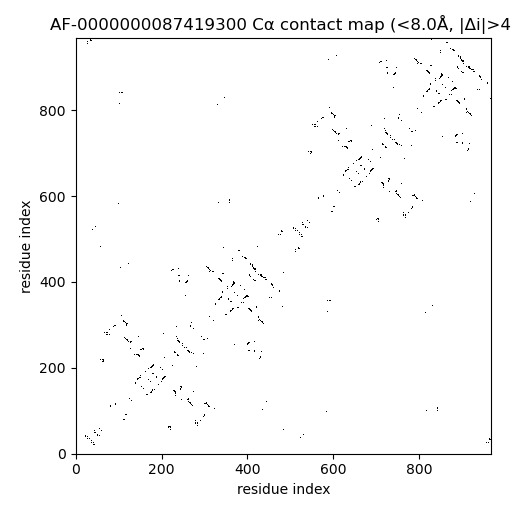N 1
ATOM 5481 C CA . LEU B 1 223 ? -7.41 23.547 0.326 1 80.62 223 LEU B CA 1
ATOM 5482 C C . LEU B 1 223 ? -7.273 24.312 1.636 1 80.62 223 LEU B C 1
ATOM 5484 O O . LEU B 1 223 ? -7.77 25.438 1.758 1 80.62 223 LEU B O 1
ATOM 5488 N N . ARG B 1 224 ? -6.656 23.672 2.613 1 90.5 224 ARG B N 1
ATOM 5489 C CA . ARG B 1 224 ? -6.562 24.328 3.908 1 90.5 224 ARG B CA 1
ATOM 5490 C C . ARG B 1 224 ? -5.168 24.188 4.504 1 90.5 224 ARG B C 1
ATOM 5492 O O . ARG B 1 224 ? -4.441 23.234 4.172 1 90.5 224 ARG B O 1
ATOM 5499 N N . ASN B 1 225 ? -4.863 25.156 5.207 1 95.25 225 ASN B N 1
ATOM 5500 C CA . ASN B 1 225 ? -3.652 25.047 6.012 1 95.25 225 ASN B CA 1
ATOM 5501 C C . ASN B 1 225 ? -3.955 24.484 7.398 1 95.25 225 ASN B C 1
ATOM 5503 O O . ASN B 1 225 ? -4.285 25.234 8.32 1 95.25 225 ASN B O 1
ATOM 5507 N N . HIS B 1 226 ? -3.76 23.203 7.52 1 96.75 226 HIS B N 1
ATOM 5508 C CA . HIS B 1 226 ? -4.141 22.453 8.711 1 96.75 226 HIS B CA 1
ATOM 5509 C C . HIS B 1 226 ? -2.998 22.406 9.719 1 96.75 226 HIS B C 1
ATOM 5511 O O . HIS B 1 226 ? -3.09 21.703 10.734 1 96.75 226 HIS B O 1
ATOM 5517 N N . ARG B 1 227 ? -1.943 23.188 9.5 1 97.56 227 ARG B N 1
ATOM 5518 C CA . ARG B 1 227 ? -0.755 23.172 10.352 1 97.56 227 ARG B CA 1
ATOM 5519 C C . ARG B 1 227 ? -1.026 23.828 11.695 1 97.56 227 ARG B C 1
ATOM 5521 O O . ARG B 1 227 ? -1.901 24.688 11.805 1 97.56 227 ARG B O 1
ATOM 5528 N N . LYS B 1 228 ? -0.343 23.312 12.711 1 97.94 228 LYS B N 1
ATOM 5529 C CA . LYS B 1 228 ? -0.217 23.891 14.039 1 97.94 228 LYS B CA 1
ATOM 5530 C C . LYS B 1 228 ? 1.248 24.078 14.43 1 97.94 228 LYS B C 1
ATOM 5532 O O . LYS B 1 228 ? 1.877 23.156 14.945 1 97.94 228 LYS B O 1
ATOM 5537 N N . ILE B 1 229 ? 1.679 25.281 14.219 1 98.06 229 ILE B N 1
ATOM 5538 C CA . ILE B 1 229 ? 3.096 25.547 14.438 1 98.06 229 ILE B CA 1
ATOM 5539 C C . ILE B 1 229 ? 3.254 26.734 15.391 1 98.06 229 ILE B C 1
ATOM 5541 O O . ILE B 1 229 ? 2.586 27.75 15.234 1 98.06 229 ILE B O 1
ATOM 5545 N N . LEU B 1 230 ? 3.994 26.594 16.375 1 98.75 230 LEU B N 1
ATOM 5546 C CA . LEU B 1 230 ? 4.504 27.672 17.219 1 98.75 230 LEU B CA 1
ATOM 5547 C C . LEU B 1 230 ? 6.02 27.594 17.344 1 98.75 230 LEU B C 1
ATOM 5549 O O . LEU B 1 230 ? 6.555 26.562 17.766 1 98.75 230 LEU B O 1
ATOM 5553 N N . VAL B 1 231 ? 6.699 28.609 16.906 1 98.19 231 VAL B N 1
ATOM 5554 C CA . VAL B 1 231 ? 8.148 28.719 17.047 1 98.19 231 VAL B CA 1
ATOM 5555 C C . VAL B 1 231 ? 8.5 29.984 17.844 1 98.19 231 VAL B C 1
ATOM 5557 O O . VAL B 1 231 ? 8.016 31.078 17.531 1 98.19 231 VAL B O 1
ATOM 5560 N N . ILE B 1 232 ? 9.359 29.859 18.844 1 98.12 232 ILE B N 1
ATOM 5561 C CA . ILE B 1 232 ? 9.742 30.984 19.688 1 98.12 232 ILE B CA 1
ATOM 5562 C C . ILE B 1 232 ? 11.266 31.062 19.781 1 98.12 232 ILE B C 1
ATOM 5564 O O . ILE B 1 232 ? 11.922 30.141 20.266 1 98.12 232 ILE B O 1
ATOM 5568 N N . ASP B 1 233 ? 11.891 32.125 19.344 1 95.94 233 ASP B N 1
ATOM 5569 C CA . ASP B 1 233 ? 13.281 32.531 19.516 1 95.94 233 ASP B CA 1
ATOM 5570 C C . ASP B 1 233 ? 14.234 31.484 18.953 1 95.94 233 ASP B C 1
ATOM 5572 O O . ASP B 1 233 ? 15.32 31.25 19.484 1 95.94 233 ASP B O 1
ATOM 5576 N N . ASN B 1 234 ? 13.742 30.641 18 1 92.69 234 ASN B N 1
ATOM 5577 C CA . ASN B 1 234 ? 14.531 29.547 17.453 1 92.69 234 ASN B CA 1
ATOM 5578 C C . ASN B 1 234 ? 14.977 28.578 18.547 1 92.69 234 ASN B C 1
ATOM 5580 O O . ASN B 1 234 ? 16.094 28.047 18.5 1 92.69 234 ASN B O 1
ATOM 5584 N N . ARG B 1 235 ? 14.156 28.438 19.516 1 93.62 235 ARG B N 1
ATOM 5585 C CA . ARG B 1 235 ? 14.531 27.625 20.672 1 93.62 235 ARG B CA 1
ATOM 5586 C C . ARG B 1 235 ? 13.438 26.625 21.016 1 93.62 235 ARG B C 1
ATOM 5588 O O . ARG B 1 235 ? 13.727 25.5 21.406 1 93.62 235 ARG B O 1
ATOM 5595 N N . VAL B 1 236 ? 12.273 27.062 20.906 1 97.06 236 VAL B N 1
ATOM 5596 C CA . VAL B 1 236 ? 11.133 26.266 21.344 1 97.06 236 VAL B CA 1
ATOM 5597 C C . VAL B 1 236 ? 10.156 26.094 20.172 1 97.06 236 VAL B C 1
ATOM 5599 O O . VAL B 1 236 ? 9.977 27 19.359 1 97.06 236 VAL B O 1
ATOM 5602 N N . THR B 1 237 ? 9.594 24.906 20.078 1 98.25 237 THR B N 1
ATOM 5603 C CA . THR B 1 237 ? 8.5 24.703 19.141 1 98.25 237 THR B CA 1
ATOM 5604 C C . THR B 1 237 ? 7.484 23.703 19.703 1 98.25 237 THR B C 1
ATOM 5606 O O . THR B 1 237 ? 7.758 23.016 20.688 1 98.25 237 THR B O 1
ATOM 5609 N N . TYR B 1 238 ? 6.289 23.797 19.219 1 98.75 238 TYR B N 1
ATOM 5610 C CA . TYR B 1 238 ? 5.215 22.859 19.562 1 98.75 238 TYR B CA 1
ATOM 5611 C C . TYR B 1 238 ? 4.715 22.125 18.328 1 98.75 238 TYR B C 1
ATOM 5613 O O . TYR B 1 238 ? 4.684 22.688 17.234 1 98.75 238 TYR B O 1
ATOM 5621 N N . CYS B 1 239 ? 4.367 20.906 18.531 1 98.5 239 CYS B N 1
ATOM 5622 C CA . CYS B 1 239 ? 3.791 20.109 17.453 1 98.5 239 CYS B CA 1
ATOM 5623 C C . CYS B 1 239 ? 2.75 19.141 18 1 98.5 239 CYS B C 1
ATOM 5625 O O . CYS B 1 239 ? 2.971 18.5 19.031 1 98.5 239 CYS B O 1
ATOM 5627 N N . GLY B 1 240 ? 1.668 19.016 17.344 1 98.44 240 GLY B N 1
ATOM 5628 C CA . GLY B 1 240 ? 0.601 18.109 17.734 1 98.44 240 GLY B CA 1
ATOM 5629 C C . GLY B 1 240 ? -0.713 18.406 17.031 1 98.44 240 GLY B C 1
ATOM 5630 O O . GLY B 1 240 ? -0.724 18.875 15.898 1 98.44 240 GLY B O 1
ATOM 5631 N N . SER B 1 241 ? -1.797 18.031 17.688 1 98.31 241 SER B N 1
ATOM 5632 C CA . SER B 1 241 ? -3.1 18.016 17.031 1 98.31 241 SER B CA 1
ATOM 5633 C C . SER B 1 241 ? -3.949 19.203 17.484 1 98.31 241 SER B C 1
ATOM 5635 O O . SER B 1 241 ? -4.992 19.484 16.891 1 98.31 241 SER B O 1
ATOM 5637 N N . GLN B 1 242 ? -3.527 19.984 18.391 1 98.31 242 GLN B N 1
ATOM 5638 C CA . GLN B 1 242 ? -4.402 20.922 19.094 1 98.31 242 GLN B CA 1
ATOM 5639 C C . GLN B 1 242 ? -4.539 22.219 18.312 1 98.31 242 GLN B C 1
ATOM 5641 O O . GLN B 1 242 ? -3.541 22.781 17.859 1 98.31 242 GLN B O 1
ATOM 5646 N N . ASN B 1 243 ? -5.75 22.703 18.141 1 98.12 243 ASN B N 1
ATOM 5647 C CA . ASN B 1 243 ? -6.051 24.047 17.656 1 98.12 243 ASN B CA 1
ATOM 5648 C C . ASN B 1 243 ? -5.941 25.078 18.781 1 98.12 243 ASN B C 1
ATOM 5650 O O . ASN B 1 243 ? -5.688 24.719 19.938 1 98.12 243 ASN B O 1
ATOM 5654 N N . CYS B 1 244 ? -6.012 26.297 18.406 1 98.44 244 CYS B N 1
ATOM 5655 C CA . CYS B 1 244 ? -6 27.375 19.406 1 98.44 244 CYS B CA 1
ATOM 5656 C C . CYS B 1 244 ? -7.406 27.672 19.906 1 98.44 244 CYS B C 1
ATOM 5658 O O . CYS B 1 244 ? -8.008 28.672 19.531 1 98.44 244 CYS B O 1
ATOM 5660 N N . ALA B 1 245 ? -7.879 26.859 20.797 1 98.31 245 ALA B N 1
ATOM 5661 C CA . ALA B 1 245 ? -9.266 26.891 21.266 1 98.31 245 ALA B CA 1
ATOM 5662 C C . ALA B 1 245 ? -9.414 26.172 22.594 1 98.31 245 ALA B C 1
ATOM 5664 O O . ALA B 1 245 ? -8.562 25.359 22.969 1 98.31 245 ALA B O 1
ATOM 5665 N N . ASP B 1 246 ? -10.547 26.484 23.266 1 98.12 246 ASP B N 1
ATOM 5666 C CA . ASP B 1 246 ? -10.938 25.734 24.453 1 98.12 246 ASP B CA 1
ATOM 5667 C C . ASP B 1 246 ? -11.289 24.281 24.094 1 98.12 246 ASP B C 1
ATOM 5669 O O . ASP B 1 246 ? -11.82 24.016 23.016 1 98.12 246 ASP B O 1
ATOM 5673 N N . PRO B 1 247 ? -10.969 23.328 25.047 1 97.44 247 PRO B N 1
ATOM 5674 C CA . PRO B 1 247 ? -11.359 21.953 24.781 1 97.44 247 PRO B CA 1
ATOM 5675 C C . PRO B 1 247 ? -12.875 21.781 24.625 1 97.44 247 PRO B C 1
ATOM 5677 O O . PRO B 1 247 ? -13.328 20.828 24 1 97.44 247 PRO B O 1
ATOM 5680 N N . GLU B 1 248 ? -13.656 22.703 25.172 1 95.69 248 GLU B N 1
ATOM 5681 C CA . GLU B 1 248 ? -15.109 22.656 25.062 1 95.69 248 GLU B CA 1
ATOM 5682 C C . GLU B 1 248 ? -15.555 22.859 23.609 1 95.69 248 GLU B C 1
ATOM 5684 O O . GLU B 1 248 ? -16.672 22.484 23.25 1 95.69 248 GLU B O 1
ATOM 5689 N N . PHE B 1 249 ? -14.695 23.453 22.875 1 94.56 249 PHE B N 1
ATOM 5690 C CA . PHE B 1 249 ? -14.953 23.656 21.453 1 94.56 249 PHE B CA 1
ATOM 5691 C C . PHE B 1 249 ? -16.422 23.969 21.203 1 94.56 249 PHE B C 1
ATOM 5693 O O . PHE B 1 249 ? -17.109 23.25 20.469 1 94.56 249 PHE B O 1
ATOM 5700 N N . ARG B 1 250 ? -16.891 25.031 21.578 1 92.69 250 ARG B N 1
ATOM 5701 C CA . ARG B 1 250 ? -18.297 25.391 21.703 1 92.69 250 ARG B CA 1
ATOM 5702 C C . ARG B 1 250 ? -18.953 25.484 20.328 1 92.69 250 ARG B C 1
ATOM 5704 O O . ARG B 1 250 ? -20.172 25.312 20.203 1 92.69 250 ARG B O 1
ATOM 5711 N N . VAL B 1 251 ? -18.125 25.719 19.25 1 91.44 251 VAL B N 1
ATOM 5712 C CA . VAL B 1 251 ? -18.672 25.781 17.906 1 91.44 251 VAL B CA 1
ATOM 5713 C C . VAL B 1 251 ? -19.188 24.406 17.484 1 91.44 251 VAL B C 1
ATOM 5715 O O . VAL B 1 251 ? -20.016 24.297 16.562 1 91.44 251 VAL B O 1
ATOM 5718 N N . LYS B 1 252 ? -18.703 23.375 18.062 1 93.19 252 LYS B N 1
ATOM 5719 C CA . LYS B 1 252 ? -19.172 22 17.875 1 93.19 252 LYS B CA 1
ATOM 5720 C C . LYS B 1 252 ? -19.375 21.312 19.234 1 93.19 252 LYS B C 1
ATOM 5722 O O . LYS B 1 252 ? -18.844 20.219 19.453 1 93.19 252 LYS B O 1
ATOM 5727 N N . ALA B 1 253 ? -20.219 21.781 20.016 1 93.44 253 ALA B N 1
ATOM 5728 C CA . ALA B 1 253 ? -20.359 21.406 21.422 1 93.44 253 ALA B CA 1
ATOM 5729 C C . ALA B 1 253 ? -20.812 19.969 21.578 1 93.44 253 ALA B C 1
ATOM 5731 O O . ALA B 1 253 ? -20.453 19.281 22.531 1 93.44 253 ALA B O 1
ATOM 5732 N N . LYS B 1 254 ? -21.5 19.438 20.625 1 93.38 254 LYS B N 1
ATOM 5733 C CA . LYS B 1 254 ? -22.062 18.094 20.672 1 93.38 254 LYS B CA 1
ATOM 5734 C C . LYS B 1 254 ? -20.953 17.047 20.734 1 93.38 254 LYS B C 1
ATOM 5736 O O . LYS B 1 254 ? -21.156 15.938 21.219 1 93.38 254 LYS B O 1
ATOM 5741 N N . TYR B 1 255 ? -19.797 17.391 20.297 1 94.25 255 TYR B N 1
ATOM 5742 C CA . TYR B 1 255 ? -18.703 16.438 20.188 1 94.25 255 TYR B CA 1
ATOM 5743 C C . TYR B 1 255 ? -17.609 16.734 21.203 1 94.25 255 TYR B C 1
ATOM 5745 O O . TYR B 1 255 ? -16.562 16.062 21.219 1 94.25 255 TYR B O 1
ATOM 5753 N N . ALA B 1 256 ? -17.781 17.719 21.984 1 94.69 256 ALA B N 1
ATOM 5754 C CA . ALA B 1 256 ? -16.781 18.141 22.969 1 94.69 256 ALA B CA 1
ATOM 5755 C C . ALA B 1 256 ? -16.719 17.156 24.125 1 94.69 256 ALA B C 1
ATOM 5757 O O . ALA B 1 256 ? -17.656 16.406 24.359 1 94.69 256 ALA B O 1
ATOM 5758 N N . PRO B 1 257 ? -15.68 17.172 24.922 1 97.19 257 PRO B N 1
ATOM 5759 C CA . PRO B 1 257 ? -14.469 17.969 24.688 1 97.19 257 PRO B CA 1
ATOM 5760 C C . PRO B 1 257 ? -13.609 17.422 23.547 1 97.19 257 PRO B C 1
ATOM 5762 O O . PRO B 1 257 ? -13.617 16.219 23.297 1 97.19 257 PRO B O 1
ATOM 5765 N N . TRP B 1 258 ? -12.961 18.312 22.859 1 97.5 258 TRP B N 1
ATOM 5766 C CA . TRP B 1 258 ? -11.914 17.906 21.922 1 97.5 258 TRP B CA 1
ATOM 5767 C C . TRP B 1 258 ? -10.641 17.516 22.672 1 97.5 258 TRP B C 1
ATOM 5769 O O . TRP B 1 258 ? -10.086 18.312 23.422 1 97.5 258 TRP B O 1
ATOM 5779 N N . VAL B 1 259 ? -10.258 16.297 22.484 1 98.12 259 VAL B N 1
ATOM 5780 C CA . VAL B 1 259 ? -9.102 15.75 23.172 1 98.12 259 VAL B CA 1
ATOM 5781 C C . VAL B 1 259 ? -7.895 15.734 22.234 1 98.12 259 VAL B C 1
ATOM 5783 O O . VAL B 1 259 ? -7.879 15 21.25 1 98.12 259 VAL B O 1
ATOM 5786 N N . ASP B 1 260 ? -6.879 16.516 22.594 1 98.31 260 ASP B N 1
ATOM 5787 C CA . ASP B 1 260 ? -5.703 16.703 21.75 1 98.31 260 ASP B CA 1
ATOM 5788 C C . ASP B 1 260 ? -4.422 16.344 22.484 1 98.31 260 ASP B C 1
ATOM 5790 O O . ASP B 1 260 ? -4.445 16.141 23.703 1 98.31 260 ASP B O 1
ATOM 5794 N N . ALA B 1 261 ? -3.387 16.234 21.75 1 98.56 261 ALA B N 1
ATOM 5795 C CA . ALA B 1 261 ? -2.043 16.078 22.297 1 98.56 261 ALA B CA 1
ATOM 5796 C C . ALA B 1 261 ? -1.049 16.984 21.594 1 98.56 261 ALA B C 1
ATOM 5798 O O . ALA B 1 261 ? -1.114 17.141 20.359 1 98.56 261 ALA B O 1
ATOM 5799 N N . MET B 1 262 ? -0.209 17.594 22.375 1 98.69 262 MET B N 1
ATOM 5800 C CA . MET B 1 262 ? 0.866 18.453 21.891 1 98.69 262 MET B CA 1
ATOM 5801 C C . MET B 1 262 ? 2.168 18.156 22.641 1 98.69 262 MET B C 1
ATOM 5803 O O . MET B 1 262 ? 2.158 17.906 23.844 1 98.69 262 MET B O 1
ATOM 5807 N N . ILE B 1 263 ? 3.24 18.172 21.875 1 98.88 263 ILE B N 1
ATOM 5808 C CA . ILE B 1 263 ? 4.559 18.062 22.484 1 98.88 263 ILE B CA 1
ATOM 5809 C C . ILE B 1 263 ? 5.312 19.391 22.344 1 98.88 263 ILE B C 1
ATOM 5811 O O . ILE B 1 263 ? 5.309 20 21.266 1 98.88 263 ILE B O 1
ATOM 5815 N N . ARG B 1 264 ? 5.848 19.875 23.422 1 98.81 264 ARG B N 1
ATOM 5816 C CA . ARG B 1 264 ? 6.789 20.984 23.438 1 98.81 264 ARG B CA 1
ATOM 5817 C C . ARG B 1 264 ? 8.211 20.5 23.188 1 98.81 264 ARG B C 1
ATOM 5819 O O . ARG B 1 264 ? 8.703 19.609 23.875 1 98.81 264 ARG B O 1
ATOM 5826 N N . PHE B 1 265 ? 8.82 21.016 22.156 1 97.75 265 PHE B N 1
ATOM 5827 C CA . PHE B 1 265 ? 10.188 20.625 21.828 1 97.75 265 PHE B CA 1
ATOM 5828 C C . PHE B 1 265 ? 11.148 21.781 22.031 1 97.75 265 PHE B C 1
ATOM 5830 O O . PHE B 1 265 ? 10.789 22.938 21.812 1 97.75 265 PHE B O 1
ATOM 5837 N N . GLU B 1 266 ? 12.328 21.469 22.438 1 96.25 266 GLU B N 1
ATOM 5838 C CA . GLU B 1 266 ? 13.484 22.359 22.438 1 96.25 266 GLU B CA 1
ATOM 5839 C C . GLU B 1 266 ? 14.672 21.734 21.719 1 96.25 266 GLU B C 1
ATOM 5841 O O . GLU B 1 266 ? 14.906 20.531 21.844 1 96.25 266 GLU B O 1
ATOM 5846 N N . GLY B 1 267 ? 15.305 22.516 21.016 1 92.88 267 GLY B N 1
ATOM 5847 C CA . GLY B 1 267 ? 16.484 22.016 20.328 1 92.88 267 GLY B CA 1
ATOM 5848 C C . GLY B 1 267 ? 16.469 22.297 18.844 1 92.88 267 GLY B C 1
ATOM 5849 O O . GLY B 1 267 ? 15.68 23.109 18.359 1 92.88 267 GLY B O 1
ATOM 5850 N N . PRO B 1 268 ? 17.375 21.672 18.094 1 92.44 268 PRO B N 1
ATOM 5851 C CA . PRO B 1 268 ? 17.578 22 16.688 1 92.44 268 PRO B CA 1
ATOM 5852 C C . PRO B 1 268 ? 16.344 21.703 15.836 1 92.44 268 PRO B C 1
ATOM 5854 O O . PRO B 1 268 ? 16.203 22.25 14.734 1 92.44 268 PRO B O 1
ATOM 5857 N N . ILE B 1 269 ? 15.414 20.906 16.328 1 94.5 269 ILE B N 1
ATOM 5858 C CA . ILE B 1 269 ? 14.219 20.547 15.57 1 94.5 269 ILE B CA 1
ATOM 5859 C C . ILE B 1 269 ? 13.391 21.797 15.289 1 94.5 269 ILE B C 1
ATOM 5861 O O . ILE B 1 269 ? 12.625 21.844 14.32 1 94.5 269 ILE B O 1
ATOM 5865 N N . VAL B 1 270 ? 13.578 22.859 16.047 1 95.69 270 VAL B N 1
ATOM 5866 C CA . VAL B 1 270 ? 12.836 24.109 15.945 1 95.69 270 VAL B CA 1
ATOM 5867 C C . VAL B 1 270 ? 13.094 24.75 14.578 1 95.69 270 VAL B C 1
ATOM 5869 O O . VAL B 1 270 ? 12.195 25.328 13.977 1 95.69 270 VAL B O 1
ATOM 5872 N N . ARG B 1 271 ? 14.281 24.562 14.102 1 94.12 271 ARG B N 1
ATOM 5873 C CA . ARG B 1 271 ? 14.656 25.156 12.82 1 94.12 271 ARG B CA 1
ATOM 5874 C C . ARG B 1 271 ? 13.82 24.594 11.68 1 94.12 271 ARG B C 1
ATOM 5876 O O . ARG B 1 271 ? 13.43 25.312 10.766 1 94.12 271 ARG B O 1
ATOM 5883 N N . GLN B 1 272 ? 13.586 23.328 11.742 1 95.19 272 GLN B N 1
ATOM 5884 C CA . GLN B 1 272 ? 12.812 22.703 10.672 1 95.19 272 GLN B CA 1
ATOM 5885 C C . GLN B 1 272 ? 11.359 23.172 10.688 1 95.19 272 GLN B C 1
ATOM 5887 O O . GLN B 1 272 ? 10.781 23.438 9.633 1 95.19 272 GLN B O 1
ATOM 5892 N N . ASN B 1 273 ? 10.797 23.312 11.852 1 96.38 273 ASN B N 1
ATOM 5893 C CA . ASN B 1 273 ? 9.445 23.859 11.922 1 96.38 273 ASN B CA 1
ATOM 5894 C C . ASN B 1 273 ? 9.422 25.344 11.523 1 96.38 273 ASN B C 1
ATOM 5896 O O . ASN B 1 273 ? 8.438 25.812 10.945 1 96.38 273 ASN B O 1
ATOM 5900 N N . GLN B 1 274 ? 10.477 26.078 11.883 1 96 274 GLN B N 1
ATOM 5901 C CA . GLN B 1 274 ? 10.594 27.469 11.453 1 96 274 GLN B CA 1
ATOM 5902 C C . GLN B 1 274 ? 10.633 27.562 9.93 1 96 274 GLN B C 1
ATOM 5904 O O . GLN B 1 274 ? 10.086 28.5 9.352 1 96 274 GLN B O 1
ATOM 5909 N N . TYR B 1 275 ? 11.312 26.625 9.375 1 95.38 275 TYR B N 1
ATOM 5910 C CA . TYR B 1 275 ? 11.375 26.578 7.918 1 95.38 275 TYR B CA 1
ATOM 5911 C C . TYR B 1 275 ? 9.977 26.453 7.32 1 95.38 275 TYR B C 1
ATOM 5913 O O . TYR B 1 275 ? 9.648 27.125 6.344 1 95.38 275 TYR B O 1
ATOM 5921 N N . LEU B 1 276 ? 9.172 25.562 7.871 1 95.38 276 LEU B N 1
ATOM 5922 C CA . LEU B 1 276 ? 7.801 25.406 7.395 1 95.38 276 LEU B CA 1
ATOM 5923 C C . LEU B 1 276 ? 7.012 26.703 7.562 1 95.38 276 LEU B C 1
ATOM 5925 O O . LEU B 1 276 ? 6.301 27.125 6.648 1 95.38 276 LEU B O 1
ATOM 5929 N N . PHE B 1 277 ? 7.16 27.297 8.695 1 96.94 277 PHE B N 1
ATOM 5930 C CA . PHE B 1 277 ? 6.469 28.562 8.922 1 96.94 277 PHE B CA 1
ATOM 5931 C C . PHE B 1 277 ? 6.898 29.609 7.902 1 96.94 277 PHE B C 1
ATOM 5933 O O . PHE B 1 277 ? 6.055 30.297 7.32 1 96.94 277 PHE B O 1
ATOM 5940 N N . ALA B 1 278 ? 8.172 29.75 7.762 1 96.69 278 ALA B N 1
ATOM 5941 C CA . ALA B 1 278 ? 8.711 30.766 6.859 1 96.69 278 ALA B CA 1
ATOM 5942 C C . ALA B 1 278 ? 8.188 30.562 5.438 1 96.69 278 ALA B C 1
ATOM 5944 O O . ALA B 1 278 ? 7.848 31.531 4.754 1 96.69 278 ALA B O 1
ATOM 5945 N N . SER B 1 279 ? 8.141 29.344 5.031 1 94.06 279 SER B N 1
ATOM 5946 C CA . SER B 1 279 ? 7.637 29.047 3.693 1 94.06 279 SER B CA 1
ATOM 5947 C C . SER B 1 279 ? 6.188 29.484 3.537 1 94.06 279 SER B C 1
ATOM 5949 O O . SER B 1 279 ? 5.824 30.094 2.527 1 94.06 279 SER B O 1
ATOM 5951 N N . ASP B 1 280 ? 5.398 29.219 4.508 1 95.06 280 ASP B N 1
ATOM 5952 C CA . ASP B 1 280 ? 3.996 29.625 4.477 1 95.06 280 ASP B CA 1
ATOM 5953 C C . ASP B 1 280 ? 3.861 31.141 4.547 1 95.06 280 ASP B C 1
ATOM 5955 O O . ASP B 1 280 ? 3.084 31.734 3.799 1 95.06 280 ASP B O 1
ATOM 5959 N N . TRP B 1 281 ? 4.602 31.766 5.402 1 96.88 281 TRP B N 1
ATOM 5960 C CA . TRP B 1 281 ? 4.531 33.188 5.637 1 96.88 281 TRP B CA 1
ATOM 5961 C C . TRP B 1 281 ? 4.926 33.969 4.383 1 96.88 281 TRP B C 1
ATOM 5963 O O . TRP B 1 281 ? 4.188 34.844 3.93 1 96.88 281 TRP B O 1
ATOM 5973 N N . MET B 1 282 ? 6.031 33.594 3.84 1 95.75 282 MET B N 1
ATOM 5974 C CA . MET B 1 282 ? 6.566 34.344 2.699 1 95.75 282 MET B CA 1
ATOM 5975 C C . MET B 1 282 ? 5.719 34.125 1.453 1 95.75 282 MET B C 1
ATOM 5977 O O . MET B 1 282 ? 5.734 34.906 0.524 1 95.75 282 MET B O 1
ATOM 5981 N N . ALA B 1 283 ? 4.98 33 1.456 1 92.38 283 ALA B N 1
ATOM 5982 C CA . ALA B 1 283 ? 4.07 32.75 0.346 1 92.38 283 ALA B CA 1
ATOM 5983 C C . ALA B 1 283 ? 2.857 33.688 0.405 1 92.38 283 ALA B C 1
ATOM 5985 O O . ALA B 1 283 ? 2.18 33.906 -0.604 1 92.38 283 ALA B O 1
ATOM 5986 N N . HIS B 1 284 ? 2.584 34.25 1.567 1 92.31 284 HIS B N 1
ATOM 5987 C CA . HIS B 1 284 ? 1.361 35.031 1.737 1 92.31 284 HIS B CA 1
ATOM 5988 C C . HIS B 1 284 ? 1.674 36.5 2.002 1 92.31 284 HIS B C 1
ATOM 5990 O O . HIS B 1 284 ? 0.822 37.375 1.798 1 92.31 284 HIS B O 1
ATOM 5996 N N . VAL B 1 285 ? 2.816 36.719 2.516 1 94.19 285 VAL B N 1
ATOM 5997 C CA . VAL B 1 285 ? 3.219 38.062 2.9 1 94.19 285 VAL B CA 1
ATOM 5998 C C . VAL B 1 285 ? 4.539 38.438 2.219 1 94.19 285 VAL B C 1
ATOM 6000 O O . VAL B 1 285 ? 5.461 37.625 2.172 1 94.19 285 VAL B O 1
ATOM 6003 N N . ASP B 1 286 ? 4.621 39.594 1.704 1 92.5 286 ASP B N 1
ATOM 6004 C CA . ASP B 1 286 ? 5.855 40.062 1.082 1 92.5 286 ASP B CA 1
ATOM 6005 C C . ASP B 1 286 ? 6.863 40.531 2.135 1 92.5 286 ASP B C 1
ATOM 6007 O O . ASP B 1 286 ? 7.125 41.719 2.271 1 92.5 286 ASP B O 1
ATOM 6011 N N . GLU B 1 287 ? 7.305 39.719 2.893 1 95.31 287 GLU B N 1
ATOM 6012 C CA . GLU B 1 287 ? 8.336 39.906 3.91 1 95.31 287 GLU B CA 1
ATOM 6013 C C . GLU B 1 287 ? 9.359 38.781 3.865 1 95.31 287 GLU B C 1
ATOM 6015 O O . GLU B 1 287 ? 9.023 37.625 4.07 1 95.31 287 GLU B O 1
ATOM 6020 N N . ASP B 1 288 ? 10.531 39.094 3.566 1 94.69 288 ASP B N 1
ATOM 6021 C CA . ASP B 1 288 ? 11.609 38.125 3.547 1 94.69 288 ASP B CA 1
ATOM 6022 C C . ASP B 1 288 ? 12.125 37.844 4.957 1 94.69 288 ASP B C 1
ATOM 6024 O O . ASP B 1 288 ? 12.688 38.719 5.602 1 94.69 288 ASP B O 1
ATOM 6028 N N . ILE B 1 289 ? 11.977 36.625 5.43 1 95.12 289 ILE B N 1
ATOM 6029 C CA . ILE B 1 289 ? 12.445 36.312 6.77 1 95.12 289 ILE B CA 1
ATOM 6030 C C . ILE B 1 289 ? 13.477 35.188 6.703 1 95.12 289 ILE B C 1
ATOM 6032 O O . ILE B 1 289 ? 13.625 34.406 7.652 1 95.12 289 ILE B O 1
ATOM 6036 N N . ASN B 1 290 ? 14.172 35.031 5.648 1 92.81 290 ASN B N 1
ATOM 6037 C CA . ASN B 1 290 ? 15.164 34 5.422 1 92.81 290 ASN B CA 1
ATOM 6038 C C . ASN B 1 290 ? 16.312 34.094 6.418 1 92.81 290 ASN B C 1
ATOM 6040 O O . ASN B 1 290 ? 16.953 33.094 6.75 1 92.81 290 ASN B O 1
ATOM 6044 N N . ASP B 1 291 ? 16.562 35.25 6.859 1 91.44 291 ASP B N 1
ATOM 6045 C CA . ASP B 1 291 ? 17.672 35.469 7.785 1 91.44 291 ASP B CA 1
ATOM 6046 C C . ASP B 1 291 ? 17.484 34.656 9.062 1 91.44 291 ASP B C 1
ATOM 6048 O O . ASP B 1 291 ? 18.469 34.25 9.68 1 91.44 291 ASP B O 1
ATOM 6052 N N . LEU B 1 292 ? 16.266 34.438 9.453 1 91.56 292 LEU B N 1
ATOM 6053 C CA . LEU B 1 292 ? 15.969 33.688 10.656 1 91.56 292 LEU B CA 1
ATOM 6054 C C . LEU B 1 292 ? 16.438 32.219 10.516 1 91.56 292 LEU B C 1
ATOM 6056 O O . LEU B 1 292 ? 16.719 31.562 11.516 1 91.56 292 LEU B O 1
ATOM 6060 N N . LEU B 1 293 ? 16.516 31.719 9.289 1 91.5 293 LEU B N 1
ATOM 6061 C CA . LEU B 1 293 ? 16.859 30.344 9.008 1 91.5 293 LEU B CA 1
ATOM 6062 C C . LEU B 1 293 ? 18.375 30.156 8.984 1 91.5 293 LEU B C 1
ATOM 6064 O O . LEU B 1 293 ? 18.875 29.031 8.883 1 91.5 293 LEU B O 1
ATOM 6068 N N . ARG B 1 294 ? 19.062 31.234 9.156 1 88.38 294 ARG B N 1
ATOM 6069 C CA . ARG B 1 294 ? 20.531 31.188 9.117 1 88.38 294 ARG B CA 1
ATOM 6070 C C . ARG B 1 294 ? 21.125 31.516 10.484 1 88.38 294 ARG B C 1
ATOM 6072 O O . ARG B 1 294 ? 22.328 31.406 10.688 1 88.38 294 ARG B O 1
ATOM 6079 N N . GLN B 1 295 ? 20.297 31.891 11.375 1 86.19 295 GLN B N 1
ATOM 6080 C CA . GLN B 1 295 ? 20.766 32.219 12.711 1 86.19 295 GLN B CA 1
ATOM 6081 C C . GLN B 1 295 ? 21.312 30.984 13.422 1 86.19 295 GLN B C 1
ATOM 6083 O O . GLN B 1 295 ? 20.766 29.891 13.281 1 86.19 295 GLN B O 1
ATOM 6088 N N . PRO B 1 296 ? 22.359 31.172 14.094 1 81.06 296 PRO B N 1
ATOM 6089 C CA . PRO B 1 296 ? 22.906 30.031 14.828 1 81.06 296 PRO B CA 1
ATOM 6090 C C . PRO B 1 296 ? 21.938 29.484 15.867 1 81.06 296 PRO B C 1
ATOM 6092 O O . PRO B 1 296 ? 21.219 30.25 16.516 1 81.06 296 PRO B O 1
ATOM 6095 N N . LEU B 1 297 ? 21.969 28.156 15.969 1 81.38 297 LEU B N 1
ATOM 6096 C CA . LEU B 1 297 ? 21.156 27.516 16.984 1 81.38 297 LEU B CA 1
ATOM 6097 C C . LEU B 1 297 ? 21.906 27.375 18.297 1 81.38 297 LEU B C 1
ATOM 6099 O O . LEU B 1 297 ? 23.141 27.391 18.312 1 81.38 297 LEU B O 1
ATOM 6103 N N . PRO B 1 298 ? 21.125 27.391 19.359 1 73.62 298 PRO B N 1
ATOM 6104 C CA . PRO B 1 298 ? 21.828 27.172 20.641 1 73.62 298 PRO B CA 1
ATOM 6105 C C . PRO B 1 298 ? 22.625 25.875 20.656 1 73.62 298 PRO B C 1
ATOM 6107 O O . PRO B 1 298 ? 22.344 24.969 19.859 1 73.62 298 PRO B O 1
ATOM 6110 N N . PRO B 1 299 ? 23.625 25.859 21.531 1 63.75 299 PRO B N 1
ATOM 6111 C CA . PRO B 1 299 ? 24.484 24.688 21.578 1 63.75 299 PRO B CA 1
ATOM 6112 C C . PRO B 1 299 ? 23.719 23.391 21.797 1 63.75 299 PRO B C 1
ATOM 6114 O O . PRO B 1 299 ? 22.719 23.375 22.516 1 63.75 299 PRO B O 1
ATOM 6117 N N . LEU B 1 300 ? 24.25 22.375 21.125 1 67.31 300 LEU B N 1
ATOM 6118 C CA . LEU B 1 300 ? 23.625 21.062 21.094 1 67.31 300 LEU B CA 1
ATOM 6119 C C . LEU B 1 300 ? 23.875 20.297 22.375 1 67.31 300 LEU B C 1
ATOM 6121 O O . LEU B 1 300 ? 24.984 20.344 22.922 1 67.31 300 LEU B O 1
ATOM 6125 N N . GLU B 1 301 ? 22.844 19.969 23.062 1 74.44 301 GLU B N 1
ATOM 6126 C CA . GLU B 1 301 ? 22.938 19 24.141 1 74.44 301 GLU B CA 1
ATOM 6127 C C . GLU B 1 301 ? 22.531 17.594 23.688 1 74.44 301 GLU B C 1
ATOM 6129 O O . GLU B 1 301 ? 22.062 17.422 22.562 1 74.44 301 GLU B O 1
ATOM 6134 N N . ASP B 1 302 ? 23 16.578 24.484 1 82.69 302 ASP B N 1
ATOM 6135 C CA . ASP B 1 302 ? 22.484 15.242 24.219 1 82.69 302 ASP B CA 1
ATOM 6136 C C . ASP B 1 302 ? 20.953 15.234 24.25 1 82.69 302 ASP B C 1
ATOM 6138 O O . ASP B 1 302 ? 20.344 15.977 25.016 1 82.69 302 ASP B O 1
ATOM 6142 N N . GLY B 1 303 ? 20.391 14.617 23.266 1 92.38 303 GLY B N 1
ATOM 6143 C CA . GLY B 1 303 ? 18.938 14.57 23.234 1 92.38 303 GLY B CA 1
ATOM 6144 C C . GLY B 1 303 ? 18.391 13.695 22.125 1 92.38 303 GLY B C 1
ATOM 6145 O O . GLY B 1 303 ? 19.156 13.07 21.391 1 92.38 303 GLY B O 1
ATOM 6146 N N . LEU B 1 304 ? 17.125 13.633 22.062 1 94.69 304 LEU B N 1
ATOM 6147 C CA . LEU B 1 304 ? 16.484 12.688 21.172 1 94.69 304 LEU B CA 1
ATOM 6148 C C . LEU B 1 304 ? 16.625 13.141 19.719 1 94.69 304 LEU B C 1
ATOM 6150 O O . LEU B 1 304 ? 16.828 14.328 19.453 1 94.69 304 LEU B O 1
ATOM 6154 N N . ALA B 1 305 ? 16.562 12.141 18.766 1 96 305 ALA B N 1
ATOM 6155 C CA . ALA B 1 305 ? 16.547 12.406 17.328 1 96 305 ALA B CA 1
ATOM 6156 C C . ALA B 1 305 ? 15.141 12.672 16.844 1 96 305 ALA B C 1
ATOM 6158 O O . ALA B 1 305 ? 14.195 11.977 17.219 1 96 305 ALA B O 1
ATOM 6159 N N . ALA B 1 306 ? 14.977 13.766 16.062 1 97.12 306 ALA B N 1
ATOM 6160 C CA . ALA B 1 306 ? 13.664 14.117 15.531 1 97.12 306 ALA B CA 1
ATOM 6161 C C . ALA B 1 306 ? 13.773 14.703 14.125 1 97.12 306 ALA B C 1
ATOM 6163 O O . ALA B 1 306 ? 14.852 15.125 13.711 1 97.12 306 ALA B O 1
ATOM 6164 N N . GLN B 1 307 ? 12.688 14.688 13.406 1 97 307 GLN B N 1
ATOM 6165 C CA . GLN B 1 307 ? 12.586 15.172 12.031 1 97 307 GLN B CA 1
ATOM 6166 C C . GLN B 1 307 ? 11.188 15.703 11.742 1 97 307 GLN B C 1
ATOM 6168 O O . GLN B 1 307 ? 10.188 15.055 12.062 1 97 307 GLN B O 1
ATOM 6173 N N . VAL B 1 308 ? 11.148 16.906 11.219 1 97.81 308 VAL B N 1
ATOM 6174 C CA . VAL B 1 308 ? 9.867 17.469 10.812 1 97.81 308 VAL B CA 1
ATOM 6175 C C . VAL B 1 308 ? 9.469 16.922 9.445 1 97.81 308 VAL B C 1
ATOM 6177 O O . VAL B 1 308 ? 10.312 16.797 8.555 1 97.81 308 VAL B O 1
ATOM 6180 N N . ILE B 1 309 ? 8.234 16.578 9.344 1 97.38 309 ILE B N 1
ATOM 6181 C CA . ILE B 1 309 ? 7.625 16.172 8.078 1 97.38 309 ILE B CA 1
ATOM 6182 C C . ILE B 1 309 ? 6.453 17.094 7.75 1 97.38 309 ILE B C 1
ATOM 6184 O O . ILE B 1 309 ? 5.387 17 8.359 1 97.38 309 ILE B O 1
ATOM 6188 N N . GLY B 1 310 ? 6.664 17.984 6.82 1 96.19 310 GLY B N 1
ATOM 6189 C CA . GLY B 1 310 ? 5.637 18.891 6.348 1 96.19 310 GLY B CA 1
ATOM 6190 C C . GLY B 1 310 ? 5.078 18.516 4.992 1 96.19 310 GLY B C 1
ATOM 6191 O O . GLY B 1 310 ? 5.82 18.422 4.012 1 96.19 310 GLY B O 1
ATOM 6192 N N . THR B 1 311 ? 3.789 18.25 4.961 1 93 311 THR B N 1
ATOM 6193 C CA . THR B 1 311 ? 3.184 17.844 3.699 1 93 311 THR B CA 1
ATOM 6194 C C . THR B 1 311 ? 2.137 18.859 3.246 1 93 311 THR B C 1
ATOM 6196 O O . THR B 1 311 ? 1.765 19.75 4.004 1 93 311 THR B O 1
ATOM 6199 N N . GLY B 1 312 ? 1.763 18.719 1.967 1 86.88 312 GLY B N 1
ATOM 6200 C CA . GLY B 1 312 ? 0.778 19.594 1.351 1 86.88 312 GLY B CA 1
ATOM 6201 C C . GLY B 1 312 ? 0.633 19.359 -0.143 1 86.88 312 GLY B C 1
ATOM 6202 O O . GLY B 1 312 ? 1.283 18.484 -0.71 1 86.88 312 GLY B O 1
ATOM 6203 N N . PRO B 1 313 ? -0.2 20.078 -0.738 1 79.31 313 PRO B N 1
ATOM 6204 C CA . PRO B 1 313 ? -0.494 19.875 -2.158 1 79.31 313 PRO B CA 1
ATOM 6205 C C . PRO B 1 313 ? 0.682 20.25 -3.062 1 79.31 313 PRO B C 1
ATOM 6207 O O . PRO B 1 313 ? 0.683 19.906 -4.246 1 79.31 313 PRO B O 1
ATOM 6210 N N . THR B 1 314 ? 1.614 20.922 -2.482 1 76.81 314 THR B N 1
ATOM 6211 C CA . THR B 1 314 ? 2.76 21.312 -3.295 1 76.81 314 THR B CA 1
ATOM 6212 C C . THR B 1 314 ? 3.863 20.266 -3.219 1 76.81 314 THR B C 1
ATOM 6214 O O . THR B 1 314 ? 4.91 20.406 -3.855 1 76.81 314 THR B O 1
ATOM 6217 N N . VAL B 1 315 ? 3.623 19.391 -2.367 1 78.31 315 VAL B N 1
ATOM 6218 C CA . VAL B 1 315 ? 4.504 18.219 -2.291 1 78.31 315 VAL B CA 1
ATOM 6219 C C . VAL B 1 315 ? 3.838 17.031 -2.963 1 78.31 315 VAL B C 1
ATOM 6221 O O . VAL B 1 315 ? 2.646 17.062 -3.279 1 78.31 315 VAL B O 1
ATOM 6224 N N . ARG B 1 316 ? 4.617 16.078 -3.248 1 78.56 316 ARG B N 1
ATOM 6225 C CA . ARG B 1 316 ? 4.07 14.906 -3.908 1 78.56 316 ARG B CA 1
ATOM 6226 C C . ARG B 1 316 ? 2.955 14.281 -3.076 1 78.56 316 ARG B C 1
ATOM 6228 O O . ARG B 1 316 ? 3.047 14.219 -1.849 1 78.56 316 ARG B O 1
ATOM 6235 N N . TYR B 1 317 ? 1.896 13.797 -3.721 1 71.5 317 TYR B N 1
ATOM 6236 C CA . TYR B 1 317 ? 0.684 13.273 -3.102 1 71.5 317 TYR B CA 1
ATOM 6237 C C . TYR B 1 317 ? 1 12.094 -2.195 1 71.5 317 TYR B C 1
ATOM 6239 O O . TYR B 1 317 ? 0.35 11.898 -1.166 1 71.5 317 TYR B O 1
ATOM 6247 N N . GLU B 1 318 ? 1.945 11.422 -2.5 1 83.12 318 GLU B N 1
ATOM 6248 C CA . GLU B 1 318 ? 2.201 10.156 -1.811 1 83.12 318 GLU B CA 1
ATOM 6249 C C . GLU B 1 318 ? 3.037 10.375 -0.553 1 83.12 318 GLU B C 1
ATOM 6251 O O . GLU B 1 318 ? 3.279 9.438 0.209 1 83.12 318 GLU B O 1
ATOM 6256 N N . ALA B 1 319 ? 3.299 11.578 -0.254 1 89.62 319 ALA B N 1
ATOM 6257 C CA . ALA B 1 319 ? 4.297 11.82 0.786 1 89.62 319 ALA B CA 1
ATOM 6258 C C . ALA B 1 319 ? 3.805 11.32 2.143 1 89.62 319 ALA B C 1
ATOM 6260 O O . ALA B 1 319 ? 4.418 10.445 2.75 1 89.62 319 ALA B O 1
ATOM 6261 N N . MET B 1 320 ? 2.688 11.797 2.535 1 92.5 320 MET B N 1
ATOM 6262 C CA . MET B 1 320 ? 2.234 11.461 3.883 1 92.5 320 MET B CA 1
ATOM 6263 C C . MET B 1 320 ? 1.825 9.992 3.971 1 92.5 320 MET B C 1
ATOM 6265 O O . MET B 1 320 ? 2.217 9.289 4.902 1 92.5 320 MET B O 1
ATOM 6269 N N . PRO B 1 321 ? 1.091 9.469 3.027 1 93.12 321 PRO B N 1
ATOM 6270 C CA . PRO B 1 321 ? 0.752 8.039 3.092 1 93.12 321 PRO B CA 1
ATOM 6271 C C . PRO B 1 321 ? 1.986 7.145 3.141 1 93.12 321 PRO B C 1
ATOM 6273 O O . PRO B 1 321 ? 2.01 6.16 3.885 1 93.12 321 PRO B O 1
ATOM 6276 N N . GLN B 1 322 ? 2.951 7.484 2.4 1 94.25 322 GLN B N 1
ATOM 6277 C CA . GLN B 1 322 ? 4.156 6.66 2.371 1 94.25 322 GLN B CA 1
ATOM 6278 C C . GLN B 1 322 ? 4.867 6.672 3.723 1 94.25 322 GLN B C 1
ATOM 6280 O O . GLN B 1 322 ? 5.461 5.672 4.129 1 94.25 322 GLN B O 1
ATOM 6285 N N . VAL B 1 323 ? 4.797 7.793 4.367 1 96.31 323 VAL B N 1
ATOM 6286 C CA . VAL B 1 323 ? 5.375 7.859 5.707 1 96.31 323 VAL B CA 1
ATOM 6287 C C . VAL B 1 323 ? 4.629 6.906 6.637 1 96.31 323 VAL B C 1
ATOM 6289 O O . VAL B 1 323 ? 5.246 6.09 7.324 1 96.31 323 VAL B O 1
ATOM 6292 N N . PHE B 1 324 ? 3.336 6.961 6.621 1 97.62 324 PHE B N 1
ATOM 6293 C CA . PHE B 1 324 ? 2.525 6.074 7.445 1 97.62 324 PHE B CA 1
ATOM 6294 C C . PHE B 1 324 ? 2.803 4.613 7.105 1 97.62 324 PHE B C 1
ATOM 6296 O O . PHE B 1 324 ? 3.023 3.793 7.996 1 97.62 324 PHE B O 1
ATOM 6303 N N . GLU B 1 325 ? 2.781 4.324 5.84 1 97.44 325 GLU B N 1
ATOM 6304 C CA . GLU B 1 325 ? 2.965 2.949 5.383 1 97.44 325 GLU B CA 1
ATOM 6305 C C . GLU B 1 325 ? 4.328 2.408 5.797 1 97.44 325 GLU B C 1
ATOM 6307 O O . GLU B 1 325 ? 4.441 1.268 6.25 1 97.44 325 GLU B O 1
ATOM 6312 N N . THR B 1 326 ? 5.355 3.229 5.574 1 97.44 326 THR B N 1
ATOM 6313 C CA . THR B 1 326 ? 6.703 2.809 5.949 1 97.44 326 THR B CA 1
ATOM 6314 C C . THR B 1 326 ? 6.77 2.482 7.438 1 97.44 326 THR B C 1
ATOM 6316 O O . THR B 1 326 ? 7.379 1.485 7.836 1 97.44 326 THR B O 1
ATOM 6319 N N . LEU B 1 327 ? 6.133 3.283 8.242 1 98.19 327 LEU B N 1
ATOM 6320 C CA . LEU B 1 327 ? 6.102 3.037 9.68 1 98.19 327 LEU B CA 1
ATOM 6321 C C . LEU B 1 327 ? 5.359 1.744 9.992 1 98.19 327 LEU B C 1
ATOM 6323 O O . LEU B 1 327 ? 5.828 0.928 10.789 1 98.19 327 LEU B O 1
ATOM 6327 N N . MET B 1 328 ? 4.254 1.518 9.383 1 98.19 328 MET B N 1
ATOM 6328 C CA . MET B 1 328 ? 3.426 0.345 9.641 1 98.19 328 MET B CA 1
ATOM 6329 C C . MET B 1 328 ? 4.156 -0.936 9.258 1 98.19 328 MET B C 1
ATOM 6331 O O . MET B 1 328 ? 4.109 -1.928 9.984 1 98.19 328 MET B O 1
ATOM 6335 N N . TYR B 1 329 ? 4.828 -0.91 8.133 1 97.06 329 TYR B N 1
ATOM 6336 C CA . TYR B 1 329 ? 5.527 -2.104 7.664 1 97.06 329 TYR B CA 1
ATOM 6337 C C . TYR B 1 329 ? 6.793 -2.348 8.469 1 97.06 329 TYR B C 1
ATOM 6339 O O . TYR B 1 329 ? 7.348 -3.451 8.445 1 97.06 329 TYR B O 1
ATOM 6347 N N . ALA B 1 330 ? 7.254 -1.343 9.219 1 96 330 ALA B N 1
ATOM 6348 C CA . ALA B 1 330 ? 8.477 -1.469 10.016 1 96 330 ALA B CA 1
ATOM 6349 C C . ALA B 1 330 ? 8.18 -2.102 11.375 1 96 330 ALA B C 1
ATOM 635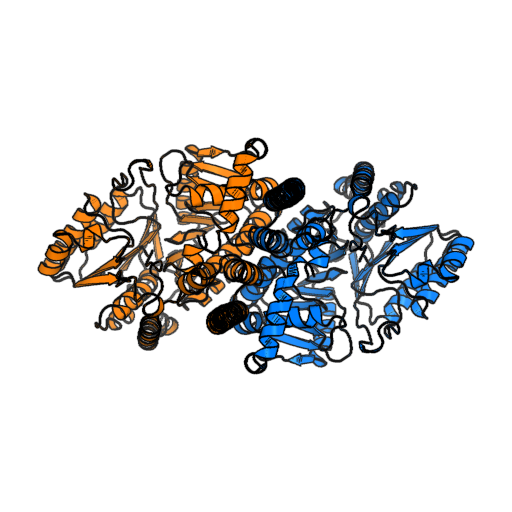1 O O . ALA B 1 330 ? 9.086 -2.586 12.047 1 96 330 ALA B O 1
ATOM 6352 N N . GLY B 1 331 ? 6.914 -2.156 11.781 1 96.12 331 GLY B N 1
ATOM 6353 C CA . GLY B 1 331 ? 6.551 -2.676 13.094 1 96.12 331 GLY B CA 1
ATOM 6354 C C . GLY B 1 331 ? 6.996 -4.109 13.305 1 96.12 331 GLY B C 1
ATOM 6355 O O . GLY B 1 331 ? 6.918 -4.934 12.391 1 96.12 331 GLY B O 1
ATOM 6356 N N . ARG B 1 332 ? 7.43 -4.383 14.547 1 95.25 332 ARG B N 1
ATOM 6357 C CA . ARG B 1 332 ? 7.871 -5.73 14.891 1 95.25 332 ARG B CA 1
ATOM 6358 C C . ARG B 1 332 ? 7.074 -6.285 16.062 1 95.25 332 ARG B C 1
ATOM 6360 O O . ARG B 1 332 ? 6.785 -7.484 16.125 1 95.25 332 ARG B O 1
ATOM 6367 N N . HIS B 1 333 ? 6.727 -5.371 16.953 1 96.25 333 HIS B N 1
ATOM 6368 C CA . HIS B 1 333 ? 6.094 -5.859 18.172 1 96.25 333 HIS B CA 1
ATOM 6369 C C . HIS B 1 333 ? 4.754 -5.176 18.422 1 96.25 333 HIS B C 1
ATOM 6371 O O . HIS B 1 333 ? 3.752 -5.844 18.688 1 96.25 333 HIS B O 1
ATOM 6377 N N . GLU B 1 334 ? 4.824 -3.883 18.344 1 98.44 334 GLU B N 1
ATOM 6378 C CA . GLU B 1 334 ? 3.617 -3.148 18.703 1 98.44 334 GLU B CA 1
ATOM 6379 C C . GLU B 1 334 ? 3.457 -1.894 17.859 1 98.44 334 GLU B C 1
ATOM 6381 O O . GLU B 1 334 ? 4.43 -1.184 17.594 1 98.44 334 GLU B O 1
ATOM 6386 N N . LEU B 1 335 ? 2.273 -1.652 17.359 1 98.81 335 LEU B N 1
ATOM 6387 C CA . LEU B 1 335 ? 1.854 -0.446 16.656 1 98.81 335 LEU B CA 1
ATOM 6388 C C . LEU B 1 335 ? 0.557 0.103 17.25 1 98.81 335 LEU B C 1
ATOM 6390 O O . LEU B 1 335 ? -0.463 -0.59 17.266 1 98.81 335 LEU B O 1
ATOM 6394 N N . VAL B 1 336 ? 0.542 1.336 17.797 1 98.94 336 VAL B N 1
ATOM 6395 C CA . VAL B 1 336 ? -0.659 1.957 18.344 1 98.94 336 VAL B CA 1
ATOM 6396 C C . VAL B 1 336 ? -0.911 3.295 17.641 1 98.94 336 VAL B C 1
ATOM 6398 O O . VAL B 1 336 ? -0.01 4.129 17.547 1 98.94 336 VAL B O 1
ATOM 6401 N N . ILE B 1 337 ? -2.137 3.471 17.156 1 98.88 337 ILE B N 1
ATOM 6402 C CA . ILE B 1 337 ? -2.492 4.672 16.406 1 98.88 337 ILE B CA 1
ATOM 6403 C C . ILE B 1 337 ? -3.715 5.332 17.031 1 98.88 337 ILE B C 1
ATOM 6405 O O . ILE B 1 337 ? -4.68 4.652 17.406 1 98.88 337 ILE B O 1
ATOM 6409 N N . SER B 1 338 ? -3.693 6.605 17.25 1 98.62 338 SER B N 1
ATOM 6410 C CA . SER B 1 338 ? -4.871 7.434 17.516 1 98.62 338 SER B CA 1
ATOM 6411 C C . SER B 1 338 ? -5.133 8.391 16.359 1 98.62 338 SER B C 1
ATOM 6413 O O . SER B 1 338 ? -4.23 9.117 15.922 1 98.62 338 SER B O 1
ATOM 6415 N N . THR B 1 339 ? -6.266 8.391 15.805 1 97.94 339 THR B N 1
ATOM 6416 C CA . THR B 1 339 ? -6.629 9.297 14.719 1 97.94 339 THR B CA 1
ATOM 6417 C C . THR B 1 339 ? -8.133 9.57 14.727 1 97.94 339 THR B C 1
ATOM 6419 O O . THR B 1 339 ? -8.93 8.656 14.938 1 97.94 339 THR B O 1
ATOM 6422 N N . PRO B 1 340 ? -8.547 10.773 14.531 1 96.88 340 PRO B N 1
ATOM 6423 C CA . PRO B 1 340 ? -9.984 11.078 14.508 1 96.88 340 PRO B CA 1
ATOM 6424 C C . PRO B 1 340 ? -10.648 10.703 13.188 1 96.88 340 PRO B C 1
ATOM 6426 O O . PRO B 1 340 ? -11.836 10.383 13.156 1 96.88 340 PRO B O 1
ATOM 6429 N N . TYR B 1 341 ? -9.953 10.836 12.117 1 94.81 341 TYR B N 1
ATOM 6430 C CA . TYR B 1 341 ? -10.516 10.633 10.789 1 94.81 341 TYR B CA 1
ATOM 6431 C C . TYR B 1 341 ? -9.742 9.578 10.023 1 94.81 341 TYR B C 1
ATOM 6433 O O . TYR B 1 341 ? -8.555 9.75 9.734 1 94.81 341 TYR B O 1
ATOM 6441 N N . TYR B 1 342 ? -10.422 8.555 9.648 1 94.75 342 TYR B N 1
ATOM 6442 C CA . TYR B 1 342 ? -9.812 7.422 8.961 1 94.75 342 TYR B CA 1
ATOM 6443 C C . TYR B 1 342 ? -10.547 7.105 7.668 1 94.75 342 TYR B C 1
ATOM 6445 O O . TYR B 1 342 ? -11.508 6.324 7.664 1 94.75 342 TYR B O 1
ATOM 6453 N N . VAL B 1 343 ? -10.117 7.637 6.645 1 90.5 343 VAL B N 1
ATOM 6454 C CA . VAL B 1 343 ? -10.531 7.348 5.273 1 90.5 343 VAL B CA 1
ATOM 6455 C C . VAL B 1 343 ? -9.297 7.074 4.418 1 90.5 343 VAL B C 1
ATOM 6457 O O . VAL B 1 343 ? -8.945 7.879 3.551 1 90.5 343 VAL B O 1
ATOM 6460 N N . PRO B 1 344 ? -8.711 5.938 4.605 1 90.38 344 PRO B N 1
ATOM 6461 C CA . PRO B 1 344 ? -7.414 5.629 4.004 1 90.38 344 PRO B CA 1
ATOM 6462 C C . PRO B 1 344 ? -7.508 5.352 2.504 1 90.38 344 PRO B C 1
ATOM 6464 O O . PRO B 1 344 ? -8.594 5.078 1.99 1 90.38 344 PRO B O 1
ATOM 6467 N N . ASP B 1 345 ? -6.402 5.562 1.866 1 85.06 345 ASP B N 1
ATOM 6468 C CA . ASP B 1 345 ? -6.309 4.949 0.545 1 85.06 345 ASP B CA 1
ATOM 6469 C C . ASP B 1 345 ? -6 3.459 0.653 1 85.06 345 ASP B C 1
ATOM 6471 O O . ASP B 1 345 ? -5.84 2.932 1.755 1 85.06 345 ASP B O 1
ATOM 6475 N N . GLU B 1 346 ? -5.961 2.738 -0.444 1 86 346 GLU B N 1
ATOM 6476 C CA . GLU B 1 346 ? -5.809 1.286 -0.452 1 86 346 GLU B CA 1
ATOM 6477 C C . GLU B 1 346 ? -4.457 0.869 0.121 1 86 346 GLU B C 1
ATOM 6479 O O . GLU B 1 346 ? -4.355 -0.149 0.81 1 86 346 GLU B O 1
ATOM 6484 N N . ALA B 1 347 ? -3.475 1.618 -0.196 1 90.62 347 ALA B N 1
ATOM 6485 C CA . ALA B 1 347 ? -2.131 1.285 0.272 1 90.62 347 ALA B CA 1
ATOM 6486 C C . ALA B 1 347 ? -2.045 1.364 1.794 1 90.62 347 ALA B C 1
ATOM 6488 O O . ALA B 1 347 ? -1.456 0.491 2.436 1 90.62 347 ALA B O 1
ATOM 6489 N N . MET B 1 348 ? -2.596 2.365 2.352 1 93.19 348 MET B N 1
ATOM 6490 C CA . MET B 1 348 ? -2.582 2.539 3.801 1 93.19 348 MET B CA 1
ATOM 6491 C C . MET B 1 348 ? -3.408 1.456 4.488 1 93.19 348 MET B C 1
ATOM 6493 O O . MET B 1 348 ? -2.996 0.911 5.512 1 93.19 348 MET B O 1
ATOM 6497 N N . GLN B 1 349 ? -4.578 1.168 3.967 1 92.56 349 GLN B N 1
ATOM 6498 C CA . GLN B 1 349 ? -5.414 0.095 4.492 1 92.56 349 GLN B CA 1
ATOM 6499 C C . GLN B 1 349 ? -4.668 -1.237 4.484 1 92.56 349 GLN B C 1
ATOM 6501 O O . GLN B 1 349 ? -4.695 -1.977 5.469 1 92.56 349 GLN B O 1
ATOM 6506 N N . ALA B 1 350 ? -4.012 -1.521 3.381 1 93.12 350 ALA B N 1
ATOM 6507 C CA . ALA B 1 350 ? -3.244 -2.758 3.244 1 93.12 350 ALA B CA 1
ATOM 6508 C C . ALA B 1 350 ? -2.107 -2.812 4.262 1 93.12 350 ALA B C 1
ATOM 6510 O O . ALA B 1 350 ? -1.83 -3.869 4.832 1 93.12 350 ALA B O 1
ATOM 6511 N N . ALA B 1 351 ? -1.466 -1.717 4.441 1 96.88 351 ALA B N 1
ATOM 6512 C CA . ALA B 1 351 ? -0.333 -1.646 5.359 1 96.88 351 ALA B CA 1
ATOM 6513 C C . ALA B 1 351 ? -0.767 -1.957 6.789 1 96.88 351 ALA B C 1
ATOM 6515 O O . ALA B 1 351 ? -0.094 -2.709 7.5 1 96.88 351 ALA B O 1
ATOM 6516 N N . LEU B 1 352 ? -1.848 -1.378 7.188 1 97.38 352 LEU B N 1
ATOM 6517 C CA . LEU B 1 352 ? -2.338 -1.604 8.539 1 97.38 352 LEU B CA 1
ATOM 6518 C C . LEU B 1 352 ? -2.754 -3.057 8.734 1 97.38 352 LEU B C 1
ATOM 6520 O O . LEU B 1 352 ? -2.43 -3.67 9.758 1 97.38 352 LEU B O 1
ATOM 6524 N N . CYS B 1 353 ? -3.436 -3.609 7.781 1 95.62 353 CYS B N 1
ATOM 6525 C CA . CYS B 1 353 ? -3.818 -5.016 7.836 1 95.62 353 CYS B CA 1
ATOM 6526 C C . CYS B 1 353 ? -2.59 -5.914 7.895 1 95.62 353 CYS B C 1
ATOM 6528 O O . CYS B 1 353 ? -2.537 -6.852 8.688 1 95.62 353 CYS B O 1
ATOM 6530 N N . ALA B 1 354 ? -1.648 -5.621 7.055 1 95.69 354 ALA B N 1
ATOM 6531 C CA . ALA B 1 354 ? -0.438 -6.434 6.992 1 95.69 354 ALA B CA 1
ATOM 6532 C C . ALA B 1 354 ? 0.307 -6.418 8.32 1 95.69 354 ALA B C 1
ATOM 6534 O O . ALA B 1 354 ? 0.915 -7.418 8.711 1 95.69 354 ALA B O 1
ATOM 6535 N N . SER B 1 355 ? 0.288 -5.277 8.953 1 97.19 355 SER B N 1
ATOM 6536 C CA . SER B 1 355 ? 0.953 -5.168 10.25 1 97.19 355 SER B CA 1
ATOM 6537 C C . SER B 1 355 ? 0.395 -6.18 11.242 1 97.19 355 SER B C 1
ATOM 6539 O O . SER B 1 355 ? 1.154 -6.898 11.898 1 97.19 355 SER B O 1
ATOM 6541 N N . ALA B 1 356 ? -0.839 -6.266 11.344 1 97.31 356 ALA B N 1
ATOM 6542 C CA . ALA B 1 356 ? -1.48 -7.195 12.273 1 97.31 356 ALA B CA 1
ATOM 6543 C C . ALA B 1 356 ? -1.249 -8.641 11.844 1 97.31 356 ALA B C 1
ATOM 6545 O O . ALA B 1 356 ? -1.001 -9.508 12.68 1 97.31 356 ALA B O 1
ATOM 6546 N N . ARG B 1 357 ? -1.271 -8.93 10.602 1 93.88 357 ARG B N 1
ATOM 6547 C CA . ARG B 1 357 ? -1.106 -10.289 10.086 1 93.88 357 ARG B CA 1
ATOM 6548 C C . ARG B 1 357 ? 0.298 -10.812 10.367 1 93.88 357 ARG B C 1
ATOM 6550 O O . ARG B 1 357 ? 0.487 -12.008 10.578 1 93.88 357 ARG B O 1
ATOM 6557 N N . ARG B 1 358 ? 1.211 -9.93 10.391 1 93.75 358 ARG B N 1
ATOM 6558 C CA . ARG B 1 358 ? 2.59 -10.336 10.656 1 93.75 358 ARG B CA 1
ATOM 6559 C C . ARG B 1 358 ? 2.807 -10.602 12.141 1 93.75 358 ARG B C 1
ATOM 6561 O O . ARG B 1 358 ? 3.914 -10.938 12.562 1 93.75 358 ARG B O 1
ATOM 6568 N N . GLY B 1 359 ? 1.754 -10.352 12.953 1 94.12 359 GLY B N 1
ATOM 6569 C CA . GLY B 1 359 ? 1.846 -10.656 14.375 1 94.12 359 GLY B CA 1
ATOM 6570 C C . GLY B 1 359 ? 2.152 -9.438 15.227 1 94.12 359 GLY B C 1
ATOM 6571 O O . GLY B 1 359 ? 2.385 -9.562 16.438 1 94.12 359 GLY B O 1
ATOM 6572 N N . VAL B 1 360 ? 2.252 -8.305 14.641 1 97.25 360 VAL B N 1
ATOM 6573 C CA . VAL B 1 360 ? 2.432 -7.07 15.398 1 97.25 360 VAL B CA 1
ATOM 6574 C C . VAL B 1 360 ? 1.151 -6.738 16.156 1 97.25 360 VAL B C 1
ATOM 6576 O O . VAL B 1 360 ? 0.057 -6.777 15.586 1 97.25 360 VAL B O 1
ATOM 6579 N N . GLU B 1 361 ? 1.263 -6.516 17.453 1 98.56 361 GLU B N 1
ATOM 6580 C CA . GLU B 1 361 ? 0.103 -6.027 18.203 1 98.56 361 GLU B CA 1
ATOM 6581 C C . GLU B 1 361 ? -0.336 -4.656 17.688 1 98.56 361 GLU B C 1
ATOM 6583 O O . GLU B 1 361 ? 0.219 -3.633 18.094 1 98.56 361 GLU B O 1
ATOM 6588 N N . THR B 1 362 ? -1.362 -4.676 16.859 1 98.75 362 THR B N 1
ATOM 6589 C CA . THR B 1 362 ? -1.78 -3.467 16.156 1 98.75 362 THR B CA 1
ATOM 6590 C C . THR B 1 362 ? -3.098 -2.943 16.719 1 98.75 362 THR B C 1
ATOM 6592 O O . THR B 1 362 ? -4.125 -3.619 16.641 1 98.75 362 THR B O 1
ATOM 6595 N N . THR B 1 363 ? -3.072 -1.77 17.312 1 98.88 363 THR B N 1
ATOM 6596 C CA . THR B 1 363 ? -4.242 -1.146 17.906 1 98.88 363 THR B CA 1
ATOM 6597 C C . THR B 1 363 ? -4.527 0.209 17.266 1 98.88 363 THR B C 1
ATOM 6599 O O . THR B 1 363 ? -3.607 0.995 17.031 1 98.88 363 THR B O 1
ATOM 6602 N N . ILE B 1 364 ? -5.754 0.457 16.984 1 98.81 364 ILE B N 1
ATOM 6603 C CA . ILE B 1 364 ? -6.152 1.772 16.484 1 98.81 364 ILE B CA 1
ATOM 6604 C C . ILE B 1 364 ? -7.34 2.287 17.297 1 98.81 364 ILE B C 1
ATOM 6606 O O . ILE B 1 364 ? -8.273 1.536 17.594 1 98.81 364 ILE B O 1
ATOM 6610 N N . ILE B 1 365 ? -7.281 3.543 17.719 1 98.75 365 ILE B N 1
ATOM 6611 C CA . ILE B 1 365 ? -8.297 4.18 18.547 1 98.75 365 ILE B CA 1
ATOM 6612 C C . ILE B 1 365 ? -9 5.277 17.75 1 98.75 365 ILE B C 1
ATOM 6614 O O . ILE B 1 365 ? -8.359 6.211 17.281 1 98.75 365 ILE B O 1
ATOM 6618 N N . PHE B 1 366 ? -10.297 5.129 17.625 1 97.81 366 PHE B N 1
ATOM 6619 C CA . PHE B 1 366 ? -11.148 6.113 16.969 1 97.81 366 PHE B CA 1
ATOM 6620 C C . PHE B 1 366 ? -12.07 6.789 17.969 1 97.81 366 PHE B C 1
ATOM 6622 O O . PHE B 1 366 ? -12.336 6.242 19.047 1 97.81 366 PHE B O 1
ATOM 6629 N N . PRO B 1 367 ? -12.562 8.023 17.625 1 97.19 367 PRO B N 1
ATOM 6630 C CA . PRO B 1 367 ? -13.648 8.539 18.453 1 97.19 367 PRO B CA 1
ATOM 6631 C C . PRO B 1 367 ? -14.961 7.781 18.25 1 97.19 367 PRO B C 1
ATOM 6633 O O . PRO B 1 367 ? -15.281 7.398 17.125 1 97.19 367 PRO B O 1
ATOM 6636 N N . ALA B 1 368 ? -15.648 7.523 19.281 1 95.5 368 ALA B N 1
ATOM 6637 C CA . ALA B 1 368 ? -16.953 6.879 19.172 1 95.5 368 ALA B CA 1
ATOM 6638 C C . ALA B 1 368 ? -17.938 7.758 18.406 1 95.5 368 ALA B C 1
ATOM 6640 O O . ALA B 1 368 ? -18.75 7.258 17.625 1 95.5 368 ALA B O 1
ATOM 6641 N N . LYS B 1 369 ? -17.859 9.016 18.719 1 92.38 369 LYS B N 1
ATOM 6642 C CA . LYS B 1 369 ? -18.656 10.023 18.016 1 92.38 369 LYS B CA 1
ATOM 6643 C C . LYS B 1 369 ? -17.781 10.977 17.219 1 92.38 369 LYS B C 1
ATOM 6645 O O . LYS B 1 369 ? -16.984 11.719 17.797 1 92.38 369 LYS B O 1
ATOM 6650 N N . ASN B 1 370 ? -17.969 10.922 15.898 1 91.31 370 ASN B N 1
ATOM 6651 C CA . ASN B 1 370 ? -17.219 11.797 15.008 1 91.31 370 ASN B CA 1
ATOM 6652 C C . ASN B 1 370 ? -18.031 13.008 14.586 1 91.31 370 ASN B C 1
ATOM 6654 O O . ASN B 1 370 ? -19.25 12.914 14.406 1 91.31 370 ASN B O 1
ATOM 6658 N N . ASP B 1 371 ? -17.422 14.125 14.406 1 90.25 371 ASP B N 1
ATOM 6659 C CA . ASP B 1 371 ? -18.125 15.359 14.07 1 90.25 371 ASP B CA 1
ATOM 6660 C C . ASP B 1 371 ? -18.547 15.367 12.602 1 90.25 371 ASP B C 1
ATOM 6662 O O . ASP B 1 371 ? -19.25 16.281 12.156 1 90.25 371 ASP B O 1
ATOM 6666 N N . SER B 1 372 ? -18.094 14.438 11.867 1 86.06 372 SER B N 1
ATOM 6667 C CA . SER B 1 372 ? -18.531 14.234 10.492 1 86.06 372 SER B CA 1
ATOM 6668 C C . SER B 1 372 ? -19.172 12.859 10.312 1 86.06 372 SER B C 1
ATOM 6670 O O . SER B 1 372 ? -18.469 11.836 10.359 1 86.06 372 SER B O 1
ATOM 6672 N N . PHE B 1 373 ? -20.438 12.875 10.047 1 82.69 373 PHE B N 1
ATOM 6673 C CA . PHE B 1 373 ? -21.156 11.609 9.875 1 82.69 373 PHE B CA 1
ATOM 6674 C C . PHE B 1 373 ? -20.641 10.867 8.648 1 82.69 373 PHE B C 1
ATOM 6676 O O . PHE B 1 373 ? -20.609 9.633 8.633 1 82.69 373 PHE B O 1
ATOM 6683 N N . ILE B 1 374 ? -20.125 11.57 7.746 1 82.81 374 ILE B N 1
ATOM 6684 C CA . ILE B 1 374 ? -19.609 10.977 6.52 1 82.81 374 ILE B CA 1
ATOM 6685 C C . ILE B 1 374 ? -18.297 10.242 6.816 1 82.81 374 ILE B C 1
ATOM 6687 O O . ILE B 1 374 ? -18.125 9.094 6.418 1 82.81 374 ILE B O 1
ATOM 6691 N N . VAL B 1 375 ? -17.469 10.914 7.551 1 85 375 VAL B N 1
ATOM 6692 C CA . VAL B 1 375 ? -16.172 10.312 7.875 1 85 375 VAL B CA 1
ATOM 6693 C C . VAL B 1 375 ? -16.375 9.133 8.812 1 85 375 VAL B C 1
ATOM 6695 O O . VAL B 1 375 ? -15.703 8.102 8.688 1 85 375 VAL B O 1
ATOM 6698 N N . GLY B 1 376 ? -17.359 9.352 9.688 1 87.75 376 GLY B N 1
ATOM 6699 C CA . GLY B 1 376 ? -17.672 8.242 10.57 1 87.75 376 GLY B CA 1
ATOM 6700 C C . GLY B 1 376 ? -18.141 7 9.828 1 87.75 376 GLY B C 1
ATOM 6701 O O . GLY B 1 376 ? -17.688 5.891 10.117 1 87.75 376 GLY B O 1
ATOM 6702 N N . ALA B 1 377 ? -18.953 7.172 8.938 1 86.31 377 ALA B N 1
ATOM 6703 C CA . ALA B 1 377 ? -19.484 6.062 8.148 1 86.31 377 ALA B CA 1
ATOM 6704 C C . ALA B 1 377 ? -18.406 5.445 7.27 1 86.31 377 ALA B C 1
ATOM 6706 O O . ALA B 1 377 ? -18.297 4.223 7.164 1 86.31 377 ALA B O 1
ATOM 6707 N N . ALA B 1 378 ? -17.656 6.281 6.684 1 85.56 378 ALA B N 1
ATOM 6708 C CA . ALA B 1 378 ? -16.562 5.793 5.836 1 85.56 378 ALA B CA 1
ATOM 6709 C C . ALA B 1 378 ? -15.57 4.965 6.641 1 85.56 378 ALA B C 1
ATOM 6711 O O . ALA B 1 378 ? -15.148 3.895 6.203 1 85.56 378 ALA B O 1
ATOM 6712 N N . SER B 1 379 ? -15.258 5.508 7.75 1 91.31 379 SER B N 1
ATOM 6713 C CA . SER B 1 379 ? -14.305 4.812 8.609 1 91.31 379 SER B CA 1
ATOM 6714 C C . SER B 1 379 ? -14.82 3.422 8.984 1 91.31 379 SER B C 1
ATOM 6716 O O . SER B 1 379 ? -14.078 2.441 8.906 1 91.31 379 SER B O 1
ATOM 6718 N N . ARG B 1 380 ? -16.016 3.365 9.328 1 91.81 380 ARG B N 1
ATOM 6719 C CA . ARG B 1 380 ? -16.609 2.117 9.812 1 91.81 380 ARG B CA 1
ATOM 6720 C C . ARG B 1 380 ? -16.719 1.093 8.688 1 91.81 380 ARG B C 1
ATOM 6722 O O . ARG B 1 380 ? -16.75 -0.113 8.938 1 91.81 380 ARG B O 1
ATOM 6729 N N . SER B 1 381 ? -16.719 1.523 7.473 1 89.56 381 SER B N 1
ATOM 6730 C CA . SER B 1 381 ? -16.75 0.611 6.336 1 89.56 381 SER B CA 1
ATOM 6731 C C . SER B 1 381 ? -15.477 -0.233 6.277 1 89.56 381 SER B C 1
ATOM 6733 O O . SER B 1 381 ? -15.461 -1.306 5.668 1 89.56 381 SER B O 1
ATOM 6735 N N . TYR B 1 382 ? -14.453 0.198 6.945 1 91.31 382 TYR B N 1
ATOM 6736 C CA . TYR B 1 382 ? -13.172 -0.49 6.863 1 91.31 382 TYR B CA 1
ATOM 6737 C C . TYR B 1 382 ? -12.969 -1.411 8.062 1 91.31 382 TYR B C 1
ATOM 6739 O O . TYR B 1 382 ? -12 -2.168 8.117 1 91.31 382 TYR B O 1
ATOM 6747 N N . TYR B 1 383 ? -13.898 -1.382 9.016 1 94.06 383 TYR B N 1
ATOM 6748 C CA . TYR B 1 383 ? -13.727 -2.082 10.281 1 94.06 383 TYR B CA 1
ATOM 6749 C C . TYR B 1 383 ? -13.641 -3.588 10.07 1 94.06 383 TYR B C 1
ATOM 6751 O O . TYR B 1 383 ? -12.781 -4.258 10.648 1 94.06 383 TYR B O 1
ATOM 6759 N N . ALA B 1 384 ? -14.508 -4.117 9.289 1 92.38 384 ALA B N 1
ATOM 6760 C CA . ALA B 1 384 ? -14.586 -5.566 9.109 1 92.38 384 ALA B CA 1
ATOM 6761 C C . ALA B 1 384 ? -13.25 -6.137 8.656 1 92.38 384 ALA B C 1
ATOM 6763 O O . ALA B 1 384 ? -12.766 -7.121 9.219 1 92.38 384 ALA B O 1
ATOM 6764 N N . ASP B 1 385 ? -12.656 -5.492 7.695 1 91.31 385 ASP B N 1
ATOM 6765 C CA . ASP B 1 385 ? -11.383 -5.965 7.152 1 91.31 385 ASP B CA 1
ATOM 6766 C C . ASP B 1 385 ? -10.258 -5.82 8.172 1 91.31 385 ASP B C 1
ATOM 6768 O O . ASP B 1 385 ? -9.391 -6.688 8.281 1 91.31 385 ASP B O 1
ATOM 6772 N N . LEU B 1 386 ? -10.25 -4.734 8.844 1 96.25 386 LEU B N 1
ATOM 6773 C CA . LEU B 1 386 ? -9.234 -4.52 9.875 1 96.25 386 LEU B CA 1
ATOM 6774 C C . LEU B 1 386 ? -9.32 -5.594 10.945 1 96.25 386 LEU B C 1
ATOM 6776 O O . LEU B 1 386 ? -8.305 -6.184 11.328 1 96.25 386 LEU B O 1
ATOM 6780 N N . LEU B 1 387 ? -10.523 -5.824 11.391 1 96.75 387 LEU B N 1
ATOM 6781 C CA . LEU B 1 387 ? -10.742 -6.816 12.438 1 96.75 387 LEU B CA 1
ATOM 6782 C C . LEU B 1 387 ? -10.359 -8.211 11.953 1 96.75 387 LEU B C 1
ATOM 6784 O O . LEU B 1 387 ? -9.734 -8.984 12.688 1 96.75 387 LEU B O 1
ATOM 6788 N N . ALA B 1 388 ? -10.695 -8.508 10.758 1 93.5 388 ALA B N 1
ATOM 6789 C CA . ALA B 1 388 ? -10.359 -9.805 10.172 1 93.5 388 ALA B CA 1
ATOM 6790 C C . ALA B 1 388 ? -8.852 -10 10.094 1 93.5 388 ALA B C 1
ATOM 6792 O O . ALA B 1 388 ? -8.359 -11.125 10.203 1 93.5 388 ALA B O 1
ATOM 6793 N N . ALA B 1 389 ? -8.133 -8.938 9.914 1 94.44 389 ALA B N 1
ATOM 6794 C CA . ALA B 1 389 ? -6.676 -8.992 9.812 1 94.44 389 ALA B CA 1
ATOM 6795 C C . ALA B 1 389 ? -6.027 -9.109 11.188 1 94.44 389 ALA B C 1
ATOM 6797 O O . ALA B 1 389 ? -4.836 -9.406 11.297 1 94.44 389 ALA B O 1
ATOM 6798 N N . GLY B 1 390 ? -6.766 -8.805 12.219 1 96.94 390 GLY B N 1
ATOM 6799 C CA . GLY B 1 390 ? -6.25 -8.922 13.57 1 96.94 390 GLY B CA 1
ATOM 6800 C C . GLY B 1 390 ? -6.016 -7.574 14.234 1 96.94 390 GLY B C 1
ATOM 6801 O O . GLY B 1 390 ? -5.457 -7.504 15.328 1 96.94 390 GLY B O 1
ATOM 6802 N N . VAL B 1 391 ? -6.422 -6.535 13.602 1 98.5 391 VAL B N 1
ATOM 6803 C CA . VAL B 1 391 ? -6.301 -5.211 14.203 1 98.5 391 VAL B CA 1
ATOM 6804 C C . VAL B 1 391 ? -7.297 -5.07 15.352 1 98.5 391 VAL B C 1
ATOM 6806 O O . VAL B 1 391 ? -8.453 -5.484 15.234 1 98.5 391 VAL B O 1
ATOM 6809 N N . GLN B 1 392 ? -6.82 -4.527 16.438 1 98.75 392 GLN B N 1
ATOM 6810 C CA . GLN B 1 392 ? -7.723 -4.195 17.531 1 98.75 392 GLN B CA 1
ATOM 6811 C C . GLN B 1 392 ? -8.266 -2.775 17.391 1 98.75 392 GLN B C 1
ATOM 6813 O O . GLN B 1 392 ? -7.5 -1.816 17.297 1 98.75 392 GLN B O 1
ATOM 6818 N N . ILE B 1 393 ? -9.578 -2.684 17.391 1 98.69 393 ILE B N 1
ATOM 6819 C CA . ILE B 1 393 ? -10.227 -1.387 17.203 1 98.69 393 ILE B CA 1
ATOM 6820 C C . ILE B 1 393 ? -10.906 -0.965 18.5 1 98.69 393 ILE B C 1
ATOM 6822 O O . ILE B 1 393 ? -11.625 -1.757 19.125 1 98.69 393 ILE B O 1
ATOM 6826 N N . PHE B 1 394 ? -10.656 0.231 18.906 1 98.75 394 PHE B N 1
ATOM 6827 C CA . PHE B 1 394 ? -11.32 0.82 20.062 1 98.75 394 PHE B CA 1
ATOM 6828 C C . PHE B 1 394 ? -11.984 2.141 19.703 1 98.75 394 PHE B C 1
ATOM 6830 O O . PHE B 1 394 ? -11.469 2.889 18.859 1 98.75 394 PHE B O 1
ATOM 6837 N N . GLU B 1 395 ? -13.086 2.434 20.297 1 98.25 395 GLU B N 1
ATOM 6838 C CA . GLU B 1 395 ? -13.773 3.709 20.109 1 98.25 395 GLU B CA 1
ATOM 6839 C C . GLU B 1 395 ? -13.812 4.504 21.422 1 98.25 395 GLU B C 1
ATOM 6841 O O . GLU B 1 395 ? -14.391 4.055 22.406 1 98.25 395 GLU B O 1
ATOM 6846 N N . TYR B 1 396 ? -13.25 5.602 21.438 1 98.38 396 TYR B N 1
ATOM 6847 C CA . TYR B 1 396 ? -13.102 6.484 22.594 1 98.38 396 TYR B CA 1
ATOM 6848 C C . TYR B 1 396 ? -14.398 7.227 22.891 1 98.38 396 TYR B C 1
ATOM 6850 O O . TYR B 1 396 ? -14.992 7.832 21.984 1 98.38 396 TYR B O 1
ATOM 6858 N N . GLU B 1 397 ? -14.844 7.332 24.125 1 96.62 397 GLU B N 1
ATOM 6859 C CA . GLU B 1 397 ? -16.156 7.875 24.484 1 96.62 397 GLU B CA 1
ATOM 6860 C C . GLU B 1 397 ? -16.016 9.188 25.25 1 96.62 397 GLU B C 1
ATOM 6862 O O . GLU B 1 397 ? -17.016 9.828 25.578 1 96.62 397 GLU B O 1
ATOM 6867 N N . GLY B 1 398 ? -14.93 9.711 25.5 1 93.69 398 GLY B N 1
ATOM 6868 C CA . GLY B 1 398 ? -14.742 10.891 26.312 1 93.69 398 GLY B CA 1
ATOM 6869 C C . GLY B 1 398 ? -14.727 12.18 25.516 1 93.69 398 GLY B C 1
ATOM 6870 O O . GLY B 1 398 ? -14.117 13.172 25.938 1 93.69 398 GLY B O 1
ATOM 6871 N N . GLY B 1 399 ? -15.406 12.234 24.391 1 96.31 399 GLY B N 1
ATOM 6872 C CA . GLY B 1 399 ? -15.383 13.359 23.484 1 96.31 399 GLY B CA 1
ATOM 6873 C C . GLY B 1 399 ? -14.805 13.016 22.125 1 96.31 399 GLY B C 1
ATOM 6874 O O . GLY B 1 399 ? -14.797 11.844 21.719 1 96.31 399 GLY B O 1
ATOM 6875 N N . LEU B 1 400 ? -14.438 14.031 21.422 1 97.19 400 LEU B N 1
ATOM 6876 C CA . LEU B 1 400 ? -13.797 13.781 20.141 1 97.19 400 LEU B CA 1
ATOM 6877 C C . LEU B 1 400 ? -12.289 13.602 20.297 1 97.19 400 LEU B C 1
ATOM 6879 O O . LEU B 1 400 ? -11.57 14.578 20.531 1 97.19 400 LEU B O 1
ATOM 6883 N N . LEU B 1 401 ? -11.891 12.398 20.297 1 98 401 LEU B N 1
ATOM 6884 C CA . LEU B 1 401 ? -10.453 12.156 20.297 1 98 401 LEU B CA 1
ATOM 6885 C C . LEU B 1 401 ? -9.812 12.695 19.031 1 98 401 LEU B C 1
ATOM 6887 O O . LEU B 1 401 ? -9.828 12.031 17.984 1 98 401 LEU B O 1
ATOM 6891 N N . HIS B 1 402 ? -9.211 13.812 19.141 1 98.31 402 HIS B N 1
ATOM 6892 C CA . HIS B 1 402 ? -8.688 14.547 18 1 98.31 402 HIS B CA 1
ATOM 6893 C C . HIS B 1 402 ? -7.184 14.359 17.859 1 98.31 402 HIS B C 1
ATOM 6895 O O . HIS B 1 402 ? -6.582 14.836 16.891 1 98.31 402 HIS B O 1
ATOM 6901 N N . THR B 1 403 ? -6.594 13.594 18.75 1 98.69 403 THR B N 1
ATOM 6902 C CA . THR B 1 403 ? -5.156 13.344 18.766 1 98.69 403 THR B CA 1
ATOM 6903 C C . THR B 1 403 ? -4.742 12.547 17.531 1 98.69 403 THR B C 1
ATOM 6905 O O . THR B 1 403 ? -5.41 11.578 17.156 1 98.69 403 THR B O 1
ATOM 6908 N N . LYS B 1 404 ? -3.705 12.953 16.875 1 98.44 404 LYS B N 1
ATOM 6909 C CA . LYS B 1 404 ? -3.035 12.203 15.812 1 98.44 404 LYS B CA 1
ATOM 6910 C C . LYS B 1 404 ? -1.65 11.742 16.266 1 98.44 404 LYS B C 1
ATOM 6912 O O . LYS B 1 404 ? -0.714 12.539 16.312 1 98.44 404 LYS B O 1
ATOM 6917 N N . SER B 1 405 ? -1.581 10.5 16.547 1 98.81 405 SER B N 1
ATOM 6918 C CA . SER B 1 405 ? -0.304 9.969 17 1 98.81 405 SER B CA 1
ATOM 6919 C C . SER B 1 405 ? -0.14 8.5 16.625 1 98.81 405 SER B C 1
ATOM 6921 O O . SER B 1 405 ? -1.128 7.785 16.453 1 98.81 405 SER B O 1
ATOM 6923 N N . LEU B 1 406 ? 1.039 8.117 16.391 1 98.88 406 LEU B N 1
ATOM 6924 C CA . LEU B 1 406 ? 1.456 6.75 16.094 1 98.88 406 LEU B CA 1
ATOM 6925 C C . LEU B 1 406 ? 2.711 6.387 16.891 1 98.88 406 LEU B C 1
ATOM 6927 O O . LEU B 1 406 ? 3.713 7.105 16.828 1 98.88 406 LEU B O 1
ATOM 6931 N N . THR B 1 407 ? 2.635 5.352 17.703 1 98.88 407 THR B N 1
ATOM 6932 C CA . THR B 1 407 ? 3.809 4.812 18.391 1 98.88 407 THR B CA 1
ATOM 6933 C C . THR B 1 407 ? 4.168 3.436 17.844 1 98.88 407 THR B C 1
ATOM 6935 O O . THR B 1 407 ? 3.281 2.641 17.516 1 98.88 407 THR B O 1
ATOM 6938 N N . LEU B 1 408 ? 5.398 3.209 17.719 1 98.62 408 LEU B N 1
ATOM 6939 C CA . LEU B 1 408 ? 5.902 1.991 17.094 1 98.62 408 LEU B CA 1
ATOM 6940 C C . LEU B 1 408 ? 7 1.355 17.938 1 98.62 408 LEU B C 1
ATOM 6942 O O . LEU B 1 408 ? 8.039 1.973 18.188 1 98.62 408 LEU B O 1
ATOM 6946 N N . ASP B 1 409 ? 6.77 0.118 18.469 1 97.62 409 ASP B N 1
ATOM 6947 C CA . ASP B 1 409 ? 7.715 -0.765 19.156 1 97.62 409 ASP B CA 1
ATOM 6948 C C . ASP B 1 409 ? 8.336 -0.076 20.359 1 97.62 409 ASP B C 1
ATOM 6950 O O . ASP B 1 409 ? 9.5 -0.323 20.688 1 97.62 409 ASP B O 1
ATOM 6954 N N . GLY B 1 410 ? 7.656 0.963 20.875 1 97.81 410 GLY B N 1
ATOM 6955 C CA . GLY B 1 410 ? 8.07 1.626 22.109 1 97.81 410 GLY B CA 1
ATOM 6956 C C . GLY B 1 410 ? 9.242 2.572 21.906 1 97.81 410 GLY B C 1
ATOM 6957 O O . GLY B 1 410 ? 9.812 3.072 22.875 1 97.81 410 GLY B O 1
ATOM 6958 N N . GLU B 1 411 ? 9.562 2.863 20.656 1 97.94 411 GLU B N 1
ATOM 6959 C CA . GLU B 1 411 ? 10.789 3.615 20.422 1 97.94 411 GLU B CA 1
ATOM 6960 C C . GLU B 1 411 ? 10.562 4.766 19.453 1 97.94 411 GLU B C 1
ATOM 6962 O O . GLU B 1 411 ? 11.281 5.766 19.469 1 97.94 411 GLU B O 1
ATOM 6967 N N . ILE B 1 412 ? 9.617 4.645 18.547 1 98.56 412 ILE B N 1
ATOM 6968 C CA . ILE B 1 412 ? 9.352 5.613 17.484 1 98.56 412 ILE B CA 1
ATOM 6969 C C . ILE B 1 412 ? 7.984 6.258 17.703 1 98.56 412 ILE B C 1
ATOM 6971 O O . ILE B 1 412 ? 7.023 5.578 18.078 1 98.56 412 ILE B O 1
ATOM 6975 N N . THR B 1 413 ? 7.914 7.531 17.531 1 98.88 413 THR B N 1
ATOM 6976 C CA . THR B 1 413 ? 6.629 8.219 17.594 1 98.88 413 THR B CA 1
ATOM 6977 C C . THR B 1 413 ? 6.484 9.195 16.438 1 98.88 413 THR B C 1
ATOM 6979 O O . THR B 1 413 ? 7.441 9.891 16.078 1 98.88 413 THR B O 1
ATOM 6982 N N . LEU B 1 414 ? 5.383 9.195 15.797 1 98.88 414 LEU B N 1
ATOM 6983 C CA . LEU B 1 414 ? 4.934 10.25 14.898 1 98.88 414 LEU B CA 1
ATOM 6984 C C . LEU B 1 414 ? 3.758 11.008 15.5 1 98.88 414 LEU B C 1
ATOM 6986 O O . LEU B 1 414 ? 2.766 10.406 15.914 1 98.88 414 LEU B O 1
ATOM 6990 N N . ILE B 1 415 ? 3.859 12.305 15.641 1 98.81 415 ILE B N 1
ATOM 6991 C CA . ILE B 1 415 ? 2.785 13.141 16.172 1 98.81 415 ILE B CA 1
ATOM 6992 C C . ILE B 1 415 ? 2.658 14.406 15.32 1 98.81 415 ILE B C 1
ATOM 6994 O O . ILE B 1 415 ? 3.652 14.914 14.797 1 98.81 415 ILE B O 1
ATOM 6998 N N . GLY B 1 416 ? 1.446 14.875 15.086 1 98.38 416 GLY B N 1
ATOM 6999 C CA . GLY B 1 416 ? 1.293 16.109 14.336 1 98.38 416 GLY B CA 1
ATOM 7000 C C . GLY B 1 416 ? -0.148 16.406 13.969 1 98.38 416 GLY B C 1
ATOM 7001 O O . GLY B 1 416 ? -1.06 16.156 14.758 1 98.38 416 GLY B O 1
ATOM 7002 N N . SER B 1 417 ? -0.279 17.062 12.844 1 97.94 417 SER B N 1
ATOM 7003 C CA . SER B 1 417 ? -1.594 17.547 12.438 1 97.94 417 SER B CA 1
ATOM 7004 C C . SER B 1 417 ? -2.248 16.609 11.438 1 97.94 417 SER B C 1
ATOM 7006 O O . SER B 1 417 ? -3.455 16.688 11.195 1 97.94 417 SER B O 1
ATOM 7008 N N . ALA B 1 418 ? -1.518 15.688 10.859 1 96.75 418 ALA B N 1
ATOM 7009 C CA . ALA B 1 418 ? -2.02 14.906 9.734 1 96.75 418 ALA B CA 1
ATOM 7010 C C . ALA B 1 418 ? -2.986 13.82 10.203 1 96.75 418 ALA B C 1
ATOM 7012 O O . ALA B 1 418 ? -2.646 13.008 11.062 1 96.75 418 ALA B O 1
ATOM 7013 N N . ASN B 1 419 ? -4.18 13.836 9.633 1 94.88 419 ASN B N 1
ATOM 7014 C CA . ASN B 1 419 ? -5.121 12.727 9.758 1 94.88 419 ASN B CA 1
ATOM 7015 C C . ASN B 1 419 ? -4.762 11.586 8.812 1 94.88 419 ASN B C 1
ATOM 7017 O O . ASN B 1 419 ? -3.863 11.719 7.984 1 94.88 419 ASN B O 1
ATOM 7021 N N . MET B 1 420 ? -5.441 10.492 8.984 1 95 420 MET B N 1
ATOM 7022 C CA . MET B 1 420 ? -5.281 9.375 8.055 1 95 420 MET B CA 1
ATOM 7023 C C . MET B 1 420 ? -6.434 9.328 7.059 1 95 420 MET B C 1
ATOM 7025 O O . MET B 1 420 ? -7.098 8.297 6.922 1 95 420 MET B O 1
ATOM 7029 N N . ASP B 1 421 ? -6.574 10.391 6.348 1 90.12 421 ASP B N 1
ATOM 7030 C CA . ASP B 1 421 ? -7.633 10.484 5.352 1 90.12 421 ASP B CA 1
ATOM 7031 C C . ASP B 1 421 ? -7.133 11.172 4.082 1 90.12 421 ASP B C 1
ATOM 7033 O O . ASP B 1 421 ? -6.035 11.727 4.062 1 90.12 421 ASP B O 1
ATOM 7037 N N . ARG B 1 422 ? -7.883 11.18 3.092 1 82.25 422 ARG B N 1
ATOM 7038 C CA . ARG B 1 422 ? -7.477 11.664 1.774 1 82.25 422 ARG B CA 1
ATOM 7039 C C . ARG B 1 422 ? -7.293 13.18 1.777 1 82.25 422 ARG B C 1
ATOM 7041 O O . ARG B 1 422 ? -6.434 13.703 1.066 1 82.25 422 ARG B O 1
ATOM 7048 N N . ARG B 1 423 ? -8 13.867 2.498 1 83.31 423 ARG B N 1
ATOM 7049 C CA . ARG B 1 423 ? -7.855 15.32 2.574 1 83.31 423 ARG B CA 1
ATOM 7050 C C . ARG B 1 423 ? -6.477 15.703 3.104 1 83.31 423 ARG B C 1
ATOM 7052 O O . ARG B 1 423 ? -5.82 16.594 2.557 1 83.31 423 ARG B O 1
ATOM 7059 N N . SER B 1 424 ? -6.109 15.062 4.168 1 87.62 424 SER B N 1
ATOM 7060 C CA . SER B 1 424 ? -4.793 15.312 4.738 1 87.62 424 SER B CA 1
ATOM 7061 C C . SER B 1 424 ? -3.686 14.922 3.766 1 87.62 424 SER B C 1
ATOM 7063 O O . SER B 1 424 ? -2.604 15.516 3.773 1 87.62 424 SER B O 1
ATOM 7065 N N . PHE B 1 425 ? -4.031 13.992 2.961 1 85.12 425 PHE B N 1
ATOM 7066 C CA . PHE B 1 425 ? -3.016 13.484 2.049 1 85.12 425 PHE B CA 1
ATOM 7067 C C . PHE B 1 425 ? -2.875 14.398 0.835 1 85.12 425 PHE B C 1
ATOM 7069 O O . PHE B 1 425 ? -1.761 14.664 0.381 1 85.12 425 PHE B O 1
ATOM 7076 N N . ASP B 1 426 ? -4.012 14.945 0.394 1 78.56 426 ASP B N 1
ATOM 7077 C CA . ASP B 1 426 ? -4.004 15.562 -0.931 1 78.56 426 ASP B CA 1
ATOM 7078 C C . ASP B 1 426 ? -4.211 17.078 -0.839 1 78.56 426 ASP B C 1
ATOM 7080 O O . ASP B 1 426 ? -3.783 17.812 -1.724 1 78.56 426 ASP B O 1
ATOM 7084 N N . LEU B 1 427 ? -4.844 17.531 0.225 1 80.62 427 LEU B N 1
ATOM 7085 C CA . LEU B 1 427 ? -5.363 18.891 0.145 1 80.62 427 LEU B CA 1
ATOM 7086 C C . LEU B 1 427 ? -4.801 19.75 1.27 1 80.62 427 LEU B C 1
ATOM 7088 O O . LEU B 1 427 ? -4.527 20.938 1.07 1 80.62 427 LEU B O 1
ATOM 7092 N N . ASN B 1 428 ? -4.586 19.156 2.346 1 89.88 428 ASN B N 1
ATOM 7093 C CA . ASN B 1 428 ? -4.199 19.953 3.506 1 89.88 428 ASN B CA 1
ATOM 7094 C C . ASN B 1 428 ? -2.682 20.078 3.617 1 89.88 428 ASN B C 1
ATOM 7096 O O . ASN B 1 428 ? -1.953 19.125 3.324 1 89.88 428 ASN B O 1
ATOM 7100 N N . TYR B 1 429 ? -2.295 21.281 4.008 1 93 429 TYR B N 1
ATOM 7101 C CA . TYR B 1 429 ? -0.938 21.391 4.527 1 93 429 TYR B CA 1
ATOM 7102 C C . TYR B 1 429 ? -0.855 20.875 5.957 1 93 429 TYR B C 1
ATOM 7104 O O . TYR B 1 429 ? -1.679 21.234 6.805 1 93 429 TYR B O 1
ATOM 7112 N N . GLU B 1 430 ? 0.072 20 6.191 1 96.75 430 GLU B N 1
ATOM 7113 C CA . GLU B 1 430 ? 0.225 19.359 7.492 1 96.75 430 GLU B CA 1
ATOM 7114 C C . GLU B 1 430 ? 1.643 19.547 8.031 1 96.75 430 GLU B C 1
ATOM 7116 O O . GLU B 1 430 ? 2.584 19.75 7.262 1 96.75 430 GLU B O 1
ATOM 7121 N N . ASN B 1 431 ? 1.796 19.453 9.297 1 97.81 431 ASN B N 1
ATOM 7122 C CA . ASN B 1 431 ? 3.104 19.375 9.938 1 97.81 431 ASN B CA 1
ATOM 7123 C C . ASN B 1 431 ? 3.15 18.281 11.008 1 97.81 431 ASN B C 1
ATOM 7125 O O . ASN B 1 431 ? 2.26 18.203 11.852 1 97.81 431 ASN B O 1
ATOM 7129 N N . ASN B 1 432 ? 4.152 17.438 10.93 1 98.56 432 ASN B N 1
ATOM 7130 C CA . ASN B 1 432 ? 4.383 16.328 11.844 1 98.56 432 ASN B CA 1
ATOM 7131 C C . ASN B 1 432 ? 5.84 16.25 12.281 1 98.56 432 ASN B C 1
ATOM 7133 O O . ASN B 1 432 ? 6.727 16.766 11.602 1 98.56 432 ASN B O 1
ATOM 7137 N N . ILE B 1 433 ? 6.066 15.656 13.438 1 98.75 433 ILE B N 1
ATOM 7138 C CA . ILE B 1 433 ? 7.426 15.352 13.867 1 98.75 433 ILE B CA 1
ATOM 7139 C C . ILE B 1 433 ? 7.559 13.859 14.141 1 98.75 433 ILE B C 1
ATOM 7141 O O . ILE B 1 433 ? 6.758 13.281 14.883 1 98.75 433 ILE B O 1
ATOM 7145 N N . LEU B 1 434 ? 8.445 13.219 13.453 1 98.75 434 LEU B N 1
ATOM 7146 C CA . LEU B 1 434 ? 8.898 11.859 13.711 1 98.75 434 LEU B CA 1
ATOM 7147 C C . LEU B 1 434 ? 10.117 11.852 14.625 1 98.75 434 LEU B C 1
ATOM 7149 O O . LEU B 1 434 ? 11.086 12.578 14.391 1 98.75 434 LEU B O 1
ATOM 7153 N N . PHE B 1 435 ? 10.086 11.016 15.719 1 98.5 435 PHE B N 1
ATOM 7154 C CA . PHE B 1 435 ? 11.273 11.016 16.562 1 98.5 435 PHE B CA 1
ATOM 7155 C C . PHE B 1 435 ? 11.555 9.617 17.094 1 98.5 435 PHE B C 1
ATOM 7157 O O . PHE B 1 435 ? 10.656 8.773 17.141 1 98.5 435 PHE B O 1
ATOM 7164 N N . TYR B 1 436 ? 12.797 9.383 17.422 1 98.12 436 TYR B N 1
ATOM 7165 C CA . TYR B 1 436 ? 13.281 8.188 18.094 1 98.12 436 TYR B CA 1
ATOM 7166 C C . TYR B 1 436 ? 13.719 8.508 19.516 1 98.12 436 TYR B C 1
ATOM 7168 O O . TYR B 1 436 ? 14.695 9.227 19.734 1 98.12 436 TYR B O 1
ATOM 7176 N N . ASP B 1 437 ? 12.961 7.98 20.422 1 98.06 437 ASP B N 1
ATOM 7177 C CA . ASP B 1 437 ? 13.273 8.117 21.844 1 98.06 437 ASP B CA 1
ATOM 7178 C C . ASP B 1 437 ? 12.383 7.211 22.688 1 98.06 437 ASP B C 1
ATOM 7180 O O . ASP B 1 437 ? 11.148 7.305 22.625 1 98.06 437 ASP B O 1
ATOM 7184 N N . GLN B 1 438 ? 12.969 6.395 23.531 1 97.69 438 GLN B N 1
ATOM 7185 C CA . GLN B 1 438 ? 12.211 5.434 24.328 1 97.69 438 GLN B CA 1
ATOM 7186 C C . GLN B 1 438 ? 11.383 6.137 25.391 1 97.69 438 GLN B C 1
ATOM 7188 O O . GLN B 1 438 ? 10.227 5.77 25.625 1 97.69 438 GLN B O 1
ATOM 7193 N N . GLY B 1 439 ? 11.984 7.09 26.047 1 98.31 439 GLY B N 1
ATOM 7194 C CA . GLY B 1 439 ? 11.312 7.777 27.141 1 98.31 439 GLY B CA 1
ATOM 7195 C C . GLY B 1 439 ? 10.094 8.562 26.688 1 98.31 439 GLY B C 1
ATOM 7196 O O . GLY B 1 439 ? 8.992 8.367 27.219 1 98.31 439 GLY B O 1
ATOM 7197 N N . LEU B 1 440 ? 10.289 9.453 25.719 1 98.62 440 LEU B N 1
ATOM 7198 C CA . LEU B 1 440 ? 9.18 10.281 25.25 1 98.62 440 LEU B CA 1
ATOM 7199 C C . LEU B 1 440 ? 8.117 9.422 24.562 1 98.62 440 LEU B C 1
ATOM 7201 O O . LEU B 1 440 ? 6.922 9.719 24.656 1 98.62 440 LEU B O 1
ATOM 7205 N N . THR B 1 441 ? 8.523 8.375 23.891 1 98.81 441 THR B N 1
ATOM 7206 C CA . THR B 1 441 ? 7.566 7.457 23.281 1 98.81 441 THR B CA 1
ATOM 7207 C C . THR B 1 441 ? 6.734 6.77 24.359 1 98.81 441 THR B C 1
ATOM 7209 O O . THR B 1 441 ? 5.531 6.559 24.188 1 98.81 441 THR B O 1
ATOM 7212 N N . ALA B 1 442 ? 7.375 6.41 25.422 1 98.81 442 ALA B N 1
ATOM 7213 C CA . ALA B 1 442 ? 6.648 5.809 26.531 1 98.81 442 ALA B CA 1
ATOM 7214 C C . ALA B 1 442 ? 5.582 6.758 27.078 1 98.81 442 ALA B C 1
ATOM 7216 O O . ALA B 1 442 ? 4.496 6.328 27.469 1 98.81 442 ALA B O 1
ATOM 7217 N N . ASP B 1 443 ? 5.934 8.039 27.141 1 98.88 443 ASP B N 1
ATOM 7218 C CA . ASP B 1 443 ? 4.961 9.039 27.594 1 98.88 443 ASP B CA 1
ATOM 7219 C C . ASP B 1 443 ? 3.752 9.078 26.656 1 98.88 443 ASP B C 1
ATOM 7221 O O . ASP B 1 443 ? 2.609 9.141 27.109 1 98.88 443 ASP B O 1
ATOM 7225 N N . VAL B 1 444 ? 4.016 9.039 25.359 1 98.88 444 VAL B N 1
ATOM 7226 C CA . VAL B 1 444 ? 2.932 9.07 24.391 1 98.88 444 VAL B CA 1
ATOM 7227 C C . VAL B 1 444 ? 2.119 7.777 24.484 1 98.88 444 VAL B C 1
ATOM 7229 O O . VAL B 1 444 ? 0.889 7.805 24.406 1 98.88 444 VAL B O 1
ATOM 7232 N N . ARG B 1 445 ? 2.803 6.711 24.656 1 98.81 445 ARG B N 1
ATOM 7233 C CA . ARG B 1 445 ? 2.121 5.426 24.781 1 98.81 445 ARG B CA 1
ATOM 7234 C C . ARG B 1 445 ? 1.226 5.402 26.016 1 98.81 445 ARG B C 1
ATOM 7236 O O . ARG B 1 445 ? 0.13 4.84 25.984 1 98.81 445 ARG B O 1
ATOM 7243 N N . GLN B 1 446 ? 1.714 5.953 27.078 1 98.75 446 GLN B N 1
ATOM 7244 C CA . GLN B 1 446 ? 0.899 6.047 28.281 1 98.75 446 GLN B CA 1
ATOM 7245 C C . GLN B 1 446 ? -0.355 6.883 28.031 1 98.75 446 GLN B C 1
ATOM 7247 O O . GLN B 1 446 ? -1.429 6.566 28.547 1 98.75 446 GLN B O 1
ATOM 7252 N N . ARG B 1 447 ? -0.178 7.953 27.344 1 98.75 447 ARG B N 1
ATOM 7253 C CA . ARG B 1 447 ? -1.345 8.742 26.969 1 98.75 447 ARG B CA 1
ATOM 7254 C C . ARG B 1 447 ? -2.332 7.91 26.156 1 98.75 447 ARG B C 1
ATOM 7256 O O . ARG B 1 447 ? -3.541 7.965 26.406 1 98.75 447 ARG B O 1
ATOM 7263 N N . GLN B 1 448 ? -1.896 7.156 25.219 1 98.75 448 GLN B N 1
ATOM 7264 C CA . GLN B 1 448 ? -2.754 6.273 24.438 1 98.75 448 GLN B CA 1
ATOM 7265 C C . GLN B 1 448 ? -3.453 5.254 25.328 1 98.75 448 GLN B C 1
ATOM 7267 O O . GLN B 1 448 ? -4.609 4.902 25.094 1 98.75 448 GLN B O 1
ATOM 7272 N N . ALA B 1 449 ? -2.736 4.789 26.312 1 98.69 449 ALA B N 1
ATOM 7273 C CA . ALA B 1 449 ? -3.328 3.848 27.266 1 98.69 449 ALA B CA 1
ATOM 7274 C C . ALA B 1 449 ? -4.5 4.48 28 1 98.69 449 ALA B C 1
ATOM 7276 O O . ALA B 1 449 ? -5.488 3.805 28.312 1 98.69 449 ALA B O 1
ATOM 7277 N N . THR B 1 450 ? -4.363 5.727 28.328 1 98.38 450 THR B N 1
ATOM 7278 C CA . THR B 1 450 ? -5.469 6.422 28.984 1 98.38 450 THR B CA 1
ATOM 7279 C C . THR B 1 450 ? -6.68 6.508 28.047 1 98.38 450 THR B C 1
ATOM 7281 O O . THR B 1 450 ? -7.82 6.406 28.5 1 98.38 450 THR B O 1
ATOM 7284 N N . TYR B 1 451 ? -6.418 6.781 26.734 1 98.62 451 TYR B N 1
ATOM 7285 C CA . TYR B 1 451 ? -7.516 6.758 25.781 1 98.62 451 TYR B CA 1
ATOM 7286 C C . TYR B 1 451 ? -8.195 5.395 25.75 1 98.62 451 TYR B C 1
ATOM 7288 O O . TYR B 1 451 ? -9.422 5.305 25.75 1 98.62 451 TYR B O 1
ATOM 7296 N N . LEU B 1 452 ? -7.395 4.359 25.75 1 98.5 452 LEU B N 1
ATOM 7297 C CA . LEU B 1 452 ? -7.902 2.996 25.688 1 98.5 452 LEU B CA 1
ATOM 7298 C C . LEU B 1 452 ? -8.773 2.689 26.906 1 98.5 452 LEU B C 1
ATOM 7300 O O . LEU B 1 452 ? -9.812 2.027 26.781 1 98.5 452 LEU B O 1
ATOM 7304 N N . ALA B 1 453 ? -8.352 3.188 28.031 1 98.12 453 ALA B N 1
ATOM 7305 C CA . ALA B 1 453 ? -9.078 2.941 29.266 1 98.12 453 ALA B CA 1
ATOM 7306 C C . ALA B 1 453 ? -10.477 3.557 29.219 1 98.12 453 ALA B C 1
ATOM 7308 O O . ALA B 1 453 ? -11.383 3.119 29.922 1 98.12 453 ALA B O 1
ATOM 7309 N N . HIS B 1 454 ? -10.648 4.523 28.406 1 98 454 HIS B N 1
ATOM 7310 C CA . HIS B 1 454 ? -11.938 5.188 28.266 1 98 454 HIS B CA 1
ATOM 7311 C C . HIS B 1 454 ? -12.594 4.84 26.938 1 98 454 HIS B C 1
ATOM 7313 O O . HIS B 1 454 ? -13.359 5.641 26.391 1 98 454 HIS B O 1
ATOM 7319 N N . SER B 1 455 ? -12.227 3.77 26.328 1 98.38 455 SER B N 1
ATOM 7320 C CA . SER B 1 455 ? -12.758 3.326 25.031 1 98.38 455 SER B CA 1
ATOM 7321 C C . SER B 1 455 ? -13.469 1.981 25.172 1 98.38 455 SER B C 1
ATOM 7323 O O . SER B 1 455 ? -13.203 1.223 26.109 1 98.38 455 SER B O 1
ATOM 7325 N N . HIS B 1 456 ? -14.383 1.657 24.359 1 97.88 456 HIS B N 1
ATOM 7326 C CA . HIS B 1 456 ? -14.922 0.308 24.25 1 97.88 456 HIS B CA 1
ATOM 7327 C C . HIS B 1 456 ? -14.352 -0.42 23.047 1 97.88 456 HIS B C 1
ATOM 7329 O O . HIS B 1 456 ? -14.109 0.192 22 1 97.88 456 HIS B O 1
ATOM 7335 N N . PRO B 1 457 ? -14.141 -1.662 23.172 1 98.06 457 PRO B N 1
ATOM 7336 C CA . PRO B 1 457 ? -13.641 -2.449 22.047 1 98.06 457 PRO B CA 1
ATOM 7337 C C . PRO B 1 457 ? -14.719 -2.729 21 1 98.06 457 PRO B C 1
ATOM 7339 O O . PRO B 1 457 ? -15.883 -2.938 21.344 1 98.06 457 PRO B O 1
ATOM 7342 N N . VAL B 1 458 ? -14.391 -2.65 19.781 1 97.94 458 VAL B N 1
ATOM 7343 C CA . VAL B 1 458 ? -15.234 -3.092 18.688 1 97.94 458 VAL B CA 1
ATOM 7344 C C . VAL B 1 458 ? -14.852 -4.508 18.266 1 97.94 458 VAL B C 1
ATOM 7346 O O . VAL B 1 458 ? -13.695 -4.77 17.922 1 97.94 458 VAL B O 1
ATOM 7349 N N . THR B 1 459 ? -15.805 -5.422 18.25 1 97.06 459 THR B N 1
ATOM 7350 C CA . THR B 1 459 ? -15.5 -6.809 17.922 1 97.06 459 THR B CA 1
ATOM 7351 C C . THR B 1 459 ? -15.977 -7.148 16.516 1 97.06 459 THR B C 1
ATOM 7353 O O . THR B 1 459 ? -16.828 -6.449 15.961 1 97.06 459 THR B O 1
ATOM 7356 N N . ALA B 1 460 ? -15.344 -8.172 16.016 1 95.25 460 ALA B N 1
ATOM 7357 C CA . ALA B 1 460 ? -15.758 -8.656 14.695 1 95.25 460 ALA B CA 1
ATOM 7358 C C . ALA B 1 460 ? -17.234 -9.047 14.688 1 95.25 460 ALA B C 1
ATOM 7360 O O . ALA B 1 460 ? -17.938 -8.828 13.703 1 95.25 460 ALA B O 1
ATOM 7361 N N . GLU B 1 461 ? -17.703 -9.625 15.719 1 95.38 461 GLU B N 1
ATOM 7362 C CA . GLU B 1 461 ? -19.094 -10.031 15.844 1 95.38 461 GLU B CA 1
ATOM 7363 C C . GLU B 1 461 ? -20.031 -8.828 15.797 1 95.38 461 GLU B C 1
ATOM 7365 O O . GLU B 1 461 ? -21.078 -8.883 15.148 1 95.38 461 GLU B O 1
ATOM 7370 N N . MET B 1 462 ? -19.672 -7.766 16.531 1 94.75 462 MET B N 1
ATOM 7371 C CA . MET B 1 462 ? -20.453 -6.543 16.516 1 94.75 462 MET B CA 1
ATOM 7372 C C . MET B 1 462 ? -20.625 -6.023 15.086 1 94.75 462 MET B C 1
ATOM 7374 O O . MET B 1 462 ? -21.734 -5.688 14.672 1 94.75 462 MET B O 1
ATOM 7378 N N . VAL B 1 463 ? -19.531 -5.992 14.359 1 92.88 463 VAL B N 1
ATOM 7379 C CA . VAL B 1 463 ? -19.516 -5.426 13.016 1 92.88 463 VAL B CA 1
ATOM 7380 C C . VAL B 1 463 ? -20.297 -6.332 12.07 1 92.88 463 VAL B C 1
ATOM 7382 O O . VAL B 1 463 ? -21.031 -5.852 11.203 1 92.88 463 VAL B O 1
ATOM 7385 N N . ALA B 1 464 ? -20.172 -7.648 12.227 1 90 464 ALA B N 1
ATOM 7386 C CA . ALA B 1 464 ? -20.891 -8.617 11.398 1 90 464 ALA B CA 1
ATOM 7387 C C . ALA B 1 464 ? -22.391 -8.516 11.617 1 90 464 ALA B C 1
ATOM 7389 O O . ALA B 1 464 ? -23.188 -8.859 10.727 1 90 464 ALA B O 1
ATOM 7390 N N . ASN B 1 465 ? -22.781 -8.031 12.75 1 91.62 465 ASN B N 1
ATOM 7391 C CA . ASN B 1 465 ? -24.188 -7.969 13.109 1 91.62 465 ASN B CA 1
ATOM 7392 C C . ASN B 1 465 ? -24.797 -6.617 12.75 1 91.62 465 ASN B C 1
ATOM 7394 O O . ASN B 1 465 ? -25.984 -6.387 12.977 1 91.62 465 ASN B O 1
ATOM 7398 N N . TRP B 1 466 ? -23.969 -5.746 12.234 1 89.81 466 TRP B N 1
ATOM 7399 C CA . TRP B 1 466 ? -24.578 -4.512 11.734 1 89.81 466 TRP B CA 1
ATOM 7400 C C . TRP B 1 466 ? -25.656 -4.812 10.695 1 89.81 466 TRP B C 1
ATOM 7402 O O . TRP B 1 466 ? -25.469 -5.691 9.844 1 89.81 466 TRP B O 1
ATOM 7412 N N . PRO B 1 467 ? -26.75 -4.156 10.758 1 88.06 467 PRO B N 1
ATOM 7413 C CA . PRO B 1 467 ? -27.766 -4.352 9.719 1 88.06 467 PRO B CA 1
ATOM 7414 C C . PRO B 1 467 ? -27.25 -4.074 8.312 1 88.06 467 PRO B C 1
ATOM 7416 O O . PRO B 1 467 ? -26.359 -3.244 8.141 1 88.06 467 PRO B O 1
ATOM 7419 N N . ILE B 1 468 ? -27.797 -4.703 7.383 1 85.88 468 ILE B N 1
ATOM 7420 C CA . ILE B 1 468 ? -27.359 -4.613 5.992 1 85.88 468 ILE B CA 1
ATOM 7421 C C . ILE B 1 468 ? -27.453 -3.166 5.516 1 85.88 468 ILE B C 1
ATOM 7423 O O . ILE B 1 468 ? -26.625 -2.711 4.719 1 85.88 468 ILE B O 1
ATOM 7427 N N . ARG B 1 469 ? -28.469 -2.475 5.973 1 83.25 469 ARG B N 1
ATOM 7428 C CA . ARG B 1 469 ? -28.641 -1.08 5.578 1 83.25 469 ARG B CA 1
ATOM 7429 C C . ARG B 1 469 ? -27.469 -0.229 6.059 1 83.25 469 ARG B C 1
ATOM 7431 O O . ARG B 1 469 ? -27.031 0.694 5.363 1 83.25 469 ARG B O 1
ATOM 7438 N N . HIS B 1 470 ? -27.047 -0.546 7.195 1 85.31 470 HIS B N 1
ATOM 7439 C CA . HIS B 1 470 ? -25.906 0.166 7.762 1 85.31 470 HIS B CA 1
ATOM 7440 C C . HIS B 1 470 ? -24.641 -0.107 6.961 1 85.31 470 HIS B C 1
ATOM 7442 O O . HIS B 1 470 ? -23.875 0.815 6.672 1 85.31 470 HIS B O 1
ATOM 7448 N N . ARG B 1 471 ? -24.438 -1.263 6.555 1 83.88 471 ARG B N 1
ATOM 7449 C CA . ARG B 1 471 ? -23.266 -1.635 5.766 1 83.88 471 ARG B CA 1
ATOM 7450 C C . ARG B 1 471 ? -23.312 -0.997 4.379 1 83.88 471 ARG B C 1
ATOM 7452 O O . ARG B 1 471 ? -22.297 -0.536 3.865 1 83.88 471 ARG B O 1
ATOM 7459 N N . LEU B 1 472 ? -24.484 -1.046 3.852 1 81.62 472 LEU B N 1
ATOM 7460 C CA . LEU B 1 472 ? -24.672 -0.42 2.549 1 81.62 472 LEU B CA 1
ATOM 7461 C C . LEU B 1 472 ? -24.359 1.071 2.611 1 81.62 472 LEU B C 1
ATOM 7463 O O . LEU B 1 472 ? -23.688 1.609 1.724 1 81.62 472 LEU B O 1
ATOM 7467 N N . TRP B 1 473 ? -24.859 1.633 3.633 1 80.81 473 TRP B N 1
ATOM 7468 C CA . TRP B 1 473 ? -24.609 3.059 3.832 1 80.81 473 TRP B CA 1
ATOM 7469 C C . TRP B 1 473 ? -23.125 3.34 3.979 1 80.81 473 TRP B C 1
ATOM 7471 O O . TRP B 1 473 ? -22.578 4.195 3.279 1 80.81 473 TRP B O 1
ATOM 7481 N N . ASN B 1 474 ? -22.484 2.641 4.82 1 81.12 474 ASN B N 1
ATOM 7482 C CA . ASN B 1 474 ? -21.062 2.832 5.07 1 81.12 474 ASN B CA 1
ATOM 7483 C C . ASN B 1 474 ? -20.234 2.631 3.801 1 81.12 474 ASN B C 1
ATOM 7485 O O . ASN B 1 474 ? -19.375 3.457 3.473 1 81.12 474 ASN B O 1
ATOM 7489 N N . ASN B 1 475 ? -20.516 1.65 3.047 1 78.94 475 ASN B N 1
ATOM 7490 C CA . ASN B 1 475 ? -19.766 1.33 1.843 1 78.94 475 ASN B CA 1
ATOM 7491 C C . ASN B 1 475 ? -19.984 2.365 0.745 1 78.94 475 ASN B C 1
ATOM 7493 O O . ASN B 1 475 ? -19.078 2.688 -0.01 1 78.94 475 ASN B O 1
ATOM 7497 N N . THR B 1 476 ? -21.188 2.779 0.683 1 75.56 476 THR B N 1
ATOM 7498 C CA . THR B 1 476 ? -21.516 3.795 -0.314 1 75.56 476 THR B CA 1
ATOM 7499 C C . THR B 1 476 ? -20.75 5.09 -0.032 1 75.56 476 THR B C 1
ATOM 7501 O O . THR B 1 476 ? -20.172 5.688 -0.942 1 75.56 476 THR B O 1
ATOM 7504 N N . ILE B 1 477 ? -20.75 5.445 1.193 1 73.88 477 ILE B N 1
ATOM 7505 C CA . ILE B 1 477 ? -20.062 6.668 1.584 1 73.88 477 ILE B CA 1
ATOM 7506 C C . ILE B 1 477 ? -18.562 6.508 1.354 1 73.88 477 ILE B C 1
ATOM 7508 O O . ILE B 1 477 ? -17.891 7.445 0.925 1 73.88 477 ILE B O 1
ATOM 7512 N N . ALA B 1 478 ? -18.094 5.348 1.555 1 75.56 478 ALA B N 1
ATOM 7513 C CA . ALA B 1 478 ? -16.672 5.078 1.381 1 75.56 478 ALA B CA 1
ATOM 7514 C C . ALA B 1 478 ? -16.266 5.246 -0.078 1 75.56 478 ALA B C 1
ATOM 7516 O O . ALA B 1 478 ? -15.102 5.566 -0.369 1 75.56 478 ALA B O 1
ATOM 7517 N N . MET B 1 479 ? -17.141 5.027 -0.958 1 72.44 479 MET B N 1
ATOM 7518 C CA . MET B 1 479 ? -16.859 5.191 -2.381 1 72.44 479 MET B CA 1
ATOM 7519 C C . MET B 1 479 ? -16.547 6.645 -2.713 1 72.44 479 MET B C 1
ATOM 7521 O O . MET B 1 479 ? -15.891 6.934 -3.715 1 72.44 479 MET B O 1
ATOM 7525 N N . LEU B 1 480 ? -16.969 7.527 -1.774 1 68.31 480 LEU B N 1
ATOM 7526 C CA . LEU B 1 480 ? -16.703 8.945 -1.967 1 68.31 480 LEU B CA 1
ATOM 7527 C C . LEU B 1 480 ? -15.367 9.352 -1.36 1 68.31 480 LEU B C 1
ATOM 7529 O O . LEU B 1 480 ? -15.023 10.531 -1.33 1 68.31 480 LEU B O 1
ATOM 7533 N N . GLY B 1 481 ? -14.617 8.398 -0.991 1 64.75 481 GLY B N 1
ATOM 7534 C CA . GLY B 1 481 ? -13.352 8.617 -0.316 1 64.75 481 GLY B CA 1
ATOM 7535 C C . GLY B 1 481 ? -12.438 9.57 -1.058 1 64.75 481 GLY B C 1
ATOM 7536 O O . GLY B 1 481 ? -11.938 10.539 -0.477 1 64.75 481 GLY B O 1
ATOM 7537 N N . PRO B 1 482 ? -12.281 9.297 -2.301 1 61.16 482 PRO B N 1
ATOM 7538 C CA . PRO B 1 482 ? -11.352 10.156 -3.039 1 61.16 482 PRO B CA 1
ATOM 7539 C C . PRO B 1 482 ? -11.781 11.617 -3.049 1 61.16 482 PRO B C 1
ATOM 7541 O O . PRO B 1 482 ? -10.977 12.5 -3.357 1 61.16 482 PRO B O 1
ATOM 7544 N N . VAL B 1 483 ? -13.039 11.867 -2.602 1 59.19 483 VAL B N 1
ATOM 7545 C CA . VAL B 1 483 ? -13.516 13.25 -2.602 1 59.19 483 VAL B CA 1
ATOM 7546 C C . VAL B 1 483 ? -13.703 13.727 -1.163 1 59.19 483 VAL B C 1
ATOM 7548 O O . VAL B 1 483 ? -14.016 14.898 -0.929 1 59.19 483 VAL B O 1
ATOM 7551 N N . LEU B 1 484 ? -13.531 12.812 -0.235 1 60.53 484 LEU B N 1
ATOM 7552 C CA . LEU B 1 484 ? -13.75 13.18 1.159 1 60.53 484 LEU B CA 1
ATOM 7553 C C . LEU B 1 484 ? -12.469 13.727 1.788 1 60.53 484 LEU B C 1
ATOM 7555 O O . LEU B 1 484 ? -11.367 13.312 1.421 1 60.53 484 LEU B O 1
#

Organism: NCBI:txid2527985

Sequence (968 aa):
MTDTYFVTIFGTGLLFLIHVAVGARAILRPHRDPASRVAWIVVIFTLPVIGIIAYLLLGETNIGRRRVARMREVLSQMPNVSAAAATENTSLQPEIPECYAHLFRIGSTVNGFEPVSGNRGELMQDSNATIKSMIADIDAAKDHVHLIFYIWLTDNNGRAVVEALKRAAARGVTCRAMADGLGSRTMIDSEHWKAMQAAGVRVAVALPIGNPLLRPLKGRIDLRNHRKILVIDNRVTYCGSQNCADPEFRVKAKYAPWVDAMIRFEGPIVRQNQYLFASDWMAHVDEDINDLLRQPLPPLEDGLAAQVIGTGPTVRYEAMPQVFETLMYAGRHELVISTPYYVPDEAMQAALCASARRGVETTIIFPAKNDSFIVGAASRSYYADLLAAGVQIFEYEGGLLHTKSLTLDGEITLIGSANMDRRSFDLNYENNILFYDQGLTADVRQRQATYLAHSHPVTAEMVANWPIRHRLWNNTIAMLGPVLMTDTYFVTIFGTGLLFLIHVAVGARAILRPHRDPASRVAWIVVIFTLPVIGIIAYLLLGETNIGRRRVARMREVLSQMPNVSAAAATENTSLQPEIPECYAHLFRIGSTVNGFEPVSGNRGELMQDSNATIKSMIADIDAAKDHVHLIFYIWLTDNNGRAVVEALKRAAARGVTCRAMADGLGSRTMIDSEHWKAMQAAGVRVAVALPIGNPLLRPLKGRIDLRNHRKILVIDNRVTYCGSQNCADPEFRVKAKYAPWVDAMIRFEGPIVRQNQYLFASDWMAHVDEDINDLLRQPLPPLEDGLAAQVIGTGPTVRYEAMPQVFETLMYAGRHELVISTPYYVPDEAMQAALCASARRGVETTIIFPAKNDSFIVGAASRSYYADLLAAGVQIFEYEGGLLHTKSLTLDGEITLIGSANMDRRSFDLNYENNILFYDQGLTADVRQRQATYLAHSHPVTAEMVANWPIRHRLWNNTIAMLGPVL

Nearest PDB structures (foldseek):
  8yr5-assembly1_K  TM=7.303E-01  e=2.291E-18  Escherichia coli str. K-12 substr. MG1655
  8yr6-assembly1_A  TM=7.176E-01  e=1.649E-18  Escherichia coli str. K-12 substr. MG1655
  3hsi-assembly1_C-2  TM=7.297E-01  e=1.121E-17  Haemophilus influenzae
  3hsi-assembly1_A  TM=6.554E-01  e=1.557E-17  Haemophilus influenzae
  6ehi-assembly5_J  TM=7.696E-01  e=2.626E-07  Helicobacter pylori

Solvent-accessible surface area (backbone atoms only — not comparable to full-atom values): 47930 Å² total; per-residue (Å²): 115,68,63,58,52,50,51,48,51,50,49,50,46,50,51,48,49,48,46,49,53,52,38,48,49,52,51,59,41,76,95,56,52,38,45,58,33,43,42,48,43,36,39,30,69,72,32,67,68,55,16,48,51,45,38,66,60,64,67,47,92,41,69,17,68,66,53,50,51,40,42,51,52,46,57,70,69,42,75,51,54,61,54,54,53,55,75,48,85,69,68,58,74,48,89,61,57,75,92,52,45,55,61,50,33,43,38,22,65,58,68,49,40,65,64,36,29,22,23,45,74,42,77,44,87,38,61,67,53,39,52,51,51,51,38,53,51,43,63,64,46,73,53,30,39,41,36,36,28,19,35,34,39,81,43,68,50,21,43,51,48,49,51,30,46,33,55,28,20,69,72,67,21,50,30,39,42,34,31,13,31,69,63,10,38,69,25,65,74,31,69,65,43,52,49,31,42,75,41,59,29,44,72,49,61,42,67,62,78,67,66,72,86,47,24,87,60,62,16,46,83,76,44,41,50,48,28,37,41,40,38,34,59,67,38,32,25,41,43,15,34,55,56,40,45,44,44,54,39,70,93,51,48,91,37,34,36,50,39,41,42,42,31,44,34,35,30,64,60,24,55,54,53,43,48,54,49,50,55,56,47,43,51,71,36,98,54,90,65,60,68,69,59,65,53,82,66,71,84,76,45,94,44,39,29,30,29,56,41,58,46,20,64,90,39,67,56,59,45,56,53,47,50,53,29,50,52,36,64,63,48,71,51,28,34,42,35,35,33,52,42,48,42,60,55,65,35,46,51,50,25,54,29,48,28,16,49,40,62,18,51,30,37,39,39,32,28,62,53,54,92,40,68,62,51,45,32,23,30,55,51,48,43,62,60,35,38,74,30,52,35,43,41,30,29,25,68,79,20,22,40,47,26,26,37,37,40,35,59,57,30,32,31,40,37,8,37,53,50,47,24,41,39,44,31,49,35,17,27,26,36,31,40,40,32,49,35,50,68,61,25,45,54,51,50,50,52,52,49,55,47,54,74,49,30,49,76,60,49,64,67,60,58,71,64,50,53,66,69,55,51,45,50,14,34,56,48,30,47,42,35,92,77,73,115,68,64,59,50,48,50,48,51,50,50,50,46,50,51,47,50,49,46,51,51,53,38,49,49,52,52,59,42,77,95,57,54,39,46,58,32,44,43,49,44,36,41,30,68,72,32,69,67,55,16,47,50,45,38,66,60,64,67,48,91,42,68,17,67,67,54,50,50,41,43,51,52,44,56,69,70,41,73,52,55,59,54,52,52,54,74,49,84,69,68,57,74,48,88,63,56,76,92,51,44,55,63,50,34,42,38,22,64,57,69,48,42,64,64,36,28,20,24,47,74,43,76,46,86,37,61,69,53,39,51,50,50,50,39,54,50,42,62,65,44,74,53,29,41,40,35,36,28,21,35,36,39,81,42,70,50,22,43,49,49,49,52,31,48,33,53,26,21,68,72,67,20,49,31,39,42,34,31,12,32,68,62,12,37,70,25,66,72,30,69,64,43,53,49,30,42,74,44,58,29,45,69,49,61,43,68,59,79,68,65,73,86,49,24,88,63,61,16,46,81,78,44,40,49,47,29,37,42,39,38,34,59,67,38,32,24,42,43,17,36,53,56,38,46,43,43,54,39,73,94,51,47,92,37,34,36,51,40,43,42,43,31,44,33,35,29,63,60,24,54,53,54,44,48,55,49,49,55,56,47,44,50,72,37,101,54,90,64,62,66,69,60,66,54,84,67,74,83,76,44,93,44,37,29,29,30,56,39,56,44,19,62,90,39,67,58,59,46,57,52,48,50,54,31,51,53,36,63,63,47,70,53,27,34,42,35,35,33,54,42,48,41,60,56,67,35,44,50,49,26,54,28,47,29,16,48,38,63,18,51,28,36,40,38,31,29,61,51,55,94,40,68,61,52,44,32,24,31,56,52,48,44,61,60,33,39,73,32,52,36,42,41,30,29,23,67,78,20,22,40,46,27,24,37,37,41,35,61,58,31,31,31,39,36,8,36,52,51,50,24,40,39,43,30,48,34,18,27,27,36,31,40,40,35,49,36,50,67,62,25,44,54,53,49,51,52,51,48,55,48,52,73,48,29,49,76,59,49,61,66,62,61,70,63,49,52,68,69,55,52,44,50,13,34,55,49,30,46,43,35,93,78,72